Protein AF-0000000085164316 (afdb_homodimer)

pLDDT: mean 94.07, std 9.75, range [23.73, 98.88]

InterPro domains:
  IPR001478 PDZ domain [PF13180] (480-552)
  IPR001478 PDZ domain [PS50106] (467-519)
  IPR001478 PDZ domain [SM00228] (466-548)
  IPR007963 Peptidase M61, catalytic domain [PF05299] (276-392)
  IPR024191 Peptidase M61 [PIRSF016493] (18-585)
  IPR027268 Peptidase M4/M1, CTD superfamily [G3DSA:1.10.390.10] (189-457)
  IPR036034 PDZ superfamily [G3DSA:2.30.42.10] (480-590)
  IPR036034 PDZ superfamily [SSF50156] (472-559)
  IPR040756 Peptidase M61, N-terminal domain [PF17899] (22-186)

Foldseek 3Di:
DQPFQPDLPDDLVVCDDFQKEKEWEQAALAQLKIKIKIKGAFAQDQKFKKFQFQFAPQAFARNLLLVQKDDKWKAFPVRHTWDKDADDSTMIMTGDDGGGMMMIIIIGRACDDDQTAWHGHPFKTKGQCSSPPMDGPVQQQAKYKYFYHYPPQKAKDKPFDADDDPNGMGIDRGNVQSNLIIIIIGDWDWDWDDAPRAIEIETEDDAADDDCVVVVVLLNLLQVLLQVLQVHDPDRYAYEYEYADCDDFAKGAGQRYIYTYAHRHQCPPPLSVLSVQLRSSLRVNVNQQPNQANAQLVSDDDSHDGRFFLCVLVRQQLSLQVSLQSSLVSVVDFPLSSLQVVLVLVLLCLLQLLLQAAFSSRCRGCVHPQVVDDAQCNSNNHDHSNSLSNLVQVVLFLLLCVVVVHPAGVSVLSNVSCVVRVPPSHYDHPVRSVVSSCVSSVHDCVVVCCPHHVHSHDDPRQVSCVLLQKHWDFDDFFFWAQFDADPDPFWGATSYGHPPGQCVVFVDGHGKTWQDKQRHGDTPVCVRVVRNVDAAQDKIKIWIDDVNDIDITITGTHHGDTRIRMDGHPPRDPSSNSSNCSSNHDSSVVD/DQPFPPDLPDDLVVCDDFQKEKEWEQAALAQLKIKIKIKGQFAADQKFKKFQFQFAPQAFARNLLLVQKDDKFKAFPVRHTWDKDADDSTMIMTGDDGGGMMMIIIIGRACDDDQTAWHGHPFKTKGQCSSPPMDGPVQQQAKYKYFYHYPPQKAKDKPFDDDDDPNGMGIDRGNVQSNLIIIIIGDWDWDWDDAPRAIEIETEDDAADDDCVVVVVLLNLLQVLLQVLQVHDPDRYAYEYEYADCDDFAKGAGQRYIYTYAHRHQCPPPLSVLSVQLRSSLRVNVNQQPNQANAQLVSDDDSHDGRFFLCVLVRQQLSLQVSLQSSLVSVVDFPQSSLQVVLVLVLLCLLQLLLQAAFSSRCRGCVHPQVVDDAQCNSNNHDHSNSLSNLVQVQLFLLLCVVVVHPAGVSVLSNVSCVVRNVPSHYDHPVRSVVSSCVSSVHDCVVVCCPHHVHSHDDPRQVSCVLLQKHWDFDDFFFWAQFDADPDPFWGATSYGHPPGQNVVFVDGHRKTWQDKQRHGDTPVCVRVVRNVDAAQDKIKIWIDDVNDIDITITGTHHGDTRIRMDGHPPRDPSSNSSNCSSNHDSSVVD

Solvent-accessible surface area (backbone atoms only — not comparable to full-atom values): 60945 Å² total; per-residue (Å²): 134,82,75,53,68,83,66,72,79,66,67,75,86,79,61,84,75,58,56,37,36,39,36,40,39,55,68,53,21,50,74,19,46,42,39,38,38,41,39,33,50,51,47,85,40,56,59,46,58,38,34,40,25,26,41,36,88,87,47,66,42,81,68,51,40,45,51,38,52,44,72,73,48,40,24,36,79,87,59,50,76,39,60,66,51,73,79,51,86,40,30,40,36,31,56,46,55,59,58,44,40,34,36,37,35,32,32,32,58,18,79,43,84,59,66,68,40,26,25,32,36,83,60,33,37,36,37,28,34,30,60,71,46,67,44,37,78,92,51,38,80,38,44,32,36,41,33,58,44,56,54,86,85,43,46,75,47,56,65,57,48,73,44,75,87,78,74,39,28,28,41,31,53,21,46,66,56,39,41,46,37,46,38,46,33,21,71,51,47,79,46,75,51,71,56,96,87,29,50,35,38,43,35,39,35,71,72,62,57,72,54,66,69,62,50,49,56,52,49,50,39,44,51,51,50,56,22,64,73,68,77,49,74,98,64,73,52,40,34,40,38,36,38,36,30,76,73,54,72,52,65,31,50,27,69,41,33,33,31,38,36,35,40,20,71,33,58,79,39,68,72,47,31,51,52,49,53,25,50,52,40,33,39,56,52,26,44,47,48,52,59,45,44,28,52,41,54,65,39,62,79,56,49,83,54,91,71,64,42,54,52,42,21,60,45,46,0,37,37,52,40,44,14,55,47,46,43,33,72,50,65,74,48,50,44,68,57,45,36,50,55,51,20,52,52,50,40,54,55,75,71,30,62,0,44,69,60,27,19,34,30,53,28,25,45,37,26,56,49,34,74,79,50,71,58,57,56,37,53,46,52,37,40,56,23,43,62,57,18,17,53,50,37,50,52,52,24,51,52,26,17,64,77,45,75,62,77,42,41,54,64,51,37,53,45,53,48,38,66,67,21,64,81,66,51,52,38,44,49,74,66,56,51,50,51,44,45,26,59,71,54,69,43,93,49,65,69,55,41,48,35,60,33,67,27,44,53,82,76,69,56,68,66,57,38,43,64,35,20,30,42,77,42,72,40,93,56,55,50,24,43,38,74,38,66,43,95,44,97,54,45,36,32,29,44,25,52,37,74,96,22,34,32,22,75,46,58,54,51,57,70,24,33,46,47,25,54,69,84,34,80,46,39,49,86,44,46,66,67,58,46,59,77,52,56,55,68,42,74,46,40,39,32,29,32,52,80,85,37,84,45,71,46,61,34,50,29,30,68,51,66,63,47,46,44,53,43,71,42,92,80,46,48,73,68,16,47,51,48,32,28,71,72,60,31,77,53,38,72,77,101,136,81,76,52,67,84,65,73,79,66,67,76,86,78,62,87,73,58,55,35,37,38,36,41,39,56,69,53,22,52,72,19,44,40,38,37,39,41,38,32,52,51,48,84,41,57,59,46,58,38,35,40,26,25,39,35,88,87,47,66,42,80,67,51,40,48,51,38,53,44,73,74,46,39,22,35,80,89,59,52,76,40,58,66,51,74,78,51,85,40,29,41,36,32,56,46,57,60,58,45,41,34,35,38,36,32,32,33,59,19,81,44,83,58,66,69,39,28,25,32,34,82,61,34,37,37,38,27,34,30,61,70,48,68,46,38,79,91,52,38,79,38,42,32,38,41,32,58,42,56,55,85,84,42,46,76,47,55,65,55,46,72,44,75,86,78,74,38,28,29,42,31,55,21,47,66,57,38,41,46,37,47,37,47,32,21,73,53,46,79,46,76,50,70,57,97,87,28,52,34,37,44,36,39,35,70,71,63,57,71,54,67,69,62,50,49,57,53,48,47,38,43,52,52,51,56,22,64,72,70,77,49,73,99,64,74,52,39,33,41,38,37,37,36,30,75,72,53,73,52,62,33,51,28,67,42,34,31,31,38,36,34,39,21,72,34,58,79,38,68,71,47,30,51,52,50,52,26,52,53,39,33,37,57,51,26,45,47,47,51,60,46,44,28,50,40,54,65,40,62,77,57,48,82,54,90,70,66,43,56,52,43,21,60,46,44,0,36,36,53,39,43,15,54,47,47,43,35,71,50,66,75,48,52,45,70,57,46,38,51,54,51,21,52,54,51,40,53,54,75,71,28,63,0,45,67,59,28,18,34,29,53,28,25,45,38,26,57,49,34,74,76,51,72,58,57,56,36,55,46,52,37,40,56,24,43,63,56,17,17,54,50,37,49,52,52,23,50,52,27,17,64,77,46,75,62,75,40,41,54,63,54,37,53,45,52,48,38,66,66,21,64,80,67,52,52,37,43,49,74,65,56,50,49,51,44,45,24,58,70,54,70,44,89,50,64,68,56,41,48,35,59,32,68,26,44,52,81,76,69,56,69,67,56,38,42,64,37,19,31,42,77,42,73,39,91,57,56,49,25,43,38,73,37,67,45,97,43,98,54,45,37,31,29,42,24,52,37,74,96,21,35,34,23,75,48,55,52,50,58,71,24,33,46,47,23,54,69,84,35,78,46,38,49,86,44,48,66,67,59,45,61,78,52,55,55,68,41,74,45,40,41,31,29,32,51,80,84,37,84,45,70,47,58,35,49,28,30,68,52,67,62,48,46,43,54,44,72,42,91,80,45,47,72,66,17,49,51,47,33,29,70,72,59,30,76,52,38,72,76,101

Structure (mmCIF, N/CA/C/O backbone):
data_AF-0000000085164316-model_v1
#
loop_
_entity.id
_entity.type
_entity.pdbx_description
1 polymer 'Tlr1752 protein'
#
loop_
_atom_site.group_PDB
_atom_site.id
_atom_site.type_symbol
_atom_site.label_atom_id
_atom_site.label_alt_id
_atom_site.label_comp_id
_atom_site.label_asym_id
_atom_site.label_entity_id
_atom_site.label_seq_id
_atom_site.pdbx_PDB_ins_code
_atom_site.Cartn_x
_atom_site.Cartn_y
_atom_site.Cartn_z
_atom_site.occupancy
_atom_site.B_iso_or_equiv
_atom_site.auth_seq_id
_atom_site.auth_comp_id
_atom_site.auth_asym_id
_atom_site.auth_atom_id
_atom_site.pdbx_PDB_model_num
ATOM 1 N N . MET A 1 1 ? 0.114 -26.203 22.203 1 23.98 1 MET A N 1
ATOM 2 C CA . MET A 1 1 ? -1.222 -25.891 21.703 1 23.98 1 MET A CA 1
ATOM 3 C C . MET A 1 1 ? -1.382 -26.328 20.25 1 23.98 1 MET A C 1
ATOM 5 O O . MET A 1 1 ? -1.078 -25.578 19.328 1 23.98 1 MET A O 1
ATOM 9 N N . THR A 1 2 ? -1.167 -27.625 19.969 1 29.67 2 THR A N 1
ATOM 10 C CA . THR A 1 2 ? -0.9 -28.406 18.766 1 29.67 2 THR A CA 1
ATOM 11 C C . THR A 1 2 ? -2.15 -28.5 17.891 1 29.67 2 THR A C 1
ATOM 13 O O . THR A 1 2 ? -2.371 -29.5 17.219 1 29.67 2 THR A O 1
ATOM 16 N N . HIS A 1 3 ? -3.266 -27.656 18.203 1 35 3 HIS A N 1
ATOM 17 C CA . HIS A 1 3 ? -4.48 -28 17.484 1 35 3 HIS A CA 1
ATOM 18 C C . HIS A 1 3 ? -4.34 -27.703 15.992 1 35 3 HIS A C 1
ATOM 20 O O . HIS A 1 3 ? -3.887 -26.625 15.617 1 35 3 HIS A O 1
ATOM 26 N N . THR A 1 4 ? -4.195 -28.75 15.305 1 38.16 4 THR A N 1
ATOM 27 C CA . THR A 1 4 ? -4.18 -28.812 13.844 1 38.16 4 THR A CA 1
ATOM 28 C C . THR A 1 4 ? -5.438 -28.172 13.266 1 38.16 4 THR A C 1
ATOM 30 O O . THR A 1 4 ? -6.555 -28.531 13.633 1 38.16 4 THR A O 1
ATOM 33 N N . ILE A 1 5 ? -5.398 -27.203 12.547 1 42.53 5 ILE A N 1
ATOM 34 C CA . ILE A 1 5 ? -6.375 -26.188 12.156 1 42.53 5 ILE A CA 1
ATOM 35 C C . ILE A 1 5 ? -7.504 -26.844 11.359 1 42.53 5 ILE A C 1
ATOM 37 O O . ILE A 1 5 ? -8.68 -26.531 11.562 1 42.53 5 ILE A O 1
ATOM 41 N N . ILE A 1 6 ? -7.25 -27.719 10.258 1 44.06 6 ILE A N 1
ATOM 42 C CA . ILE A 1 6 ? -8.297 -27.984 9.281 1 44.06 6 ILE A CA 1
ATOM 43 C C . ILE A 1 6 ? -9.07 -29.234 9.68 1 44.06 6 ILE A C 1
ATOM 45 O O . ILE A 1 6 ? -9.992 -29.656 8.969 1 44.06 6 ILE A O 1
ATOM 49 N N . HIS A 1 7 ? -8.719 -30.047 10.695 1 40.94 7 HIS A N 1
ATOM 50 C CA . HIS A 1 7 ? -9.539 -31.25 10.859 1 40.94 7 HIS A CA 1
ATOM 51 C C . HIS A 1 7 ? -10.758 -30.953 11.727 1 40.94 7 HIS A C 1
ATOM 53 O O . HIS A 1 7 ? -10.625 -30.469 12.852 1 40.94 7 HIS A O 1
ATOM 59 N N . PRO A 1 8 ? -11.961 -30.969 11.055 1 44.81 8 PRO A N 1
ATOM 60 C CA . PRO A 1 8 ? -13.195 -30.734 11.805 1 44.81 8 PRO A CA 1
ATOM 61 C C . PRO A 1 8 ? -13.352 -31.703 12.984 1 44.81 8 PRO A C 1
ATOM 63 O O . PRO A 1 8 ? -13.352 -32.906 12.797 1 44.81 8 PRO A O 1
ATOM 66 N N . SER A 1 9 ? -12.906 -31.422 14.039 1 40.09 9 SER A N 1
ATOM 67 C CA . SER A 1 9 ? -13.203 -32.375 15.117 1 40.09 9 SER A CA 1
ATOM 68 C C . SER A 1 9 ? -14.703 -32.438 15.391 1 40.09 9 SER A C 1
ATOM 70 O O . SER A 1 9 ? -15.164 -33.375 16.047 1 40.09 9 SER A O 1
ATOM 72 N N . SER A 1 10 ? -15.523 -31.359 15.406 1 45.66 10 SER A N 1
ATOM 73 C CA . SER A 1 10 ? -16.859 -31.453 15.984 1 45.66 10 SER A CA 1
ATOM 74 C C . SER A 1 10 ? -17.922 -31.594 14.898 1 45.66 10 SER A C 1
ATOM 76 O O . SER A 1 10 ? -17.844 -30.953 13.859 1 45.66 10 SER A O 1
ATOM 78 N N . SER A 1 11 ? -18.719 -32.594 14.859 1 50.78 11 SER A N 1
ATOM 79 C CA . SER A 1 11 ? -19.891 -32.844 14.016 1 50.78 11 SER A CA 1
ATOM 80 C C . SER A 1 11 ? -21 -31.859 14.32 1 50.78 11 SER A C 1
ATOM 82 O O . SER A 1 11 ? -21.125 -31.375 15.445 1 50.78 11 SER A O 1
ATOM 84 N N . LYS A 1 12 ? -21.781 -31.25 13.391 1 58.28 12 LYS A N 1
ATOM 85 C CA . LYS A 1 12 ? -22.922 -30.312 13.422 1 58.28 12 LYS A CA 1
ATOM 86 C C . LYS A 1 12 ? -23.938 -30.734 14.477 1 58.28 12 LYS A C 1
ATOM 88 O O . LYS A 1 12 ? -24.594 -29.891 15.094 1 58.28 12 LYS A O 1
ATOM 93 N N . SER A 1 13 ? -24.203 -32.094 14.562 1 51.28 13 SER A N 1
ATOM 94 C CA . SER A 1 13 ? -25.312 -32.594 15.359 1 51.28 13 SER A CA 1
ATOM 95 C C . SER A 1 13 ? -25.156 -32.25 16.828 1 51.28 13 SER A C 1
ATOM 97 O O . SER A 1 13 ? -26.141 -32.156 17.562 1 51.28 13 SER A O 1
ATOM 99 N N . SER A 1 14 ? -23.953 -32.188 17.359 1 48.75 14 SER A N 1
ATOM 100 C CA . SER A 1 14 ? -23.781 -32.062 18.812 1 48.75 14 SER A CA 1
ATOM 101 C C . SER A 1 14 ? -23.781 -30.594 19.234 1 48.75 14 SER A C 1
ATOM 103 O O . SER A 1 14 ? -23.688 -30.297 20.422 1 48.75 14 SER A O 1
ATOM 105 N N . PHE A 1 15 ? -23.844 -29.703 18.266 1 57.44 15 PHE A N 1
ATOM 106 C CA . PHE A 1 15 ? -23.578 -28.297 18.578 1 57.44 15 PHE A CA 1
ATOM 107 C C . PHE A 1 15 ? -24.875 -27.531 18.766 1 57.44 15 PHE A C 1
ATOM 109 O O . PHE A 1 15 ? -25.672 -27.391 17.844 1 57.44 15 PHE A O 1
ATOM 116 N N . GLU A 1 16 ? -25.453 -27.438 20 1 58.5 16 GLU A N 1
ATOM 117 C CA . GLU A 1 16 ? -26.719 -26.781 20.312 1 58.5 16 GLU A CA 1
ATOM 118 C C . GLU A 1 16 ? -26.641 -25.281 20.047 1 58.5 16 GLU A C 1
ATOM 120 O O . GLU A 1 16 ? -27.469 -24.719 19.328 1 58.5 16 GLU A O 1
ATOM 125 N N . SER A 1 17 ? -25.719 -24.484 20.828 1 67.25 17 SER A N 1
ATOM 126 C CA . SER A 1 17 ? -25.719 -23.047 20.625 1 67.25 17 SER A CA 1
ATOM 127 C C . SER A 1 17 ? -24.297 -22.531 20.344 1 67.25 17 SER A C 1
ATOM 129 O O . SER A 1 17 ? -23.406 -22.734 21.156 1 67.25 17 SER A O 1
ATOM 131 N N . PRO A 1 18 ? -24.125 -21.891 19.172 1 78 18 PRO A N 1
ATOM 132 C CA . PRO A 1 18 ? -22.766 -21.438 18.859 1 78 18 PRO A CA 1
ATOM 133 C C . PRO A 1 18 ? -22.312 -20.281 19.766 1 78 18 PRO A C 1
ATOM 135 O O . PRO A 1 18 ? -23.125 -19.453 20.172 1 78 18 PRO A O 1
ATOM 138 N N . ALA A 1 19 ? -21.078 -20.328 20.141 1 84.81 19 ALA A N 1
ATOM 139 C CA . ALA A 1 19 ? -20.484 -19.25 20.938 1 84.81 19 ALA A CA 1
ATOM 140 C C . ALA A 1 19 ? -20.438 -17.938 20.156 1 84.81 19 ALA A C 1
ATOM 142 O O . ALA A 1 19 ? -20.594 -16.859 20.734 1 84.81 19 ALA A O 1
ATOM 143 N N . MET A 1 20 ? -20.297 -18.047 18.875 1 94 20 MET A N 1
ATOM 144 C CA . MET A 1 20 ? -20.25 -16.891 17.984 1 94 20 MET A CA 1
ATOM 145 C C . MET A 1 20 ? -21.219 -17.078 16.812 1 94 20 MET A C 1
ATOM 147 O O . MET A 1 20 ? -21.312 -18.156 16.234 1 94 20 MET A O 1
ATOM 151 N N . ALA A 1 21 ? -21.938 -16.078 16.531 1 96.5 21 ALA A N 1
ATOM 152 C CA . ALA A 1 21 ? -22.828 -16.062 15.375 1 96.5 21 ALA A CA 1
ATOM 153 C C . ALA A 1 21 ? -22.734 -14.75 14.609 1 96.5 21 ALA A C 1
ATOM 155 O O . ALA A 1 21 ? -22.844 -13.672 15.195 1 96.5 21 ALA A O 1
ATOM 156 N N . TYR A 1 22 ? -22.5 -14.844 13.328 1 98.19 22 TYR A N 1
ATOM 157 C CA . TYR A 1 22 ? -22.438 -13.672 12.469 1 98.19 22 TYR A CA 1
ATOM 158 C C . TYR A 1 22 ? -23.719 -13.484 11.688 1 98.19 22 TYR A C 1
ATOM 160 O O . TYR A 1 22 ? -24.391 -14.461 11.336 1 98.19 22 TYR A O 1
ATOM 168 N N . ARG A 1 23 ? -24.047 -12.273 11.445 1 98.19 23 ARG A N 1
ATOM 169 C CA . ARG A 1 23 ? -25.047 -11.867 10.461 1 98.19 23 ARG A CA 1
ATOM 170 C C . ARG A 1 23 ? -24.484 -10.805 9.523 1 98.19 23 ARG A C 1
ATOM 172 O O . ARG A 1 23 ? -23.969 -9.781 9.969 1 98.19 23 ARG A O 1
ATOM 179 N N . ILE A 1 24 ? -24.516 -11.039 8.219 1 98.75 24 ILE A N 1
ATOM 180 C CA . ILE A 1 24 ? -24.031 -10.094 7.215 1 98.75 24 ILE A CA 1
ATOM 181 C C . ILE A 1 24 ? -25.219 -9.562 6.402 1 98.75 24 ILE A C 1
ATOM 183 O O . ILE A 1 24 ? -25.938 -10.336 5.766 1 98.75 24 ILE A O 1
ATOM 187 N N . ASN A 1 25 ? -25.422 -8.266 6.422 1 98.38 25 ASN A N 1
ATOM 188 C CA . ASN A 1 25 ? -26.5 -7.613 5.688 1 98.38 25 ASN A CA 1
ATOM 189 C C . ASN A 1 25 ? -26.031 -7.09 4.336 1 98.38 25 ASN A C 1
ATOM 191 O O . ASN A 1 25 ? -25.219 -6.164 4.277 1 98.38 25 ASN A O 1
ATOM 195 N N . CYS A 1 26 ? -26.578 -7.613 3.264 1 96.25 26 CYS A N 1
ATOM 196 C CA . CYS A 1 26 ? -26.25 -7.262 1.886 1 96.25 26 CYS A CA 1
ATOM 197 C C . CYS A 1 26 ? -27.453 -6.66 1.175 1 96.25 26 CYS A C 1
ATOM 199 O O . CYS A 1 26 ? -27.734 -6.992 0.021 1 96.25 26 CYS A O 1
ATOM 201 N N . GLN A 1 27 ? -28.188 -5.801 1.773 1 94.94 27 GLN A N 1
ATOM 202 C CA . GLN A 1 27 ? -29.453 -5.344 1.199 1 94.94 27 GLN A CA 1
ATOM 203 C C . GLN A 1 27 ? -29.266 -4.023 0.457 1 94.94 27 GLN A C 1
ATOM 205 O O . GLN A 1 27 ? -30.031 -3.715 -0.465 1 94.94 27 GLN A O 1
ATOM 210 N N . GLN A 1 28 ? -28.281 -3.246 0.85 1 93.56 28 GLN A N 1
ATOM 211 C CA . GLN A 1 28 ? -28.109 -1.919 0.267 1 93.56 28 GLN A CA 1
ATOM 212 C C . GLN A 1 28 ? -26.828 -1.841 -0.564 1 93.56 28 GLN A C 1
ATOM 214 O O . GLN A 1 28 ? -25.906 -1.089 -0.231 1 93.56 28 GLN A O 1
ATOM 219 N N . GLY A 1 29 ? -26.938 -2.436 -1.75 1 93.81 29 GLY A N 1
ATOM 220 C CA . GLY A 1 29 ? -25.75 -2.604 -2.584 1 93.81 29 GLY A CA 1
ATOM 221 C C . GLY A 1 29 ? -25.188 -1.29 -3.082 1 93.81 29 GLY A C 1
ATOM 222 O O . GLY A 1 29 ? -23.984 -1.194 -3.365 1 93.81 29 GLY A O 1
ATOM 223 N N . GLN A 1 30 ? -26 -0.219 -3.133 1 90.75 30 GLN A N 1
ATOM 224 C CA . GLN A 1 30 ? -25.547 1.072 -3.65 1 90.75 30 GLN A CA 1
ATOM 225 C C . GLN A 1 30 ? -24.578 1.743 -2.689 1 90.75 30 GLN A C 1
ATOM 227 O O . GLN A 1 30 ? -23.859 2.666 -3.076 1 90.75 30 GLN A O 1
ATOM 232 N N . THR A 1 31 ? -24.547 1.35 -1.44 1 93.12 31 THR A N 1
ATOM 233 C CA . THR A 1 31 ? -23.688 1.979 -0.447 1 93.12 31 THR A CA 1
ATOM 234 C C . THR A 1 31 ? -22.297 1.342 -0.452 1 93.12 31 THR A C 1
ATOM 236 O O . THR A 1 31 ? -21.344 1.919 0.068 1 93.12 31 THR A O 1
ATOM 239 N N . HIS A 1 32 ? -22.234 0.043 -0.971 1 96.94 32 HIS A N 1
ATOM 240 C CA . HIS A 1 32 ? -21.031 -0.779 -0.944 1 96.94 32 HIS A CA 1
ATOM 241 C C . HIS A 1 32 ? -20.625 -1.114 0.487 1 96.94 32 HIS A C 1
ATOM 243 O O . HIS A 1 32 ? -19.453 -1.38 0.757 1 96.94 32 HIS A O 1
ATOM 249 N N . LEU A 1 33 ? -21.547 -0.972 1.504 1 97.69 33 LEU A N 1
ATOM 250 C CA . LEU A 1 33 ? -21.281 -1.274 2.904 1 97.69 33 LEU A CA 1
ATOM 251 C C . LEU A 1 33 ? -21.906 -2.6 3.311 1 97.69 33 LEU A C 1
ATOM 253 O O . LEU A 1 33 ? -23.125 -2.764 3.213 1 97.69 33 LEU A O 1
ATOM 257 N N . LEU A 1 34 ? -21.094 -3.562 3.705 1 98.62 34 LEU A N 1
ATOM 258 C CA . LEU A 1 34 ? -21.562 -4.773 4.367 1 98.62 34 LEU A CA 1
ATOM 259 C C . LEU A 1 34 ? -21.734 -4.543 5.867 1 98.62 34 LEU A C 1
ATOM 261 O O . LEU A 1 34 ? -20.75 -4.336 6.574 1 98.62 34 LEU A O 1
ATOM 265 N N . TRP A 1 35 ? -22.953 -4.57 6.355 1 98.62 35 TRP A N 1
ATOM 266 C CA . TRP A 1 35 ? -23.172 -4.449 7.793 1 98.62 35 TRP A CA 1
ATOM 267 C C . TRP A 1 35 ? -23.062 -5.805 8.477 1 98.62 35 TRP A C 1
ATOM 269 O O . TRP A 1 35 ? -23.703 -6.773 8.062 1 98.62 35 TRP A O 1
ATOM 279 N N . VAL A 1 36 ? -22.234 -5.902 9.469 1 98.88 36 VAL A N 1
ATOM 280 C CA . VAL A 1 36 ? -21.938 -7.152 10.172 1 98.88 36 VAL A CA 1
ATOM 281 C C . VAL A 1 36 ? -22.391 -7.039 11.625 1 98.88 36 VAL A C 1
ATOM 283 O O . VAL A 1 36 ? -22.109 -6.043 12.297 1 98.88 36 VAL A O 1
ATOM 286 N N . THR A 1 37 ? -23.125 -7.988 12.094 1 98.5 37 THR A N 1
ATOM 287 C CA . THR A 1 37 ? -23.422 -8.148 13.516 1 98.5 37 THR A CA 1
ATOM 288 C C . THR A 1 37 ? -22.812 -9.445 14.055 1 98.5 37 THR A C 1
ATOM 290 O O . THR A 1 37 ? -23.062 -10.523 13.508 1 98.5 37 THR A O 1
ATOM 293 N N . LEU A 1 38 ? -22.047 -9.375 15.016 1 98.38 38 LEU A N 1
ATOM 294 C CA . LEU A 1 38 ? -21.453 -10.516 15.727 1 98.38 38 LEU A CA 1
ATOM 295 C C . LEU A 1 38 ? -22.094 -10.68 17.109 1 98.38 38 LEU A C 1
ATOM 297 O O . LEU A 1 38 ? -21.984 -9.781 17.953 1 98.38 38 LEU A O 1
ATOM 301 N N . ARG A 1 39 ? -22.75 -11.75 17.312 1 97.12 39 ARG A N 1
ATOM 302 C CA . ARG A 1 39 ? -23.344 -12.07 18.609 1 97.12 39 ARG A CA 1
ATOM 303 C C . ARG A 1 39 ? -22.469 -13.07 19.359 1 97.12 39 ARG A C 1
ATOM 305 O O . ARG A 1 39 ? -22.078 -14.102 18.812 1 97.12 39 ARG A O 1
ATOM 312 N N . LEU A 1 40 ? -22.172 -12.742 20.578 1 95.38 40 LEU A N 1
ATOM 313 C CA . LEU A 1 40 ? -21.484 -13.633 21.5 1 95.38 40 LEU A CA 1
ATOM 314 C C . LEU A 1 40 ? -22.391 -14.039 22.656 1 95.38 40 LEU A C 1
ATOM 316 O O . LEU A 1 40 ? -22.875 -13.18 23.391 1 95.38 40 LEU A O 1
ATOM 320 N N . THR A 1 41 ? -22.594 -15.266 22.844 1 91.62 41 THR A N 1
ATOM 321 C CA . THR A 1 41 ? -23.656 -15.742 23.734 1 91.62 41 THR A CA 1
ATOM 322 C C . THR A 1 41 ? -23.234 -15.617 25.188 1 91.62 41 THR A C 1
ATOM 324 O O . THR A 1 41 ? -24 -15.156 26.031 1 91.62 41 THR A O 1
ATOM 327 N N . ALA A 1 42 ? -22 -16.062 25.562 1 89.5 42 ALA A N 1
ATOM 328 C CA . ALA A 1 42 ? -21.609 -16.031 26.984 1 89.5 42 ALA A CA 1
ATOM 329 C C . ALA A 1 42 ? -20.094 -15.961 27.125 1 89.5 42 ALA A C 1
ATOM 331 O O . ALA A 1 42 ? -19.484 -16.859 27.719 1 89.5 42 ALA A O 1
ATOM 332 N N . PRO A 1 43 ? -19.625 -14.805 26.766 1 90.44 43 PRO A N 1
ATOM 333 C CA . PRO A 1 43 ? -18.188 -14.695 27 1 90.44 43 PRO A CA 1
ATOM 334 C C . PRO A 1 43 ? -17.828 -14.719 28.469 1 90.44 43 PRO A C 1
ATOM 336 O O . PRO A 1 43 ? -18.531 -14.148 29.297 1 90.44 43 PRO A O 1
ATOM 339 N N . GLN A 1 44 ? -16.719 -15.414 28.812 1 91.5 44 GLN A N 1
ATOM 340 C CA . GLN A 1 44 ? -16.281 -15.57 30.203 1 91.5 44 GLN A CA 1
ATOM 341 C C . GLN A 1 44 ? -15.141 -14.617 30.531 1 91.5 44 GLN A C 1
ATOM 343 O O . GLN A 1 44 ? -14.133 -15.039 31.109 1 91.5 44 GLN A O 1
ATOM 348 N N . THR A 1 45 ? -15.164 -13.398 30.125 1 93.81 45 THR A N 1
ATOM 349 C CA . THR A 1 45 ? -14.133 -12.391 30.359 1 93.81 45 THR A CA 1
ATOM 350 C C . THR A 1 45 ? -14.75 -11.039 30.672 1 93.81 45 THR A C 1
ATOM 352 O O . THR A 1 45 ? -15.93 -10.805 30.375 1 93.81 45 THR A O 1
ATOM 355 N N . ASP A 1 46 ? -13.977 -10.18 31.344 1 96.38 46 ASP A N 1
ATOM 356 C CA . ASP A 1 46 ? -14.398 -8.812 31.625 1 96.38 46 ASP A CA 1
ATOM 357 C C . ASP A 1 46 ? -14.07 -7.887 30.469 1 96.38 46 ASP A C 1
ATOM 359 O O . ASP A 1 46 ? -14.609 -6.781 30.375 1 96.38 46 ASP A O 1
ATOM 363 N N . VAL A 1 47 ? -13.133 -8.32 29.656 1 97.56 47 VAL A N 1
ATOM 364 C CA . VAL A 1 47 ? -12.742 -7.574 28.469 1 97.56 47 VAL A CA 1
ATOM 365 C C . VAL A 1 47 ? -12.68 -8.508 27.266 1 97.56 47 VAL A C 1
ATOM 367 O O . VAL A 1 47 ? -11.883 -9.445 27.234 1 97.56 47 VAL A O 1
ATOM 370 N N . LEU A 1 48 ? -13.555 -8.281 26.344 1 96.88 48 LEU A N 1
ATOM 371 C CA . LEU A 1 48 ? -13.562 -9.062 25.109 1 96.88 48 LEU A CA 1
ATOM 372 C C . LEU A 1 48 ? -12.555 -8.508 24.109 1 96.88 48 LEU A C 1
ATOM 374 O O . LEU A 1 48 ? -12.562 -7.309 23.797 1 96.88 48 LEU A O 1
ATOM 378 N N . ASP A 1 49 ? -11.719 -9.375 23.625 1 97.94 49 ASP A N 1
ATOM 379 C CA . ASP A 1 49 ? -10.703 -9 22.641 1 97.94 49 ASP A CA 1
ATOM 380 C C . ASP A 1 49 ? -11.125 -9.398 21.234 1 97.94 49 ASP A C 1
ATOM 382 O O . ASP A 1 49 ? -11.43 -10.562 20.969 1 97.94 49 ASP A O 1
ATOM 386 N N . LEU A 1 50 ? -11.195 -8.445 20.297 1 98.44 50 LEU A N 1
ATOM 387 C CA . LEU A 1 50 ? -11.609 -8.688 18.922 1 98.44 50 LEU A CA 1
ATOM 388 C C . LEU A 1 50 ? -10.539 -8.227 17.938 1 98.44 50 LEU A C 1
ATOM 390 O O . LEU A 1 50 ? -9.938 -7.168 18.125 1 98.44 50 LEU A O 1
ATOM 394 N N . HIS A 1 51 ? -10.289 -9.039 16.891 1 98.69 51 HIS A N 1
ATOM 395 C CA . HIS A 1 51 ? -9.32 -8.719 15.852 1 98.69 51 HIS A CA 1
ATOM 396 C C . HIS A 1 51 ? -9.93 -8.852 14.461 1 98.69 51 HIS A C 1
ATOM 398 O O . HIS A 1 51 ? -10.773 -9.719 14.227 1 98.69 51 HIS A O 1
ATOM 404 N N . LEU A 1 52 ? -9.562 -8.008 13.586 1 98.81 52 LEU A N 1
ATOM 405 C CA . LEU A 1 52 ? -9.773 -8.227 12.156 1 98.81 52 LEU A CA 1
ATOM 406 C C . LEU A 1 52 ? -8.477 -8.633 11.469 1 98.81 52 LEU A C 1
ATOM 408 O O . LEU A 1 52 ? -7.457 -7.957 11.609 1 98.81 52 LEU A O 1
ATOM 412 N N . PRO A 1 53 ? -8.477 -9.781 10.734 1 98.75 53 PRO A N 1
ATOM 413 C CA . PRO A 1 53 ? -7.25 -10.18 10.039 1 98.75 53 PRO A CA 1
ATOM 414 C C . PRO A 1 53 ? -6.668 -9.055 9.18 1 98.75 53 PRO A C 1
ATOM 416 O O . PRO A 1 53 ? -7.41 -8.211 8.68 1 98.75 53 PRO A O 1
ATOM 419 N N . VAL A 1 54 ? -5.309 -9.086 9.016 1 98.5 54 VAL A N 1
ATOM 420 C CA . VAL A 1 54 ? -4.684 -8.055 8.195 1 98.5 54 VAL A CA 1
ATOM 421 C C . VAL A 1 54 ? -4.395 -8.602 6.801 1 98.5 54 VAL A C 1
ATOM 423 O O . VAL A 1 54 ? -3.92 -7.871 5.926 1 98.5 54 VAL A O 1
ATOM 426 N N . TRP A 1 55 ? -4.621 -9.883 6.574 1 98.25 55 TRP A N 1
ATOM 427 C CA . TRP A 1 55 ? -4.352 -10.531 5.297 1 98.25 55 TRP A CA 1
ATOM 428 C C . TRP A 1 55 ? -5.246 -11.75 5.102 1 98.25 55 TRP A C 1
ATOM 430 O O . TRP A 1 55 ? -5.973 -12.148 6.016 1 98.25 55 TRP A O 1
ATOM 440 N N . THR A 1 56 ? -5.34 -12.289 3.871 1 98.31 56 THR A N 1
ATOM 441 C CA . THR A 1 56 ? -6.074 -13.5 3.51 1 98.31 56 THR A CA 1
ATOM 442 C C . THR A 1 56 ? -5.117 -14.625 3.139 1 98.31 56 THR A C 1
ATOM 444 O O . THR A 1 56 ? -4.238 -14.445 2.291 1 98.31 56 THR A O 1
ATOM 447 N N . PRO A 1 57 ? -5.277 -15.789 3.775 1 97.44 57 PRO A N 1
ATOM 448 C CA . PRO A 1 57 ? -4.414 -16.906 3.396 1 97.44 57 PRO A CA 1
ATOM 449 C C . PRO A 1 57 ? -4.48 -17.234 1.905 1 97.44 57 PRO A C 1
ATOM 451 O O . PRO A 1 57 ? -5.57 -17.297 1.335 1 97.44 57 PRO A O 1
ATOM 454 N N . GLY A 1 58 ? -3.352 -17.422 1.317 1 96.62 58 GLY A N 1
ATOM 455 C CA . GLY A 1 58 ? -3.23 -17.625 -0.118 1 96.62 58 GLY A CA 1
ATOM 456 C C . GLY A 1 58 ? -2.76 -16.375 -0.855 1 96.62 58 GLY A C 1
ATOM 457 O O . GLY A 1 58 ? -2.342 -16.469 -2.012 1 96.62 58 GLY A O 1
ATOM 458 N N . SER A 1 59 ? -2.859 -15.297 -0.219 1 96.12 59 SER A N 1
ATOM 459 C CA . SER A 1 59 ? -2.365 -14.016 -0.716 1 96.12 59 SER A CA 1
ATOM 460 C C . SER A 1 59 ? -1.414 -13.367 0.283 1 96.12 59 SER A C 1
ATOM 462 O O . SER A 1 59 ? -1.853 -12.797 1.286 1 96.12 59 SER A O 1
ATOM 464 N N . TYR A 1 60 ? -0.167 -13.305 0.026 1 97.5 60 TYR A N 1
ATOM 465 C CA . TYR A 1 60 ? 0.882 -13.016 0.999 1 97.5 60 TYR A CA 1
ATOM 466 C C . TYR A 1 60 ? 1.228 -11.531 1.009 1 97.5 60 TYR A C 1
ATOM 468 O O . TYR A 1 60 ? 2.373 -11.156 0.751 1 97.5 60 TYR A O 1
ATOM 476 N N . LEU A 1 61 ? 0.262 -10.75 1.379 1 97.94 61 LEU A N 1
ATOM 477 C CA . LEU A 1 61 ? 0.342 -9.297 1.495 1 97.94 61 LEU A CA 1
ATOM 478 C C . LEU A 1 61 ? -0.525 -8.789 2.645 1 97.94 61 LEU A C 1
ATOM 480 O O . LEU A 1 61 ? -1.701 -9.148 2.742 1 97.94 61 LEU A O 1
ATOM 484 N N . VAL A 1 62 ? 0.085 -8.047 3.533 1 97.88 62 VAL A N 1
ATOM 485 C CA . VAL A 1 62 ? -0.707 -7.359 4.547 1 97.88 62 VAL A CA 1
ATOM 486 C C . VAL A 1 62 ? -1.529 -6.25 3.895 1 97.88 62 VAL A C 1
ATOM 488 O O . VAL A 1 62 ? -0.973 -5.324 3.299 1 97.88 62 VAL A O 1
ATOM 491 N N . ARG A 1 63 ? -2.83 -6.293 3.982 1 97.31 63 ARG A N 1
ATOM 492 C CA . ARG A 1 63 ? -3.717 -5.414 3.229 1 97.31 63 ARG A CA 1
ATOM 493 C C . ARG A 1 63 ? -4.426 -4.426 4.152 1 97.31 63 ARG A C 1
ATOM 495 O O . ARG A 1 63 ? -5.051 -3.475 3.686 1 97.31 63 ARG A O 1
ATOM 502 N N . GLU A 1 64 ? -4.332 -4.523 5.453 1 97.56 64 GLU A N 1
ATOM 503 C CA . GLU A 1 64 ? -4.922 -3.629 6.449 1 97.56 64 GLU A CA 1
ATOM 504 C C . GLU A 1 64 ? -6.43 -3.521 6.266 1 97.56 64 GLU A C 1
ATOM 506 O O . GLU A 1 64 ? -6.973 -2.42 6.152 1 97.56 64 GLU A O 1
ATOM 511 N N . TYR A 1 65 ? -7.148 -4.574 6.41 1 98.38 65 TYR A N 1
ATOM 512 C CA . TYR A 1 65 ? -8.586 -4.605 6.152 1 98.38 65 TYR A CA 1
ATOM 513 C C . TYR A 1 65 ? -9.328 -3.645 7.07 1 98.38 65 TYR A C 1
ATOM 515 O O . TYR A 1 65 ? -10.367 -3.098 6.699 1 98.38 65 TYR A O 1
ATOM 523 N N . ALA A 1 66 ? -8.742 -3.357 8.195 1 98.38 66 ALA A N 1
ATOM 524 C CA . ALA A 1 66 ? -9.391 -2.496 9.18 1 98.38 66 ALA A CA 1
ATOM 525 C C . ALA A 1 66 ? -9.562 -1.078 8.648 1 98.38 66 ALA A C 1
ATOM 527 O O . ALA A 1 66 ? -10.336 -0.289 9.195 1 98.38 66 ALA A O 1
ATOM 528 N N . ARG A 1 67 ? -8.883 -0.693 7.609 1 97.75 67 ARG A N 1
ATOM 529 C CA . ARG A 1 67 ? -9.023 0.638 7.031 1 97.75 67 ARG A CA 1
ATOM 530 C C . ARG A 1 67 ? -10.43 0.842 6.473 1 97.75 67 ARG A C 1
ATOM 532 O O . ARG A 1 67 ? -10.875 1.979 6.293 1 97.75 67 ARG A O 1
ATOM 539 N N . HIS A 1 68 ? -11.164 -0.253 6.211 1 97.94 68 HIS A N 1
ATOM 540 C CA . HIS A 1 68 ? -12.492 -0.196 5.609 1 97.94 68 HIS A CA 1
ATOM 541 C C . HIS A 1 68 ? -13.578 -0.262 6.676 1 97.94 68 HIS A C 1
ATOM 543 O O . HIS A 1 68 ? -14.766 -0.093 6.371 1 97.94 68 HIS A O 1
ATOM 549 N N . LEU A 1 69 ? -13.18 -0.594 7.906 1 98.25 69 LEU A N 1
ATOM 550 C CA . LEU A 1 69 ? -14.156 -0.754 8.984 1 98.25 69 LEU A CA 1
ATOM 551 C C . LEU A 1 69 ? -14.609 0.602 9.516 1 98.25 69 LEU A C 1
ATOM 553 O O . LEU A 1 69 ? -13.789 1.489 9.742 1 98.25 69 LEU A O 1
ATOM 557 N N . GLN A 1 70 ? -15.875 0.832 9.68 1 97.25 70 GLN A N 1
ATOM 558 C CA . GLN A 1 70 ? -16.469 2.039 10.25 1 97.25 70 GLN A CA 1
ATOM 559 C C . GLN A 1 70 ? -17.672 1.705 11.133 1 97.25 70 GLN A C 1
ATOM 561 O O . GLN A 1 70 ? -18.156 0.572 11.117 1 97.25 70 GLN A O 1
ATOM 566 N N . ASP A 1 71 ? -18.094 2.621 12.008 1 96.88 71 ASP A N 1
ATOM 567 C CA . ASP A 1 71 ? -19.312 2.58 12.805 1 96.88 71 ASP A CA 1
ATOM 568 C C . ASP A 1 71 ? -19.297 1.403 13.773 1 96.88 71 ASP A C 1
ATOM 570 O O . ASP A 1 71 ? -20.312 0.715 13.945 1 96.88 71 ASP A O 1
ATOM 574 N N . PHE A 1 72 ? -18.172 1.101 14.344 1 97.88 72 PHE A N 1
ATOM 575 C CA . PHE A 1 72 ? -18.047 0.054 15.352 1 97.88 72 PHE A CA 1
ATOM 576 C C . PHE A 1 72 ? -18.859 0.406 16.594 1 97.88 72 PHE A C 1
ATOM 578 O O . PHE A 1 72 ? -18.734 1.51 17.125 1 97.88 72 PHE A O 1
ATOM 585 N N . THR A 1 73 ? -19.703 -0.467 17.094 1 97.81 73 THR A N 1
ATOM 586 C CA . THR A 1 73 ? -20.438 -0.323 18.344 1 97.81 73 THR A CA 1
ATOM 587 C C . THR A 1 73 ? -20.531 -1.662 19.062 1 97.81 73 THR A C 1
ATOM 589 O O . THR A 1 73 ? -20.422 -2.721 18.438 1 97.81 73 THR A O 1
ATOM 592 N N . ALA A 1 74 ? -20.672 -1.611 20.312 1 98.44 74 ALA A N 1
ATOM 593 C CA . ALA A 1 74 ? -20.922 -2.779 21.156 1 98.44 74 ALA A CA 1
ATOM 594 C C . ALA A 1 74 ? -22.062 -2.52 22.125 1 98.44 74 ALA A C 1
ATOM 596 O O . ALA A 1 74 ? -22.188 -1.415 22.672 1 98.44 74 ALA A O 1
ATOM 597 N N . ALA A 1 75 ? -22.906 -3.516 22.328 1 98.31 75 ALA A N 1
ATOM 598 C CA . ALA A 1 75 ? -24.047 -3.373 23.219 1 98.31 75 ALA A CA 1
ATOM 599 C C . ALA A 1 75 ? -24.422 -4.711 23.844 1 98.31 75 ALA A C 1
ATOM 601 O O . ALA A 1 75 ? -24.031 -5.77 23.344 1 98.31 75 ALA A O 1
ATOM 602 N N . THR A 1 76 ? -25.141 -4.625 24.906 1 96.88 76 THR A N 1
ATOM 603 C CA . THR A 1 76 ? -25.75 -5.812 25.516 1 96.88 76 THR A CA 1
ATOM 604 C C . THR A 1 76 ? -26.891 -6.328 24.656 1 96.88 76 THR A C 1
ATOM 606 O O . THR A 1 76 ? -27.266 -5.703 23.656 1 96.88 76 THR A O 1
ATOM 609 N N . ALA A 1 77 ? -27.406 -7.5 25.078 1 93.12 77 ALA A N 1
ATOM 610 C CA . ALA A 1 77 ? -28.5 -8.125 24.344 1 93.12 77 ALA A CA 1
ATOM 611 C C . ALA A 1 77 ? -29.719 -7.199 24.266 1 93.12 77 ALA A C 1
ATOM 613 O O . ALA A 1 77 ? -30.438 -7.188 23.281 1 93.12 77 ALA A O 1
ATOM 614 N N . ASP A 1 78 ? -29.859 -6.34 25.312 1 92.81 78 ASP A N 1
ATOM 615 C CA . ASP A 1 78 ? -31.031 -5.465 25.391 1 92.81 78 ASP A CA 1
ATOM 616 C C . ASP A 1 78 ? -30.75 -4.125 24.703 1 92.81 78 ASP A C 1
ATOM 618 O O . ASP A 1 78 ? -31.609 -3.244 24.703 1 92.81 78 ASP A O 1
ATOM 622 N N . GLY A 1 79 ? -29.531 -3.984 24.266 1 94.69 79 GLY A N 1
ATOM 623 C CA . GLY A 1 79 ? -29.234 -2.797 23.469 1 94.69 79 GLY A CA 1
ATOM 624 C C . GLY A 1 79 ? -28.5 -1.729 24.266 1 94.69 79 GLY A C 1
ATOM 625 O O . GLY A 1 79 ? -28.234 -0.641 23.75 1 94.69 79 GLY A O 1
ATOM 626 N N . THR A 1 80 ? -28.188 -1.993 25.516 1 96.56 80 THR A N 1
ATOM 627 C CA . THR A 1 80 ? -27.422 -1.025 26.297 1 96.56 80 THR A CA 1
ATOM 628 C C . THR A 1 80 ? -25.984 -0.912 25.766 1 96.56 80 THR A C 1
ATOM 630 O O . THR A 1 80 ? -25.281 -1.916 25.656 1 96.56 80 THR A O 1
ATOM 633 N N . PRO A 1 81 ? -25.609 0.294 25.469 1 96.94 81 PRO A N 1
ATOM 634 C CA . PRO A 1 81 ? -24.25 0.459 24.922 1 96.94 81 PRO A CA 1
ATOM 635 C C . PRO A 1 81 ? -23.172 0.016 25.891 1 96.94 81 PRO A C 1
ATOM 637 O O . PRO A 1 81 ? -23.281 0.236 27.094 1 96.94 81 PRO A O 1
ATOM 640 N N . LEU A 1 82 ? -22.141 -0.585 25.391 1 97.81 82 LEU A N 1
ATOM 641 C CA . LEU A 1 82 ? -20.953 -0.984 26.141 1 97.81 82 LEU A CA 1
ATOM 642 C C . LEU A 1 82 ? -19.75 -0.134 25.734 1 97.81 82 LEU A C 1
ATOM 644 O O . LEU A 1 82 ? -19.609 0.269 24.578 1 97.81 82 LEU A O 1
ATOM 648 N N . GLU A 1 83 ? -18.875 0.077 26.719 1 96.81 83 GLU A N 1
ATOM 649 C CA . GLU A 1 83 ? -17.641 0.796 26.438 1 96.81 83 GLU A CA 1
ATOM 650 C C . GLU A 1 83 ? -16.672 -0.058 25.625 1 96.81 83 GLU A C 1
ATOM 652 O O . GLU A 1 83 ? -16.547 -1.261 25.859 1 96.81 83 GLU A O 1
ATOM 657 N N . TRP A 1 84 ? -16.078 0.551 24.672 1 97.62 84 TRP A N 1
ATOM 658 C CA . TRP A 1 84 ? -15.055 -0.111 23.859 1 97.62 84 TRP A CA 1
ATOM 659 C C . TRP A 1 84 ? -13.914 0.847 23.547 1 97.62 84 TRP A C 1
ATOM 661 O O . TRP A 1 84 ? -14.062 2.064 23.656 1 97.62 84 TRP A O 1
ATOM 671 N N . TRP A 1 85 ? -12.758 0.274 23.234 1 96.44 85 TRP A N 1
ATOM 672 C CA . TRP A 1 85 ? -11.617 1.07 22.812 1 96.44 85 TRP A CA 1
ATOM 673 C C . TRP A 1 85 ? -10.734 0.289 21.844 1 96.44 85 TRP A C 1
ATOM 675 O O . TRP A 1 85 ? -10.82 -0.939 21.766 1 96.44 85 TRP A O 1
ATOM 685 N N . LYS A 1 86 ? -10.008 0.924 21 1 96.38 86 LYS A N 1
ATOM 686 C CA . LYS A 1 86 ? -9.07 0.33 20.047 1 96.38 86 LYS A CA 1
ATOM 687 C C . LYS A 1 86 ? -7.672 0.217 20.656 1 96.38 86 LYS A C 1
ATOM 689 O O . LYS A 1 86 ? -7.191 1.152 21.297 1 96.38 86 LYS A O 1
ATOM 694 N N . CYS A 1 87 ? -7.016 -0.897 20.375 1 97.12 87 CYS A N 1
ATOM 695 C CA . CYS A 1 87 ? -5.688 -1.142 20.922 1 97.12 87 CYS A CA 1
ATOM 696 C C . CYS A 1 87 ? -4.617 -0.998 19.859 1 97.12 87 CYS A C 1
ATOM 698 O O . CYS A 1 87 ? -3.535 -0.472 20.109 1 97.12 87 CYS A O 1
ATOM 700 N N . THR A 1 88 ? -4.84 -1.542 18.734 1 97.44 88 THR A N 1
ATOM 701 C CA . THR A 1 88 ? -3.98 -1.456 17.562 1 97.44 88 THR A CA 1
ATOM 702 C C . THR A 1 88 ? -4.805 -1.223 16.297 1 97.44 88 THR A C 1
ATOM 704 O O . THR A 1 88 ? -6.031 -1.095 16.375 1 97.44 88 THR A O 1
ATOM 707 N N . LYS A 1 89 ? -4.152 -1.185 15.203 1 97.31 89 LYS A N 1
ATOM 708 C CA . LYS A 1 89 ? -4.797 -0.869 13.938 1 97.31 89 LYS A CA 1
ATOM 709 C C . LYS A 1 89 ? -5.914 -1.86 13.625 1 97.31 89 LYS A C 1
ATOM 711 O O . LYS A 1 89 ? -6.863 -1.529 12.906 1 97.31 89 LYS A O 1
ATOM 716 N N . ASN A 1 90 ? -5.828 -3.096 14.18 1 98.5 90 ASN A N 1
ATOM 717 C CA . ASN A 1 90 ? -6.801 -4.117 13.805 1 98.5 90 ASN A CA 1
ATOM 718 C C . ASN A 1 90 ? -7.367 -4.824 15.039 1 98.5 90 ASN A C 1
ATOM 720 O O . ASN A 1 90 ? -7.871 -5.945 14.938 1 98.5 90 ASN A O 1
ATOM 724 N N . GLN A 1 91 ? -7.242 -4.199 16.219 1 98.62 91 GLN A N 1
ATOM 725 C CA . GLN A 1 91 ? -7.672 -4.816 17.469 1 98.62 91 GLN A CA 1
ATOM 726 C C . GLN A 1 91 ? -8.586 -3.887 18.266 1 98.62 91 GLN A C 1
ATOM 728 O O . GLN A 1 91 ? -8.242 -2.729 18.516 1 98.62 91 GLN A O 1
ATOM 733 N N . TRP A 1 92 ? -9.734 -4.293 18.625 1 98.62 92 TRP A N 1
ATOM 734 C CA . TRP A 1 92 ? -10.688 -3.625 19.5 1 98.62 92 TRP A CA 1
ATOM 735 C C . TRP A 1 92 ? -10.891 -4.422 20.781 1 98.62 92 TRP A C 1
ATOM 737 O O . TRP A 1 92 ? -10.789 -5.652 20.781 1 98.62 92 TRP A O 1
ATOM 747 N N . GLN A 1 93 ? -11.188 -3.756 21.828 1 98.5 93 GLN A N 1
ATOM 748 C CA . GLN A 1 93 ? -11.586 -4.383 23.078 1 98.5 93 GLN A CA 1
ATOM 749 C C . GLN A 1 93 ? -12.906 -3.809 23.578 1 98.5 93 GLN A C 1
ATOM 751 O O . GLN A 1 93 ? -13.203 -2.631 23.359 1 98.5 93 GLN A O 1
ATOM 756 N N . VAL A 1 94 ? -13.711 -4.609 24.172 1 98.25 94 VAL A N 1
ATOM 757 C CA . VAL A 1 94 ? -15.016 -4.238 24.703 1 98.25 94 VAL A CA 1
ATOM 758 C C . VAL A 1 94 ? -15.109 -4.648 26.172 1 98.25 94 VAL A C 1
ATOM 760 O O . VAL A 1 94 ? -14.852 -5.801 26.531 1 98.25 94 VAL A O 1
ATOM 763 N N . ALA A 1 95 ? -15.484 -3.664 27.031 1 97.75 95 ALA A N 1
ATOM 764 C CA . ALA A 1 95 ? -15.82 -4.008 28.406 1 97.75 95 ALA A CA 1
ATOM 765 C C . ALA A 1 95 ? -17.125 -4.785 28.484 1 97.75 95 ALA A C 1
ATOM 767 O O . ALA A 1 95 ? -18.141 -4.375 27.891 1 97.75 95 ALA A O 1
ATOM 768 N N . CYS A 1 96 ? -17.047 -5.973 29.062 1 95.12 96 CYS A N 1
ATOM 769 C CA . CYS A 1 96 ? -18.266 -6.762 29.125 1 95.12 96 CYS A CA 1
ATOM 770 C C . CYS A 1 96 ? -18.406 -7.469 30.469 1 95.12 96 CYS A C 1
ATOM 772 O O . CYS A 1 96 ? -17.547 -7.305 31.344 1 95.12 96 CYS A O 1
ATOM 774 N N . THR A 1 97 ? -19.562 -8.016 30.781 1 95.06 97 THR A N 1
ATOM 775 C CA . THR A 1 97 ? -19.859 -8.789 31.984 1 95.06 97 THR A CA 1
ATOM 776 C C . THR A 1 97 ? -19.781 -10.289 31.688 1 95.06 97 THR A C 1
ATOM 778 O O . THR A 1 97 ? -20.5 -10.781 30.812 1 95.06 97 THR A O 1
ATOM 781 N N . PRO A 1 98 ? -18.984 -10.953 32.438 1 94.69 98 PRO A N 1
ATOM 782 C CA . PRO A 1 98 ? -18.859 -12.391 32.188 1 94.69 98 PRO A CA 1
ATOM 783 C C . PRO A 1 98 ? -20.219 -13.109 32.219 1 94.69 98 PRO A C 1
ATOM 785 O O . PRO A 1 98 ? -21.031 -12.867 33.094 1 94.69 98 PRO A O 1
ATOM 788 N N . GLY A 1 99 ? -20.422 -13.914 31.172 1 92.44 99 GLY A N 1
ATOM 789 C CA . GLY A 1 99 ? -21.609 -14.766 31.125 1 92.44 99 GLY A CA 1
ATOM 790 C C . GLY A 1 99 ? -22.797 -14.102 30.469 1 92.44 99 GLY A C 1
ATOM 791 O O . GLY A 1 99 ? -23.828 -14.75 30.219 1 92.44 99 GLY A O 1
ATOM 792 N N . LEU A 1 100 ? -22.641 -12.875 30.156 1 94.38 100 LEU A N 1
ATOM 793 C CA . LEU A 1 100 ? -23.766 -12.172 29.547 1 94.38 100 LEU A CA 1
ATOM 794 C C . LEU A 1 100 ? -23.531 -12 28.047 1 94.38 100 LEU A C 1
ATOM 796 O O . LEU A 1 100 ? -22.422 -11.703 27.609 1 94.38 100 LEU A O 1
ATOM 800 N N . GLU A 1 101 ? -24.625 -12.156 27.359 1 95.25 101 GLU A N 1
ATOM 801 C CA . GLU A 1 101 ? -24.594 -12.023 25.906 1 95.25 101 GLU A CA 1
ATOM 802 C C . GLU A 1 101 ? -24.297 -10.586 25.5 1 95.25 101 GLU A C 1
ATOM 804 O O . GLU A 1 101 ? -24.734 -9.641 26.156 1 95.25 101 GLU A O 1
ATOM 809 N N . LEU A 1 102 ? -23.547 -10.438 24.406 1 95.62 102 LEU A N 1
ATOM 810 C CA . LEU A 1 102 ? -23.344 -9.109 23.844 1 95.62 102 LEU A CA 1
ATOM 811 C C . LEU A 1 102 ? -23.297 -9.172 22.328 1 95.62 102 LEU A C 1
ATOM 813 O O . LEU A 1 102 ? -23.172 -10.258 21.75 1 95.62 102 LEU A O 1
ATOM 817 N N . LYS A 1 103 ? -23.5 -7.98 21.703 1 97.69 103 LYS A N 1
ATOM 818 C CA . LYS A 1 103 ? -23.484 -7.809 20.266 1 97.69 103 LYS A CA 1
ATOM 819 C C . LYS A 1 103 ? -22.5 -6.727 19.844 1 97.69 103 LYS A C 1
ATOM 821 O O . LYS A 1 103 ? -22.391 -5.684 20.5 1 97.69 103 LYS A O 1
ATOM 826 N N . VAL A 1 104 ? -21.734 -7.039 18.875 1 98.44 104 VAL A N 1
ATOM 827 C CA . VAL A 1 104 ? -20.859 -6.074 18.203 1 98.44 104 VAL A CA 1
ATOM 828 C C . VAL A 1 104 ? -21.375 -5.809 16.797 1 98.44 104 VAL A C 1
ATOM 830 O O . VAL A 1 104 ? -21.719 -6.742 16.062 1 98.44 104 VAL A O 1
ATOM 833 N N . ARG A 1 105 ? -21.469 -4.578 16.422 1 98.5 105 ARG A N 1
ATOM 834 C CA . ARG A 1 105 ? -21.938 -4.195 15.086 1 98.5 105 ARG A CA 1
ATOM 835 C C . ARG A 1 105 ? -20.953 -3.24 14.414 1 98.5 105 ARG A C 1
ATOM 837 O O . ARG A 1 105 ? -20.406 -2.35 15.062 1 98.5 105 ARG A O 1
ATOM 844 N N . TYR A 1 106 ? -20.734 -3.406 13.148 1 98.5 106 TYR A N 1
ATOM 845 C CA . TYR A 1 106 ? -19.875 -2.549 12.344 1 98.5 106 TYR A CA 1
ATOM 846 C C . TYR A 1 106 ? -20.188 -2.705 10.859 1 98.5 106 TYR A C 1
ATOM 848 O O . TYR A 1 106 ? -20.953 -3.584 10.469 1 98.5 106 TYR A O 1
ATOM 856 N N . ALA A 1 107 ? -19.625 -1.829 10.062 1 98.31 107 ALA A N 1
ATOM 857 C CA . ALA A 1 107 ? -19.75 -1.904 8.609 1 98.31 107 ALA A CA 1
ATOM 858 C C . ALA A 1 107 ? -18.391 -1.996 7.938 1 98.31 107 ALA A C 1
ATOM 860 O O . ALA A 1 107 ? -17.406 -1.431 8.43 1 98.31 107 ALA A O 1
ATOM 861 N N . ILE A 1 108 ? -18.297 -2.74 6.852 1 98.62 108 ILE A N 1
ATOM 862 C CA . ILE A 1 108 ? -17.094 -2.865 6.039 1 98.62 108 ILE A CA 1
ATOM 863 C C . ILE A 1 108 ? -17.359 -2.334 4.633 1 98.62 108 ILE A C 1
ATOM 865 O O . ILE A 1 108 ? -18.281 -2.803 3.949 1 98.62 108 ILE A O 1
ATOM 869 N N . TYR A 1 109 ? -16.609 -1.32 4.242 1 98.06 109 TYR A N 1
ATOM 870 C CA . TYR A 1 109 ? -16.672 -0.863 2.857 1 98.06 109 TYR A CA 1
ATOM 871 C C . TYR A 1 109 ? -16.094 -1.904 1.912 1 98.06 109 TYR A C 1
ATOM 873 O O . TYR A 1 109 ? -14.938 -2.311 2.062 1 98.06 109 TYR A O 1
ATOM 881 N N . ALA A 1 110 ? -16.875 -2.393 0.97 1 97.81 110 ALA A N 1
ATOM 882 C CA . ALA A 1 110 ? -16.5 -3.488 0.08 1 97.81 110 ALA A CA 1
ATOM 883 C C . ALA A 1 110 ? -16.656 -3.086 -1.383 1 97.81 110 ALA A C 1
ATOM 885 O O . ALA A 1 110 ? -17.656 -3.424 -2.02 1 97.81 110 ALA A O 1
ATOM 886 N N . HIS A 1 111 ? -15.641 -2.492 -1.998 1 96.06 111 HIS A N 1
ATOM 887 C CA . HIS A 1 111 ? -15.742 -2.07 -3.391 1 96.06 111 HIS A CA 1
ATOM 888 C C . HIS A 1 111 ? -14.469 -2.412 -4.164 1 96.06 111 HIS A C 1
ATOM 890 O O . HIS A 1 111 ? -14.117 -1.717 -5.117 1 96.06 111 HIS A O 1
ATOM 896 N N . GLU A 1 112 ? -13.828 -3.41 -3.734 1 95.12 112 GLU A N 1
ATOM 897 C CA . GLU A 1 112 ? -12.672 -3.939 -4.441 1 95.12 112 GLU A CA 1
ATOM 898 C C . GLU A 1 112 ? -12.922 -5.367 -4.926 1 95.12 112 GLU A C 1
ATOM 900 O O . GLU A 1 112 ? -12.875 -6.312 -4.133 1 95.12 112 GLU A O 1
ATOM 905 N N . LEU A 1 113 ? -13.07 -5.473 -6.164 1 95.19 113 LEU A N 1
ATOM 906 C CA . LEU A 1 113 ? -13.305 -6.805 -6.711 1 95.19 113 LEU A CA 1
ATOM 907 C C . LEU A 1 113 ? -11.992 -7.508 -7.016 1 95.19 113 LEU A C 1
ATOM 909 O O . LEU A 1 113 ? -11.281 -7.133 -7.953 1 95.19 113 LEU A O 1
ATOM 913 N N . SER A 1 114 ? -11.617 -8.414 -6.254 1 96.75 114 SER A N 1
ATOM 914 C CA . SER A 1 114 ? -10.523 -9.367 -6.406 1 96.75 114 SER A CA 1
ATOM 915 C C . SER A 1 114 ? -10.883 -10.727 -5.801 1 96.75 114 SER A C 1
ATOM 917 O O . SER A 1 114 ? -12.008 -10.914 -5.32 1 96.75 114 SER A O 1
ATOM 919 N N . VAL A 1 115 ? -9.922 -11.625 -5.859 1 97.81 115 VAL A N 1
ATOM 920 C CA . VAL A 1 115 ? -10.203 -12.961 -5.34 1 97.81 115 VAL A CA 1
ATOM 921 C C . VAL A 1 115 ? -9.898 -13 -3.842 1 97.81 115 VAL A C 1
ATOM 923 O O . VAL A 1 115 ? -10.289 -13.953 -3.152 1 97.81 115 VAL A O 1
ATOM 926 N N . ARG A 1 116 ? -9.227 -11.984 -3.26 1 97.31 116 ARG A N 1
ATOM 927 C CA . ARG A 1 116 ? -8.789 -12.055 -1.871 1 97.31 116 ARG A CA 1
ATOM 928 C C . ARG A 1 116 ? -9.484 -11 -1.021 1 97.31 116 ARG A C 1
ATOM 930 O O . ARG A 1 116 ? -9.289 -10.945 0.195 1 97.31 116 ARG A O 1
ATOM 937 N N . THR A 1 117 ? -10.242 -10.094 -1.638 1 97.75 117 THR A N 1
ATOM 938 C CA . THR A 1 117 ? -10.938 -9.008 -0.954 1 97.75 117 THR A CA 1
ATOM 939 C C . THR A 1 117 ? -12.445 -9.156 -1.096 1 97.75 117 THR A C 1
ATOM 941 O O . THR A 1 117 ? -12.969 -10.273 -1.134 1 97.75 117 THR A O 1
ATOM 944 N N . SER A 1 118 ? -13.188 -7.973 -1.024 1 98 118 SER A N 1
ATOM 945 C CA . SER A 1 118 ? -14.641 -7.996 -1.064 1 98 118 SER A CA 1
ATOM 946 C C . SER A 1 118 ? -15.188 -6.957 -2.037 1 98 118 SER A C 1
ATOM 948 O O . SER A 1 118 ? -14.555 -5.922 -2.266 1 98 118 SER A O 1
ATOM 950 N N . HIS A 1 119 ? -16.266 -7.25 -2.629 1 97.88 119 HIS A N 1
ATOM 951 C CA . HIS A 1 119 ? -16.969 -6.371 -3.564 1 97.88 119 HIS A CA 1
ATOM 952 C C . HIS A 1 119 ? -18.484 -6.477 -3.398 1 97.88 119 HIS A C 1
ATOM 954 O O . HIS A 1 119 ? -19.031 -7.578 -3.389 1 97.88 119 HIS A O 1
ATOM 960 N N . PHE A 1 120 ? -19.172 -5.391 -3.201 1 97.94 120 PHE A N 1
ATOM 961 C CA . PHE A 1 120 ? -20.609 -5.336 -2.973 1 97.94 120 PHE A CA 1
ATOM 962 C C . PHE A 1 120 ? -21.25 -4.195 -3.76 1 97.94 120 PHE A C 1
ATOM 964 O O . PHE A 1 120 ? -20.844 -3.037 -3.609 1 97.94 120 PHE A O 1
ATOM 971 N N . ASP A 1 121 ? -22.125 -4.508 -4.617 1 94.5 121 ASP A N 1
ATOM 972 C CA . ASP A 1 121 ? -22.906 -3.512 -5.344 1 94.5 121 ASP A CA 1
ATOM 973 C C . ASP A 1 121 ? -24.344 -3.992 -5.566 1 94.5 121 ASP A C 1
ATOM 975 O O . ASP A 1 121 ? -24.828 -4.859 -4.84 1 94.5 121 ASP A O 1
ATOM 979 N N . ARG A 1 122 ? -25.062 -3.418 -6.438 1 92.5 122 ARG A N 1
ATOM 980 C CA . ARG A 1 122 ? -26.5 -3.674 -6.602 1 92.5 122 ARG A CA 1
ATOM 981 C C . ARG A 1 122 ? -26.734 -5.047 -7.219 1 92.5 122 ARG A C 1
ATOM 983 O O . ARG A 1 122 ? -27.859 -5.543 -7.223 1 92.5 122 ARG A O 1
ATOM 990 N N . SER A 1 123 ? -25.641 -5.668 -7.66 1 94.38 123 SER A N 1
ATOM 991 C CA . SER A 1 123 ? -25.859 -6.91 -8.398 1 94.38 123 SER A CA 1
ATOM 992 C C . SER A 1 123 ? -25.359 -8.117 -7.613 1 94.38 123 SER A C 1
ATOM 994 O O . SER A 1 123 ? -25.734 -9.25 -7.902 1 94.38 123 SER A O 1
ATOM 996 N N . HIS A 1 124 ? -24.438 -7.867 -6.703 1 97.81 124 HIS A N 1
ATOM 997 C CA . HIS A 1 124 ? -23.906 -9 -5.945 1 97.81 124 HIS A CA 1
ATOM 998 C C . HIS A 1 124 ? -23.109 -8.531 -4.738 1 97.81 124 HIS A C 1
ATOM 1000 O O . HIS A 1 124 ? -22.812 -7.34 -4.609 1 97.81 124 HIS A O 1
ATOM 1006 N N . ALA A 1 125 ? -22.828 -9.422 -3.848 1 98.69 125 ALA A N 1
ATOM 1007 C CA . ALA A 1 125 ? -21.812 -9.312 -2.791 1 98.69 125 ALA A CA 1
ATOM 1008 C C . ALA A 1 125 ? -20.859 -10.5 -2.818 1 98.69 125 ALA A C 1
ATOM 1010 O O . ALA A 1 125 ? -21.281 -11.648 -2.66 1 98.69 125 ALA A O 1
ATOM 1011 N N . TYR A 1 126 ? -19.672 -10.32 -3.158 1 98.81 126 TYR A N 1
ATOM 1012 C CA . TYR A 1 126 ? -18.594 -11.281 -2.975 1 98.81 126 TYR A CA 1
ATOM 1013 C C . TYR A 1 126 ? -17.703 -10.891 -1.806 1 98.81 126 TYR A C 1
ATOM 1015 O O . TYR A 1 126 ? -17.234 -9.75 -1.726 1 98.81 126 TYR A O 1
ATOM 1023 N N . PHE A 1 127 ? -17.469 -11.805 -0.878 1 98.75 127 PHE A N 1
ATOM 1024 C CA . PHE A 1 127 ? -16.547 -11.422 0.186 1 98.75 127 PHE A CA 1
ATOM 1025 C C . PHE A 1 127 ? -15.789 -12.633 0.712 1 98.75 127 PHE A C 1
ATOM 1027 O O . PHE A 1 127 ? -16.312 -13.75 0.704 1 98.75 127 PHE A O 1
ATOM 1034 N N . ASN A 1 128 ? -14.531 -12.438 1.069 1 98.69 128 ASN A N 1
ATOM 1035 C CA . ASN A 1 128 ? -13.711 -13.328 1.883 1 98.69 128 ASN A CA 1
ATOM 1036 C C . ASN A 1 128 ? -13.844 -13.008 3.369 1 98.69 128 ASN A C 1
ATOM 1038 O O . ASN A 1 128 ? -13.586 -11.883 3.793 1 98.69 128 ASN A O 1
ATOM 1042 N N . PRO A 1 129 ? -14.188 -13.938 4.184 1 98.75 129 PRO A N 1
ATOM 1043 C CA . PRO A 1 129 ? -14.445 -13.648 5.598 1 98.75 129 PRO A CA 1
ATOM 1044 C C . PRO A 1 129 ? -13.227 -13.055 6.309 1 98.75 129 PRO A C 1
ATOM 1046 O O . PRO A 1 129 ? -13.383 -12.305 7.273 1 98.75 129 PRO A O 1
ATOM 1049 N N . ALA A 1 130 ? -12.016 -13.336 5.883 1 98.56 130 ALA A N 1
ATOM 1050 C CA . ALA A 1 130 ? -10.828 -12.719 6.473 1 98.56 130 ALA A CA 1
ATOM 1051 C C . ALA A 1 130 ? -10.922 -11.195 6.426 1 98.56 130 ALA A C 1
ATOM 1053 O O . ALA A 1 130 ? -10.445 -10.516 7.332 1 98.56 130 ALA A O 1
ATOM 1054 N N . ALA A 1 131 ? -11.562 -10.656 5.398 1 98.56 131 ALA A N 1
ATOM 1055 C CA . ALA A 1 131 ? -11.633 -9.211 5.188 1 98.56 131 ALA A CA 1
ATOM 1056 C C . ALA A 1 131 ? -12.875 -8.617 5.852 1 98.56 131 ALA A C 1
ATOM 1058 O O . ALA A 1 131 ? -13.047 -7.398 5.871 1 98.56 131 ALA A O 1
ATOM 1059 N N . VAL A 1 132 ? -13.75 -9.43 6.414 1 98.75 132 VAL A N 1
ATOM 1060 C CA . VAL A 1 132 ? -15.062 -8.914 6.797 1 98.75 132 VAL A CA 1
ATOM 1061 C C . VAL A 1 132 ? -15.359 -9.297 8.242 1 98.75 132 VAL A C 1
ATOM 1063 O O . VAL A 1 132 ? -15.977 -8.516 8.984 1 98.75 132 VAL A O 1
ATOM 1066 N N . CYS A 1 133 ? -14.914 -10.484 8.711 1 98.88 133 CYS A N 1
ATOM 1067 C CA . CYS A 1 133 ? -15.367 -11.031 9.977 1 98.88 133 CYS A CA 1
ATOM 1068 C C . CYS A 1 133 ? -14.305 -10.867 11.055 1 98.88 133 CYS A C 1
ATOM 1070 O O . CYS A 1 133 ? -13.203 -11.406 10.938 1 98.88 133 CYS A O 1
ATOM 1072 N N . LEU A 1 134 ? -14.656 -10.227 12.148 1 98.69 134 LEU A N 1
ATOM 1073 C CA . LEU A 1 134 ? -13.805 -10.172 13.336 1 98.69 134 LEU A CA 1
ATOM 1074 C C . LEU A 1 134 ? -13.703 -11.539 13.992 1 98.69 134 LEU A C 1
ATOM 1076 O O . LEU A 1 134 ? -14.664 -12.312 13.977 1 98.69 134 LEU A O 1
ATOM 1080 N N . TYR A 1 135 ? -12.594 -11.82 14.562 1 97.62 135 TYR A N 1
ATOM 1081 C CA . TYR A 1 135 ? -12.508 -13.047 15.344 1 97.62 135 TYR A CA 1
ATOM 1082 C C . TYR A 1 135 ? -12.102 -12.758 16.781 1 97.62 135 TYR A C 1
ATOM 1084 O O . TYR A 1 135 ? -11.57 -11.68 17.078 1 97.62 135 TYR A O 1
ATOM 1092 N N . VAL A 1 136 ? -12.469 -13.586 17.688 1 97.06 136 VAL A N 1
ATOM 1093 C CA . VAL A 1 136 ? -12.078 -13.617 19.094 1 97.06 136 VAL A CA 1
ATOM 1094 C C . VAL A 1 136 ? -11.039 -14.719 19.312 1 97.06 136 VAL A C 1
ATOM 1096 O O . VAL A 1 136 ? -11.352 -15.906 19.234 1 97.06 136 VAL A O 1
ATOM 1099 N N . PRO A 1 137 ? -9.82 -14.344 19.656 1 95.94 137 PRO A N 1
ATOM 1100 C CA . PRO A 1 137 ? -8.742 -15.336 19.734 1 95.94 137 PRO A CA 1
ATOM 1101 C C . PRO A 1 137 ? -9.109 -16.547 20.594 1 95.94 137 PRO A C 1
ATOM 1103 O O . PRO A 1 137 ? -8.828 -17.688 20.219 1 95.94 137 PRO A O 1
ATOM 1106 N N . GLN A 1 138 ? -9.828 -16.375 21.656 1 92.75 138 GLN A N 1
ATOM 1107 C CA . GLN A 1 138 ? -10.164 -17.438 22.578 1 92.75 138 GLN A CA 1
ATOM 1108 C C . GLN A 1 138 ? -11.211 -18.375 21.984 1 92.75 138 GLN A C 1
ATOM 1110 O O . GLN A 1 138 ? -11.398 -19.5 22.469 1 92.75 138 GLN A O 1
ATOM 1115 N N . TYR A 1 139 ? -11.922 -17.938 20.953 1 93.75 139 TYR A N 1
ATOM 1116 C CA . TYR A 1 139 ? -13.023 -18.719 20.391 1 93.75 139 TYR A CA 1
ATOM 1117 C C . TYR A 1 139 ? -12.688 -19.203 18.984 1 93.75 139 TYR A C 1
ATOM 1119 O O . TYR A 1 139 ? -13.555 -19.688 18.266 1 93.75 139 TYR A O 1
ATOM 1127 N N . ARG A 1 140 ? -11.516 -19.078 18.578 1 94.44 140 ARG A N 1
ATOM 1128 C CA . ARG A 1 140 ? -11.102 -19.375 17.203 1 94.44 140 ARG A CA 1
ATOM 1129 C C . ARG A 1 140 ? -11.375 -20.828 16.844 1 94.44 140 ARG A C 1
ATOM 1131 O O . ARG A 1 140 ? -11.695 -21.141 15.695 1 94.44 140 ARG A O 1
ATOM 1138 N N . ASP A 1 141 ? -11.305 -21.734 17.797 1 94.06 141 ASP A N 1
ATOM 1139 C CA . ASP A 1 141 ? -11.43 -23.172 17.531 1 94.06 141 ASP A CA 1
ATOM 1140 C C . ASP A 1 141 ? -12.844 -23.656 17.828 1 94.06 141 ASP A C 1
ATOM 1142 O O . ASP A 1 141 ? -13.109 -24.859 17.797 1 94.06 141 ASP A O 1
ATOM 1146 N N . GLN A 1 142 ? -13.742 -22.734 18.062 1 93.31 142 GLN A N 1
ATOM 1147 C CA . GLN A 1 142 ? -15.117 -23.125 18.344 1 93.31 142 GLN A CA 1
ATOM 1148 C C . GLN A 1 142 ? -15.992 -23.016 17.109 1 93.31 142 GLN A C 1
ATOM 1150 O O . GLN A 1 142 ? -15.758 -22.172 16.234 1 93.31 142 GLN A O 1
ATOM 1155 N N . PRO A 1 143 ? -16.984 -23.906 17.062 1 94.62 143 PRO A N 1
ATOM 1156 C CA . PRO A 1 143 ? -17.922 -23.797 15.938 1 94.62 143 PRO A CA 1
ATOM 1157 C C . PRO A 1 143 ? -18.688 -22.484 15.938 1 94.62 143 PRO A C 1
ATOM 1159 O O . PRO A 1 143 ? -18.906 -21.875 17 1 94.62 143 PRO A O 1
ATOM 1162 N N . LEU A 1 144 ? -19.094 -22.094 14.773 1 96.5 144 LEU A N 1
ATOM 1163 C CA . LEU A 1 144 ? -19.812 -20.828 14.625 1 96.5 144 LEU A CA 1
ATOM 1164 C C . LEU A 1 144 ? -20.812 -20.906 13.469 1 96.5 144 LEU A C 1
ATOM 1166 O O . LEU A 1 144 ? -20.812 -21.875 12.703 1 96.5 144 LEU A O 1
ATOM 1170 N N . THR A 1 145 ? -21.75 -19.906 13.406 1 96.62 145 THR A N 1
ATOM 1171 C CA . THR A 1 145 ? -22.688 -19.812 12.297 1 96.62 145 THR A CA 1
ATOM 1172 C C . THR A 1 145 ? -22.609 -18.438 11.633 1 96.62 145 THR A C 1
ATOM 1174 O O . THR A 1 145 ? -22.109 -17.484 12.227 1 96.62 145 THR A O 1
ATOM 1177 N N . ILE A 1 146 ? -22.984 -18.359 10.445 1 98 146 ILE A N 1
ATOM 1178 C CA . ILE A 1 146 ? -23.047 -17.125 9.688 1 98 146 ILE A CA 1
ATOM 1179 C C . ILE A 1 146 ? -24.344 -17.094 8.867 1 98 146 ILE A C 1
ATOM 1181 O O . ILE A 1 146 ? -24.641 -18.031 8.141 1 98 146 ILE A O 1
ATOM 1185 N N . THR A 1 147 ? -25.125 -16.031 9.016 1 97.94 147 THR A N 1
ATOM 1186 C CA . THR A 1 147 ? -26.375 -15.836 8.312 1 97.94 147 THR A CA 1
ATOM 1187 C C . THR A 1 147 ? -26.266 -14.68 7.328 1 97.94 147 THR A C 1
ATOM 1189 O O . THR A 1 147 ? -25.781 -13.602 7.676 1 97.94 147 THR A O 1
ATOM 1192 N N . ILE A 1 148 ? -26.75 -14.867 6.121 1 98.5 148 ILE A N 1
ATOM 1193 C CA . ILE A 1 148 ? -26.719 -13.852 5.074 1 98.5 148 ILE A CA 1
ATOM 1194 C C . ILE A 1 148 ? -28.109 -13.25 4.891 1 98.5 148 ILE A C 1
ATOM 1196 O O . ILE A 1 148 ? -29.078 -13.977 4.652 1 98.5 148 ILE A O 1
ATOM 1200 N N . GLU A 1 149 ? -28.203 -11.984 5.062 1 97.94 149 GLU A N 1
ATOM 1201 C CA . GLU A 1 149 ? -29.406 -11.234 4.723 1 97.94 149 GLU A CA 1
ATOM 1202 C C . GLU A 1 149 ? -29.25 -10.531 3.375 1 97.94 149 GLU A C 1
ATOM 1204 O O . GLU A 1 149 ? -28.422 -9.641 3.227 1 97.94 149 GLU A O 1
ATOM 1209 N N . ALA A 1 150 ? -30.031 -10.898 2.396 1 97.12 150 ALA A N 1
ATOM 1210 C CA . ALA A 1 150 ? -29.953 -10.367 1.039 1 97.12 150 ALA A CA 1
ATOM 1211 C C . ALA A 1 150 ? -31.328 -10.266 0.409 1 97.12 150 ALA A C 1
ATOM 1213 O O . ALA A 1 150 ? -32.312 -10.805 0.944 1 97.12 150 ALA A O 1
ATOM 1214 N N . PRO A 1 151 ? -31.469 -9.5 -0.689 1 95.81 151 PRO A N 1
ATOM 1215 C CA . PRO A 1 151 ? -32.75 -9.492 -1.412 1 95.81 151 PRO A CA 1
ATOM 1216 C C . PRO A 1 151 ? -33.25 -10.898 -1.709 1 95.81 151 PRO A C 1
ATOM 1218 O O . PRO A 1 151 ? -32.469 -11.812 -1.956 1 95.81 151 PRO A O 1
ATOM 1221 N N . PRO A 1 152 ? -34.531 -11.07 -1.734 1 93.75 152 PRO A N 1
ATOM 1222 C CA . PRO A 1 152 ? -35.094 -12.406 -1.842 1 93.75 152 PRO A CA 1
ATOM 1223 C C . PRO A 1 152 ? -34.719 -13.117 -3.139 1 93.75 152 PRO A C 1
ATOM 1225 O O . PRO A 1 152 ? -34.625 -14.344 -3.174 1 93.75 152 PRO A O 1
ATOM 1228 N N . ASP A 1 153 ? -34.5 -12.406 -4.145 1 94.19 153 ASP A N 1
ATOM 1229 C CA . ASP A 1 153 ? -34.219 -13.016 -5.438 1 94.19 153 ASP A CA 1
ATOM 1230 C C . ASP A 1 153 ? -32.719 -13.344 -5.57 1 94.19 153 ASP A C 1
ATOM 1232 O O . ASP A 1 153 ? -32.281 -13.906 -6.578 1 94.19 153 ASP A O 1
ATOM 1236 N N . TRP A 1 154 ? -31.906 -12.984 -4.582 1 97.38 154 TRP A N 1
ATOM 1237 C CA . TRP A 1 154 ? -30.484 -13.273 -4.617 1 97.38 154 TRP A CA 1
ATOM 1238 C C . TRP A 1 154 ? -30.203 -14.695 -4.145 1 97.38 154 TRP A C 1
ATOM 1240 O O . TRP A 1 154 ? -30.906 -15.211 -3.27 1 97.38 154 TRP A O 1
ATOM 1250 N N . ARG A 1 155 ? -29.25 -15.312 -4.738 1 96.06 155 ARG A N 1
ATOM 1251 C CA . ARG A 1 155 ? -28.75 -16.625 -4.324 1 96.06 155 ARG A CA 1
ATOM 1252 C C . ARG A 1 155 ? -27.484 -16.5 -3.486 1 96.06 155 ARG A C 1
ATOM 1254 O O . ARG A 1 155 ? -26.766 -15.5 -3.59 1 96.06 155 ARG A O 1
ATOM 1261 N N . VAL A 1 156 ? -27.281 -17.531 -2.629 1 98.06 156 VAL A N 1
ATOM 1262 C CA . VAL A 1 156 ? -26.062 -17.594 -1.832 1 98.06 156 VAL A CA 1
ATOM 1263 C C . VAL A 1 156 ? -25.266 -18.844 -2.199 1 98.06 156 VAL A C 1
ATOM 1265 O O . VAL A 1 156 ? -25.781 -19.953 -2.143 1 98.06 156 VAL A O 1
ATOM 1268 N N . THR A 1 157 ? -24.031 -18.656 -2.662 1 98.38 157 THR A N 1
ATOM 1269 C CA . THR A 1 157 ? -23.125 -19.766 -2.949 1 98.38 157 THR A CA 1
ATOM 1270 C C . THR A 1 157 ? -21.891 -19.703 -2.039 1 98.38 157 THR A C 1
ATOM 1272 O O . THR A 1 157 ? -21.219 -18.672 -1.966 1 98.38 157 THR A O 1
ATOM 1275 N N . THR A 1 158 ? -21.594 -20.75 -1.31 1 98.56 158 THR A N 1
ATOM 1276 C CA . THR A 1 158 ? -20.438 -20.938 -0.441 1 98.56 158 THR A CA 1
ATOM 1277 C C . THR A 1 158 ? -20.141 -22.422 -0.238 1 98.56 158 THR A C 1
ATOM 1279 O O . THR A 1 158 ? -21.031 -23.266 -0.407 1 98.56 158 THR A O 1
ATOM 1282 N N . PRO A 1 159 ? -18.859 -22.75 0.052 1 98.31 159 PRO A N 1
ATOM 1283 C CA . PRO A 1 159 ? -18.578 -24.172 0.279 1 98.31 159 PRO A CA 1
ATOM 1284 C C . PRO A 1 159 ? -19.031 -24.656 1.656 1 98.31 159 PRO A C 1
ATOM 1286 O O . PRO A 1 159 ? -19 -25.859 1.93 1 98.31 159 PRO A O 1
ATOM 1289 N N . LEU A 1 160 ? -19.438 -23.781 2.535 1 97.75 160 LEU A N 1
ATOM 1290 C CA . LEU A 1 160 ? -19.875 -24.156 3.875 1 97.75 160 LEU A CA 1
ATOM 1291 C C . LEU A 1 160 ? -21.172 -24.953 3.822 1 97.75 160 LEU A C 1
ATOM 1293 O O . LEU A 1 160 ? -21.969 -24.797 2.893 1 97.75 160 LEU A O 1
ATOM 1297 N N . GLU A 1 161 ? -21.375 -25.719 4.824 1 94.56 161 GLU A N 1
ATOM 1298 C CA . GLU A 1 161 ? -22.609 -26.484 4.957 1 94.56 161 GLU A CA 1
ATOM 1299 C C . GLU A 1 161 ? -23.734 -25.625 5.504 1 94.56 161 GLU A C 1
ATOM 1301 O O . GLU A 1 161 ? -23.531 -24.797 6.391 1 94.56 161 GLU A O 1
ATOM 1306 N N . GLY A 1 162 ? -24.891 -25.859 4.988 1 93.5 162 GLY A N 1
ATOM 1307 C CA . GLY A 1 162 ? -26.047 -25.172 5.512 1 93.5 162 GLY A CA 1
ATOM 1308 C C . GLY A 1 162 ? -26.391 -25.547 6.938 1 93.5 162 GLY A C 1
ATOM 1309 O O . GLY A 1 162 ? -26.172 -26.688 7.348 1 93.5 162 GLY A O 1
ATOM 1310 N N . TRP A 1 163 ? -26.828 -24.469 7.598 1 88.38 163 TRP A N 1
ATOM 1311 C CA . TRP A 1 163 ? -27.312 -24.672 8.961 1 88.38 163 TRP A CA 1
ATOM 1312 C C . TRP A 1 163 ? -28.812 -24.469 9.031 1 88.38 163 TRP A C 1
ATOM 1314 O O . TRP A 1 163 ? -29.312 -23.344 8.875 1 88.38 163 TRP A O 1
ATOM 1324 N N . GLY A 1 164 ? -29.531 -25.406 9.031 1 80.19 164 GLY A N 1
ATOM 1325 C CA . GLY A 1 164 ? -30.984 -25.297 9.047 1 80.19 164 GLY A CA 1
ATOM 1326 C C . GLY A 1 164 ? -31.609 -25.344 7.66 1 80.19 164 GLY A C 1
ATOM 1327 O O . GLY A 1 164 ? -30.969 -25.812 6.711 1 80.19 164 GLY A O 1
ATOM 1328 N N . GLU A 1 165 ? -32.906 -24.812 7.535 1 81.69 165 GLU A N 1
ATOM 1329 C CA . GLU A 1 165 ? -33.656 -25.031 6.285 1 81.69 165 GLU A CA 1
ATOM 1330 C C . GLU A 1 165 ? -33.844 -23.703 5.535 1 81.69 165 GLU A C 1
ATOM 1332 O O . GLU A 1 165 ? -34.375 -23.703 4.426 1 81.69 165 GLU A O 1
ATOM 1337 N N . ASP A 1 166 ? -33.344 -22.641 6 1 82.38 166 ASP A N 1
ATOM 1338 C CA . ASP A 1 166 ? -33.656 -21.359 5.395 1 82.38 166 ASP A CA 1
ATOM 1339 C C . ASP A 1 166 ? -32.75 -21.078 4.191 1 82.38 166 ASP A C 1
ATOM 1341 O O . ASP A 1 166 ? -33.031 -20.188 3.391 1 82.38 166 ASP A O 1
ATOM 1345 N N . GLY A 1 167 ? -31.703 -21.859 4.02 1 88.75 167 GLY A N 1
ATOM 1346 C CA . GLY A 1 167 ? -30.781 -21.688 2.906 1 88.75 167 GLY A CA 1
ATOM 1347 C C . GLY A 1 167 ? -29.953 -20.422 3.004 1 88.75 167 GLY A C 1
ATOM 1348 O O . GLY A 1 167 ? -29.328 -20 2.029 1 88.75 167 GLY A O 1
ATOM 1349 N N . ARG A 1 168 ? -29.969 -19.797 4.176 1 95.38 168 ARG A N 1
ATOM 1350 C CA . ARG A 1 168 ? -29.281 -18.531 4.344 1 95.38 168 ARG A CA 1
ATOM 1351 C C . ARG A 1 168 ? -28.328 -18.578 5.523 1 95.38 168 ARG A C 1
ATOM 1353 O O . ARG A 1 168 ? -27.531 -17.656 5.727 1 95.38 168 ARG A O 1
ATOM 1360 N N . THR A 1 169 ? -28.391 -19.578 6.309 1 96.56 169 THR A N 1
ATOM 1361 C CA . THR A 1 169 ? -27.531 -19.75 7.465 1 96.56 169 THR A CA 1
ATOM 1362 C C . THR A 1 169 ? -26.594 -20.938 7.27 1 96.56 169 THR A C 1
ATOM 1364 O O . THR A 1 169 ? -27.031 -22.016 6.848 1 96.56 169 THR A O 1
ATOM 1367 N N . PHE A 1 170 ? -25.344 -20.766 7.578 1 97.31 170 PHE A N 1
ATOM 1368 C CA . PHE A 1 170 ? -24.312 -21.781 7.363 1 97.31 170 PHE A CA 1
ATOM 1369 C C . PHE A 1 170 ? -23.5 -21.984 8.633 1 97.31 170 PHE A C 1
ATOM 1371 O O . PHE A 1 170 ? -23.516 -21.156 9.539 1 97.31 170 PHE A O 1
ATOM 1378 N N . TRP A 1 171 ? -22.844 -23.125 8.648 1 94.25 171 TRP A N 1
ATOM 1379 C CA . TRP A 1 171 ? -22.078 -23.531 9.82 1 94.25 171 TRP A CA 1
ATOM 1380 C C . TRP A 1 171 ? -20.609 -23.75 9.453 1 94.25 171 TRP A C 1
ATOM 1382 O O . TRP A 1 171 ? -20.297 -24.234 8.359 1 94.25 171 TRP A O 1
ATOM 1392 N N . ALA A 1 172 ? -19.688 -23.344 10.344 1 95.88 172 ALA A N 1
ATOM 1393 C CA . ALA A 1 172 ? -18.266 -23.656 10.25 1 95.88 172 ALA A CA 1
ATOM 1394 C C . ALA A 1 172 ? -17.75 -24.266 11.562 1 95.88 172 ALA A C 1
ATOM 1396 O O . ALA A 1 172 ? -18.125 -23.812 12.648 1 95.88 172 ALA A O 1
ATOM 1397 N N . PRO A 1 173 ? -16.938 -25.266 11.523 1 95 173 PRO A N 1
ATOM 1398 C CA . PRO A 1 173 ? -16.422 -25.891 12.742 1 95 173 PRO A CA 1
ATOM 1399 C C . PRO A 1 173 ? -15.461 -25 13.516 1 95 173 PRO A C 1
ATOM 1401 O O . PRO A 1 173 ? -15.203 -25.234 14.695 1 95 173 PRO A O 1
ATOM 1404 N N . ASN A 1 174 ? -14.867 -24.062 12.922 1 96.19 174 ASN A N 1
ATOM 1405 C CA . ASN A 1 174 ? -13.969 -23.078 13.523 1 96.19 174 ASN A CA 1
ATOM 1406 C C . ASN A 1 174 ? -13.789 -21.859 12.633 1 96.19 174 ASN A C 1
ATOM 1408 O O . ASN A 1 174 ? -14.305 -21.812 11.523 1 96.19 174 ASN A O 1
ATOM 1412 N N . TYR A 1 175 ? -13.062 -20.859 13.133 1 97.38 175 TYR A N 1
ATOM 1413 C CA . TYR A 1 175 ? -12.891 -19.594 12.422 1 97.38 175 TYR A CA 1
ATOM 1414 C C . TYR A 1 175 ? -12.031 -19.781 11.18 1 97.38 175 TYR A C 1
ATOM 1416 O O . TYR A 1 175 ? -12.266 -19.141 10.156 1 97.38 175 TYR A O 1
ATOM 1424 N N . ASP A 1 176 ? -11.031 -20.641 11.195 1 97.44 176 ASP A N 1
ATOM 1425 C CA . ASP A 1 176 ? -10.148 -20.859 10.062 1 97.44 176 ASP A CA 1
ATOM 1426 C C . ASP A 1 176 ? -10.93 -21.375 8.844 1 97.44 176 ASP A C 1
ATOM 1428 O O . ASP A 1 176 ? -10.672 -20.938 7.719 1 97.44 176 ASP A O 1
ATOM 1432 N N . LEU A 1 177 ? -11.82 -22.234 9.062 1 97.56 177 LEU A N 1
ATOM 1433 C CA . LEU A 1 177 ? -12.617 -22.75 7.949 1 97.56 177 LEU A CA 1
ATOM 1434 C C . LEU A 1 177 ? -13.578 -21.672 7.441 1 97.56 177 LEU A C 1
ATOM 1436 O O . LEU A 1 177 ? -13.867 -21.625 6.242 1 97.56 177 LEU A O 1
ATOM 1440 N N . LEU A 1 178 ? -14.062 -20.875 8.375 1 98.31 178 LEU A N 1
ATOM 1441 C CA . LEU A 1 178 ? -14.844 -19.75 7.906 1 98.31 178 LEU A CA 1
ATOM 1442 C C . LEU A 1 178 ? -14.031 -18.875 6.953 1 98.31 178 LEU A C 1
ATOM 1444 O O . LEU A 1 178 ? -14.492 -18.547 5.859 1 98.31 178 LEU A O 1
ATOM 1448 N N . VAL A 1 179 ? -12.844 -18.5 7.363 1 98.38 179 VAL A N 1
ATOM 1449 C CA . VAL A 1 179 ? -11.953 -17.656 6.582 1 98.38 179 VAL A CA 1
ATOM 1450 C C . VAL A 1 179 ? -11.664 -18.312 5.234 1 98.38 179 VAL A C 1
ATOM 1452 O O . VAL A 1 179 ? -11.547 -17.625 4.215 1 98.38 179 VAL A O 1
ATOM 1455 N N . ASP A 1 180 ? -11.602 -19.594 5.191 1 98.25 180 ASP A N 1
ATOM 1456 C CA . ASP A 1 180 ? -11.242 -20.344 3.992 1 98.25 180 ASP A CA 1
ATOM 1457 C C . ASP A 1 180 ? -12.469 -20.625 3.131 1 98.25 180 ASP A C 1
ATOM 1459 O O . ASP A 1 180 ? -12.438 -21.516 2.277 1 98.25 180 ASP A O 1
ATOM 1463 N N . SER A 1 181 ? -13.578 -19.984 3.371 1 98.69 181 SER A N 1
ATOM 1464 C CA . SER A 1 181 ? -14.82 -20.219 2.654 1 98.69 181 SER A CA 1
ATOM 1465 C C . SER A 1 181 ? -15.43 -18.922 2.145 1 98.69 181 SER A C 1
ATOM 1467 O O . SER A 1 181 ? -16.281 -18.328 2.805 1 98.69 181 SER A O 1
ATOM 1469 N N . PRO A 1 182 ? -15.125 -18.5 0.926 1 98.69 182 PRO A N 1
ATOM 1470 C CA . PRO A 1 182 ? -15.688 -17.266 0.379 1 98.69 182 PRO A CA 1
ATOM 1471 C C . PRO A 1 182 ? -17.188 -17.391 0.075 1 98.69 182 PRO A C 1
ATOM 1473 O O . PRO A 1 182 ? -17.719 -18.484 0.039 1 98.69 182 PRO A O 1
ATOM 1476 N N . PHE A 1 183 ? -17.828 -16.219 -0.082 1 98.81 183 PHE A N 1
ATOM 1477 C CA . PHE A 1 183 ? -19.25 -16.156 -0.382 1 98.81 183 PHE A CA 1
ATOM 1478 C C . PHE A 1 183 ? -19.5 -15.367 -1.659 1 98.81 183 PHE A C 1
ATOM 1480 O O . PHE A 1 183 ? -18.953 -14.281 -1.837 1 98.81 183 PHE A O 1
ATOM 1487 N N . GLU A 1 184 ? -20.219 -15.867 -2.576 1 98.81 184 GLU A N 1
ATOM 1488 C CA . GLU A 1 184 ? -20.875 -15.148 -3.672 1 98.81 184 GLU A CA 1
ATOM 1489 C C . GLU A 1 184 ? -22.375 -15.062 -3.459 1 98.81 184 GLU A C 1
ATOM 1491 O O . GLU A 1 184 ? -23.062 -16.078 -3.395 1 98.81 184 GLU A O 1
ATOM 1496 N N . VAL A 1 185 ? -22.859 -13.875 -3.277 1 98.69 185 VAL A N 1
ATOM 1497 C CA . VAL A 1 185 ? -24.266 -13.594 -3.027 1 98.69 185 VAL A CA 1
ATOM 1498 C C . VAL A 1 185 ? -24.812 -12.656 -4.102 1 98.69 185 VAL A C 1
ATOM 1500 O O . VAL A 1 185 ? -24.281 -11.555 -4.297 1 98.69 185 VAL A O 1
ATOM 1503 N N . GLY A 1 186 ? -25.766 -13.094 -4.789 1 98 186 GLY A N 1
ATOM 1504 C CA . GLY A 1 186 ? -26.281 -12.18 -5.801 1 98 186 GLY A CA 1
ATOM 1505 C C . GLY A 1 186 ? -27.047 -12.883 -6.906 1 98 186 GLY A C 1
ATOM 1506 O O . GLY A 1 186 ? -27.75 -13.859 -6.652 1 98 186 GLY A O 1
ATOM 1507 N N . THR A 1 187 ? -26.953 -12.352 -8.117 1 96 187 THR A N 1
ATOM 1508 C CA . THR A 1 187 ? -27.719 -12.812 -9.266 1 96 187 THR A CA 1
ATOM 1509 C C . THR A 1 187 ? -26.875 -13.727 -10.148 1 96 187 THR A C 1
ATOM 1511 O O . THR A 1 187 ? -27.219 -13.953 -11.32 1 96 187 THR A O 1
ATOM 1514 N N . HIS A 1 188 ? -25.875 -14.273 -9.641 1 97.81 188 HIS A N 1
ATOM 1515 C CA . HIS A 1 188 ? -24.953 -15.109 -10.406 1 97.81 188 HIS A CA 1
ATOM 1516 C C . HIS A 1 188 ? -25.625 -16.406 -10.844 1 97.81 188 HIS A C 1
ATOM 1518 O O . HIS A 1 188 ? -26.609 -16.828 -10.25 1 97.81 188 HIS A O 1
ATOM 1524 N N . GLY A 1 189 ? -25.094 -16.969 -12 1 97.94 189 GLY A N 1
ATOM 1525 C CA . GLY A 1 189 ? -25.531 -18.281 -12.453 1 97.94 189 GLY A CA 1
ATOM 1526 C C . GLY A 1 189 ? -24.875 -19.422 -11.688 1 97.94 189 GLY A C 1
ATOM 1527 O O . GLY A 1 189 ? -23.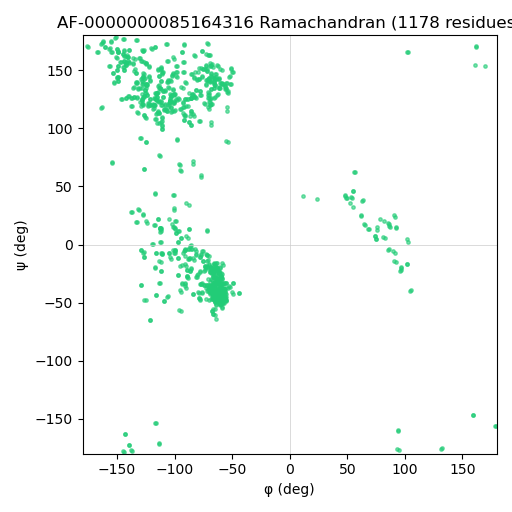703 -19.312 -11.305 1 97.94 189 GLY A O 1
ATOM 1528 N N . ILE A 1 190 ? -25.672 -20.469 -11.438 1 98.19 190 ILE A N 1
ATOM 1529 C CA . ILE A 1 190 ? -25.141 -21.656 -10.773 1 98.19 190 ILE A CA 1
ATOM 1530 C C . ILE A 1 190 ? -25.297 -22.875 -11.688 1 98.19 190 ILE A C 1
ATOM 1532 O O . ILE A 1 190 ? -26.406 -23.203 -12.117 1 98.19 190 ILE A O 1
ATOM 1536 N N . TYR A 1 191 ? -24.219 -23.516 -12.039 1 98.5 191 TYR A N 1
ATOM 1537 C CA . TYR A 1 191 ? -24.188 -24.734 -12.859 1 98.5 191 TYR A CA 1
ATOM 1538 C C . TYR A 1 191 ? -23.641 -25.906 -12.062 1 98.5 191 TYR A C 1
ATOM 1540 O O . TYR A 1 191 ? -22.594 -25.812 -11.422 1 98.5 191 TYR A O 1
ATOM 1548 N N . THR A 1 192 ? -24.344 -27 -12.102 1 98.25 192 THR A N 1
ATOM 1549 C CA . THR A 1 192 ? -23.938 -28.172 -11.328 1 98.25 192 THR A CA 1
ATOM 1550 C C . THR A 1 192 ? -23.453 -29.297 -12.25 1 98.25 192 THR A C 1
ATOM 1552 O O . THR A 1 192 ? -23.922 -29.406 -13.383 1 98.25 192 THR A O 1
ATOM 1555 N N . PHE A 1 193 ? -22.5 -30.062 -11.805 1 98.5 193 PHE A N 1
ATOM 1556 C CA . PHE A 1 193 ? -22 -31.25 -12.5 1 98.5 193 PHE A CA 1
ATOM 1557 C C . PHE A 1 193 ? -21.344 -32.219 -11.523 1 98.5 193 PHE A C 1
ATOM 1559 O O . PHE A 1 193 ? -21.234 -31.922 -10.328 1 98.5 193 PHE A O 1
ATOM 1566 N N . GLU A 1 194 ? -21.078 -33.375 -11.984 1 98.25 194 GLU A N 1
ATOM 1567 C CA . GLU A 1 194 ? -20.516 -34.438 -11.125 1 98.25 194 GLU A CA 1
ATOM 1568 C C . GLU A 1 194 ? -19.219 -34.969 -11.711 1 98.25 194 GLU A C 1
ATOM 1570 O O . GLU A 1 194 ? -19.094 -35.125 -12.93 1 98.25 194 GLU A O 1
ATOM 1575 N N . VAL A 1 195 ? -18.281 -35.188 -10.891 1 98.31 195 VAL A N 1
ATOM 1576 C CA . VAL A 1 195 ? -17.062 -35.906 -11.234 1 98.31 195 VAL A CA 1
ATOM 1577 C C . VAL A 1 195 ? -16.75 -36.969 -10.164 1 98.31 195 VAL A C 1
ATOM 1579 O O . VAL A 1 195 ? -16.719 -36.656 -8.977 1 98.31 195 VAL A O 1
ATOM 1582 N N . ASP A 1 196 ? -16.547 -38.25 -10.602 1 97 196 ASP A N 1
ATOM 1583 C CA . ASP A 1 196 ? -16.234 -39.344 -9.703 1 97 196 ASP A CA 1
ATOM 1584 C C . ASP A 1 196 ? -17.281 -39.469 -8.594 1 97 196 ASP A C 1
ATOM 1586 O O . ASP A 1 196 ? -16.922 -39.656 -7.426 1 97 196 ASP A O 1
ATOM 1590 N N . GLY A 1 197 ? -18.453 -39.156 -8.891 1 96.75 197 GLY A N 1
ATOM 1591 C CA . GLY A 1 197 ? -19.578 -39.312 -7.973 1 96.75 197 GLY A CA 1
ATOM 1592 C C . GLY A 1 197 ? -19.703 -38.156 -6.98 1 96.75 197 GLY A C 1
ATOM 1593 O O . GLY A 1 197 ? -20.516 -38.219 -6.059 1 96.75 197 GLY A O 1
ATOM 1594 N N . LYS A 1 198 ? -18.953 -37.188 -7.09 1 97.75 198 LYS A N 1
ATOM 1595 C CA . LYS A 1 198 ? -18.984 -36.031 -6.172 1 97.75 198 LYS A CA 1
ATOM 1596 C C . LYS A 1 198 ? -19.562 -34.812 -6.848 1 97.75 198 LYS A C 1
ATOM 1598 O O . LYS A 1 198 ? -19.234 -34.5 -7.996 1 97.75 198 LYS A O 1
ATOM 1603 N N . PRO A 1 199 ? -20.469 -34.156 -6.195 1 98.12 199 PRO A N 1
ATOM 1604 C CA . PRO A 1 199 ? -21.094 -32.969 -6.785 1 98.12 199 PRO A CA 1
ATOM 1605 C C . PRO A 1 199 ? -20.141 -31.766 -6.844 1 98.12 199 PRO A C 1
ATOM 1607 O O . PRO A 1 199 ? -19.359 -31.547 -5.918 1 98.12 199 PRO A O 1
ATOM 1610 N N . HIS A 1 200 ? -20.188 -30.984 -7.922 1 98.75 200 HIS A N 1
ATOM 1611 C CA . HIS A 1 200 ? -19.484 -29.734 -8.133 1 98.75 200 HIS A CA 1
ATOM 1612 C C . HIS A 1 200 ? -20.453 -28.625 -8.547 1 98.75 200 HIS A C 1
ATOM 1614 O O . HIS A 1 200 ? -21.5 -28.891 -9.148 1 98.75 200 HIS A O 1
ATOM 1620 N N . GLU A 1 201 ? -20.141 -27.422 -8.148 1 98.56 201 GLU A N 1
ATOM 1621 C CA . GLU A 1 201 ? -20.891 -26.234 -8.562 1 98.56 201 GLU A CA 1
ATOM 1622 C C . GLU A 1 201 ? -19.953 -25.203 -9.195 1 98.56 201 GLU A C 1
ATOM 1624 O O . GLU A 1 201 ? -18.828 -25 -8.727 1 98.56 201 GLU A O 1
ATOM 1629 N N . LEU A 1 202 ? -20.375 -24.594 -10.258 1 98.81 202 LEU A N 1
ATOM 1630 C CA . LEU A 1 202 ? -19.734 -23.438 -10.883 1 98.81 202 LEU A CA 1
ATOM 1631 C C . LEU A 1 202 ? -20.641 -22.219 -10.797 1 98.81 202 LEU A C 1
ATOM 1633 O O . LEU A 1 202 ? -21.656 -22.141 -11.492 1 98.81 202 LEU A O 1
ATOM 1637 N N . ALA A 1 203 ? -20.297 -21.297 -9.891 1 98.81 203 ALA A N 1
ATOM 1638 C CA . ALA A 1 203 ? -21.016 -20.047 -9.742 1 98.81 203 ALA A CA 1
ATOM 1639 C C . ALA A 1 203 ? -20.375 -18.938 -10.586 1 98.81 203 ALA A C 1
ATOM 1641 O O . ALA A 1 203 ? -19.234 -18.562 -10.359 1 98.81 203 ALA A O 1
ATOM 1642 N N . VAL A 1 204 ? -21.094 -18.359 -11.57 1 98.75 204 VAL A N 1
ATOM 1643 C CA . VAL A 1 204 ? -20.531 -17.406 -12.516 1 98.75 204 VAL A CA 1
ATOM 1644 C C . VAL A 1 204 ? -21.234 -16.062 -12.375 1 98.75 204 VAL A C 1
ATOM 1646 O O . VAL A 1 204 ? -22.453 -15.969 -12.594 1 98.75 204 VAL A O 1
ATOM 1649 N N . TRP A 1 205 ? -20.5 -15.047 -12 1 98.19 205 TRP A N 1
ATOM 1650 C CA . TRP A 1 205 ? -21.031 -13.688 -11.953 1 98.19 205 TRP A CA 1
ATOM 1651 C C . TRP A 1 205 ? -20.484 -12.859 -13.109 1 98.19 205 TRP A C 1
ATOM 1653 O O . TRP A 1 205 ? -19.297 -12.945 -13.438 1 98.19 205 TRP A O 1
ATOM 1663 N N . GLY A 1 206 ? -21.297 -12.039 -13.68 1 95.19 206 GLY A N 1
ATOM 1664 C CA . GLY A 1 206 ? -20.922 -11.156 -14.781 1 95.19 206 GLY A CA 1
ATOM 1665 C C . GLY A 1 206 ? -21.406 -11.656 -16.125 1 95.19 206 GLY A C 1
ATOM 1666 O O . GLY A 1 206 ? -21.906 -12.773 -16.234 1 95.19 206 GLY A O 1
ATOM 1667 N N . LYS A 1 207 ? -21.359 -10.758 -17.156 1 93.5 207 LYS A N 1
ATOM 1668 C CA . LYS A 1 207 ? -21.766 -11.086 -18.516 1 93.5 207 LYS A CA 1
ATOM 1669 C C . LYS A 1 207 ? -20.578 -11.062 -19.469 1 93.5 207 LYS A C 1
ATOM 1671 O O . LYS A 1 207 ? -19.609 -10.32 -19.25 1 93.5 207 LYS A O 1
ATOM 1676 N N . GLY A 1 208 ? -20.609 -11.945 -20.422 1 94.06 208 GLY A N 1
ATOM 1677 C CA . GLY A 1 208 ? -19.578 -12.047 -21.438 1 94.06 208 GLY A CA 1
ATOM 1678 C C . GLY A 1 208 ? -19.828 -13.164 -22.438 1 94.06 208 GLY A C 1
ATOM 1679 O O . GLY A 1 208 ? -20.984 -13.5 -22.719 1 94.06 208 GLY A O 1
ATOM 1680 N N . ASN A 1 209 ? -18.797 -13.617 -23.031 1 95.94 209 ASN A N 1
ATOM 1681 C CA . ASN A 1 209 ? -18.953 -14.672 -24.031 1 95.94 209 ASN A CA 1
ATOM 1682 C C . ASN A 1 209 ? -18.609 -16.047 -23.453 1 95.94 209 ASN A C 1
ATOM 1684 O O . ASN A 1 209 ? -18.062 -16.891 -24.156 1 95.94 209 ASN A O 1
ATOM 1688 N N . PHE A 1 210 ? -18.828 -16.219 -22.156 1 96.12 210 PHE A N 1
ATOM 1689 C CA . PHE A 1 210 ? -18.609 -17.469 -21.438 1 96.12 210 PHE A CA 1
ATOM 1690 C C . PHE A 1 210 ? -19.641 -18.516 -21.844 1 96.12 210 PHE A C 1
ATOM 1692 O O . PHE A 1 210 ? -20.844 -18.219 -21.922 1 96.12 210 PHE A O 1
ATOM 1699 N N . ASP A 1 211 ? -19.203 -19.688 -22.172 1 96.25 211 ASP A N 1
ATOM 1700 C CA . ASP A 1 211 ? -20.062 -20.844 -22.453 1 96.25 211 ASP A CA 1
ATOM 1701 C C . ASP A 1 211 ? -19.938 -21.906 -21.359 1 96.25 211 ASP A C 1
ATOM 1703 O O . ASP A 1 211 ? -19 -22.688 -21.359 1 96.25 211 ASP A O 1
ATOM 1707 N N . PRO A 1 212 ? -20.938 -22.047 -20.516 1 97.31 212 PRO A N 1
ATOM 1708 C CA . PRO A 1 212 ? -20.844 -22.953 -19.375 1 97.31 212 PRO A CA 1
ATOM 1709 C C . PRO A 1 212 ? -20.703 -24.406 -19.797 1 97.31 212 PRO A C 1
ATOM 1711 O O . PRO A 1 212 ? -20.016 -25.188 -19.141 1 97.31 212 PRO A O 1
ATOM 1714 N N . LYS A 1 213 ? -21.391 -24.844 -20.797 1 97.44 213 LYS A N 1
ATOM 1715 C CA . LYS A 1 213 ? -21.328 -26.234 -21.219 1 97.44 213 LYS A CA 1
ATOM 1716 C C . LYS A 1 213 ? -19.922 -26.641 -21.609 1 97.44 213 LYS A C 1
ATOM 1718 O O . LYS A 1 213 ? -19.406 -27.656 -21.156 1 97.44 213 LYS A O 1
ATOM 1723 N N . ARG A 1 214 ? -19.312 -25.828 -22.438 1 97.56 214 ARG A N 1
ATOM 1724 C CA . ARG A 1 214 ? -17.938 -26.109 -22.844 1 97.56 214 ARG A CA 1
ATOM 1725 C C . ARG A 1 214 ? -16.984 -26.062 -21.656 1 97.56 214 ARG A C 1
ATOM 1727 O O . ARG A 1 214 ? -16.156 -26.969 -21.5 1 97.56 214 ARG A O 1
ATOM 1734 N N . ALA A 1 215 ? -17.125 -25.031 -20.922 1 98.25 215 ALA A N 1
ATOM 1735 C CA . ALA A 1 215 ? -16.219 -24.844 -19.781 1 98.25 215 ALA A CA 1
ATOM 1736 C C . ALA A 1 215 ? -16.344 -26.016 -18.812 1 98.25 215 ALA A C 1
ATOM 1738 O O . ALA A 1 215 ? -15.32 -26.531 -18.344 1 98.25 215 ALA A O 1
ATOM 1739 N N . ILE A 1 216 ? -17.531 -26.453 -18.5 1 98.62 216 ILE A N 1
ATOM 1740 C CA . ILE A 1 216 ? -17.766 -27.516 -17.531 1 98.62 216 ILE A CA 1
ATOM 1741 C C . ILE A 1 216 ? -17.156 -28.828 -18.047 1 98.62 216 ILE A C 1
ATOM 1743 O O . ILE A 1 216 ? -16.516 -29.562 -17.297 1 98.62 216 ILE A O 1
ATOM 1747 N N . ALA A 1 217 ? -17.359 -29.109 -19.312 1 98.62 217 ALA A N 1
ATOM 1748 C CA . ALA A 1 217 ? -16.766 -30.312 -19.906 1 98.62 217 ALA A CA 1
ATOM 1749 C C . ALA A 1 217 ? -15.242 -30.312 -19.734 1 98.62 217 ALA A C 1
ATOM 1751 O O . ALA A 1 217 ? -14.656 -31.344 -19.391 1 98.62 217 ALA A O 1
ATOM 1752 N N . ASP A 1 218 ? -14.656 -29.25 -20.031 1 98.75 218 ASP A N 1
ATOM 1753 C CA . ASP A 1 218 ? -13.203 -29.141 -19.922 1 98.75 218 ASP A CA 1
ATOM 1754 C C . ASP A 1 218 ? -12.742 -29.156 -18.469 1 98.75 218 ASP A C 1
ATOM 1756 O O . ASP A 1 218 ? -11.719 -29.766 -18.141 1 98.75 218 ASP A O 1
ATOM 1760 N N . ILE A 1 219 ? -13.484 -28.516 -17.531 1 98.88 219 ILE A N 1
ATOM 1761 C CA . ILE A 1 219 ? -13.18 -28.531 -16.109 1 98.88 219 ILE A CA 1
ATOM 1762 C C . ILE A 1 219 ? -13.242 -29.969 -15.578 1 98.88 219 ILE A C 1
ATOM 1764 O O . ILE A 1 219 ? -12.391 -30.375 -14.789 1 98.88 219 ILE A O 1
ATOM 1768 N N . GLN A 1 220 ? -14.234 -30.703 -16.031 1 98.81 220 GLN A N 1
ATOM 1769 C CA . GLN A 1 220 ? -14.367 -32.094 -15.617 1 98.81 220 GLN A CA 1
ATOM 1770 C C . GLN A 1 220 ? -13.117 -32.906 -15.992 1 98.81 220 GLN A C 1
ATOM 1772 O O . GLN A 1 220 ? -12.617 -33.688 -15.188 1 98.81 220 GLN A O 1
ATOM 1777 N N . ARG A 1 221 ? -12.594 -32.656 -17.188 1 98.62 221 ARG A N 1
ATOM 1778 C CA . ARG A 1 221 ? -11.398 -33.344 -17.641 1 98.62 221 ARG A CA 1
ATOM 1779 C C . ARG A 1 221 ? -10.195 -33 -16.766 1 98.62 221 ARG A C 1
ATOM 1781 O O . ARG A 1 221 ? -9.367 -33.844 -16.453 1 98.62 221 ARG A O 1
ATOM 1788 N N . ILE A 1 222 ? -10.078 -31.734 -16.375 1 98.81 222 ILE A N 1
ATOM 1789 C CA . ILE A 1 222 ? -8.992 -31.281 -15.523 1 98.81 222 ILE A CA 1
ATOM 1790 C C . ILE A 1 222 ? -9.102 -31.953 -14.156 1 98.81 222 ILE A C 1
ATOM 1792 O O . ILE A 1 222 ? -8.109 -32.469 -13.641 1 98.81 222 ILE A O 1
ATOM 1796 N N . ILE A 1 223 ? -10.312 -31.969 -13.586 1 98.88 223 ILE A N 1
ATOM 1797 C CA . ILE A 1 223 ? -10.555 -32.594 -12.281 1 98.88 223 ILE A CA 1
ATOM 1798 C C . ILE A 1 223 ? -10.188 -34.062 -12.328 1 98.88 223 ILE A C 1
ATOM 1800 O O . ILE A 1 223 ? -9.484 -34.562 -11.445 1 98.88 223 ILE A O 1
ATOM 1804 N N . GLU A 1 224 ? -10.633 -34.75 -13.375 1 98.56 224 GLU A N 1
ATOM 1805 C CA . GLU A 1 224 ? -10.359 -36.188 -13.516 1 98.56 224 GLU A CA 1
ATOM 1806 C C . GLU A 1 224 ? -8.859 -36.438 -13.617 1 98.56 224 GLU A C 1
ATOM 1808 O O . GLU A 1 224 ? -8.352 -37.375 -13.008 1 98.56 224 GLU A O 1
ATOM 1813 N N . THR A 1 225 ? -8.227 -35.625 -14.398 1 98.12 225 THR A N 1
ATOM 1814 C CA . THR A 1 225 ? -6.781 -35.781 -14.578 1 98.12 225 THR A CA 1
ATOM 1815 C C . THR A 1 225 ? -6.051 -35.594 -13.258 1 98.12 225 THR A C 1
ATOM 1817 O O . THR A 1 225 ? -5.215 -36.438 -12.883 1 98.12 225 THR A O 1
ATOM 1820 N N . GLU A 1 226 ? -6.359 -34.594 -12.484 1 98.44 226 GLU A N 1
ATOM 1821 C CA . GLU A 1 226 ? -5.676 -34.312 -11.219 1 98.44 226 GLU A CA 1
ATOM 1822 C C . GLU A 1 226 ? -6.043 -35.375 -10.172 1 98.44 226 GLU A C 1
ATOM 1824 O O . GLU A 1 226 ? -5.203 -35.781 -9.367 1 98.44 226 GLU A O 1
ATOM 1829 N N . ALA A 1 227 ? -7.316 -35.781 -10.172 1 98.12 227 ALA A N 1
ATOM 1830 C CA . ALA A 1 227 ? -7.742 -36.844 -9.266 1 98.12 227 ALA A CA 1
ATOM 1831 C C . ALA A 1 227 ? -6.91 -38.125 -9.477 1 98.12 227 ALA A C 1
ATOM 1833 O O . ALA A 1 227 ? -6.594 -38.812 -8.516 1 98.12 227 ALA A O 1
ATOM 1834 N N . SER A 1 228 ? -6.602 -38.406 -10.695 1 97.31 228 SER A N 1
ATOM 1835 C CA . SER A 1 228 ? -5.848 -39.594 -11.031 1 97.31 228 SER A CA 1
ATOM 1836 C C . SER A 1 228 ? -4.434 -39.562 -10.469 1 97.31 228 SER A C 1
ATOM 1838 O O . SER A 1 228 ? -3.811 -40.594 -10.227 1 97.31 228 SER A O 1
ATOM 1840 N N . PHE A 1 229 ? -3.863 -38.312 -10.305 1 96.88 229 PHE A N 1
ATOM 1841 C CA . PHE A 1 229 ? -2.521 -38.156 -9.758 1 96.88 229 PHE A CA 1
ATOM 1842 C C . PHE A 1 229 ? -2.479 -38.625 -8.305 1 96.88 229 PHE A C 1
ATOM 1844 O O . PHE A 1 229 ? -1.451 -39.125 -7.836 1 96.88 229 PHE A O 1
ATOM 1851 N N . PHE A 1 230 ? -3.574 -38.438 -7.551 1 95.5 230 PHE A N 1
ATOM 1852 C CA . PHE A 1 230 ? -3.5 -38.562 -6.102 1 95.5 230 PHE A CA 1
ATOM 1853 C C . PHE A 1 230 ? -4.426 -39.656 -5.602 1 95.5 230 PHE A C 1
ATOM 1855 O O . PHE A 1 230 ? -4.531 -39.875 -4.395 1 95.5 230 PHE A O 1
ATOM 1862 N N . GLY A 1 231 ? -5.121 -40.312 -6.434 1 93.5 231 GLY A N 1
ATOM 1863 C CA . GLY A 1 231 ? -5.914 -41.469 -6.07 1 93.5 231 GLY A CA 1
ATOM 1864 C C . GLY A 1 231 ? -7.344 -41.125 -5.695 1 93.5 231 GLY A C 1
ATOM 1865 O O . GLY A 1 231 ? -7.984 -41.844 -4.934 1 93.5 231 GLY A O 1
ATOM 1866 N N . GLY A 1 232 ? -7.852 -39.969 -6.18 1 95.31 232 GLY A N 1
ATOM 1867 C CA . GLY A 1 232 ? -9.234 -39.625 -5.93 1 95.31 232 GLY A CA 1
ATOM 1868 C C . GLY A 1 232 ? -9.398 -38.188 -5.441 1 95.31 232 GLY A C 1
ATOM 1869 O O . GLY A 1 232 ? -8.453 -37.406 -5.48 1 95.31 232 GLY A O 1
ATOM 1870 N N . LEU A 1 233 ? -10.617 -37.844 -5.109 1 97.38 233 LEU A N 1
ATOM 1871 C CA . LEU A 1 233 ? -10.969 -36.5 -4.684 1 97.38 233 LEU A CA 1
ATOM 1872 C C . LEU A 1 233 ? -11.211 -36.438 -3.178 1 97.38 233 LEU A C 1
ATOM 1874 O O . LEU A 1 233 ? -12.102 -37.125 -2.662 1 97.38 233 LEU A O 1
ATOM 1878 N N . PRO A 1 234 ? -10.492 -35.688 -2.365 1 95.44 234 PRO A N 1
ATOM 1879 C CA . PRO A 1 234 ? -10.531 -35.688 -0.901 1 95.44 234 PRO A CA 1
ATOM 1880 C C . PRO A 1 234 ? -11.578 -34.75 -0.323 1 95.44 234 PRO A C 1
ATOM 1882 O O . PRO A 1 234 ? -11.305 -34.062 0.667 1 95.44 234 PRO A O 1
ATOM 1885 N N . TYR A 1 235 ? -12.719 -34.562 -0.949 1 96.19 235 TYR A N 1
ATOM 1886 C CA . TYR A 1 235 ? -13.797 -33.688 -0.48 1 96.19 235 TYR A CA 1
ATOM 1887 C C . TYR A 1 235 ? -15.156 -34.281 -0.809 1 96.19 235 TYR A C 1
ATOM 1889 O O . TYR A 1 235 ? -15.25 -35.219 -1.601 1 96.19 235 TYR A O 1
ATOM 1897 N N . ASP A 1 236 ? -16.234 -33.75 -0.201 1 96.44 236 ASP A N 1
ATOM 1898 C CA . ASP A 1 236 ? -17.594 -34.219 -0.482 1 96.44 236 ASP A CA 1
ATOM 1899 C C . ASP A 1 236 ? -18.234 -33.375 -1.568 1 96.44 236 ASP A C 1
ATOM 1901 O O . ASP A 1 236 ? -19.031 -33.875 -2.369 1 96.44 236 ASP A O 1
ATOM 1905 N N . ARG A 1 237 ? -17.891 -32.156 -1.55 1 97.25 237 ARG A N 1
ATOM 1906 C CA . ARG A 1 237 ? -18.422 -31.156 -2.471 1 97.25 237 ARG A CA 1
ATOM 1907 C C . ARG A 1 237 ? -17.375 -30.062 -2.752 1 97.25 237 ARG A C 1
ATOM 1909 O O . ARG A 1 237 ? -16.578 -29.719 -1.879 1 97.25 237 ARG A O 1
ATOM 1916 N N . TYR A 1 238 ? -17.375 -29.578 -4.008 1 98.62 238 TYR A N 1
ATOM 1917 C CA . TYR A 1 238 ? -16.406 -28.547 -4.367 1 98.62 238 TYR A CA 1
ATOM 1918 C C . TYR A 1 238 ? -17.094 -27.422 -5.141 1 98.62 238 TYR A C 1
ATOM 1920 O O . TYR A 1 238 ? -17.938 -27.672 -6 1 98.62 238 TYR A O 1
ATOM 1928 N N . VAL A 1 239 ? -16.75 -26.156 -4.863 1 98.81 239 VAL A N 1
ATOM 1929 C CA . VAL A 1 239 ? -17.406 -25.016 -5.465 1 98.81 239 VAL A CA 1
ATOM 1930 C C . VAL A 1 239 ? -16.391 -24.156 -6.227 1 98.81 239 VAL A C 1
ATOM 1932 O O . VAL A 1 239 ? -15.359 -23.781 -5.676 1 98.81 239 VAL A O 1
ATOM 1935 N N . PHE A 1 240 ? -16.625 -23.875 -7.527 1 98.88 240 PHE A N 1
ATOM 1936 C CA . PHE A 1 240 ? -15.914 -22.875 -8.305 1 98.88 240 PHE A CA 1
ATOM 1937 C C . PHE A 1 240 ? -16.688 -21.562 -8.344 1 98.88 240 PHE A C 1
ATOM 1939 O O . PHE A 1 240 ? -17.859 -21.531 -8.703 1 98.88 240 PHE A O 1
ATOM 1946 N N . ILE A 1 241 ? -16.078 -20.469 -7.961 1 98.88 241 ILE A N 1
ATOM 1947 C CA . ILE A 1 241 ? -16.641 -19.125 -8.133 1 98.88 241 ILE A CA 1
ATOM 1948 C C . ILE A 1 241 ? -15.867 -18.375 -9.219 1 98.88 241 ILE A C 1
ATOM 1950 O O . ILE A 1 241 ? -14.648 -18.219 -9.125 1 98.88 241 ILE A O 1
ATOM 1954 N N . LEU A 1 242 ? -16.516 -17.938 -10.297 1 98.81 242 LEU A N 1
ATOM 1955 C CA . LEU A 1 242 ? -15.891 -17.281 -11.43 1 98.81 242 LEU A CA 1
ATOM 1956 C C . LEU A 1 242 ? -16.5 -15.906 -11.672 1 98.81 242 LEU A C 1
ATOM 1958 O O . LEU A 1 242 ? -17.703 -15.781 -11.859 1 98.81 242 LEU A O 1
ATOM 1962 N N . HIS A 1 243 ? -15.711 -14.883 -11.648 1 98.56 243 HIS A N 1
ATOM 1963 C CA . HIS A 1 243 ? -16.109 -13.523 -11.977 1 98.56 243 HIS A CA 1
ATOM 1964 C C . HIS A 1 243 ? -15.617 -13.117 -13.367 1 98.56 243 HIS A C 1
ATOM 1966 O O . HIS A 1 243 ? -14.422 -13.203 -13.648 1 98.56 243 HIS A O 1
ATOM 1972 N N . LEU A 1 244 ? -16.531 -12.703 -14.234 1 97.38 244 LEU A N 1
ATOM 1973 C CA . LEU A 1 244 ? -16.219 -12.18 -15.562 1 97.38 244 LEU A CA 1
ATOM 1974 C C . LEU A 1 244 ? -16.047 -10.664 -15.523 1 97.38 244 LEU A C 1
ATOM 1976 O O . LEU A 1 244 ? -17.016 -9.938 -15.289 1 97.38 244 LEU A O 1
ATOM 1980 N N . THR A 1 245 ? -14.844 -10.211 -15.719 1 95.31 245 THR A N 1
ATOM 1981 C CA . THR A 1 245 ? -14.562 -8.789 -15.594 1 95.31 245 THR A CA 1
ATOM 1982 C C . THR A 1 245 ? -13.867 -8.266 -16.844 1 95.31 245 THR A C 1
ATOM 1984 O O . THR A 1 245 ? -13.531 -9.039 -17.75 1 95.31 245 THR A O 1
ATOM 1987 N N . HIS A 1 246 ? -13.797 -6.914 -16.984 1 90.88 246 HIS A N 1
ATOM 1988 C CA . HIS A 1 246 ? -13.148 -6.301 -18.125 1 90.88 246 HIS A CA 1
ATOM 1989 C C . HIS A 1 246 ? -11.648 -6.555 -18.125 1 90.88 246 HIS A C 1
ATOM 1991 O O . HIS A 1 246 ? -11.031 -6.723 -19.172 1 90.88 246 HIS A O 1
ATOM 1997 N N . LYS A 1 247 ? -11.195 -6.344 -16.953 1 85.56 247 LYS A N 1
ATOM 1998 C CA . LYS A 1 247 ? -9.766 -6.609 -16.797 1 85.56 247 LYS A CA 1
ATOM 1999 C C . LYS A 1 247 ? -9.508 -7.535 -15.617 1 85.56 247 LYS A C 1
ATOM 2001 O O . LYS A 1 247 ? -10.352 -7.668 -14.727 1 85.56 247 LYS A O 1
ATOM 2006 N N . GLY A 1 248 ? -8.734 -8.633 -15.766 1 84.06 248 GLY A N 1
ATOM 2007 C CA . GLY A 1 248 ? -8.375 -9.438 -14.602 1 84.06 248 GLY A CA 1
ATOM 2008 C C . GLY A 1 248 ? -7.918 -10.836 -14.969 1 84.06 248 GLY A C 1
ATOM 2009 O O . GLY A 1 248 ? -8.344 -11.391 -15.977 1 84.06 248 GLY A O 1
ATOM 2010 N N . TYR A 1 249 ? -7.211 -11.328 -14.195 1 94.06 249 TYR A N 1
ATOM 2011 C CA . TYR A 1 249 ? -6.695 -12.688 -14.266 1 94.06 249 TYR A CA 1
ATOM 2012 C C . TYR A 1 249 ? -6.129 -13.125 -12.922 1 94.06 249 TYR A C 1
ATOM 2014 O O . TYR A 1 249 ? -5.234 -12.484 -12.375 1 94.06 249 TYR A O 1
ATOM 2022 N N . GLY A 1 250 ? -6.719 -14.141 -12.367 1 96.75 250 GLY A N 1
ATOM 2023 C CA . GLY A 1 250 ? -6.16 -14.656 -11.125 1 96.75 250 GLY A CA 1
ATOM 2024 C C . GLY A 1 250 ? -7.133 -15.523 -10.352 1 96.75 250 GLY A C 1
ATOM 2025 O O . GLY A 1 250 ? -8.305 -15.633 -10.719 1 96.75 250 GLY A O 1
ATOM 2026 N N . GLY A 1 251 ? -6.625 -16.156 -9.359 1 98.44 251 GLY A N 1
ATOM 2027 C CA . GLY A 1 251 ? -7.434 -17.016 -8.516 1 98.44 251 GLY A CA 1
ATOM 2028 C C . GLY A 1 251 ? -6.922 -17.094 -7.086 1 98.44 251 GLY A C 1
ATOM 2029 O O . GLY A 1 251 ? -5.859 -16.562 -6.77 1 98.44 251 GLY A O 1
ATOM 2030 N N . LEU A 1 252 ? -7.727 -17.625 -6.305 1 98.69 252 LEU A N 1
ATOM 2031 C CA . LEU A 1 252 ? -7.391 -17.938 -4.922 1 98.69 252 LEU A CA 1
ATOM 2032 C C . LEU A 1 252 ? -7.969 -19.297 -4.523 1 98.69 252 LEU A C 1
ATOM 2034 O O . LEU A 1 252 ? -9.164 -19.547 -4.703 1 98.69 252 LEU A O 1
ATOM 2038 N N . GLU A 1 253 ? -7.121 -20.109 -4.008 1 98.44 253 GLU A N 1
ATOM 2039 C CA . GLU A 1 253 ? -7.516 -21.453 -3.607 1 98.44 253 GLU A CA 1
ATOM 2040 C C . GLU A 1 253 ? -8.086 -21.469 -2.193 1 98.44 253 GLU A C 1
ATOM 2042 O O . GLU A 1 253 ? -7.668 -20.688 -1.34 1 98.44 253 GLU A O 1
ATOM 2047 N N . HIS A 1 254 ? -8.984 -22.281 -1.951 1 98.25 254 HIS A N 1
ATOM 2048 C CA . HIS A 1 254 ? -9.547 -22.609 -0.648 1 98.25 254 HIS A CA 1
ATOM 2049 C C . HIS A 1 254 ? -9.633 -24.125 -0.454 1 98.25 254 HIS A C 1
ATOM 2051 O O . HIS A 1 254 ? -9.258 -24.891 -1.34 1 98.25 254 HIS A O 1
ATOM 2057 N N . LEU A 1 255 ? -10.047 -24.562 0.72 1 97.25 255 LEU A N 1
ATOM 2058 C CA . LEU A 1 255 ? -10.031 -25.984 1.049 1 97.25 255 LEU A CA 1
ATOM 2059 C C . LEU A 1 255 ? -10.953 -26.766 0.117 1 97.25 255 LEU A C 1
ATOM 2061 O O . LEU A 1 255 ? -10.57 -27.812 -0.399 1 97.25 255 LEU A O 1
ATOM 2065 N N . ASN A 1 256 ? -12.18 -26.281 -0.103 1 98.25 256 ASN A N 1
ATOM 2066 C CA . ASN A 1 256 ? -13.148 -26.984 -0.93 1 98.25 256 ASN A CA 1
ATOM 2067 C C . ASN A 1 256 ? -13.789 -26.062 -1.96 1 98.25 256 ASN A C 1
ATOM 2069 O O . ASN A 1 256 ? -14.969 -26.219 -2.281 1 98.25 256 ASN A O 1
ATOM 2073 N N . SER A 1 257 ? -13.031 -25.094 -2.348 1 98.75 257 SER A N 1
ATOM 2074 C CA . SER A 1 257 ? -13.469 -24.156 -3.375 1 98.75 257 SER A CA 1
ATOM 2075 C C . SER A 1 257 ? -12.289 -23.375 -3.947 1 98.75 257 SER A C 1
ATOM 2077 O O . SER A 1 257 ? -11.156 -23.531 -3.496 1 98.75 257 SER A O 1
ATOM 2079 N N . CYS A 1 258 ? -12.516 -22.625 -4.941 1 98.81 258 CYS A N 1
ATOM 2080 C CA . CYS A 1 258 ? -11.594 -21.594 -5.422 1 98.81 258 CYS A CA 1
ATOM 2081 C C . CYS A 1 258 ? -12.344 -20.438 -6.066 1 98.81 258 CYS A C 1
ATOM 2083 O O . CYS A 1 258 ? -13.477 -20.609 -6.531 1 98.81 258 CYS A O 1
ATOM 2085 N N . SER A 1 259 ? -11.789 -19.297 -5.984 1 98.81 259 SER A N 1
ATOM 2086 C CA . SER A 1 259 ? -12.297 -18.109 -6.66 1 98.81 259 SER A CA 1
ATOM 2087 C C . SER A 1 259 ? -11.438 -17.75 -7.867 1 98.81 259 SER A C 1
ATOM 2089 O O . SER A 1 259 ? -10.203 -17.797 -7.801 1 98.81 259 SER A O 1
ATOM 2091 N N . LEU A 1 260 ? -12.094 -17.438 -8.969 1 98.75 260 LEU A N 1
ATOM 2092 C CA . LEU A 1 260 ? -11.438 -17.094 -10.227 1 98.75 260 LEU A CA 1
ATOM 2093 C C . LEU A 1 260 ? -11.93 -15.758 -10.758 1 98.75 260 LEU A C 1
ATOM 2095 O O . LEU A 1 260 ? -13.109 -15.422 -10.602 1 98.75 260 LEU A O 1
ATOM 2099 N N . ILE A 1 261 ? -11.094 -15.016 -11.305 1 98.38 261 ILE A N 1
ATOM 2100 C CA . ILE A 1 261 ? -11.414 -13.812 -12.07 1 98.38 261 ILE A CA 1
ATOM 2101 C C . ILE A 1 261 ? -10.797 -13.906 -13.461 1 98.38 261 ILE A C 1
ATOM 2103 O O . ILE A 1 261 ? -9.633 -14.273 -13.609 1 98.38 261 ILE A O 1
ATOM 2107 N N . PHE A 1 262 ? -11.562 -13.656 -14.492 1 97.69 262 PHE A N 1
ATOM 2108 C CA . PHE A 1 262 ? -11.086 -13.773 -15.867 1 97.69 262 PHE A CA 1
ATOM 2109 C C . PHE A 1 262 ? -11.766 -12.742 -16.766 1 97.69 262 PHE A C 1
ATOM 2111 O O . PHE A 1 262 ? -12.867 -12.273 -16.453 1 97.69 262 PHE A O 1
ATOM 2118 N N . HIS A 1 263 ? -11.133 -12.422 -17.875 1 95.56 263 HIS A N 1
ATOM 2119 C CA . HIS A 1 263 ? -11.633 -11.461 -18.844 1 95.56 263 HIS A CA 1
ATOM 2120 C C . HIS A 1 263 ? -12.914 -11.969 -19.516 1 95.56 263 HIS A C 1
ATOM 2122 O O . HIS A 1 263 ? -12.93 -13.055 -20.094 1 95.56 263 HIS A O 1
ATOM 2128 N N . ARG A 1 264 ? -13.953 -11.188 -19.484 1 95.62 264 ARG A N 1
ATOM 2129 C CA . ARG A 1 264 ? -15.305 -11.633 -19.844 1 95.62 264 ARG A CA 1
ATOM 2130 C C . ARG A 1 264 ? -15.383 -12.023 -21.312 1 95.62 264 ARG A C 1
ATOM 2132 O O . ARG A 1 264 ? -16.234 -12.82 -21.703 1 95.62 264 ARG A O 1
ATOM 2139 N N . PHE A 1 265 ? -14.469 -11.539 -22.234 1 93.75 265 PHE A N 1
ATOM 2140 C CA . PHE A 1 265 ? -14.57 -11.828 -23.656 1 93.75 265 PHE A CA 1
ATOM 2141 C C . PHE A 1 265 ? -13.414 -12.719 -24.109 1 93.75 265 PHE A C 1
ATOM 2143 O O . PHE A 1 265 ? -13.141 -12.828 -25.312 1 93.75 265 PHE A O 1
ATOM 2150 N N . GLY A 1 266 ? -12.719 -13.305 -23.188 1 93.88 266 GLY A N 1
ATOM 2151 C CA . GLY A 1 266 ? -11.547 -14.102 -23.516 1 93.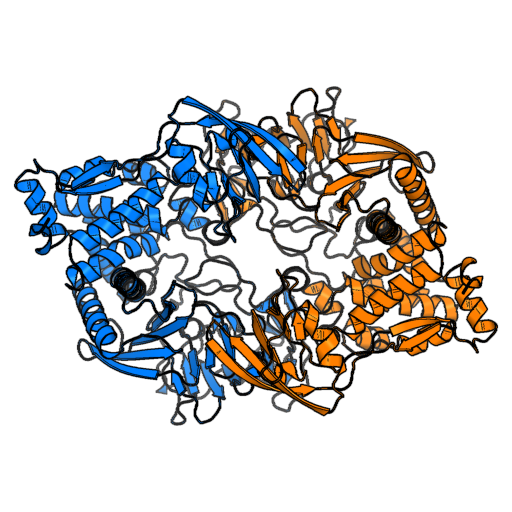88 266 GLY A CA 1
ATOM 2152 C C . GLY A 1 266 ? -11.891 -15.547 -23.844 1 93.88 266 GLY A C 1
ATOM 2153 O O . GLY A 1 266 ? -11.047 -16.281 -24.359 1 93.88 266 GLY A O 1
ATOM 2154 N N . PHE A 1 267 ? -13.094 -16.031 -23.812 1 94.62 267 PHE A N 1
ATOM 2155 C CA . PHE A 1 267 ? -13.438 -17.438 -23.828 1 94.62 267 PHE A CA 1
ATOM 2156 C C . PHE A 1 267 ? -13.562 -17.969 -25.25 1 94.62 267 PHE A C 1
ATOM 2158 O O . PHE A 1 267 ? -13.586 -19.172 -25.469 1 94.62 267 PHE A O 1
ATOM 2165 N N . GLN A 1 268 ? -13.602 -17.078 -26.25 1 93.19 268 GLN A N 1
ATOM 2166 C CA . GLN A 1 268 ? -13.742 -17.516 -27.625 1 93.19 268 GLN A CA 1
ATOM 2167 C C . GLN A 1 268 ? -12.422 -17.406 -28.375 1 93.19 268 GLN A C 1
ATOM 2169 O O . GLN A 1 268 ? -12.32 -17.812 -29.547 1 93.19 268 GLN A O 1
ATOM 2174 N N . GLN A 1 269 ? -11.469 -16.844 -27.766 1 92.56 269 GLN A N 1
ATOM 2175 C CA . GLN A 1 269 ? -10.125 -16.781 -28.312 1 92.56 269 GLN A CA 1
ATOM 2176 C C . GLN A 1 269 ? -9.273 -17.953 -27.828 1 92.56 269 GLN A C 1
ATOM 2178 O O . GLN A 1 269 ? -9.055 -18.109 -26.625 1 92.56 269 GLN A O 1
ATOM 2183 N N . PRO A 1 270 ? -8.773 -18.719 -28.703 1 93.06 270 PRO A N 1
ATOM 2184 C CA . PRO A 1 270 ? -8.102 -19.953 -28.312 1 93.06 270 PRO A CA 1
ATOM 2185 C C . PRO A 1 270 ? -6.965 -19.719 -27.328 1 93.06 270 PRO A C 1
ATOM 2187 O O . PRO A 1 270 ? -6.863 -20.438 -26.328 1 93.06 270 PRO A O 1
ATOM 2190 N N . GLU A 1 271 ? -6.16 -18.766 -27.578 1 93.25 271 GLU A N 1
ATOM 2191 C CA . GLU A 1 271 ? -5.027 -18.5 -26.688 1 93.25 271 GLU A CA 1
ATOM 2192 C C . GLU A 1 271 ? -5.5 -18.094 -25.297 1 93.25 271 GLU A C 1
ATOM 2194 O O . GLU A 1 271 ? -4.945 -18.531 -24.297 1 93.25 271 GLU A O 1
ATOM 2199 N N . GLN A 1 272 ? -6.504 -17.25 -25.266 1 94.81 272 GLN A N 1
ATOM 2200 C CA . GLN A 1 272 ? -7.039 -16.797 -23.984 1 94.81 272 GLN A CA 1
ATOM 2201 C C . GLN A 1 272 ? -7.758 -17.938 -23.266 1 94.81 272 GLN A C 1
ATOM 2203 O O . GLN A 1 272 ? -7.664 -18.047 -22.031 1 94.81 272 GLN A O 1
ATOM 2208 N N . TYR A 1 273 ? -8.492 -18.703 -24.016 1 96.31 273 TYR A N 1
ATOM 2209 C CA . TYR A 1 273 ? -9.188 -19.828 -23.391 1 96.31 273 TYR A CA 1
ATOM 2210 C C . TYR A 1 273 ? -8.195 -20.812 -22.781 1 96.31 273 TYR A C 1
ATOM 2212 O O . TYR A 1 273 ? -8.445 -21.375 -21.719 1 96.31 273 TYR A O 1
ATOM 2220 N N . CYS A 1 274 ? -7.059 -21.031 -23.5 1 96.75 274 CYS A N 1
ATOM 2221 C CA . CYS A 1 274 ? -5.992 -21.859 -22.938 1 96.75 274 CYS A CA 1
ATOM 2222 C C . CYS A 1 274 ? -5.523 -21.312 -21.594 1 96.75 274 CYS A C 1
ATOM 2224 O O . CYS A 1 274 ? -5.312 -22.078 -20.656 1 96.75 274 CYS A O 1
ATOM 2226 N N . ARG A 1 275 ? -5.379 -20.047 -21.516 1 96.88 275 ARG A N 1
ATOM 2227 C CA . ARG A 1 275 ? -4.969 -19.406 -20.281 1 96.88 275 ARG A CA 1
ATOM 2228 C C . ARG A 1 275 ? -6.004 -19.641 -19.172 1 96.88 275 ARG A C 1
ATOM 2230 O O . ARG A 1 275 ? -5.652 -19.812 -18.016 1 96.88 275 ARG A O 1
ATOM 2237 N N . PHE A 1 276 ? -7.273 -19.609 -19.562 1 98.25 276 PHE A N 1
ATOM 2238 C CA . PHE A 1 276 ? -8.344 -19.891 -18.609 1 98.25 276 PHE A CA 1
ATOM 2239 C C . PHE A 1 276 ? -8.227 -21.312 -18.062 1 98.25 276 PHE A C 1
ATOM 2241 O O . PHE A 1 276 ? -8.344 -21.531 -16.859 1 98.25 276 PHE A O 1
ATOM 2248 N N . LEU A 1 277 ? -7.992 -22.25 -18.953 1 98.62 277 LEU A N 1
ATOM 2249 C CA . LEU A 1 277 ? -7.852 -23.656 -18.547 1 98.62 277 LEU A CA 1
ATOM 2250 C C . LEU A 1 277 ? -6.676 -23.828 -17.594 1 98.62 277 LEU A C 1
ATOM 2252 O O . LEU A 1 277 ? -6.777 -24.562 -16.609 1 98.62 277 LEU A O 1
ATOM 2256 N N . CYS A 1 278 ? -5.57 -23.125 -17.875 1 98.75 278 CYS A N 1
ATOM 2257 C CA . CYS A 1 278 ? -4.41 -23.188 -16.984 1 98.75 278 CYS A CA 1
ATOM 2258 C C . CYS A 1 278 ? -4.746 -22.609 -15.617 1 98.75 278 CYS A C 1
ATOM 2260 O O . CYS A 1 278 ? -4.301 -23.141 -14.594 1 98.75 278 CYS A O 1
ATOM 2262 N N . LEU A 1 279 ? -5.531 -21.547 -15.602 1 98.75 279 LEU A N 1
ATOM 2263 C CA . LEU A 1 279 ? -5.949 -20.938 -14.344 1 98.75 279 LEU A CA 1
ATOM 2264 C C . LEU A 1 279 ? -6.77 -21.922 -13.508 1 98.75 279 LEU A C 1
ATOM 2266 O O . LEU A 1 279 ? -6.547 -22.062 -12.305 1 98.75 279 LEU A O 1
ATOM 2270 N N . VAL A 1 280 ? -7.703 -22.609 -14.141 1 98.88 280 VAL A N 1
ATOM 2271 C CA . VAL A 1 280 ? -8.539 -23.594 -13.469 1 98.88 280 VAL A CA 1
ATOM 2272 C C . VAL A 1 280 ? -7.66 -24.719 -12.922 1 98.88 280 VAL A C 1
ATOM 2274 O O . VAL A 1 280 ? -7.797 -25.125 -11.758 1 98.88 280 VAL A O 1
ATOM 2277 N N . ALA A 1 281 ? -6.777 -25.219 -13.781 1 98.88 281 ALA A N 1
ATOM 2278 C CA . ALA A 1 281 ? -5.879 -26.281 -13.367 1 98.88 281 ALA A CA 1
ATOM 2279 C C . ALA A 1 281 ? -5.016 -25.859 -12.188 1 98.88 281 ALA A C 1
ATOM 2281 O O . ALA A 1 281 ? -4.809 -26.625 -11.242 1 98.88 281 ALA A O 1
ATOM 2282 N N . HIS A 1 282 ? -4.52 -24.641 -12.242 1 98.88 282 HIS A N 1
ATOM 2283 C CA . HIS A 1 282 ? -3.678 -24.078 -11.195 1 98.88 282 HIS A CA 1
ATOM 2284 C C . HIS A 1 282 ? -4.395 -24.062 -9.852 1 98.88 282 HIS A C 1
ATOM 2286 O O . HIS A 1 282 ? -3.879 -24.594 -8.859 1 98.88 282 HIS A O 1
ATOM 2292 N N . GLU A 1 283 ? -5.57 -23.484 -9.812 1 98.88 283 GLU A N 1
ATOM 2293 C CA . GLU A 1 283 ? -6.305 -23.312 -8.562 1 98.88 283 GLU A CA 1
ATOM 2294 C C . GLU A 1 283 ? -6.801 -24.641 -8.023 1 98.88 283 GLU A C 1
ATOM 2296 O O . GLU A 1 283 ? -6.848 -24.859 -6.812 1 98.88 283 GLU A O 1
ATOM 2301 N N . PHE A 1 284 ? -7.23 -25.516 -8.93 1 98.88 284 PHE A N 1
ATOM 2302 C CA . PHE A 1 284 ? -7.699 -26.812 -8.461 1 98.88 284 PHE A CA 1
ATOM 2303 C C . PHE A 1 284 ? -6.535 -27.641 -7.922 1 98.88 284 PHE A C 1
ATOM 2305 O O . PHE A 1 284 ? -6.695 -28.391 -6.953 1 98.88 284 PHE A O 1
ATOM 2312 N N . PHE A 1 285 ? -5.348 -27.562 -8.531 1 98.81 285 PHE A N 1
ATOM 2313 C CA . PHE A 1 285 ? -4.176 -28.297 -8.078 1 98.81 285 PHE A CA 1
ATOM 2314 C C . PHE A 1 285 ? -3.82 -27.938 -6.648 1 98.81 285 PHE A C 1
ATOM 2316 O O . PHE A 1 285 ? -3.336 -28.766 -5.887 1 98.81 285 PHE A O 1
ATOM 2323 N N . HIS A 1 286 ? -4.141 -26.734 -6.254 1 98.62 286 HIS A N 1
ATOM 2324 C CA . HIS A 1 286 ? -3.924 -26.25 -4.891 1 98.62 286 HIS A CA 1
ATOM 2325 C C . HIS A 1 286 ? -4.754 -27.047 -3.891 1 98.62 286 HIS A C 1
ATOM 2327 O O . HIS A 1 286 ? -4.48 -27.016 -2.688 1 98.62 286 HIS A O 1
ATOM 2333 N N . LEU A 1 287 ? -5.762 -27.797 -4.348 1 97.69 287 LEU A N 1
ATOM 2334 C CA . LEU A 1 287 ? -6.52 -28.703 -3.484 1 97.69 287 LEU A CA 1
ATOM 2335 C C . LEU A 1 287 ? -5.582 -29.594 -2.674 1 97.69 287 LEU A C 1
ATOM 2337 O O . LEU A 1 287 ? -5.836 -29.844 -1.496 1 97.69 287 LEU A O 1
ATOM 2341 N N . TRP A 1 288 ? -4.566 -30.047 -3.32 1 97.62 288 TRP A N 1
ATOM 2342 C CA . TRP A 1 288 ? -3.557 -30.875 -2.658 1 97.62 288 TRP A CA 1
ATOM 2343 C C . TRP A 1 288 ? -2.375 -30.016 -2.205 1 97.62 288 TRP A C 1
ATOM 2345 O O . TRP A 1 288 ? -2.072 -29.953 -1.012 1 97.62 288 TRP A O 1
ATOM 2355 N N . ASN A 1 289 ? -1.726 -29.266 -3.174 1 98.06 289 ASN A N 1
ATOM 2356 C CA . ASN A 1 289 ? -0.55 -28.469 -2.863 1 98.06 289 ASN A CA 1
ATOM 2357 C C . ASN A 1 289 ? -0.934 -27.156 -2.182 1 98.06 289 ASN A C 1
ATOM 2359 O O . ASN A 1 289 ? -1.398 -26.219 -2.84 1 98.06 289 ASN A O 1
ATOM 2363 N N . ILE A 1 290 ? -0.75 -26.969 -0.944 1 97.19 290 ILE A N 1
ATOM 2364 C CA . ILE A 1 290 ? -0.871 -25.828 -0.045 1 97.19 290 ILE A CA 1
ATOM 2365 C C . ILE A 1 290 ? -2.123 -25.969 0.815 1 97.19 290 ILE A C 1
ATOM 2367 O O . ILE A 1 290 ? -2.135 -25.578 1.982 1 97.19 290 ILE A O 1
ATOM 2371 N N . LYS A 1 291 ? -3.287 -26.453 0.317 1 96.31 291 LYS A N 1
ATOM 2372 C CA . LYS A 1 291 ? -4.473 -26.547 1.165 1 96.31 291 LYS A CA 1
ATOM 2373 C C . LYS A 1 291 ? -4.426 -27.781 2.047 1 96.31 291 LYS A C 1
ATOM 2375 O O . LYS A 1 291 ? -5.043 -27.828 3.113 1 96.31 291 LYS A O 1
ATOM 2380 N N . ARG A 1 292 ? -3.686 -28.828 1.581 1 95.38 292 ARG A N 1
ATOM 2381 C CA . ARG A 1 292 ? -3.568 -30.047 2.385 1 95.38 292 ARG A CA 1
ATOM 2382 C C . ARG A 1 292 ? -2.107 -30.391 2.629 1 95.38 292 ARG A C 1
ATOM 2384 O O . ARG A 1 292 ? -1.727 -30.75 3.746 1 95.38 292 ARG A O 1
ATOM 2391 N N . ILE A 1 293 ? -1.232 -30.391 1.587 1 96.56 293 ILE A N 1
ATOM 2392 C CA . ILE A 1 293 ? 0.221 -30.422 1.715 1 96.56 293 ILE A CA 1
ATOM 2393 C C . ILE A 1 293 ? 0.754 -29 1.892 1 96.56 293 ILE A C 1
ATOM 2395 O O . ILE A 1 293 ? 0.844 -28.234 0.926 1 96.56 293 ILE A O 1
ATOM 2399 N N . ARG A 1 294 ? 1.104 -28.609 3.059 1 96.44 294 ARG A N 1
ATOM 2400 C CA . ARG A 1 294 ? 1.451 -27.203 3.213 1 96.44 294 ARG A CA 1
ATOM 2401 C C . ARG A 1 294 ? 2.707 -27.047 4.062 1 96.44 294 ARG A C 1
ATOM 2403 O O . ARG A 1 294 ? 3.031 -27.906 4.875 1 96.44 294 ARG A O 1
ATOM 2410 N N . PRO A 1 295 ? 3.455 -25.922 3.916 1 97.69 295 PRO A N 1
ATOM 2411 C CA . PRO A 1 295 ? 4.578 -25.625 4.801 1 97.69 295 PRO A CA 1
ATOM 2412 C C . PRO A 1 295 ? 4.16 -25.5 6.266 1 97.69 295 PRO A C 1
ATOM 2414 O O . PRO A 1 295 ? 3.049 -25.047 6.559 1 97.69 295 PRO A O 1
ATOM 2417 N N . GLN A 1 296 ? 5.043 -25.812 7.145 1 97.31 296 GLN A N 1
ATOM 2418 C CA . GLN A 1 296 ? 4.801 -25.734 8.578 1 97.31 296 GLN A CA 1
ATOM 2419 C C . GLN A 1 296 ? 4.379 -24.328 8.992 1 97.31 296 GLN A C 1
ATOM 2421 O O . GLN A 1 296 ? 3.564 -24.156 9.906 1 97.31 296 GLN A O 1
ATOM 2426 N N . ALA A 1 297 ? 4.895 -23.328 8.312 1 96.31 297 ALA A N 1
ATOM 2427 C CA . ALA A 1 297 ? 4.605 -21.938 8.594 1 96.31 297 ALA A CA 1
ATOM 2428 C C . ALA A 1 297 ? 3.117 -21.641 8.445 1 96.31 297 ALA A C 1
ATOM 2430 O O . ALA A 1 297 ? 2.617 -20.641 8.984 1 96.31 297 ALA A O 1
ATOM 2431 N N . PHE A 1 298 ? 2.363 -22.453 7.742 1 96.31 298 PHE A N 1
ATOM 2432 C CA . PHE A 1 298 ? 0.952 -22.219 7.469 1 96.31 298 PHE A CA 1
ATOM 2433 C C . PHE A 1 298 ? 0.081 -23.25 8.18 1 96.31 298 PHE A C 1
ATOM 2435 O O . PHE A 1 298 ? -1.09 -23.422 7.832 1 96.31 298 PHE A O 1
ATOM 2442 N N . GLU A 1 299 ? 0.678 -23.984 9.117 1 94.31 299 GLU A N 1
ATOM 2443 C CA . GLU A 1 299 ? -0.091 -24.938 9.922 1 94.31 299 GLU A CA 1
ATOM 2444 C C . GLU A 1 299 ? -1.091 -24.203 10.82 1 94.31 299 GLU A C 1
ATOM 2446 O O . GLU A 1 299 ? -2.252 -24.609 10.914 1 94.31 299 GLU A O 1
ATOM 2451 N N . VAL A 1 300 ? -0.587 -23.203 11.461 1 94.62 300 VAL A N 1
ATOM 2452 C CA . VAL A 1 300 ? -1.398 -22.312 12.281 1 94.62 300 VAL A CA 1
ATOM 2453 C C . VAL A 1 300 ? -1.228 -20.875 11.805 1 94.62 300 VAL A C 1
ATOM 2455 O O . VAL A 1 300 ? -0.135 -20.297 11.898 1 94.62 300 VAL A O 1
ATOM 2458 N N . PHE A 1 301 ? -2.285 -20.297 11.414 1 96.56 301 PHE A N 1
ATOM 2459 C CA . PHE A 1 301 ? -2.199 -18.953 10.836 1 96.56 301 PHE A CA 1
ATOM 2460 C C . PHE A 1 301 ? -2.119 -17.891 11.922 1 96.56 301 PHE A C 1
ATOM 2462 O O . PHE A 1 301 ? -2.814 -17.984 12.938 1 96.56 301 PHE A O 1
ATOM 2469 N N . ASP A 1 302 ? -1.233 -17 11.781 1 97.81 302 ASP A N 1
ATOM 2470 C CA . ASP A 1 302 ? -1.29 -15.711 12.445 1 97.81 302 ASP A CA 1
ATOM 2471 C C . ASP A 1 302 ? -1.985 -14.672 11.57 1 97.81 302 ASP A C 1
ATOM 2473 O O . ASP A 1 302 ? -1.413 -14.195 10.586 1 97.81 302 ASP A O 1
ATOM 2477 N N . TYR A 1 303 ? -3.201 -14.32 11.953 1 98.31 303 TYR A N 1
ATOM 2478 C CA . TYR A 1 303 ? -4.008 -13.438 11.125 1 98.31 303 TYR A CA 1
ATOM 2479 C C . TYR A 1 303 ? -3.615 -11.977 11.344 1 98.31 303 TYR A C 1
ATOM 2481 O O . TYR A 1 303 ? -4.078 -11.086 10.625 1 98.31 303 TYR A O 1
ATOM 2489 N N . ASP A 1 304 ? -2.758 -11.68 12.344 1 97.75 304 ASP A N 1
ATOM 2490 C CA . ASP A 1 304 ? -2.434 -10.312 12.719 1 97.75 304 ASP A CA 1
ATOM 2491 C C . ASP A 1 304 ? -1.096 -9.875 12.125 1 97.75 304 ASP A C 1
ATOM 2493 O O . ASP A 1 304 ? -0.717 -8.711 12.211 1 97.75 304 ASP A O 1
ATOM 2497 N N . SER A 1 305 ? -0.371 -10.875 11.484 1 97.06 305 SER A N 1
ATOM 2498 C CA . SER A 1 305 ? 0.959 -10.555 10.984 1 97.06 305 SER A CA 1
ATOM 2499 C C . SER A 1 305 ? 1.357 -11.484 9.844 1 97.06 305 SER A C 1
ATOM 2501 O O . SER A 1 305 ? 0.64 -12.438 9.531 1 97.06 305 SER A O 1
ATOM 2503 N N . GLU A 1 306 ? 2.531 -11.203 9.227 1 97.88 306 GLU A N 1
ATOM 2504 C CA . GLU A 1 306 ? 3.088 -12.039 8.164 1 97.88 306 GLU A CA 1
ATOM 2505 C C . GLU A 1 306 ? 3.441 -13.43 8.68 1 97.88 306 GLU A C 1
ATOM 2507 O O . GLU A 1 306 ? 3.9 -13.578 9.812 1 97.88 306 GLU A O 1
ATOM 2512 N N . ASN A 1 307 ? 3.215 -14.414 7.852 1 98.06 307 ASN A N 1
ATOM 2513 C CA . ASN A 1 307 ? 3.635 -15.789 8.086 1 98.06 307 ASN A CA 1
ATOM 2514 C C . ASN A 1 307 ? 4.738 -16.203 7.121 1 98.06 307 ASN A C 1
ATOM 2516 O O . ASN A 1 307 ? 4.477 -16.469 5.945 1 98.06 307 ASN A O 1
ATOM 2520 N N . TYR A 1 308 ? 5.992 -16.391 7.605 1 98 308 TYR A N 1
ATOM 2521 C CA . TYR A 1 308 ? 7.145 -16.469 6.715 1 98 308 TYR A CA 1
ATOM 2522 C C . TYR A 1 308 ? 7.461 -17.922 6.371 1 98 308 TYR A C 1
ATOM 2524 O O . TYR A 1 308 ? 7.398 -18.797 7.234 1 98 308 TYR A O 1
ATOM 2532 N N . THR A 1 309 ? 7.715 -18.188 5.152 1 98.06 309 THR A N 1
ATOM 2533 C CA . THR A 1 309 ? 8.227 -19.469 4.672 1 98.06 309 THR A CA 1
ATOM 2534 C C . THR A 1 309 ? 9.18 -19.266 3.502 1 98.06 309 THR A C 1
ATOM 2536 O O . THR A 1 309 ? 9.094 -18.266 2.785 1 98.06 309 THR A O 1
ATOM 2539 N N . THR A 1 310 ? 10.102 -20.156 3.311 1 98.19 310 THR A N 1
ATOM 2540 C CA . THR A 1 310 ? 11.023 -20.125 2.178 1 98.19 310 THR A CA 1
ATOM 2541 C C . THR A 1 310 ? 10.57 -21.094 1.088 1 98.19 310 THR A C 1
ATOM 2543 O O . THR A 1 310 ? 11.32 -21.375 0.148 1 98.19 310 THR A O 1
ATOM 2546 N N . SER A 1 311 ? 9.312 -21.594 1.159 1 98.56 311 SER A N 1
ATOM 2547 C CA . SER A 1 311 ? 8.945 -22.734 0.318 1 98.56 311 SER A CA 1
ATOM 2548 C C . SER A 1 311 ? 7.828 -22.359 -0.656 1 98.56 311 SER A C 1
ATOM 2550 O O . SER A 1 311 ? 7.184 -23.234 -1.233 1 98.56 311 SER A O 1
ATOM 2552 N N . LEU A 1 312 ? 7.559 -21.062 -0.903 1 98.56 312 LEU A N 1
ATOM 2553 C CA . LEU A 1 312 ? 6.5 -20.703 -1.838 1 98.56 312 LEU A CA 1
ATOM 2554 C C . LEU A 1 312 ? 6.863 -21.125 -3.26 1 98.56 312 LEU A C 1
ATOM 2556 O O . LEU A 1 312 ? 5.984 -21.312 -4.102 1 98.56 312 LEU A O 1
ATOM 2560 N N . TRP A 1 313 ? 8.172 -21.281 -3.562 1 98.62 313 TRP A N 1
ATOM 2561 C CA . TRP A 1 313 ? 8.578 -21.766 -4.875 1 98.62 313 TRP A CA 1
ATOM 2562 C C . TRP A 1 313 ? 8.008 -23.172 -5.129 1 98.62 313 TRP A C 1
ATOM 2564 O O . TRP A 1 313 ? 7.668 -23.516 -6.262 1 98.62 313 TRP A O 1
ATOM 2574 N N . PHE A 1 314 ? 7.918 -24 -4.102 1 98.75 314 PHE A N 1
ATOM 2575 C CA . PHE A 1 314 ? 7.344 -25.328 -4.25 1 98.75 314 PHE A CA 1
ATOM 2576 C C . PHE A 1 314 ? 5.82 -25.25 -4.336 1 98.75 314 PHE A C 1
ATOM 2578 O O . PHE A 1 314 ? 5.207 -25.938 -5.152 1 98.75 314 PHE A O 1
ATOM 2585 N N . VAL A 1 315 ? 5.223 -24.406 -3.543 1 98.38 315 VAL A N 1
ATOM 2586 C CA . VAL A 1 315 ? 3.771 -24.266 -3.49 1 98.38 315 VAL A CA 1
ATOM 2587 C C . VAL A 1 315 ? 3.258 -23.703 -4.812 1 98.38 315 VAL A C 1
ATOM 2589 O O . VAL A 1 315 ? 2.424 -24.328 -5.477 1 98.38 315 VAL A O 1
ATOM 2592 N N . GLU A 1 316 ? 3.787 -22.578 -5.203 1 98.5 316 GLU A N 1
ATOM 2593 C CA . GLU A 1 316 ? 3.27 -21.859 -6.359 1 98.5 316 GLU A CA 1
ATOM 2594 C C . GLU A 1 316 ? 4.043 -22.203 -7.625 1 98.5 316 GLU A C 1
ATOM 2596 O O . GLU A 1 316 ? 3.463 -22.312 -8.711 1 98.5 316 GLU A O 1
ATOM 2601 N N . GLY A 1 317 ? 5.367 -22.359 -7.562 1 98.62 317 GLY A N 1
ATOM 2602 C CA . GLY A 1 317 ? 6.184 -22.672 -8.727 1 98.62 317 GLY A CA 1
ATOM 2603 C C . GLY A 1 317 ? 5.883 -24.031 -9.32 1 98.62 317 GLY A C 1
ATOM 2604 O O . GLY A 1 317 ? 5.637 -24.156 -10.523 1 98.62 317 GLY A O 1
ATOM 2605 N N . VAL A 1 318 ? 5.844 -25.031 -8.461 1 98.81 318 VAL A N 1
ATOM 2606 C CA . VAL A 1 318 ? 5.523 -26.375 -8.914 1 98.81 318 VAL A CA 1
ATOM 2607 C C . VAL A 1 318 ? 4.109 -26.406 -9.484 1 98.81 318 VAL A C 1
ATOM 2609 O O . VAL A 1 318 ? 3.861 -27.047 -10.516 1 98.81 318 VAL A O 1
ATOM 2612 N N . THR A 1 319 ? 3.205 -25.672 -8.805 1 98.81 319 THR A N 1
ATOM 2613 C CA . THR A 1 319 ? 1.844 -25.578 -9.32 1 98.81 319 THR A CA 1
ATOM 2614 C C . THR A 1 319 ? 1.827 -24.922 -10.695 1 98.81 319 THR A C 1
ATOM 2616 O O . THR A 1 319 ? 1.114 -25.359 -11.602 1 98.81 319 THR A O 1
ATOM 2619 N N . SER A 1 320 ? 2.615 -23.938 -10.898 1 98.69 320 SER A N 1
ATOM 2620 C CA . SER A 1 320 ? 2.688 -23.234 -12.172 1 98.69 320 SER A CA 1
ATOM 2621 C C . SER A 1 320 ? 3.271 -24.125 -13.266 1 98.69 320 SER A C 1
ATOM 2623 O O . SER A 1 320 ? 2.939 -23.969 -14.445 1 98.69 320 SER A O 1
ATOM 2625 N N . TYR A 1 321 ? 4.16 -25.062 -12.914 1 98.69 321 TYR A N 1
ATOM 2626 C CA . TYR A 1 321 ? 4.691 -26.047 -13.859 1 98.69 321 TYR A CA 1
ATOM 2627 C C . TYR A 1 321 ? 3.605 -27.016 -14.32 1 98.69 321 TYR A C 1
ATOM 2629 O O . TYR A 1 321 ? 3.418 -27.219 -15.516 1 98.69 321 TYR A O 1
ATOM 2637 N N . PHE A 1 322 ? 2.822 -27.484 -13.43 1 98.75 322 PHE A N 1
ATOM 2638 C CA . PHE A 1 322 ? 1.832 -28.5 -13.742 1 98.75 322 PHE A CA 1
ATOM 2639 C C . PHE A 1 322 ? 0.585 -27.875 -14.359 1 98.75 322 PHE A C 1
ATOM 2641 O O . PHE A 1 322 ? -0.112 -28.516 -15.148 1 98.75 322 PHE A O 1
ATOM 2648 N N . ASP A 1 323 ? 0.324 -26.594 -13.992 1 98.62 323 ASP A N 1
ATOM 2649 C CA . ASP A 1 323 ? -0.92 -25.984 -14.453 1 98.62 323 ASP A CA 1
ATOM 2650 C C . ASP A 1 323 ? -0.942 -25.875 -15.977 1 98.62 323 ASP A C 1
ATOM 2652 O O . ASP A 1 323 ? -2.012 -25.781 -16.578 1 98.62 323 ASP A O 1
ATOM 2656 N N . GLN A 1 324 ? 0.211 -25.922 -16.641 1 97.75 324 GLN A N 1
ATOM 2657 C CA . GLN A 1 324 ? 0.285 -25.922 -18.094 1 97.75 324 GLN A CA 1
ATOM 2658 C C . GLN A 1 324 ? 0.282 -27.344 -18.641 1 97.75 324 GLN A C 1
ATOM 2660 O O . GLN A 1 324 ? -0.283 -27.609 -19.703 1 97.75 324 GLN A O 1
ATOM 2665 N N . LEU A 1 325 ? 0.852 -28.281 -17.969 1 98.06 325 LEU A N 1
ATOM 2666 C CA . LEU A 1 325 ? 0.97 -29.656 -18.406 1 98.06 325 LEU A CA 1
ATOM 2667 C C . LEU A 1 325 ? -0.353 -30.406 -18.25 1 98.06 325 LEU A C 1
ATOM 2669 O O . LEU A 1 325 ? -0.688 -31.281 -19.047 1 98.06 325 LEU A O 1
ATOM 2673 N N . ILE A 1 326 ? -1.132 -30.078 -17.25 1 98.5 326 ILE A N 1
ATOM 2674 C CA . ILE A 1 326 ? -2.355 -30.797 -16.906 1 98.5 326 ILE A CA 1
ATOM 2675 C C . ILE A 1 326 ? -3.365 -30.672 -18.047 1 98.5 326 ILE A C 1
ATOM 2677 O O . ILE A 1 326 ? -3.889 -31.688 -18.531 1 98.5 326 ILE A O 1
ATOM 2681 N N . PRO A 1 327 ? -3.66 -29.453 -18.516 1 98.19 327 PRO A N 1
ATOM 2682 C CA . PRO A 1 327 ? -4.574 -29.391 -19.672 1 98.19 327 PRO A CA 1
ATOM 2683 C C . PRO A 1 327 ? -4.039 -30.141 -20.891 1 98.19 327 PRO A C 1
ATOM 2685 O O . PRO A 1 327 ? -4.816 -30.703 -21.656 1 98.19 327 PRO A O 1
ATOM 2688 N N . LEU A 1 328 ? -2.709 -30.125 -21.062 1 97.5 328 LEU A N 1
ATOM 2689 C CA . LEU A 1 328 ? -2.102 -30.906 -22.141 1 97.5 328 LEU A CA 1
ATOM 2690 C C . LEU A 1 328 ? -2.398 -32.375 -21.969 1 97.5 328 LEU A C 1
ATOM 2692 O O . LEU A 1 328 ? -2.873 -33.031 -22.891 1 97.5 328 LEU A O 1
ATOM 2696 N N . TRP A 1 329 ? -2.141 -32.906 -20.797 1 97.31 329 TRP A N 1
ATOM 2697 C CA . TRP A 1 329 ? -2.326 -34.344 -20.5 1 97.31 329 TRP A CA 1
ATOM 2698 C C . TRP A 1 329 ? -3.805 -34.719 -20.531 1 97.31 329 TRP A C 1
ATOM 2700 O O . TRP A 1 329 ? -4.152 -35.875 -20.781 1 97.31 329 TRP A O 1
ATOM 2710 N N . ALA A 1 330 ? -4.676 -33.719 -20.281 1 97.31 330 ALA A N 1
ATOM 2711 C CA . ALA A 1 330 ? -6.121 -33.938 -20.328 1 97.31 330 ALA A CA 1
ATOM 2712 C C . ALA A 1 330 ? -6.637 -33.875 -21.766 1 97.31 330 ALA A C 1
ATOM 2714 O O . ALA A 1 330 ? -7.824 -34.094 -22.016 1 97.31 330 ALA A O 1
ATOM 2715 N N . GLY A 1 331 ? -5.758 -33.562 -22.719 1 96.25 331 GLY A N 1
ATOM 2716 C CA . GLY A 1 331 ? -6.117 -33.5 -24.125 1 96.25 331 GLY A CA 1
ATOM 2717 C C . GLY A 1 331 ? -6.84 -32.25 -24.516 1 96.25 331 GLY A C 1
ATOM 2718 O O . GLY A 1 331 ? -7.574 -32.219 -25.516 1 96.25 331 GLY A O 1
ATOM 2719 N N . LEU A 1 332 ? -6.707 -31.219 -23.766 1 97.19 332 LEU A N 1
ATOM 2720 C CA . LEU A 1 332 ? -7.469 -30 -24 1 97.19 332 LEU A CA 1
ATOM 2721 C C . LEU A 1 332 ? -6.723 -29.062 -24.953 1 97.19 332 LEU A C 1
ATOM 2723 O O . LEU A 1 332 ? -7.328 -28.188 -25.578 1 97.19 332 LEU A O 1
ATOM 2727 N N . PHE A 1 333 ? -5.387 -29.141 -24.984 1 93.75 333 PHE A N 1
ATOM 2728 C CA . PHE A 1 333 ? -4.598 -28.547 -26.047 1 93.75 333 PHE A CA 1
ATOM 2729 C C . PHE A 1 333 ? -3.391 -29.406 -26.391 1 93.75 333 PHE A C 1
ATOM 2731 O O . PHE A 1 333 ? -3.176 -30.453 -25.766 1 93.75 333 PHE A O 1
ATOM 2738 N N . ASP A 1 334 ? -2.609 -28.969 -27.422 1 93.56 334 ASP A N 1
ATOM 2739 C CA . ASP A 1 334 ? -1.6 -29.875 -27.969 1 93.56 334 ASP A CA 1
ATOM 2740 C C . ASP A 1 334 ? -0.195 -29.438 -27.562 1 93.56 334 ASP A C 1
ATOM 2742 O O . ASP A 1 334 ? -0.028 -28.438 -26.859 1 93.56 334 ASP A O 1
ATOM 2746 N N . ALA A 1 335 ? 0.769 -30.297 -27.891 1 94.06 335 ALA A N 1
ATOM 2747 C CA . ALA A 1 335 ? 2.16 -30.109 -27.484 1 94.06 335 ALA A CA 1
ATOM 2748 C C . ALA A 1 335 ? 2.713 -28.797 -28.016 1 94.06 335 ALA A C 1
ATOM 2750 O O . ALA A 1 335 ? 3.441 -28.094 -27.297 1 94.06 335 ALA A O 1
ATOM 2751 N N . PRO A 1 336 ? 2.42 -28.359 -29.281 1 93.06 336 PRO A N 1
ATOM 2752 C CA . PRO A 1 336 ? 2.9 -27.062 -29.75 1 93.06 336 PRO A CA 1
ATOM 2753 C C . PRO A 1 336 ? 2.414 -25.906 -28.875 1 93.06 336 PRO A C 1
ATOM 2755 O O . PRO A 1 336 ? 3.166 -24.953 -28.609 1 93.06 336 PRO A O 1
ATOM 2758 N N . THR A 1 337 ? 1.18 -26.031 -28.438 1 94.38 337 THR A N 1
ATOM 2759 C CA . THR A 1 337 ? 0.639 -25.016 -27.547 1 94.38 337 THR A CA 1
ATOM 2760 C C . THR A 1 337 ? 1.43 -24.953 -26.25 1 94.38 337 THR A C 1
ATOM 2762 O O . THR A 1 337 ? 1.783 -23.859 -25.781 1 94.38 337 THR A O 1
ATOM 2765 N N . TYR A 1 338 ? 1.687 -26.094 -25.719 1 96.38 338 TYR A N 1
ATOM 2766 C CA . TYR A 1 338 ? 2.475 -26.141 -24.484 1 96.38 338 TYR A CA 1
ATOM 2767 C C . TYR A 1 338 ? 3.859 -25.547 -24.703 1 96.38 338 TYR A C 1
ATOM 2769 O O . TYR A 1 338 ? 4.359 -24.781 -23.875 1 96.38 338 TYR A O 1
ATOM 2777 N N . LEU A 1 339 ? 4.527 -25.906 -25.75 1 96.19 339 LEU A N 1
ATOM 2778 C CA . LEU A 1 339 ? 5.871 -25.406 -26.031 1 96.19 339 LEU A CA 1
ATOM 2779 C C . LEU A 1 339 ? 5.871 -23.891 -26.188 1 96.19 339 LEU A C 1
ATOM 2781 O O . LEU A 1 339 ? 6.836 -23.234 -25.828 1 96.19 339 LEU A O 1
ATOM 2785 N N . LYS A 1 340 ? 4.828 -23.375 -26.766 1 95.31 340 LYS A N 1
ATOM 2786 C CA . LYS A 1 340 ? 4.699 -21.922 -26.859 1 95.31 340 LYS A CA 1
ATOM 2787 C C . LYS A 1 340 ? 4.605 -21.297 -25.484 1 95.31 340 LYS A C 1
ATOM 2789 O O . LYS A 1 340 ? 5.262 -20.281 -25.219 1 95.31 340 LYS A O 1
ATOM 2794 N N . LEU A 1 341 ? 3.77 -21.828 -24.594 1 96.94 341 LEU A N 1
ATOM 2795 C CA . LEU A 1 341 ? 3.639 -21.328 -23.234 1 96.94 341 LEU A CA 1
ATOM 2796 C C . LEU A 1 341 ? 4.98 -21.375 -22.516 1 96.94 341 LEU A C 1
ATOM 2798 O O . LEU A 1 341 ? 5.363 -20.406 -21.844 1 96.94 341 LEU A O 1
ATOM 2802 N N . LEU A 1 342 ? 5.641 -22.484 -22.641 1 97.69 342 LEU A N 1
ATOM 2803 C CA . LEU A 1 342 ? 6.941 -22.641 -22 1 97.69 342 LEU A CA 1
ATOM 2804 C C . LEU A 1 342 ? 7.953 -21.641 -22.562 1 97.69 342 LEU A C 1
ATOM 2806 O O . LEU A 1 342 ? 8.781 -21.109 -21.828 1 97.69 342 LEU A O 1
ATOM 2810 N N . SER A 1 343 ? 7.914 -21.422 -23.891 1 97.06 343 SER A N 1
ATOM 2811 C CA . SER A 1 343 ? 8.766 -20.406 -24.516 1 97.06 343 SER A CA 1
ATOM 2812 C C . SER A 1 343 ? 8.555 -19.047 -23.875 1 97.06 343 SER A C 1
ATOM 2814 O O . SER A 1 343 ? 9.516 -18.312 -23.609 1 97.06 343 SER A O 1
ATOM 2816 N N . ASP A 1 344 ? 7.324 -18.719 -23.672 1 96.69 344 ASP A N 1
ATOM 2817 C CA . ASP A 1 344 ? 6.996 -17.438 -23.047 1 96.69 344 ASP A CA 1
ATOM 2818 C C . ASP A 1 344 ? 7.594 -17.328 -21.641 1 96.69 344 ASP A C 1
ATOM 2820 O O . ASP A 1 344 ? 8.148 -16.297 -21.281 1 96.69 344 ASP A O 1
ATOM 2824 N N . SER A 1 345 ? 7.461 -18.375 -20.844 1 97.88 345 SER A N 1
ATOM 2825 C CA . SER A 1 345 ? 8.047 -18.406 -19.516 1 97.88 345 SER A CA 1
ATOM 2826 C C . SER A 1 345 ? 9.562 -18.234 -19.562 1 97.88 345 SER A C 1
ATOM 2828 O O . SER A 1 345 ? 10.133 -17.484 -18.781 1 97.88 345 SER A O 1
ATOM 2830 N N . LEU A 1 346 ? 10.195 -18.953 -20.469 1 97.62 346 LEU A N 1
ATOM 2831 C CA . LEU A 1 346 ? 11.648 -18.906 -20.609 1 97.62 346 LEU A CA 1
ATOM 2832 C C . LEU A 1 346 ? 12.109 -17.5 -20.984 1 97.62 346 LEU A C 1
ATOM 2834 O O . LEU A 1 346 ? 13.078 -16.984 -20.422 1 97.62 346 LEU A O 1
ATOM 2838 N N . ASN A 1 347 ? 11.43 -16.891 -21.891 1 96.44 347 ASN A N 1
ATOM 2839 C CA . ASN A 1 347 ? 11.797 -15.547 -22.297 1 96.44 347 ASN A CA 1
ATOM 2840 C C . ASN A 1 347 ? 11.641 -14.547 -21.156 1 96.44 347 ASN A C 1
ATOM 2842 O O . ASN A 1 347 ? 12.5 -13.688 -20.953 1 96.44 347 ASN A O 1
ATOM 2846 N N . ARG A 1 348 ? 10.57 -14.648 -20.438 1 96.75 348 ARG A N 1
ATOM 2847 C CA . ARG A 1 348 ? 10.406 -13.781 -19.281 1 96.75 348 ARG A CA 1
ATOM 2848 C C . ARG A 1 348 ? 11.539 -13.969 -18.266 1 96.75 348 ARG A C 1
ATOM 2850 O O . ARG A 1 348 ? 12.047 -13 -17.703 1 96.75 348 ARG A O 1
ATOM 2857 N N . TYR A 1 349 ? 11.922 -15.195 -18.016 1 97.31 349 TYR A N 1
ATOM 2858 C CA . TYR A 1 349 ? 13.016 -15.516 -17.109 1 97.31 349 TYR A CA 1
ATOM 2859 C C . TYR A 1 349 ? 14.32 -14.891 -17.594 1 97.31 349 TYR A C 1
ATOM 2861 O O . TYR A 1 349 ? 15 -14.188 -16.844 1 97.31 349 TYR A O 1
ATOM 2869 N N . PHE A 1 350 ? 14.633 -15.078 -18.891 1 94.94 350 PHE A N 1
ATOM 2870 C CA . PHE A 1 350 ? 15.906 -14.633 -19.438 1 94.94 350 PHE A CA 1
ATOM 2871 C C . PHE A 1 350 ? 15.977 -13.109 -19.484 1 94.94 350 PHE A C 1
ATOM 2873 O O . PHE A 1 350 ? 17.062 -12.531 -19.391 1 94.94 350 PHE A O 1
ATOM 2880 N N . HIS A 1 351 ? 14.867 -12.469 -19.516 1 93.5 351 HIS A N 1
ATOM 2881 C CA . HIS A 1 351 ? 14.852 -11.016 -19.672 1 93.5 351 HIS A CA 1
ATOM 2882 C C . HIS A 1 351 ? 14.617 -10.328 -18.328 1 93.5 351 HIS A C 1
ATOM 2884 O O . HIS A 1 351 ? 14.258 -9.148 -18.281 1 93.5 351 HIS A O 1
ATOM 2890 N N . THR A 1 352 ? 14.75 -11.016 -17.203 1 95.56 352 THR A N 1
ATOM 2891 C CA . THR A 1 352 ? 14.617 -10.461 -15.859 1 95.56 352 THR A CA 1
ATOM 2892 C C . THR A 1 352 ? 15.969 -10.43 -15.148 1 95.56 352 THR A C 1
ATOM 2894 O O . THR A 1 352 ? 16.406 -11.445 -14.602 1 95.56 352 THR A O 1
ATOM 2897 N N . PRO A 1 353 ? 16.609 -9.266 -15.086 1 95.06 353 PRO A N 1
ATOM 2898 C CA . PRO A 1 353 ? 17.906 -9.172 -14.414 1 95.06 353 PRO A CA 1
ATOM 2899 C C . PRO A 1 353 ? 17.828 -9.516 -12.93 1 95.06 353 PRO A C 1
ATOM 2901 O O . PRO A 1 353 ? 18.812 -9.984 -12.352 1 95.06 353 PRO A O 1
ATOM 2904 N N . GLY A 1 354 ? 16.703 -9.375 -12.328 1 96.94 354 GLY A N 1
ATOM 2905 C CA . GLY A 1 354 ? 16.516 -9.688 -10.914 1 96.94 354 GLY A CA 1
ATOM 2906 C C . GLY A 1 354 ? 16.828 -11.125 -10.578 1 96.94 354 GLY A C 1
ATOM 2907 O O . GLY A 1 354 ? 17.016 -11.469 -9.406 1 96.94 354 GLY A O 1
ATOM 2908 N N . ARG A 1 355 ? 16.906 -12.031 -11.602 1 96.81 355 ARG A N 1
ATOM 2909 C CA . ARG A 1 355 ? 17.188 -13.438 -11.367 1 96.81 355 ARG A CA 1
ATOM 2910 C C . ARG A 1 355 ? 18.594 -13.633 -10.812 1 96.81 355 ARG A C 1
ATOM 2912 O O . ARG A 1 355 ? 18.906 -14.664 -10.219 1 96.81 355 ARG A O 1
ATOM 2919 N N . PHE A 1 356 ? 19.484 -12.586 -10.953 1 96.62 356 PHE A N 1
ATOM 2920 C CA . PHE A 1 356 ? 20.844 -12.641 -10.438 1 96.62 356 PHE A CA 1
ATOM 2921 C C . PHE A 1 356 ? 20.938 -11.969 -9.078 1 96.62 356 PHE A C 1
ATOM 2923 O O . PHE A 1 356 ? 22.016 -11.875 -8.492 1 96.62 356 PHE A O 1
ATOM 2930 N N . VAL A 1 357 ? 19.844 -11.5 -8.555 1 97.38 357 VAL A N 1
ATOM 2931 C CA . VAL A 1 357 ? 19.859 -10.695 -7.336 1 97.38 357 VAL A CA 1
ATOM 2932 C C . VAL A 1 357 ? 19.109 -11.43 -6.223 1 97.38 357 VAL A C 1
ATOM 2934 O O . VAL A 1 357 ? 19.578 -11.469 -5.082 1 97.38 357 VAL A O 1
ATOM 2937 N N . GLN A 1 358 ? 18 -12 -6.492 1 97.88 358 GLN A N 1
ATOM 2938 C CA . GLN A 1 358 ? 17.156 -12.609 -5.477 1 97.88 358 GLN A CA 1
ATOM 2939 C C . GLN A 1 358 ? 17 -14.109 -5.715 1 97.88 358 GLN A C 1
ATOM 2941 O O . GLN A 1 358 ? 16.641 -14.531 -6.812 1 97.88 358 GLN A O 1
ATOM 2946 N N . SER A 1 359 ? 17.297 -14.906 -4.727 1 98.19 359 SER A N 1
ATOM 2947 C CA . SER A 1 359 ? 17.125 -16.344 -4.797 1 98.19 359 SER A CA 1
ATOM 2948 C C . SER A 1 359 ? 15.648 -16.734 -4.656 1 98.19 359 SER A C 1
ATOM 2950 O O . SER A 1 359 ? 14.82 -15.891 -4.289 1 98.19 359 SER A O 1
ATOM 2952 N N . LEU A 1 360 ? 15.336 -17.953 -4.965 1 98.38 360 LEU A N 1
ATOM 2953 C CA . LEU A 1 360 ? 13.961 -18.453 -4.832 1 98.38 360 LEU A CA 1
ATOM 2954 C C . LEU A 1 360 ? 13.547 -18.5 -3.367 1 98.38 360 LEU A C 1
ATOM 2956 O O . LEU A 1 360 ? 12.398 -18.203 -3.031 1 98.38 360 LEU A O 1
ATOM 2960 N N . SER A 1 361 ? 14.461 -18.969 -2.527 1 98.19 361 SER A N 1
ATOM 2961 C CA . SER A 1 361 ? 14.195 -18.969 -1.093 1 98.19 361 SER A CA 1
ATOM 2962 C C . SER A 1 361 ? 13.859 -17.578 -0.583 1 98.19 361 SER A C 1
ATOM 2964 O O . SER A 1 361 ? 12.875 -17.391 0.133 1 98.19 361 SER A O 1
ATOM 2966 N N . ALA A 1 362 ? 14.625 -16.594 -0.968 1 98.06 362 ALA A N 1
ATOM 2967 C CA . ALA A 1 362 ? 14.398 -15.219 -0.555 1 98.06 362 ALA A CA 1
ATOM 2968 C C . ALA A 1 362 ? 13.109 -14.672 -1.161 1 98.06 362 ALA A C 1
ATOM 2970 O O . ALA A 1 362 ? 12.391 -13.906 -0.519 1 98.06 362 ALA A O 1
ATOM 2971 N N . ALA A 1 363 ? 12.883 -15.016 -2.402 1 98.44 363 ALA A N 1
ATOM 2972 C CA . ALA A 1 363 ? 11.656 -14.578 -3.055 1 98.44 363 ALA A CA 1
ATOM 2973 C C . ALA A 1 363 ? 10.422 -15.086 -2.303 1 98.44 363 ALA A C 1
ATOM 2975 O O . ALA A 1 363 ? 9.438 -14.359 -2.152 1 98.44 363 ALA A O 1
ATOM 2976 N N . SER A 1 364 ? 10.492 -16.297 -1.846 1 98.56 364 SER A N 1
ATOM 2977 C CA . SER A 1 364 ? 9.406 -16.875 -1.057 1 98.56 364 SER A CA 1
ATOM 2978 C C . SER A 1 364 ? 9.242 -16.156 0.273 1 98.56 364 SER A C 1
ATOM 2980 O O . SER A 1 364 ? 8.125 -15.781 0.648 1 98.56 364 SER A O 1
ATOM 2982 N N . PHE A 1 365 ? 10.336 -15.93 0.931 1 98.25 365 PHE A N 1
ATOM 2983 C CA . PHE A 1 365 ? 10.336 -15.32 2.256 1 98.25 365 PHE A CA 1
ATOM 2984 C C . PHE A 1 365 ? 9.852 -13.883 2.188 1 98.25 365 PHE A C 1
ATOM 2986 O O . PHE A 1 365 ? 9.047 -13.453 3.021 1 98.25 365 PHE A O 1
ATOM 2993 N N . ASP A 1 366 ? 10.266 -13.156 1.16 1 98 366 ASP A N 1
ATOM 2994 C CA . ASP A 1 366 ? 10.023 -11.719 1.056 1 98 366 ASP A CA 1
ATOM 2995 C C . ASP A 1 366 ? 8.797 -11.43 0.197 1 98 366 ASP A C 1
ATOM 2997 O O . ASP A 1 366 ? 8.57 -10.289 -0.215 1 98 366 ASP A O 1
ATOM 3001 N N . ALA A 1 367 ? 8.039 -12.469 -0.096 1 97.81 367 ALA A N 1
ATOM 3002 C CA . ALA A 1 367 ? 6.828 -12.25 -0.884 1 97.81 367 ALA A CA 1
ATOM 3003 C C . ALA A 1 367 ? 5.996 -11.102 -0.316 1 97.81 367 ALA A C 1
ATOM 3005 O O . ALA A 1 367 ? 5.449 -10.297 -1.067 1 97.81 367 ALA A O 1
ATOM 3006 N N . TRP A 1 368 ? 6.012 -10.938 0.946 1 97.81 368 TRP A N 1
ATOM 3007 C CA . TRP A 1 368 ? 5.184 -10.016 1.712 1 97.81 368 TRP A CA 1
ATOM 3008 C C . TRP A 1 368 ? 5.527 -8.562 1.375 1 97.81 368 TRP A C 1
ATOM 3010 O O . TRP A 1 368 ? 4.684 -7.676 1.493 1 97.81 368 TRP A O 1
ATOM 3020 N N . ILE A 1 369 ? 6.754 -8.25 0.927 1 97.94 369 ILE A N 1
ATOM 3021 C CA . ILE A 1 369 ? 7.16 -6.855 0.792 1 97.94 369 ILE A CA 1
ATOM 3022 C C . ILE A 1 369 ? 7.742 -6.621 -0.6 1 97.94 369 ILE A C 1
ATOM 3024 O O . ILE A 1 369 ? 8.016 -5.48 -0.98 1 97.94 369 ILE A O 1
ATOM 3028 N N . LYS A 1 370 ? 7.902 -7.621 -1.442 1 97.19 370 LYS A N 1
ATOM 3029 C CA . LYS A 1 370 ? 8.531 -7.391 -2.738 1 97.19 370 LYS A CA 1
ATOM 3030 C C . LYS A 1 370 ? 7.605 -7.785 -3.881 1 97.19 370 LYS A C 1
ATOM 3032 O O . LYS A 1 370 ? 6.98 -6.926 -4.504 1 97.19 370 LYS A O 1
ATOM 3037 N N . LEU A 1 371 ? 7.262 -9.125 -4.004 1 95.88 371 LEU A N 1
ATOM 3038 C CA . LEU A 1 371 ? 6.508 -9.586 -5.164 1 95.88 371 LEU A CA 1
ATOM 3039 C C . LEU A 1 371 ? 5.172 -8.867 -5.273 1 95.88 371 LEU A C 1
ATOM 3041 O O . LEU A 1 371 ? 4.758 -8.477 -6.367 1 95.88 371 LEU A O 1
ATOM 3045 N N . TYR A 1 372 ? 4.543 -8.688 -4.207 1 94.75 372 TYR A N 1
ATOM 3046 C CA . TYR A 1 372 ? 3.193 -8.141 -4.234 1 94.75 372 TYR A CA 1
ATOM 3047 C C . TYR A 1 372 ? 3.217 -6.625 -4.043 1 94.75 372 TYR A C 1
ATOM 3049 O O . TYR A 1 372 ? 2.168 -6 -3.863 1 94.75 372 TYR A O 1
ATOM 3057 N N . ARG A 1 373 ? 4.355 -6.039 -4.004 1 94.81 373 ARG A N 1
ATOM 3058 C CA . ARG A 1 373 ? 4.551 -4.594 -3.998 1 94.81 373 ARG A CA 1
ATOM 3059 C C . ARG A 1 373 ? 5.496 -4.168 -5.113 1 94.81 373 ARG A C 1
ATOM 3061 O O . ARG A 1 373 ? 6.559 -3.596 -4.852 1 94.81 373 ARG A O 1
ATOM 3068 N N . PRO A 1 374 ? 5.094 -4.352 -6.305 1 93.69 374 PRO A N 1
ATOM 3069 C CA . PRO A 1 374 ? 6.02 -4.07 -7.406 1 93.69 374 PRO A CA 1
ATOM 3070 C C . PRO A 1 374 ? 6.262 -2.576 -7.609 1 93.69 374 PRO A C 1
ATOM 3072 O O . PRO A 1 374 ? 5.379 -1.761 -7.324 1 93.69 374 PRO A O 1
ATOM 3075 N N . ASP A 1 375 ? 7.387 -2.18 -8.055 1 92.25 375 ASP A N 1
ATOM 3076 C CA . ASP A 1 375 ? 7.754 -0.839 -8.492 1 92.25 375 ASP A CA 1
ATOM 3077 C C . ASP A 1 375 ? 8.633 -0.893 -9.742 1 92.25 375 ASP A C 1
ATOM 3079 O O . ASP A 1 375 ? 8.727 -1.934 -10.398 1 92.25 375 ASP A O 1
ATOM 3083 N N . GLU A 1 376 ? 9.164 0.187 -10.172 1 93.06 376 GLU A N 1
ATOM 3084 C CA . GLU A 1 376 ? 9.891 0.289 -11.438 1 93.06 376 GLU A CA 1
ATOM 3085 C C . GLU A 1 376 ? 11.203 -0.482 -11.383 1 93.06 376 GLU A C 1
ATOM 3087 O O . GLU A 1 376 ? 11.773 -0.819 -12.422 1 93.06 376 GLU A O 1
ATOM 3092 N N . ASN A 1 377 ? 11.703 -0.788 -10.188 1 95.19 377 ASN A N 1
ATOM 3093 C CA . ASN A 1 377 ? 12.984 -1.478 -10.039 1 95.19 377 ASN A CA 1
ATOM 3094 C C . ASN A 1 377 ? 12.789 -2.969 -9.781 1 95.19 377 ASN A C 1
ATOM 3096 O O . ASN A 1 377 ? 13.758 -3.725 -9.727 1 95.19 377 ASN A O 1
ATOM 3100 N N . SER A 1 378 ? 11.602 -3.424 -9.633 1 96.06 378 SER A N 1
ATOM 3101 C CA . SER A 1 378 ? 11.305 -4.812 -9.289 1 96.06 378 SER A CA 1
ATOM 3102 C C . SER A 1 378 ? 11.93 -5.773 -10.289 1 96.06 378 SER A C 1
ATOM 3104 O O . SER A 1 378 ? 12.492 -6.801 -9.906 1 96.06 378 SER A O 1
ATOM 3106 N N . ILE A 1 379 ? 11.867 -5.438 -11.531 1 95.56 379 ILE A N 1
ATOM 3107 C CA . ILE A 1 379 ? 12.383 -6.316 -12.578 1 95.56 379 ILE A CA 1
ATOM 3108 C C . ILE A 1 379 ? 13.891 -6.512 -12.391 1 95.56 379 ILE A C 1
ATOM 3110 O O . ILE A 1 379 ? 14.43 -7.566 -12.734 1 95.56 379 ILE A O 1
ATOM 3114 N N . ASN A 1 380 ? 14.602 -5.523 -11.75 1 96.44 380 ASN A N 1
ATOM 3115 C CA . ASN A 1 380 ? 16.047 -5.547 -11.586 1 96.44 380 ASN A CA 1
ATOM 3116 C C . ASN A 1 380 ? 16.453 -6.219 -10.273 1 96.44 380 ASN A C 1
ATOM 3118 O O . ASN A 1 380 ? 17.594 -6.621 -10.102 1 96.44 380 ASN A O 1
ATOM 3122 N N . SER A 1 381 ? 15.508 -6.352 -9.359 1 96.75 381 SER A N 1
ATOM 3123 C CA . SER A 1 381 ? 15.945 -6.684 -8.008 1 96.75 381 SER A CA 1
ATOM 3124 C C . SER A 1 381 ? 15.211 -7.906 -7.473 1 96.75 381 SER A C 1
ATOM 3126 O O . SER A 1 381 ? 15.555 -8.43 -6.41 1 96.75 381 SER A O 1
ATOM 3128 N N . GLN A 1 382 ? 14.234 -8.375 -8.211 1 96.56 382 GLN A N 1
ATOM 3129 C CA . GLN A 1 382 ? 13.406 -9.453 -7.676 1 96.56 382 GLN A CA 1
ATOM 3130 C C . GLN A 1 382 ? 13.18 -10.547 -8.719 1 96.56 382 GLN A C 1
ATOM 3132 O O . GLN A 1 382 ? 13.391 -10.32 -9.914 1 96.56 382 GLN A O 1
ATOM 3137 N N . MET A 1 383 ? 12.836 -11.656 -8.195 1 96.62 383 MET A N 1
ATOM 3138 C CA . MET A 1 383 ? 12.453 -12.797 -9.023 1 96.62 383 MET A CA 1
ATOM 3139 C C . MET A 1 383 ? 11.148 -13.414 -8.523 1 96.62 383 MET A C 1
ATOM 3141 O O . MET A 1 383 ? 10.977 -13.609 -7.32 1 96.62 383 MET A O 1
ATOM 3145 N N . SER A 1 384 ? 10.227 -13.703 -9.445 1 97.62 384 SER A N 1
ATOM 3146 C CA . SER A 1 384 ? 8.977 -14.367 -9.102 1 97.62 384 SER A CA 1
ATOM 3147 C C . SER A 1 384 ? 9.203 -15.82 -8.719 1 97.62 384 SER A C 1
ATOM 3149 O O . SER A 1 384 ? 9.773 -16.594 -9.5 1 97.62 384 SER A O 1
ATOM 3151 N N . TYR A 1 385 ? 8.688 -16.219 -7.594 1 98.25 385 TYR A N 1
ATOM 3152 C CA . TYR A 1 385 ? 8.805 -17.609 -7.215 1 98.25 385 TYR A CA 1
ATOM 3153 C C . TYR A 1 385 ? 7.84 -18.484 -8.023 1 98.25 385 TYR A C 1
ATOM 3155 O O . TYR A 1 385 ? 7.98 -19.703 -8.062 1 98.25 385 TYR A O 1
ATOM 3163 N N . TYR A 1 386 ? 6.844 -17.859 -8.711 1 98.31 386 TYR A N 1
ATOM 3164 C CA . TYR A 1 386 ? 6.043 -18.594 -9.695 1 98.31 386 TYR A CA 1
ATOM 3165 C C . TYR A 1 386 ? 6.883 -18.984 -10.906 1 98.31 386 TYR A C 1
ATOM 3167 O O . TYR A 1 386 ? 6.953 -20.156 -11.266 1 98.31 386 TYR A O 1
ATOM 3175 N N . LEU A 1 387 ? 7.469 -17.922 -11.516 1 98.5 387 LEU A N 1
ATOM 3176 C CA . LEU A 1 387 ? 8.164 -18.078 -12.789 1 98.5 387 LEU A CA 1
ATOM 3177 C C . LEU A 1 387 ? 9.406 -18.938 -12.633 1 98.5 387 LEU A C 1
ATOM 3179 O O . LEU A 1 387 ? 9.539 -19.969 -13.297 1 98.5 387 LEU A O 1
ATOM 3183 N N . LYS A 1 388 ? 10.352 -18.516 -11.789 1 98.75 388 LYS A N 1
ATOM 3184 C CA . LYS A 1 388 ? 11.555 -19.312 -11.609 1 98.75 388 LYS A CA 1
ATOM 3185 C C . LYS A 1 388 ? 11.242 -20.656 -10.961 1 98.75 388 LYS A C 1
ATOM 3187 O O . LYS A 1 388 ? 11.883 -21.672 -11.258 1 98.75 388 LYS A O 1
ATOM 3192 N N . GLY A 1 389 ? 10.234 -20.656 -10.055 1 98.75 389 GLY A N 1
ATOM 3193 C CA . GLY A 1 389 ? 9.789 -21.922 -9.477 1 98.75 389 GLY A CA 1
ATOM 3194 C C . GLY A 1 389 ? 9.297 -22.906 -10.516 1 98.75 389 GLY A C 1
ATOM 3195 O O . GLY A 1 389 ? 9.562 -24.109 -10.414 1 98.75 389 GLY A O 1
ATOM 3196 N N . GLU A 1 390 ? 8.57 -22.438 -11.5 1 98.81 390 GLU A N 1
ATOM 3197 C CA . GLU A 1 390 ? 8.102 -23.25 -12.609 1 98.81 390 GLU A CA 1
ATOM 3198 C C . GLU A 1 390 ? 9.266 -23.906 -13.344 1 98.81 390 GLU A C 1
ATOM 3200 O O . GLU A 1 390 ? 9.219 -25.109 -13.641 1 98.81 390 GLU A O 1
ATOM 3205 N N . LEU A 1 391 ? 10.297 -23.141 -13.602 1 98.81 391 LEU A N 1
ATOM 3206 C CA . LEU A 1 391 ? 11.43 -23.641 -14.375 1 98.81 391 LEU A CA 1
ATOM 3207 C C . LEU A 1 391 ? 12.281 -24.578 -13.539 1 98.81 391 LEU A C 1
ATOM 3209 O O . LEU A 1 391 ? 12.844 -25.547 -14.062 1 98.81 391 LEU A O 1
ATOM 3213 N N . VAL A 1 392 ? 12.398 -24.312 -12.258 1 98.75 392 VAL A N 1
ATOM 3214 C CA . VAL A 1 392 ? 13.086 -25.219 -11.352 1 98.75 392 VAL A CA 1
ATOM 3215 C C . VAL A 1 392 ? 12.32 -26.547 -11.273 1 98.75 392 VAL A C 1
ATOM 3217 O O . VAL A 1 392 ? 12.93 -27.625 -11.266 1 98.75 392 VAL A O 1
ATOM 3220 N N . ALA A 1 393 ? 10.992 -26.484 -11.203 1 98.81 393 ALA A N 1
ATOM 3221 C CA . ALA A 1 393 ? 10.156 -27.672 -11.211 1 98.81 393 ALA A CA 1
ATOM 3222 C C . ALA A 1 393 ? 10.367 -28.484 -12.492 1 98.81 393 ALA A C 1
ATOM 3224 O O . ALA A 1 393 ? 10.414 -29.719 -12.461 1 98.81 393 ALA A O 1
ATOM 3225 N N . LEU A 1 394 ? 10.453 -27.781 -13.617 1 98.75 394 LEU A N 1
ATOM 3226 C CA . LEU A 1 394 ? 10.75 -28.422 -14.898 1 98.75 394 LEU A CA 1
ATOM 3227 C C . LEU A 1 394 ? 12.047 -29.203 -14.82 1 98.75 394 LEU A C 1
ATOM 3229 O O . LEU A 1 394 ? 12.086 -30.375 -15.203 1 98.75 394 LEU A O 1
ATOM 3233 N N . LEU A 1 395 ? 13.102 -28.609 -14.289 1 98.75 395 LEU A N 1
ATOM 3234 C CA . LEU A 1 395 ? 14.406 -29.234 -14.195 1 98.75 395 LEU A CA 1
ATOM 3235 C C . LEU A 1 395 ? 14.367 -30.438 -13.266 1 98.75 395 LEU A C 1
ATOM 3237 O O . LEU A 1 395 ? 14.914 -31.5 -13.586 1 98.75 395 LEU A O 1
ATOM 3241 N N . LEU A 1 396 ? 13.719 -30.281 -12.109 1 98.69 396 LEU A N 1
ATOM 3242 C CA . LEU A 1 396 ? 13.617 -31.375 -11.156 1 98.69 396 LEU A CA 1
ATOM 3243 C C . LEU A 1 396 ? 12.828 -32.531 -11.75 1 98.69 396 LEU A C 1
ATOM 3245 O O . LEU A 1 396 ? 13.203 -33.719 -11.578 1 98.69 396 LEU A O 1
ATOM 3249 N N . ASP A 1 397 ? 11.703 -32.25 -12.422 1 98.69 397 ASP A N 1
ATOM 3250 C CA . ASP A 1 397 ? 10.867 -33.281 -13.016 1 98.69 397 ASP A CA 1
ATOM 3251 C C . ASP A 1 397 ? 11.633 -34.062 -14.086 1 98.69 397 ASP A C 1
ATOM 3253 O O . ASP A 1 397 ? 11.633 -35.281 -14.086 1 98.69 397 ASP A O 1
ATOM 3257 N N . LEU A 1 398 ? 12.281 -33.344 -15.031 1 98.38 398 LEU A N 1
ATOM 3258 C CA . LEU A 1 398 ? 13.047 -34 -16.078 1 98.38 398 LEU A CA 1
ATOM 3259 C C . LEU A 1 398 ? 14.156 -34.875 -15.492 1 98.38 398 LEU A C 1
ATOM 3261 O O . LEU A 1 398 ? 14.414 -35.969 -15.969 1 98.38 398 LEU A O 1
ATOM 3265 N N . ARG A 1 399 ? 14.82 -34.312 -14.461 1 97.94 399 ARG A N 1
ATOM 3266 C CA . ARG A 1 399 ? 15.891 -35.062 -13.805 1 97.94 399 ARG A CA 1
ATOM 3267 C C . ARG A 1 399 ? 15.375 -36.406 -13.258 1 97.94 399 ARG A C 1
ATOM 3269 O O . ARG A 1 399 ? 15.977 -37.438 -13.492 1 97.94 399 ARG A O 1
ATOM 3276 N N . ILE A 1 400 ? 14.289 -36.375 -12.555 1 98.38 400 ILE A N 1
ATOM 3277 C CA . ILE A 1 400 ? 13.711 -37.594 -11.961 1 98.38 400 ILE A CA 1
ATOM 3278 C C . ILE A 1 400 ? 13.227 -38.531 -13.062 1 98.38 400 ILE A C 1
ATOM 3280 O O . ILE A 1 400 ? 13.539 -39.719 -13.047 1 98.38 400 ILE A O 1
ATOM 3284 N N . ARG A 1 401 ? 12.492 -38.031 -14.086 1 97.94 401 ARG A N 1
ATOM 3285 C CA . ARG A 1 401 ? 11.922 -38.844 -15.164 1 97.94 401 ARG A CA 1
ATOM 3286 C C . ARG A 1 401 ? 13.023 -39.562 -15.945 1 97.94 401 ARG A C 1
ATOM 3288 O O . ARG A 1 401 ? 12.906 -40.75 -16.234 1 97.94 401 ARG A O 1
ATOM 3295 N N . LEU A 1 402 ? 14.047 -38.812 -16.312 1 97.5 402 LEU A N 1
ATOM 3296 C CA . LEU A 1 402 ? 15.109 -39.406 -17.141 1 97.5 402 LEU A CA 1
ATOM 3297 C C . LEU A 1 402 ? 15.914 -40.438 -16.359 1 97.5 402 LEU A C 1
ATOM 3299 O O . LEU A 1 402 ? 16.281 -41.469 -16.891 1 97.5 402 LEU A O 1
ATOM 3303 N N . ASN A 1 403 ? 16.172 -40.156 -15.062 1 96.56 403 ASN A N 1
ATOM 3304 C CA . ASN A 1 403 ? 16.953 -41.062 -14.234 1 96.56 403 ASN A CA 1
ATOM 3305 C C . ASN A 1 403 ? 16.203 -42.375 -13.984 1 96.56 403 ASN A C 1
ATOM 3307 O O . ASN A 1 403 ? 16.828 -43.406 -13.734 1 96.56 403 ASN A O 1
ATOM 3311 N N . PHE A 1 404 ? 14.875 -42.375 -14.148 1 97.62 404 PHE A N 1
ATOM 3312 C CA . PHE A 1 404 ? 14.094 -43.562 -13.852 1 97.62 404 PHE A CA 1
ATOM 3313 C C . PHE A 1 404 ? 13.266 -44 -15.055 1 97.62 404 PHE A C 1
ATOM 3315 O O . PHE A 1 404 ? 12.242 -44.656 -14.906 1 97.62 404 PHE A O 1
ATOM 3322 N N . ASN A 1 405 ? 13.664 -43.5 -16.219 1 96.69 405 ASN A N 1
ATOM 3323 C CA . ASN A 1 405 ? 13 -43.812 -17.469 1 96.69 405 ASN A CA 1
ATOM 3324 C C . ASN A 1 405 ? 11.492 -43.625 -17.375 1 96.69 405 ASN A C 1
ATOM 3326 O O . ASN A 1 405 ? 10.719 -44.531 -17.734 1 96.69 405 ASN A O 1
ATOM 3330 N N . HIS A 1 406 ? 11.078 -42.531 -16.672 1 96.38 406 HIS A N 1
ATOM 3331 C CA . HIS A 1 406 ? 9.719 -42 -16.594 1 96.38 406 HIS A CA 1
ATOM 3332 C C . HIS A 1 406 ? 8.859 -42.875 -15.672 1 96.38 406 HIS A C 1
ATOM 3334 O O . HIS A 1 406 ? 7.629 -42.75 -15.664 1 96.38 406 HIS A O 1
ATOM 3340 N N . GLN A 1 407 ? 9.469 -43.75 -14.867 1 96.81 407 GLN A N 1
ATOM 3341 C CA . GLN A 1 407 ? 8.734 -44.5 -13.859 1 96.81 407 GLN A CA 1
ATOM 3342 C C . GLN A 1 407 ? 8.438 -43.656 -12.633 1 96.81 407 GLN A C 1
ATOM 3344 O O . GLN A 1 407 ? 7.539 -43.969 -11.852 1 96.81 407 GLN A O 1
ATOM 3349 N N . ARG A 1 408 ? 9.258 -42.594 -12.445 1 97.75 408 ARG A N 1
ATOM 3350 C CA . ARG A 1 408 ? 9.062 -41.594 -11.391 1 97.75 408 ARG A CA 1
ATOM 3351 C C . ARG A 1 408 ? 9.031 -40.188 -11.977 1 97.75 408 ARG A C 1
ATOM 3353 O O . ARG A 1 408 ? 9.492 -39.969 -13.094 1 97.75 408 ARG A O 1
ATOM 3360 N N . SER A 1 409 ? 8.445 -39.344 -11.281 1 97.81 409 SER A N 1
ATOM 3361 C CA . SER A 1 409 ? 8.367 -37.938 -11.648 1 97.81 409 SER A CA 1
ATOM 3362 C C . SER A 1 409 ? 8.242 -37.062 -10.414 1 97.81 409 SER A C 1
ATOM 3364 O O . SER A 1 409 ? 8.258 -37.531 -9.281 1 97.81 409 SER A O 1
ATOM 3366 N N . LEU A 1 410 ? 8.211 -35.75 -10.625 1 98.44 410 LEU A N 1
ATOM 3367 C CA . LEU A 1 410 ? 8.016 -34.812 -9.539 1 98.44 410 LEU A CA 1
ATOM 3368 C C . LEU A 1 410 ? 6.676 -35.031 -8.852 1 98.44 410 LEU A C 1
ATOM 3370 O O . LEU A 1 410 ? 6.512 -34.688 -7.676 1 98.44 410 LEU A O 1
ATOM 3374 N N . LEU A 1 411 ? 5.668 -35.625 -9.484 1 98.31 411 LEU A N 1
ATOM 3375 C CA . LEU A 1 411 ? 4.379 -35.938 -8.875 1 98.31 411 LEU A CA 1
ATOM 3376 C C . LEU A 1 411 ? 4.551 -36.938 -7.738 1 98.31 411 LEU A C 1
ATOM 3378 O O . LEU A 1 411 ? 3.771 -36.938 -6.781 1 98.31 411 LEU A O 1
ATOM 3382 N N . ASP A 1 412 ? 5.578 -37.781 -7.855 1 98.5 412 ASP A N 1
ATOM 3383 C CA . ASP A 1 412 ? 5.828 -38.75 -6.789 1 98.5 412 ASP A CA 1
ATOM 3384 C C . ASP A 1 412 ? 6.242 -38.031 -5.5 1 98.5 412 ASP A C 1
ATOM 3386 O O . ASP A 1 412 ? 5.965 -38.531 -4.402 1 98.5 412 ASP A O 1
ATOM 3390 N N . VAL A 1 413 ? 6.969 -36.938 -5.621 1 98.62 413 VAL A N 1
ATOM 3391 C CA . VAL A 1 413 ? 7.289 -36.125 -4.445 1 98.62 413 VAL A CA 1
ATOM 3392 C C . VAL A 1 413 ? 6 -35.656 -3.768 1 98.62 413 VAL A C 1
ATOM 3394 O O . VAL A 1 413 ? 5.844 -35.812 -2.553 1 98.62 413 VAL A O 1
ATOM 3397 N N . LEU A 1 414 ? 5.051 -35.125 -4.516 1 98.38 414 LEU A N 1
ATOM 3398 C CA . LEU A 1 414 ? 3.783 -34.656 -3.98 1 98.38 414 LEU A CA 1
ATOM 3399 C C . LEU A 1 414 ? 2.982 -35.781 -3.373 1 98.38 414 LEU A C 1
ATOM 3401 O O . LEU A 1 414 ? 2.377 -35.625 -2.311 1 98.38 414 LEU A O 1
ATOM 3405 N N . ARG A 1 415 ? 2.973 -36.969 -4.039 1 97.88 415 ARG A N 1
ATOM 3406 C CA . ARG A 1 415 ? 2.25 -38.125 -3.521 1 97.88 415 ARG A CA 1
ATOM 3407 C C . ARG A 1 415 ? 2.826 -38.594 -2.184 1 97.88 415 ARG A C 1
ATOM 3409 O O . ARG A 1 415 ? 2.08 -38.938 -1.273 1 97.88 415 ARG A O 1
ATOM 3416 N N . ARG A 1 416 ? 4.098 -38.562 -2.098 1 97.44 416 ARG A N 1
ATOM 3417 C CA . ARG A 1 416 ? 4.73 -38.938 -0.844 1 97.44 416 ARG A CA 1
ATOM 3418 C C . ARG A 1 416 ? 4.398 -37.969 0.273 1 97.44 416 ARG A C 1
ATOM 3420 O O . ARG A 1 416 ? 4.145 -38.375 1.409 1 97.44 416 ARG A O 1
ATOM 3427 N N . LEU A 1 417 ? 4.512 -36.688 -0.054 1 97.75 417 LEU A N 1
ATOM 3428 C CA . LEU A 1 417 ? 4.125 -35.688 0.931 1 97.75 417 LEU A CA 1
ATOM 3429 C C . LEU A 1 417 ? 2.662 -35.844 1.326 1 97.75 417 LEU A C 1
ATOM 3431 O O . LEU A 1 417 ? 2.314 -35.719 2.502 1 97.75 417 LEU A O 1
ATOM 3435 N N . TRP A 1 418 ? 1.808 -36.094 0.338 1 95.88 418 TRP A N 1
ATOM 3436 C CA . TRP A 1 418 ? 0.385 -36.312 0.574 1 95.88 418 TRP A CA 1
ATOM 3437 C C . TRP A 1 418 ? 0.162 -37.5 1.515 1 95.88 418 TRP A C 1
ATOM 3439 O O . TRP A 1 418 ? -0.601 -37.406 2.479 1 95.88 418 TRP A O 1
ATOM 3449 N N . GLN A 1 419 ? 0.795 -38.531 1.321 1 93.81 419 GLN A N 1
ATOM 3450 C CA . GLN A 1 419 ? 0.671 -39.75 2.145 1 93.81 419 GLN A CA 1
ATOM 3451 C C . GLN A 1 419 ? 1.129 -39.469 3.576 1 93.81 419 GLN A C 1
ATOM 3453 O O . GLN A 1 419 ? 0.501 -39.938 4.531 1 93.81 419 GLN A O 1
ATOM 3458 N N . ARG A 1 420 ? 2.123 -38.781 3.652 1 92.31 420 ARG A N 1
ATOM 3459 C CA . ARG A 1 420 ? 2.709 -38.531 4.965 1 92.31 420 ARG A CA 1
ATOM 3460 C C . ARG A 1 420 ? 1.83 -37.562 5.777 1 92.31 420 ARG A C 1
ATOM 3462 O O . ARG A 1 420 ? 1.67 -37.75 6.988 1 92.31 420 ARG A O 1
ATOM 3469 N N . TYR A 1 421 ? 1.269 -36.594 5.109 1 89.69 421 TYR A N 1
ATOM 3470 C CA . TYR A 1 421 ? 0.687 -35.5 5.879 1 89.69 421 TYR A CA 1
ATOM 3471 C C . TYR A 1 421 ? -0.833 -35.5 5.762 1 89.69 421 TYR A C 1
ATOM 3473 O O . TYR A 1 421 ? -1.513 -34.719 6.441 1 89.69 421 TYR A O 1
ATOM 3481 N N . CYS A 1 422 ? -1.456 -36.281 4.961 1 84.69 422 CYS A N 1
ATOM 3482 C CA . CYS A 1 422 ? -2.893 -36.281 4.711 1 84.69 422 CYS A CA 1
ATOM 3483 C C . CYS A 1 422 ? -3.668 -36.594 5.984 1 84.69 422 CYS A C 1
ATOM 3485 O O . CYS A 1 422 ? -4.742 -36.031 6.219 1 84.69 422 CYS A O 1
ATOM 3487 N N . GLU A 1 423 ? -3.094 -37.375 6.809 1 81.75 423 GLU A N 1
ATOM 3488 C CA . GLU A 1 423 ? -3.818 -37.844 7.992 1 81.75 423 GLU A CA 1
ATOM 3489 C C . GLU A 1 423 ? -3.592 -36.875 9.172 1 81.75 423 GLU A C 1
ATOM 3491 O O . GLU A 1 423 ? -4.516 -36.594 9.938 1 81.75 423 GLU A O 1
ATOM 3496 N N . THR A 1 424 ? -2.422 -36.344 9.289 1 83.94 424 THR A N 1
ATOM 3497 C CA . THR A 1 424 ? -2.068 -35.594 10.484 1 83.94 424 THR A CA 1
ATOM 3498 C C . THR A 1 424 ? -2.449 -34.125 10.32 1 83.94 424 THR A C 1
ATOM 3500 O O . THR A 1 424 ? -2.711 -33.438 11.305 1 83.94 424 THR A O 1
ATOM 3503 N N . GLY A 1 425 ? -2.465 -33.656 9.148 1 84.88 425 GLY A N 1
ATOM 3504 C CA . GLY A 1 425 ? -2.717 -32.25 8.914 1 84.88 425 GLY A CA 1
ATOM 3505 C C . GLY A 1 425 ? -1.535 -31.359 9.266 1 84.88 425 GLY A C 1
ATOM 3506 O O . GLY A 1 425 ? -1.628 -30.125 9.195 1 84.88 425 GLY A O 1
ATOM 3507 N N . GLU A 1 426 ? -0.429 -31.938 9.641 1 92.5 426 GLU A N 1
ATOM 3508 C CA . GLU A 1 426 ? 0.785 -31.188 9.977 1 92.5 42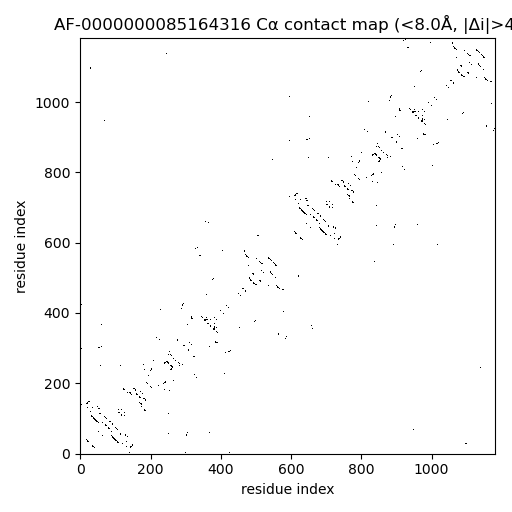6 GLU A CA 1
ATOM 3509 C C . GLU A 1 426 ? 1.442 -30.625 8.719 1 92.5 426 GLU A C 1
ATOM 3511 O O . GLU A 1 426 ? 1.252 -31.141 7.621 1 92.5 426 GLU A O 1
ATOM 3516 N N . GLY A 1 427 ? 2.182 -29.531 8.891 1 96.19 427 GLY A N 1
ATOM 3517 C CA . GLY A 1 427 ? 2.939 -28.953 7.793 1 96.19 427 GLY A CA 1
ATOM 3518 C C . GLY A 1 427 ? 4.359 -29.484 7.703 1 96.19 427 GLY A C 1
ATOM 3519 O O . GLY A 1 427 ? 4.906 -29.984 8.695 1 96.19 427 GLY A O 1
ATOM 3520 N N . TYR A 1 428 ? 4.953 -29.406 6.551 1 97.75 428 TYR A N 1
ATOM 3521 C CA . TYR A 1 428 ? 6.332 -29.859 6.367 1 97.75 428 TYR A CA 1
ATOM 3522 C C . TYR A 1 428 ? 7.312 -28.703 6.57 1 97.75 428 TYR A C 1
ATOM 3524 O O . TYR A 1 428 ? 7.012 -27.562 6.227 1 97.75 428 TYR A O 1
ATOM 3532 N N . THR A 1 429 ? 8.508 -28.984 7.062 1 97.38 429 THR A N 1
ATOM 3533 C CA . THR A 1 429 ? 9.617 -28.047 7.086 1 97.38 429 THR A CA 1
ATOM 3534 C C . THR A 1 429 ? 10.336 -28.016 5.742 1 97.38 429 THR A C 1
ATOM 3536 O O . THR A 1 429 ? 10.211 -28.953 4.945 1 97.38 429 THR A O 1
ATOM 3539 N N . PRO A 1 430 ? 11.117 -26.984 5.473 1 97 430 PRO A N 1
ATOM 3540 C CA . PRO A 1 430 ? 11.914 -26.984 4.246 1 97 430 PRO A CA 1
ATOM 3541 C C . PRO A 1 430 ? 12.844 -28.188 4.137 1 97 430 PRO A C 1
ATOM 3543 O O . PRO A 1 430 ? 13.023 -28.734 3.051 1 97 430 PRO A O 1
ATOM 3546 N N . ASP A 1 431 ? 13.422 -28.594 5.25 1 97.25 431 ASP A N 1
ATOM 3547 C CA . ASP A 1 431 ? 14.32 -29.75 5.246 1 97.25 431 ASP A CA 1
ATOM 3548 C C . ASP A 1 431 ? 13.57 -31.031 4.914 1 97.25 431 ASP A C 1
ATOM 3550 O O . ASP A 1 431 ? 14.07 -31.875 4.164 1 97.25 431 ASP A O 1
ATOM 3554 N N . GLU A 1 432 ? 12.422 -31.203 5.469 1 97.44 432 GLU A N 1
ATOM 3555 C CA . GLU A 1 432 ? 11.609 -32.375 5.172 1 97.44 432 GLU A CA 1
ATOM 3556 C C . GLU A 1 432 ? 11.203 -32.406 3.701 1 97.44 432 GLU A C 1
ATOM 3558 O O . GLU A 1 432 ? 11.141 -33.5 3.094 1 97.44 432 GLU A O 1
ATOM 3563 N N . LEU A 1 433 ? 10.875 -31.281 3.16 1 98.31 433 LEU A N 1
ATOM 3564 C CA . LEU A 1 433 ? 10.57 -31.188 1.737 1 98.31 433 LEU A CA 1
ATOM 3565 C C . LEU A 1 433 ? 11.742 -31.688 0.896 1 98.31 433 LEU A C 1
ATOM 3567 O O . LEU A 1 433 ? 11.562 -32.531 0.016 1 98.31 433 LEU A O 1
ATOM 3571 N N . TRP A 1 434 ? 12.938 -31.25 1.18 1 98.19 434 TRP A N 1
ATOM 3572 C CA . TRP A 1 434 ? 14.102 -31.609 0.372 1 98.19 434 TRP A CA 1
ATOM 3573 C C . TRP A 1 434 ? 14.484 -33.062 0.598 1 98.19 434 TRP A C 1
ATOM 3575 O O . TRP A 1 434 ? 14.953 -33.75 -0.322 1 98.19 434 TRP A O 1
ATOM 3585 N N . GLN A 1 435 ? 14.297 -33.531 1.835 1 98.12 435 GLN A N 1
ATOM 3586 C CA . GLN A 1 435 ? 14.508 -34.969 2.068 1 98.12 435 GLN A CA 1
ATOM 3587 C C . GLN A 1 435 ? 13.602 -35.812 1.183 1 98.12 435 GLN A C 1
ATOM 3589 O O . GLN A 1 435 ? 14.023 -36.812 0.638 1 98.12 435 GLN A O 1
ATOM 3594 N N . THR 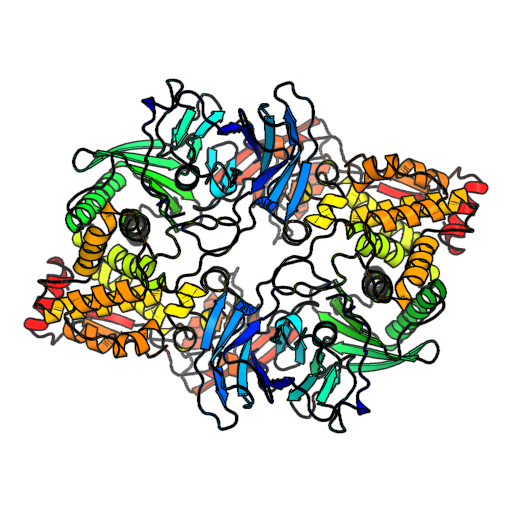A 1 436 ? 12.367 -35.375 1.062 1 98.5 436 THR A N 1
ATOM 3595 C CA . THR A 1 436 ? 11.414 -36.094 0.223 1 98.5 436 THR A CA 1
ATOM 3596 C C . THR A 1 436 ? 11.828 -36.031 -1.244 1 98.5 436 THR A C 1
ATOM 3598 O O . THR A 1 436 ? 11.789 -37.062 -1.95 1 98.5 436 THR A O 1
ATOM 3601 N N . ILE A 1 437 ? 12.25 -34.844 -1.719 1 98.69 437 ILE A N 1
ATOM 3602 C CA . ILE A 1 437 ? 12.695 -34.688 -3.1 1 98.69 437 ILE A CA 1
ATOM 3603 C C . ILE A 1 437 ? 13.891 -35.594 -3.373 1 98.69 437 ILE A C 1
ATOM 3605 O O . ILE A 1 437 ? 13.922 -36.312 -4.375 1 98.69 437 ILE A O 1
ATOM 3609 N N . GLU A 1 438 ? 14.812 -35.625 -2.465 1 98.69 438 GLU A N 1
ATOM 3610 C CA . GLU A 1 438 ? 16.031 -36.406 -2.625 1 98.69 438 GLU A CA 1
ATOM 3611 C C . GLU A 1 438 ? 15.719 -37.906 -2.6 1 98.69 438 GLU A C 1
ATOM 3613 O O . GLU A 1 438 ? 16.359 -38.688 -3.309 1 98.69 438 GLU A O 1
ATOM 3618 N N . THR A 1 439 ? 14.781 -38.25 -1.777 1 98.25 439 THR A N 1
ATOM 3619 C CA . THR A 1 439 ? 14.367 -39.656 -1.713 1 98.25 439 THR A CA 1
ATOM 3620 C C . THR A 1 439 ? 13.781 -40.094 -3.045 1 98.25 439 THR A C 1
ATOM 3622 O O . THR A 1 439 ? 14.125 -41.188 -3.555 1 98.25 439 THR A O 1
ATOM 3625 N N . VAL A 1 440 ? 12.922 -39.344 -3.625 1 98.56 440 VAL A N 1
ATOM 3626 C CA . VAL A 1 440 ? 12.281 -39.688 -4.887 1 98.56 440 VAL A CA 1
ATOM 3627 C C . VAL A 1 440 ? 13.305 -39.656 -6.016 1 98.56 440 VAL A C 1
ATOM 3629 O O . VAL A 1 440 ? 13.312 -40.531 -6.879 1 98.56 440 VAL A O 1
ATOM 3632 N N . ALA A 1 441 ? 14.172 -38.625 -5.992 1 98.25 441 ALA A N 1
ATOM 3633 C CA . ALA A 1 441 ? 15.195 -38.5 -7.023 1 98.25 441 ALA A CA 1
ATOM 3634 C C . ALA A 1 441 ? 16.312 -39.531 -6.836 1 98.25 441 ALA A C 1
ATOM 3636 O O . ALA A 1 441 ? 17.094 -39.781 -7.754 1 98.25 441 ALA A O 1
ATOM 3637 N N . ASP A 1 442 ? 16.406 -40.062 -5.621 1 98 442 ASP A N 1
ATOM 3638 C CA . ASP A 1 442 ? 17.484 -40.969 -5.23 1 98 442 ASP A CA 1
ATOM 3639 C C . ASP A 1 442 ? 18.859 -40.375 -5.48 1 98 442 ASP A C 1
ATOM 3641 O O . ASP A 1 442 ? 19.719 -40.969 -6.117 1 98 442 ASP A O 1
ATOM 3645 N N . GLU A 1 443 ? 18.984 -39.156 -5.082 1 97 443 GLU A N 1
ATOM 3646 C CA . GLU A 1 443 ? 20.203 -38.375 -5.285 1 97 443 GLU A CA 1
ATOM 3647 C C . GLU A 1 443 ? 20.359 -37.312 -4.203 1 97 443 GLU A C 1
ATOM 3649 O O . GLU A 1 443 ? 19.375 -36.75 -3.715 1 97 443 GLU A O 1
ATOM 3654 N N . ASN A 1 444 ? 21.641 -37.156 -3.734 1 97.81 444 ASN A N 1
ATOM 3655 C CA . ASN A 1 444 ? 21.938 -36 -2.908 1 97.81 444 ASN A CA 1
ATOM 3656 C C . ASN A 1 444 ? 21.906 -34.688 -3.725 1 97.81 444 ASN A C 1
ATOM 3658 O O . ASN A 1 444 ? 22.703 -34.531 -4.641 1 97.81 444 ASN A O 1
ATOM 3662 N N . LEU A 1 445 ? 21.031 -33.781 -3.432 1 98.19 445 LEU A N 1
ATOM 3663 C CA . LEU A 1 445 ? 20.828 -32.562 -4.227 1 98.19 445 LEU A CA 1
ATOM 3664 C C . LEU A 1 445 ? 21.219 -31.328 -3.434 1 98.19 445 LEU A C 1
ATOM 3666 O O . LEU A 1 445 ? 20.734 -30.234 -3.705 1 98.19 445 LEU A O 1
ATOM 3670 N N . SER A 1 446 ? 22.062 -31.469 -2.42 1 97.62 446 SER A N 1
ATOM 3671 C CA . SER A 1 446 ? 22.469 -30.359 -1.557 1 97.62 446 SER A CA 1
ATOM 3672 C C . SER A 1 446 ? 23.125 -29.25 -2.359 1 97.62 446 SER A C 1
ATOM 3674 O O . SER A 1 446 ? 22.797 -28.062 -2.166 1 97.62 446 SER A O 1
ATOM 3676 N N . THR A 1 447 ? 24.047 -29.609 -3.227 1 97.88 447 THR A N 1
ATOM 3677 C CA . THR A 1 447 ? 24.719 -28.609 -4.051 1 97.88 447 THR A CA 1
ATOM 3678 C C . THR A 1 447 ? 23.719 -27.938 -5.004 1 97.88 447 THR A C 1
ATOM 3680 O O . THR A 1 447 ? 23.781 -26.734 -5.215 1 97.88 447 THR A O 1
ATOM 3683 N N . TRP A 1 448 ? 22.891 -28.75 -5.559 1 97.62 448 TRP A N 1
ATOM 3684 C CA . TRP A 1 448 ? 21.859 -28.25 -6.461 1 97.62 448 TRP A CA 1
ATOM 3685 C C . TRP A 1 448 ? 20.938 -27.25 -5.746 1 97.62 448 TRP A C 1
ATOM 3687 O O . TRP A 1 448 ? 20.625 -26.188 -6.289 1 97.62 448 TRP A O 1
ATOM 3697 N N . ARG A 1 449 ? 20.5 -27.578 -4.578 1 98.06 449 ARG A N 1
ATOM 3698 C CA . ARG A 1 449 ? 19.688 -26.703 -3.738 1 98.06 449 ARG A CA 1
ATOM 3699 C C . ARG A 1 449 ? 20.391 -25.391 -3.453 1 98.06 449 ARG A C 1
ATOM 3701 O O . ARG A 1 449 ? 19.797 -24.328 -3.559 1 98.06 449 ARG A O 1
ATOM 3708 N N . GLU A 1 450 ? 21.641 -25.438 -3.094 1 97.56 450 GLU A N 1
ATOM 3709 C CA . GLU A 1 450 ? 22.438 -24.25 -2.787 1 97.56 450 GLU A CA 1
ATOM 3710 C C . GLU A 1 450 ? 22.547 -23.328 -3.998 1 97.56 450 GLU A C 1
ATOM 3712 O O . GLU A 1 450 ? 22.453 -22.109 -3.861 1 97.56 450 GLU A O 1
ATOM 3717 N N . GLN A 1 451 ? 22.688 -23.891 -5.156 1 98.06 451 GLN A N 1
ATOM 3718 C CA . GLN A 1 451 ? 22.922 -23.125 -6.367 1 98.06 451 GLN A CA 1
ATOM 3719 C C . GLN A 1 451 ? 21.625 -22.5 -6.891 1 98.06 451 GLN A C 1
ATOM 3721 O O . GLN A 1 451 ? 21.609 -21.328 -7.27 1 98.06 451 GLN A O 1
ATOM 3726 N N . PHE A 1 452 ? 20.5 -23.266 -6.859 1 98.38 452 PHE A N 1
ATOM 3727 C CA . PHE A 1 452 ? 19.359 -22.859 -7.672 1 98.38 452 PHE A CA 1
ATOM 3728 C C . PHE A 1 452 ? 18.188 -22.438 -6.793 1 98.38 452 PHE A C 1
ATOM 3730 O O . PHE A 1 452 ? 17.25 -21.797 -7.273 1 98.38 452 PHE A O 1
ATOM 3737 N N . ILE A 1 453 ? 18.219 -22.75 -5.477 1 98.5 453 ILE A N 1
ATOM 3738 C CA . ILE A 1 453 ? 17.141 -22.359 -4.562 1 98.5 453 ILE A CA 1
ATOM 3739 C C . ILE A 1 453 ? 17.641 -21.266 -3.613 1 98.5 453 ILE A C 1
ATOM 3741 O O . ILE A 1 453 ? 16.984 -20.234 -3.449 1 98.5 453 ILE A O 1
ATOM 3745 N N . GLU A 1 454 ? 18.828 -21.484 -3.006 1 97.38 454 GLU A N 1
ATOM 3746 C CA . GLU A 1 454 ? 19.406 -20.547 -2.055 1 97.38 454 GLU A CA 1
ATOM 3747 C C . GLU A 1 454 ? 20.281 -19.516 -2.762 1 97.38 454 GLU A C 1
ATOM 3749 O O . GLU A 1 454 ? 20.578 -18.453 -2.205 1 97.38 454 GLU A O 1
ATOM 3754 N N . GLY A 1 455 ? 20.734 -19.859 -3.941 1 97.25 455 GLY A N 1
ATOM 3755 C CA . GLY A 1 455 ? 21.609 -18.984 -4.719 1 97.25 455 GLY A CA 1
ATOM 3756 C C . GLY A 1 455 ? 20.953 -18.469 -5.988 1 97.25 455 GLY A C 1
ATOM 3757 O O . GLY A 1 455 ? 19.75 -18.641 -6.188 1 97.25 455 GLY A O 1
ATOM 3758 N N . THR A 1 456 ? 21.719 -17.828 -6.836 1 97.56 456 THR A N 1
ATOM 3759 C CA . THR A 1 456 ? 21.203 -17.188 -8.039 1 97.56 456 THR A CA 1
ATOM 3760 C C . THR A 1 456 ? 21.969 -17.641 -9.273 1 97.56 456 THR A C 1
ATOM 3762 O O . THR A 1 456 ? 22.094 -16.891 -10.242 1 97.56 456 THR A O 1
ATOM 3765 N N . VAL A 1 457 ? 22.531 -18.828 -9.141 1 98 457 VAL A N 1
ATOM 3766 C CA . VAL A 1 457 ? 23.219 -19.391 -10.297 1 98 457 VAL A CA 1
ATOM 3767 C C . VAL A 1 457 ? 22.234 -19.594 -11.445 1 98 457 VAL A C 1
ATOM 3769 O O . VAL A 1 457 ? 21.078 -19.969 -11.227 1 98 457 VAL A O 1
ATOM 3772 N N . GLU A 1 458 ? 22.719 -19.359 -12.688 1 97.75 458 GLU A N 1
ATOM 3773 C CA . GLU A 1 458 ? 21.859 -19.516 -13.867 1 97.75 458 GLU A CA 1
ATOM 3774 C C . GLU A 1 458 ? 21.359 -20.953 -14 1 97.75 458 GLU A C 1
ATOM 3776 O O . GLU A 1 458 ? 22.125 -21.906 -13.812 1 97.75 458 GLU A O 1
ATOM 3781 N N . LEU A 1 459 ? 20.094 -21.109 -14.281 1 98.38 459 LEU A N 1
ATOM 3782 C CA . LEU A 1 459 ? 19.516 -22.438 -14.438 1 98.38 459 LEU A CA 1
ATOM 3783 C C . LEU A 1 459 ? 20.047 -23.109 -15.695 1 98.38 459 LEU A C 1
ATOM 3785 O O . LEU A 1 459 ? 20.188 -22.469 -16.75 1 98.38 459 LEU A O 1
ATOM 3789 N N . PRO A 1 460 ? 20.438 -24.328 -15.594 1 98.06 460 PRO A N 1
ATOM 3790 C CA . PRO A 1 460 ? 20.938 -25.047 -16.766 1 98.06 460 PRO A CA 1
ATOM 3791 C C . PRO A 1 460 ? 19.828 -25.516 -17.703 1 98.06 460 PRO A C 1
ATOM 3793 O O . PRO A 1 460 ? 19.766 -26.703 -18.031 1 98.06 460 PRO A O 1
ATOM 3796 N N . LEU A 1 461 ? 19.016 -24.672 -18.219 1 97.94 461 LEU A N 1
ATOM 3797 C CA . LEU A 1 461 ? 17.797 -24.969 -18.969 1 97.94 461 LEU A CA 1
ATOM 3798 C C . LEU A 1 461 ? 18.109 -25.562 -20.328 1 97.94 461 LEU A C 1
ATOM 3800 O O . LEU A 1 461 ? 17.531 -26.578 -20.734 1 97.94 461 LEU A O 1
ATOM 3804 N N . GLN A 1 462 ? 19.016 -24.969 -21.062 1 95.5 462 GLN A N 1
ATOM 3805 C CA . GLN A 1 462 ? 19.359 -25.453 -22.406 1 95.5 462 GLN A CA 1
ATOM 3806 C C . GLN A 1 462 ? 19.859 -26.891 -22.344 1 95.5 462 GLN A C 1
ATOM 3808 O O . GLN A 1 462 ? 19.5 -27.719 -23.188 1 95.5 462 GLN A O 1
ATOM 3813 N N . GLU A 1 463 ? 20.719 -27.125 -21.422 1 96.62 463 GLU A N 1
ATOM 3814 C CA . GLU A 1 463 ? 21.281 -28.453 -21.25 1 96.62 463 GLU A CA 1
ATOM 3815 C C . GLU A 1 463 ? 20.188 -29.5 -21.062 1 96.62 463 GLU A C 1
ATOM 3817 O O . GLU A 1 463 ? 20.203 -30.547 -21.719 1 96.62 463 GLU A O 1
ATOM 3822 N N . TRP A 1 464 ? 19.25 -29.266 -20.234 1 97.44 464 TRP A N 1
ATOM 3823 C CA . TRP A 1 464 ? 18.234 -30.25 -19.891 1 97.44 464 TRP A CA 1
ATOM 3824 C C . TRP A 1 464 ? 17.172 -30.359 -21 1 97.44 464 TRP A C 1
ATOM 3826 O O . TRP A 1 464 ? 16.641 -31.438 -21.25 1 97.44 464 TRP A O 1
ATOM 3836 N N . LEU A 1 465 ? 16.859 -29.266 -21.672 1 97.62 465 LEU A N 1
ATOM 3837 C CA . LEU A 1 465 ? 15.93 -29.297 -22.781 1 97.62 465 LEU A CA 1
ATOM 3838 C C . LEU A 1 465 ? 16.5 -30.109 -23.953 1 97.62 465 LEU A C 1
ATOM 3840 O O . LEU A 1 465 ? 15.758 -30.797 -24.641 1 97.62 465 LEU A O 1
ATOM 3844 N N . THR A 1 466 ? 17.766 -30.047 -24.094 1 96.94 466 THR A N 1
ATOM 3845 C CA . THR A 1 466 ? 18.438 -30.828 -25.141 1 96.94 466 THR A CA 1
ATOM 3846 C C . THR A 1 466 ? 18.297 -32.312 -24.859 1 96.94 466 THR A C 1
ATOM 3848 O O . THR A 1 466 ? 18.156 -33.125 -25.797 1 96.94 466 THR A O 1
ATOM 3851 N N . LYS A 1 467 ? 18.297 -32.719 -23.609 1 97.19 467 LYS A N 1
ATOM 3852 C CA . LYS A 1 467 ? 18.188 -34.125 -23.234 1 97.19 467 LYS A CA 1
ATOM 3853 C C . LYS A 1 467 ? 16.859 -34.719 -23.656 1 97.19 467 LYS A C 1
ATOM 3855 O O . LYS A 1 467 ? 16.734 -35.938 -23.797 1 97.19 467 LYS A O 1
ATOM 3860 N N . VAL A 1 468 ? 15.906 -33.844 -23.891 1 97.06 468 VAL A N 1
ATOM 3861 C CA . VAL A 1 468 ? 14.602 -34.344 -24.312 1 97.06 468 VAL A CA 1
ATOM 3862 C C . VAL A 1 468 ? 14.336 -33.938 -25.766 1 97.06 468 VAL A C 1
ATOM 3864 O O . VAL A 1 468 ? 13.188 -33.906 -26.203 1 97.06 468 VAL A O 1
ATOM 3867 N N . GLY A 1 469 ? 15.328 -33.5 -26.453 1 96.31 469 GLY A N 1
ATOM 3868 C CA . GLY A 1 469 ? 15.25 -33.281 -27.875 1 96.31 469 GLY A CA 1
ATOM 3869 C C . GLY A 1 469 ? 14.711 -31.891 -28.234 1 96.31 469 GLY A C 1
ATOM 3870 O O . GLY A 1 469 ? 14.195 -31.688 -29.344 1 96.31 469 GLY A O 1
ATOM 3871 N N . LEU A 1 470 ? 14.703 -30.953 -27.359 1 97.06 470 LEU A N 1
ATOM 3872 C CA . LEU A 1 470 ? 14.25 -29.594 -27.625 1 97.06 470 LEU A CA 1
ATOM 3873 C C . LEU A 1 470 ? 15.438 -28.625 -27.719 1 97.06 470 LEU A C 1
ATOM 3875 O O . LEU A 1 470 ? 16.516 -28.922 -27.219 1 97.06 470 LEU A O 1
ATOM 3879 N N . GLU A 1 471 ? 15.25 -27.547 -28.344 1 95.75 471 GLU A N 1
ATOM 3880 C CA . GLU A 1 471 ? 16.266 -26.5 -28.438 1 95.75 471 GLU A CA 1
ATOM 3881 C C . GLU A 1 471 ? 15.641 -25.109 -28.406 1 95.75 471 GLU A C 1
ATOM 3883 O O . GLU A 1 471 ? 14.492 -24.938 -28.812 1 95.75 471 GLU A O 1
ATOM 3888 N N . LEU A 1 472 ? 16.391 -24.156 -27.891 1 94.88 472 LEU A N 1
ATOM 3889 C CA . LEU A 1 472 ? 16.047 -22.75 -27.922 1 94.88 472 LEU A CA 1
ATOM 3890 C C . LEU A 1 472 ? 16.594 -22.078 -29.188 1 94.88 472 LEU A C 1
ATOM 3892 O O . LEU A 1 472 ? 17.812 -22 -29.375 1 94.88 472 LEU A O 1
ATOM 3896 N N . VAL A 1 473 ? 15.672 -21.578 -29.953 1 94.25 473 VAL A N 1
ATOM 3897 C CA . VAL A 1 473 ? 16.078 -20.922 -31.203 1 94.25 473 VAL A CA 1
ATOM 3898 C C . VAL A 1 473 ? 15.891 -19.406 -31.078 1 94.25 473 VAL A C 1
ATOM 3900 O O . VAL A 1 473 ? 14.781 -18.922 -30.859 1 94.25 473 VAL A O 1
ATOM 3903 N N . PRO A 1 474 ? 16.969 -18.688 -31.156 1 92.44 474 PRO A N 1
ATOM 3904 C CA . PRO A 1 474 ? 16.844 -17.219 -31.078 1 92.44 474 PRO A CA 1
ATOM 3905 C C . PRO A 1 474 ? 16.078 -16.641 -32.25 1 92.44 474 PRO A C 1
ATOM 3907 O O . PRO A 1 474 ? 16.25 -17.078 -33.406 1 92.44 474 PRO A O 1
ATOM 3910 N N . GLN A 1 475 ? 15.219 -15.734 -31.984 1 89.06 475 GLN A N 1
ATOM 3911 C CA . GLN A 1 475 ? 14.5 -14.992 -33 1 89.06 475 GLN A CA 1
ATOM 3912 C C . GLN A 1 475 ? 15.102 -13.602 -33.219 1 89.06 475 GLN A C 1
ATOM 3914 O O . GLN A 1 475 ? 15.867 -13.125 -32.375 1 89.06 475 GLN A O 1
ATOM 3919 N N . ASP A 1 476 ? 14.82 -13.008 -34.344 1 77.44 476 ASP A N 1
ATOM 3920 C CA . ASP A 1 476 ? 15.32 -11.672 -34.625 1 77.44 476 ASP A CA 1
ATOM 3921 C C . ASP A 1 476 ? 14.898 -10.688 -33.531 1 77.44 476 ASP A C 1
ATOM 3923 O O . ASP A 1 476 ? 13.773 -10.766 -33.031 1 77.44 476 ASP A O 1
ATOM 3927 N N . ALA A 1 477 ? 15.992 -9.898 -33.188 1 80.38 477 ALA A N 1
ATOM 3928 C CA . ALA A 1 477 ? 15.734 -8.953 -32.125 1 80.38 477 ALA A CA 1
ATOM 3929 C C . ALA A 1 477 ? 16.281 -7.566 -32.469 1 80.38 477 ALA A C 1
ATOM 3931 O O . ALA A 1 477 ? 17.203 -7.441 -33.281 1 80.38 477 ALA A O 1
ATOM 3932 N N . LEU A 1 478 ? 15.695 -6.574 -31.984 1 87.56 478 LEU A N 1
ATOM 3933 C CA . LEU A 1 478 ? 16.125 -5.184 -32.062 1 87.56 478 LEU A CA 1
ATOM 3934 C C . LEU A 1 478 ? 17.391 -4.949 -31.25 1 87.56 478 LEU A C 1
ATOM 3936 O O . LEU A 1 478 ? 17.672 -5.699 -30.312 1 87.56 478 LEU A O 1
ATOM 3940 N N . PRO A 1 479 ? 18.141 -3.904 -31.688 1 93.44 479 PRO A N 1
ATOM 3941 C CA . PRO A 1 479 ? 19.234 -3.51 -30.797 1 93.44 479 PRO A CA 1
ATOM 3942 C C . PRO A 1 479 ? 18.781 -3.25 -29.359 1 93.44 479 PRO A C 1
ATOM 3944 O O . PRO A 1 479 ? 17.688 -2.709 -29.156 1 93.44 479 PRO A O 1
ATOM 3947 N N . TYR A 1 480 ? 19.641 -3.611 -28.5 1 95.12 480 TYR A N 1
ATOM 3948 C CA . TYR A 1 480 ? 19.281 -3.594 -27.094 1 95.12 480 TYR A CA 1
ATOM 3949 C C . TYR A 1 480 ? 19.422 -2.189 -26.5 1 95.12 480 TYR A C 1
ATOM 3951 O O . TYR A 1 480 ? 20.453 -1.544 -26.672 1 95.12 480 TYR A O 1
ATOM 3959 N N . THR A 1 481 ? 18.359 -1.696 -25.875 1 95.56 481 THR A N 1
ATOM 3960 C CA . THR A 1 481 ? 18.406 -0.391 -25.234 1 95.56 481 THR A CA 1
ATOM 3961 C C . THR A 1 481 ? 18.281 -0.537 -23.719 1 95.56 481 THR A C 1
ATOM 3963 O O . THR A 1 481 ? 18.75 0.32 -22.969 1 95.56 481 THR A O 1
ATOM 3966 N N . GLY A 1 482 ? 17.531 -1.536 -23.234 1 95.88 482 GLY A N 1
ATOM 3967 C CA . GLY A 1 482 ? 17.25 -1.728 -21.828 1 95.88 482 GLY A CA 1
ATOM 3968 C C . GLY A 1 482 ? 16.031 -0.946 -21.359 1 95.88 482 GLY A C 1
ATOM 3969 O O . GLY A 1 482 ? 15.836 -0.758 -20.156 1 95.88 482 GLY A O 1
ATOM 3970 N N . LEU A 1 483 ? 15.195 -0.439 -22.266 1 94.88 483 LEU A N 1
ATOM 3971 C CA . LEU A 1 483 ? 14.031 0.367 -21.922 1 94.88 483 LEU A CA 1
ATOM 3972 C C . LEU A 1 483 ? 12.75 -0.464 -22 1 94.88 483 LEU A C 1
ATOM 3974 O O . LEU A 1 483 ? 12.586 -1.273 -22.906 1 94.88 483 LEU A O 1
ATOM 3978 N N . GLN A 1 484 ? 11.945 -0.332 -20.969 1 93.31 484 GLN A N 1
ATOM 3979 C CA . GLN A 1 484 ? 10.57 -0.813 -21.016 1 93.31 484 GLN A CA 1
ATOM 3980 C C . GLN A 1 484 ? 9.578 0.347 -20.938 1 93.31 484 GLN A C 1
ATOM 3982 O O . GLN A 1 484 ? 9.773 1.291 -20.172 1 93.31 484 GLN A O 1
ATOM 3987 N N . PHE A 1 485 ? 8.523 0.321 -21.781 1 91.5 485 PHE A N 1
ATOM 3988 C CA . PHE A 1 485 ? 7.617 1.454 -21.891 1 91.5 485 PHE A CA 1
ATOM 3989 C C . PHE A 1 485 ? 6.246 1.11 -21.328 1 91.5 485 PHE A C 1
ATOM 3991 O O . PHE A 1 485 ? 5.867 -0.061 -21.266 1 91.5 485 PHE A O 1
ATOM 3998 N N . GLN A 1 486 ? 5.594 2.195 -20.875 1 88.06 486 GLN A N 1
ATOM 3999 C CA . GLN A 1 486 ? 4.191 2.068 -20.484 1 88.06 486 GLN A CA 1
ATOM 4000 C C . GLN A 1 486 ? 3.281 2.148 -21.719 1 88.06 486 GLN A C 1
ATOM 4002 O O . GLN A 1 486 ? 3.623 2.789 -22.703 1 88.06 486 GLN A O 1
ATOM 4007 N N . GLN A 1 487 ? 2.178 1.45 -21.641 1 72.25 487 GLN A N 1
ATOM 4008 C CA . GLN A 1 487 ? 1.216 1.475 -22.734 1 72.25 487 GLN A CA 1
ATOM 4009 C C . GLN A 1 487 ? 0.284 2.678 -22.625 1 72.25 487 GLN A C 1
ATOM 4011 O O . GLN A 1 487 ? -0.722 2.627 -21.906 1 72.25 487 GLN A O 1
ATOM 4016 N N . GLU A 1 488 ? 0.82 3.914 -22.891 1 66.5 488 G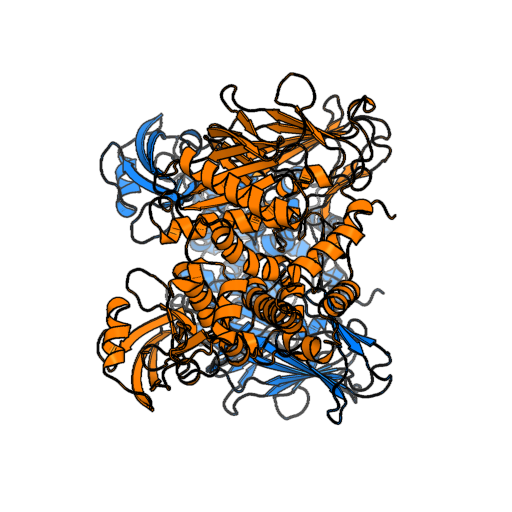LU A N 1
ATOM 4017 C CA . GLU A 1 488 ? -0.108 5.027 -22.719 1 66.5 488 GLU A CA 1
ATOM 4018 C C . GLU A 1 488 ? -0.159 5.906 -23.969 1 66.5 488 GLU A C 1
ATOM 4020 O O . GLU A 1 488 ? 0.817 6.586 -24.297 1 66.5 488 GLU A O 1
ATOM 4025 N N . GLN A 1 489 ? -1.385 6.078 -24.391 1 67.5 489 GLN A N 1
ATOM 4026 C CA . GLN A 1 489 ? -1.916 7.016 -25.375 1 67.5 489 GLN A CA 1
ATOM 4027 C C . GLN A 1 489 ? -0.828 7.473 -26.344 1 67.5 489 GLN A C 1
ATOM 4029 O O . GLN A 1 489 ? -0.669 8.672 -26.594 1 67.5 489 GLN A O 1
ATOM 4034 N N . GLY A 1 490 ? 0.022 6.586 -26.734 1 77.5 490 GLY A N 1
ATOM 4035 C CA . GLY A 1 490 ? 0.937 6.875 -27.828 1 77.5 490 GLY A CA 1
ATOM 4036 C C . GLY A 1 490 ? 2.252 7.469 -27.359 1 77.5 490 GLY A C 1
ATOM 4037 O O . GLY A 1 490 ? 3.223 7.52 -28.125 1 77.5 490 GLY A O 1
ATOM 4038 N N . SER A 1 491 ? 2.338 7.941 -26.094 1 85.19 491 SER A N 1
ATOM 4039 C CA . SER A 1 491 ? 3.584 8.5 -25.578 1 85.19 491 SER A CA 1
ATOM 4040 C C . SER A 1 491 ? 4.578 7.398 -25.219 1 85.19 491 SER A C 1
ATOM 4042 O O . SER A 1 491 ? 4.188 6.254 -24.984 1 85.19 491 SER A O 1
ATOM 4044 N N . LEU A 1 492 ? 5.914 7.723 -25.297 1 91.69 492 LEU A N 1
ATOM 4045 C CA . LEU A 1 492 ? 6.992 6.816 -24.922 1 91.69 492 LEU A CA 1
ATOM 4046 C C . LEU A 1 492 ? 7.457 7.086 -23.5 1 91.69 492 LEU A C 1
ATOM 4048 O O . LEU A 1 492 ? 8.594 7.516 -23.281 1 91.69 492 LEU A O 1
ATOM 4052 N N . GLN A 1 493 ? 6.547 6.738 -22.609 1 93.5 493 GLN A N 1
ATOM 4053 C CA . GLN A 1 493 ? 6.891 6.871 -21.203 1 93.5 493 GLN A CA 1
ATOM 4054 C C . GLN A 1 493 ? 7.621 5.633 -20.688 1 93.5 493 GLN A C 1
ATOM 4056 O O . GLN A 1 493 ? 7.148 4.508 -20.875 1 93.5 493 GLN A O 1
ATOM 4061 N N . ILE A 1 494 ? 8.789 5.84 -20.094 1 94.19 494 ILE A N 1
ATOM 4062 C CA . ILE A 1 494 ? 9.617 4.738 -19.609 1 94.19 494 ILE A CA 1
ATOM 4063 C C . ILE A 1 494 ? 9.008 4.148 -18.344 1 94.19 494 ILE A C 1
ATOM 4065 O O . ILE A 1 494 ? 8.812 4.859 -17.359 1 94.19 494 ILE A O 1
ATOM 4069 N N . LYS A 1 495 ? 8.688 2.861 -18.375 1 94.25 495 LYS A N 1
ATOM 4070 C CA . LYS A 1 495 ? 8.18 2.125 -17.234 1 94.25 495 LYS A CA 1
ATOM 4071 C C . LYS A 1 495 ? 9.32 1.634 -16.344 1 94.25 495 LYS A C 1
ATOM 4073 O O . LYS A 1 495 ? 9.234 1.709 -15.117 1 94.25 495 LYS A O 1
ATOM 4078 N N . ALA A 1 496 ? 10.367 1.128 -16.922 1 95.12 496 ALA A N 1
ATOM 4079 C CA . ALA A 1 496 ? 11.523 0.595 -16.203 1 95.12 496 ALA A CA 1
ATOM 4080 C C . ALA A 1 496 ? 12.781 0.683 -17.062 1 95.12 496 ALA A C 1
ATOM 4082 O O . ALA A 1 496 ? 12.711 0.661 -18.297 1 95.12 496 ALA A O 1
ATOM 4083 N N . VAL A 1 497 ? 13.875 0.871 -16.438 1 95.56 497 VAL A N 1
ATOM 4084 C CA . VAL A 1 497 ? 15.211 0.791 -17.031 1 95.56 497 VAL A CA 1
ATOM 4085 C C . VAL A 1 497 ? 15.945 -0.42 -16.469 1 95.56 497 VAL A C 1
ATOM 4087 O O . VAL A 1 497 ? 16.094 -0.554 -15.25 1 95.56 497 VAL A O 1
ATOM 4090 N N . LEU A 1 498 ? 16.375 -1.283 -17.328 1 95.25 498 LEU A N 1
ATOM 4091 C CA . LEU A 1 498 ? 17 -2.533 -16.891 1 95.25 498 LEU A CA 1
ATOM 4092 C C . LEU A 1 498 ? 18.422 -2.297 -16.406 1 95.25 498 LEU A C 1
ATOM 4094 O O . LEU A 1 498 ? 19.141 -1.474 -16.953 1 95.25 498 LEU A O 1
ATOM 4098 N N . ARG A 1 499 ? 18.828 -3.039 -15.383 1 93.31 499 ARG A N 1
ATOM 4099 C CA . ARG A 1 499 ? 20.156 -2.928 -14.766 1 93.31 499 ARG A CA 1
ATOM 4100 C C . ARG A 1 499 ? 21.25 -3.215 -15.781 1 93.31 499 ARG A C 1
ATOM 4102 O O . ARG A 1 499 ? 21.141 -4.137 -16.594 1 93.31 499 ARG A O 1
ATOM 4109 N N . ASP A 1 500 ? 22.359 -2.408 -15.734 1 91.69 500 ASP A N 1
ATOM 4110 C CA . ASP A 1 500 ? 23.562 -2.545 -16.547 1 91.69 500 ASP A CA 1
ATOM 4111 C C . ASP A 1 500 ? 23.25 -2.396 -18.031 1 91.69 500 ASP A C 1
ATOM 4113 O O . ASP A 1 500 ? 23.953 -2.945 -18.891 1 91.69 500 ASP A O 1
ATOM 4117 N N . SER A 1 501 ? 22.188 -1.717 -18.406 1 94.88 501 SER A N 1
ATOM 4118 C CA . SER A 1 501 ? 21.781 -1.511 -19.797 1 94.88 501 SER A CA 1
ATOM 4119 C C . SER A 1 501 ? 22.328 -0.203 -20.344 1 94.88 501 SER A C 1
ATOM 4121 O O . SER A 1 501 ? 22.812 0.646 -19.594 1 94.88 501 SER A O 1
ATOM 4123 N N . PRO A 1 502 ? 22.266 -0.059 -21.688 1 95.94 502 PRO A N 1
ATOM 4124 C CA . PRO A 1 502 ? 22.641 1.214 -22.312 1 95.94 502 PRO A CA 1
ATOM 4125 C C . PRO A 1 502 ? 21.828 2.393 -21.781 1 95.94 502 PRO A C 1
ATOM 4127 O O . PRO A 1 502 ? 22.375 3.475 -21.562 1 95.94 502 PRO A O 1
ATOM 4130 N N . ALA A 1 503 ? 20.578 2.189 -21.562 1 96.5 503 ALA A N 1
ATOM 4131 C CA . ALA A 1 503 ? 19.703 3.258 -21.062 1 96.5 503 ALA A CA 1
ATOM 4132 C C . ALA A 1 503 ? 20.125 3.705 -19.672 1 96.5 503 ALA A C 1
ATOM 4134 O O . ALA A 1 503 ? 20.109 4.902 -19.359 1 96.5 503 ALA A O 1
ATOM 4135 N N . GLU A 1 504 ? 20.375 2.754 -18.812 1 94.62 504 GLU A N 1
ATOM 4136 C CA . GLU A 1 504 ? 20.844 3.102 -17.469 1 94.62 504 GLU A CA 1
ATOM 4137 C C . GLU A 1 504 ? 22.125 3.93 -17.531 1 94.62 504 GLU A C 1
ATOM 4139 O O . GLU A 1 504 ? 22.25 4.938 -16.844 1 94.62 504 GLU A O 1
ATOM 4144 N N . GLN A 1 505 ? 23.078 3.52 -18.391 1 93.31 505 GLN A N 1
ATOM 4145 C CA . GLN A 1 505 ? 24.344 4.227 -18.547 1 93.31 505 GLN A CA 1
ATOM 4146 C C . GLN A 1 505 ? 24.125 5.641 -19.062 1 93.31 505 GLN A C 1
ATOM 4148 O O . GLN A 1 505 ? 24.859 6.562 -18.703 1 93.31 505 GLN A O 1
ATOM 4153 N N . ALA A 1 506 ? 23.078 5.734 -19.891 1 93.69 506 ALA A N 1
ATOM 4154 C CA . ALA A 1 506 ? 22.781 7.035 -20.484 1 93.69 506 ALA A CA 1
ATOM 4155 C C . ALA A 1 506 ? 22.078 7.945 -19.484 1 93.69 506 ALA A C 1
ATOM 4157 O O . ALA A 1 506 ? 21.875 9.133 -19.766 1 93.69 506 ALA A O 1
ATOM 4158 N N . GLY A 1 507 ? 21.641 7.434 -18.375 1 92 507 GLY A N 1
ATOM 4159 C CA . GLY A 1 507 ? 21.078 8.25 -17.312 1 92 507 GLY A CA 1
ATOM 4160 C C . GLY A 1 507 ? 19.562 8.391 -17.406 1 92 507 GLY A C 1
ATOM 4161 O O . GLY A 1 507 ? 18.969 9.266 -16.781 1 92 507 GLY A O 1
ATOM 4162 N N . LEU A 1 508 ? 18.906 7.547 -18.219 1 93.81 508 LEU A N 1
ATOM 4163 C CA . LEU A 1 508 ? 17.453 7.539 -18.297 1 93.81 508 LEU A CA 1
ATOM 4164 C C . LEU A 1 508 ? 16.844 6.871 -17.062 1 93.81 508 LEU A C 1
ATOM 4166 O O . LEU A 1 508 ? 17.5 6.043 -16.422 1 93.81 508 LEU A O 1
ATOM 4170 N N . GLY A 1 509 ? 15.641 7.293 -16.719 1 93.25 509 GLY A N 1
ATOM 4171 C CA . GLY A 1 509 ? 14.961 6.723 -15.57 1 93.25 509 GLY A CA 1
ATOM 4172 C C . GLY A 1 509 ? 13.477 6.52 -15.797 1 93.25 509 GLY A C 1
ATOM 4173 O O . GLY A 1 509 ? 12.898 7.098 -16.719 1 93.25 509 GLY A O 1
ATOM 4174 N N . ALA A 1 510 ? 12.914 5.652 -14.945 1 94.31 510 ALA A N 1
ATOM 4175 C CA . ALA A 1 510 ? 11.469 5.465 -14.984 1 94.31 510 ALA A CA 1
ATOM 4176 C C . ALA A 1 510 ? 10.734 6.797 -14.82 1 94.31 510 ALA A C 1
ATOM 4178 O O . ALA A 1 510 ? 11.133 7.633 -14.008 1 94.31 510 ALA A O 1
ATOM 4179 N N . GLY A 1 511 ? 9.664 6.984 -15.594 1 90.56 511 GLY A N 1
ATOM 4180 C CA . GLY A 1 511 ? 8.914 8.227 -15.57 1 90.56 511 GLY A CA 1
ATOM 4181 C C . GLY A 1 511 ? 9.312 9.195 -16.656 1 90.56 511 GLY A C 1
ATOM 4182 O O . GLY A 1 511 ? 8.555 10.109 -17 1 90.56 511 GLY A O 1
ATOM 4183 N N . ASP A 1 512 ? 10.523 9.055 -17.266 1 93.94 512 ASP A N 1
ATOM 4184 C CA . ASP A 1 512 ? 10.938 9.883 -18.391 1 93.94 512 ASP A CA 1
ATOM 4185 C C . ASP A 1 512 ? 10.055 9.641 -19.609 1 93.94 512 ASP A C 1
ATOM 4187 O O . ASP A 1 512 ? 9.539 8.539 -19.812 1 93.94 512 ASP A O 1
ATOM 4191 N N . GLU A 1 513 ? 9.867 10.711 -20.375 1 94.5 513 GLU A N 1
ATOM 4192 C CA . GLU A 1 513 ? 9.156 10.617 -21.641 1 94.5 513 GLU A CA 1
ATOM 4193 C C . GLU A 1 513 ? 10.062 10.961 -22.828 1 94.5 513 GLU A C 1
ATOM 4195 O O . GLU A 1 513 ? 10.469 12.117 -22.984 1 94.5 513 GLU A O 1
ATOM 4200 N N . ILE A 1 514 ? 10.383 10.008 -23.688 1 95.19 514 ILE A N 1
ATOM 4201 C CA . ILE A 1 514 ? 11.211 10.242 -24.859 1 95.19 514 ILE A CA 1
ATOM 4202 C C . ILE A 1 514 ? 10.375 10.922 -25.953 1 95.19 514 ILE A C 1
ATOM 4204 O O . ILE A 1 514 ? 9.305 10.422 -26.312 1 95.19 514 ILE A O 1
ATOM 4208 N N . ILE A 1 515 ? 10.93 12.07 -26.484 1 93.31 515 ILE A N 1
ATOM 4209 C CA . ILE A 1 515 ? 10.117 12.82 -27.438 1 93.31 515 ILE A CA 1
ATOM 4210 C C . ILE A 1 515 ? 10.812 12.844 -28.797 1 93.31 515 ILE A C 1
ATOM 4212 O O . ILE A 1 515 ? 10.172 13.109 -29.828 1 93.31 515 ILE A O 1
ATOM 4216 N N . ALA A 1 516 ? 12.195 12.578 -28.828 1 93.44 516 ALA A N 1
ATOM 4217 C CA . ALA A 1 516 ? 12.883 12.641 -30.109 1 93.44 516 ALA A CA 1
ATOM 4218 C C . ALA A 1 516 ? 14.055 11.664 -30.141 1 93.44 516 ALA A C 1
ATOM 4220 O O . ALA A 1 516 ? 14.734 11.453 -29.141 1 93.44 516 ALA A O 1
ATOM 4221 N N . LEU A 1 517 ? 14.273 11 -31.297 1 94.88 517 LEU A N 1
ATOM 4222 C CA . LEU A 1 517 ? 15.414 10.164 -31.656 1 94.88 517 LEU A CA 1
ATOM 4223 C C . LEU A 1 517 ? 16.203 10.789 -32.812 1 94.88 517 LEU A C 1
ATOM 4225 O O . LEU A 1 517 ? 15.688 10.883 -33.938 1 94.88 517 LEU A O 1
ATOM 4229 N N . ASN A 1 518 ? 17.406 11.156 -32.469 1 94.31 518 ASN A N 1
ATOM 4230 C CA . ASN A 1 518 ? 18.266 11.828 -33.438 1 94.31 518 ASN A CA 1
ATOM 4231 C C . ASN A 1 518 ? 17.578 13.039 -34.062 1 94.31 518 ASN A C 1
ATOM 4233 O O . ASN A 1 518 ? 17.562 13.203 -35.281 1 94.31 518 ASN A O 1
ATOM 4237 N N . GLY A 1 519 ? 16.891 13.719 -33.156 1 91.38 519 GLY A N 1
ATOM 4238 C CA . GLY A 1 519 ? 16.312 14.992 -33.562 1 91.38 519 GLY A CA 1
ATOM 4239 C C . GLY A 1 519 ? 14.953 14.867 -34.219 1 91.38 519 GLY A C 1
ATOM 4240 O O . GLY A 1 519 ? 14.305 15.867 -34.5 1 91.38 519 GLY A O 1
ATOM 4241 N N . TRP A 1 520 ? 14.484 13.703 -34.438 1 90.38 520 TRP A N 1
ATOM 4242 C CA . TRP A 1 520 ? 13.18 13.477 -35.031 1 90.38 520 TRP A CA 1
ATOM 4243 C C . TRP A 1 520 ? 12.172 13 -34 1 90.38 520 TRP A C 1
ATOM 4245 O O . TRP A 1 520 ? 12.492 12.164 -33.156 1 90.38 520 TRP A O 1
ATOM 4255 N N . ARG A 1 521 ? 10.961 13.539 -34.156 1 90.62 521 ARG A N 1
ATOM 4256 C CA . ARG A 1 521 ? 9.906 13.141 -33.219 1 90.62 521 ARG A CA 1
ATOM 4257 C C . ARG A 1 521 ? 9.672 11.633 -33.25 1 90.62 521 ARG A C 1
ATOM 4259 O O . ARG A 1 521 ? 9.703 11.031 -34.344 1 90.62 521 ARG A O 1
ATOM 4266 N N . VAL A 1 522 ? 9.492 11.016 -32.125 1 90.38 522 VAL A N 1
ATOM 4267 C CA . VAL A 1 522 ? 9.234 9.586 -32.062 1 90.38 522 VAL A CA 1
ATOM 4268 C C . VAL A 1 522 ? 8.102 9.297 -31.094 1 90.38 522 VAL A C 1
ATOM 4270 O O . VAL A 1 522 ? 8 9.938 -30.047 1 90.38 522 VAL A O 1
ATOM 4273 N N . LYS A 1 523 ? 7.176 8.422 -31.516 1 87.56 523 LYS A N 1
ATOM 4274 C CA . LYS A 1 523 ? 6.07 7.945 -30.688 1 87.56 523 LYS A CA 1
ATOM 4275 C C . LYS A 1 523 ? 6.168 6.441 -30.469 1 87.56 523 LYS A C 1
ATOM 4277 O O . LYS A 1 523 ? 7.055 5.781 -31 1 87.56 523 LYS A O 1
ATOM 4282 N N . ALA A 1 524 ? 5.363 5.902 -29.578 1 87.5 524 ALA A N 1
ATOM 4283 C CA . ALA A 1 524 ? 5.418 4.492 -29.188 1 87.5 524 ALA A CA 1
ATOM 4284 C C . ALA A 1 524 ? 5.293 3.59 -30.422 1 87.5 524 ALA A C 1
ATOM 4286 O O . ALA A 1 524 ? 5.996 2.582 -30.531 1 87.5 524 ALA A O 1
ATOM 4287 N N . GLN A 1 525 ? 4.523 3.932 -31.344 1 84 525 GLN A N 1
ATOM 4288 C CA . GLN A 1 525 ? 4.254 3.096 -32.5 1 84 525 GLN A CA 1
ATOM 4289 C C . GLN A 1 525 ? 5.445 3.08 -33.469 1 84 525 GLN A C 1
ATOM 4291 O O . GLN A 1 525 ? 5.625 2.129 -34.219 1 84 525 GLN A O 1
ATOM 4296 N N . ASP A 1 526 ? 6.301 4.109 -33.406 1 86 526 ASP A N 1
ATOM 4297 C CA . ASP A 1 526 ? 7.414 4.281 -34.312 1 86 526 ASP A CA 1
ATOM 4298 C C . ASP A 1 526 ? 8.703 3.686 -33.75 1 86 526 ASP A C 1
ATOM 4300 O O . ASP A 1 526 ? 9.664 3.457 -34.5 1 86 526 ASP A O 1
ATOM 4304 N N . TRP A 1 527 ? 8.75 3.443 -32.469 1 91.06 527 TRP A N 1
ATOM 4305 C CA . TRP A 1 527 ? 10.008 3.217 -31.766 1 91.06 527 TRP A CA 1
ATOM 4306 C C . TRP A 1 527 ? 10.75 2.012 -32.344 1 91.06 527 TRP A C 1
ATOM 4308 O O . TRP A 1 527 ? 11.922 2.113 -32.719 1 91.06 527 TRP A O 1
ATOM 4318 N N . SER A 1 528 ? 10.031 0.842 -32.469 1 89.81 528 SER A N 1
ATOM 4319 C CA . SER A 1 528 ? 10.664 -0.389 -32.938 1 89.81 528 SER A CA 1
ATOM 4320 C C . SER A 1 528 ? 11.125 -0.265 -34.375 1 89.81 528 SER A C 1
ATOM 4322 O O . SER A 1 528 ? 12.219 -0.724 -34.75 1 89.81 528 SER A O 1
ATOM 4324 N N . GLU A 1 529 ? 10.32 0.303 -35.219 1 89.5 529 GLU A N 1
ATOM 4325 C CA . GLU A 1 529 ? 10.664 0.474 -36.625 1 89.5 529 GLU A CA 1
ATOM 4326 C C . GLU A 1 529 ? 11.883 1.382 -36.812 1 89.5 529 GLU A C 1
ATOM 4328 O O . GLU A 1 529 ? 12.758 1.108 -37.625 1 89.5 529 GLU A O 1
ATOM 4333 N N . ARG A 1 530 ? 11.891 2.398 -36.062 1 91.06 530 ARG A N 1
ATOM 4334 C CA . ARG A 1 530 ? 13.016 3.322 -36.125 1 91.06 530 ARG A CA 1
ATOM 4335 C C . ARG A 1 530 ? 14.305 2.645 -35.656 1 91.06 530 ARG A C 1
ATOM 4337 O O . ARG A 1 530 ? 15.375 2.869 -36.219 1 91.06 530 ARG A O 1
ATOM 4344 N N . LEU A 1 531 ? 14.211 1.876 -34.594 1 91.94 531 LEU A N 1
ATOM 4345 C CA . LEU A 1 531 ? 15.391 1.235 -34.031 1 91.94 531 LEU A CA 1
ATOM 4346 C C . LEU A 1 531 ? 15.961 0.198 -35 1 91.94 531 LEU A C 1
ATOM 4348 O O . LEU A 1 531 ? 17.156 -0.093 -34.969 1 91.94 531 LEU A O 1
ATOM 4352 N N . ARG A 1 532 ? 15.172 -0.389 -35.844 1 91.31 532 ARG A N 1
ATOM 4353 C CA . ARG A 1 532 ? 15.594 -1.41 -36.812 1 91.31 532 ARG A CA 1
ATOM 4354 C C . ARG A 1 532 ? 16.609 -0.849 -37.781 1 91.31 532 ARG A C 1
ATOM 4356 O O . ARG A 1 532 ? 17.359 -1.604 -38.406 1 91.31 532 ARG A O 1
ATOM 4363 N N . GLU A 1 533 ? 16.594 0.418 -37.906 1 92.81 533 GLU A N 1
ATOM 4364 C CA . GLU A 1 533 ? 17.5 1.069 -38.844 1 92.81 533 GLU A CA 1
ATOM 4365 C C . GLU A 1 533 ? 18.922 1.102 -38.312 1 92.81 533 GLU A C 1
ATOM 4367 O O . GLU A 1 533 ? 19.859 1.453 -39.062 1 92.81 533 GLU A O 1
ATOM 4372 N N . TYR A 1 534 ? 19.078 0.667 -37.094 1 94.06 534 TYR A N 1
ATOM 4373 C CA . TYR A 1 534 ? 20.391 0.747 -36.469 1 94.06 534 TYR A CA 1
ATOM 4374 C C . TYR A 1 534 ? 20.891 -0.639 -36.062 1 94.06 534 TYR A C 1
ATOM 4376 O O . TYR A 1 534 ? 20.156 -1.621 -36.156 1 94.06 534 TYR A O 1
ATOM 4384 N N . THR A 1 535 ? 22.234 -0.642 -35.688 1 93 535 THR A N 1
ATOM 4385 C CA . THR A 1 535 ? 22.859 -1.886 -35.25 1 93 535 THR A CA 1
ATOM 4386 C C . THR A 1 535 ? 23.562 -1.697 -33.906 1 93 535 THR A C 1
ATOM 4388 O O . THR A 1 535 ? 23.812 -0.566 -33.5 1 93 535 THR A O 1
ATOM 4391 N N . ALA A 1 536 ? 23.922 -2.777 -33.312 1 95.06 536 ALA A N 1
ATOM 4392 C CA . ALA A 1 536 ? 24.656 -2.748 -32.031 1 95.06 536 ALA A CA 1
ATOM 4393 C C . ALA A 1 536 ? 25.969 -1.969 -32.188 1 95.06 536 ALA A C 1
ATOM 4395 O O . ALA A 1 536 ? 26.656 -2.074 -33.188 1 95.06 536 ALA A O 1
ATOM 4396 N N . GLY A 1 537 ? 26.203 -1.193 -31.141 1 96.19 537 GLY A N 1
ATOM 4397 C CA . GLY A 1 537 ? 27.422 -0.409 -31.141 1 96.19 537 GLY A CA 1
ATOM 4398 C C . GLY A 1 537 ? 27.219 1.013 -31.625 1 96.19 537 GLY A C 1
ATOM 4399 O O . GLY A 1 537 ? 28.016 1.898 -31.328 1 96.19 537 GLY A O 1
ATOM 4400 N N . GLU A 1 538 ? 26.188 1.269 -32.375 1 96.31 538 GLU A N 1
ATOM 4401 C CA . GLU A 1 538 ? 25.891 2.615 -32.875 1 96.31 538 GLU A CA 1
ATOM 4402 C C . GLU A 1 538 ? 25.344 3.492 -31.734 1 96.31 538 GLU A C 1
ATOM 4404 O O . GLU A 1 538 ? 24.766 2.988 -30.781 1 96.31 538 GLU A O 1
ATOM 4409 N N . THR A 1 539 ? 25.625 4.754 -31.922 1 97.5 539 THR A N 1
ATOM 4410 C CA . THR A 1 539 ? 25.156 5.734 -30.953 1 97.5 539 THR A CA 1
ATOM 4411 C C . THR A 1 539 ? 23.938 6.473 -31.484 1 97.5 539 THR A C 1
ATOM 4413 O O . THR A 1 539 ? 23.938 6.949 -32.625 1 97.5 539 THR A O 1
ATOM 4416 N N . ILE A 1 540 ? 22.875 6.52 -30.703 1 96.56 540 ILE A N 1
ATOM 4417 C CA . ILE A 1 540 ? 21.719 7.344 -31.031 1 96.56 540 ILE A CA 1
ATOM 4418 C C . ILE A 1 540 ? 21.594 8.492 -30.031 1 96.56 540 ILE A C 1
ATOM 4420 O O . ILE A 1 540 ? 22.031 8.359 -28.891 1 96.56 540 ILE A O 1
ATOM 4424 N N . HIS A 1 541 ? 21.016 9.602 -30.5 1 96.69 541 HIS A N 1
ATOM 4425 C CA . HIS A 1 541 ? 20.781 10.766 -29.656 1 96.69 541 HIS A CA 1
ATOM 4426 C C . HIS A 1 541 ? 19.328 10.875 -29.25 1 96.69 541 HIS A C 1
ATOM 4428 O O . HIS A 1 541 ? 18.438 10.914 -30.109 1 96.69 541 HIS A O 1
ATOM 4434 N N . LEU A 1 542 ? 19.062 10.891 -27.922 1 97.19 542 LEU A N 1
ATOM 4435 C CA . LEU A 1 542 ? 17.688 10.938 -27.422 1 97.19 542 LEU A CA 1
ATOM 4436 C C . LEU A 1 542 ? 17.406 12.273 -26.75 1 97.19 542 LEU A C 1
ATOM 4438 O O . LEU A 1 542 ? 18.281 12.852 -26.094 1 97.19 542 LEU A O 1
ATOM 4442 N N . THR A 1 543 ? 16.266 12.828 -26.922 1 95.88 543 THR A N 1
ATOM 4443 C CA . THR A 1 543 ? 15.711 13.953 -26.172 1 95.88 543 THR A CA 1
ATOM 4444 C C . THR A 1 543 ? 14.484 13.531 -25.391 1 95.88 543 THR A C 1
ATOM 4446 O O . THR A 1 543 ? 13.578 12.891 -25.922 1 95.88 543 THR A O 1
ATOM 4449 N N . TRP A 1 544 ? 14.445 13.789 -24.078 1 95.06 544 TRP A N 1
ATOM 4450 C CA . TRP A 1 544 ? 13.344 13.328 -23.234 1 95.06 544 TRP A CA 1
ATOM 4451 C C . TRP A 1 544 ? 13.016 14.359 -22.156 1 95.06 544 TRP A C 1
ATOM 4453 O O . TRP A 1 544 ? 13.797 15.281 -21.922 1 95.06 544 TRP A O 1
ATOM 4463 N N . PHE A 1 545 ? 11.828 14.297 -21.641 1 92.12 545 PHE A N 1
ATOM 4464 C CA . PHE A 1 545 ? 11.445 15.07 -20.469 1 92.12 545 PHE A CA 1
ATOM 4465 C C . PHE A 1 545 ? 11.695 14.273 -19.188 1 92.12 545 PHE A C 1
ATOM 4467 O O . PHE A 1 545 ? 11.25 13.133 -19.062 1 92.12 545 PHE A O 1
ATOM 4474 N N . HIS A 1 546 ? 12.445 14.844 -18.281 1 92.12 546 HIS A N 1
ATOM 4475 C CA . HIS A 1 546 ? 12.641 14.383 -16.906 1 92.12 546 HIS A CA 1
ATOM 4476 C C . HIS A 1 546 ? 12.047 15.375 -15.906 1 92.12 546 HIS A C 1
ATOM 4478 O O . HIS A 1 546 ? 12.547 16.484 -15.758 1 92.12 546 HIS A O 1
ATOM 4484 N N . ASP A 1 547 ? 11 14.953 -15.203 1 88.62 547 ASP A N 1
ATOM 4485 C CA . ASP A 1 547 ? 10.297 15.852 -14.297 1 88.62 547 ASP A CA 1
ATOM 4486 C C . ASP A 1 547 ? 9.984 17.172 -14.977 1 88.62 547 ASP A C 1
ATOM 4488 O O . ASP A 1 547 ? 10.25 18.25 -14.414 1 88.62 547 ASP A O 1
ATOM 4492 N N . GLN A 1 548 ? 9.555 17.188 -16.219 1 87 548 GLN A N 1
ATOM 4493 C CA . GLN A 1 548 ? 9.086 18.281 -17.062 1 87 548 GLN A CA 1
ATOM 4494 C C . GLN A 1 548 ? 10.242 19.156 -17.531 1 87 548 GLN A C 1
ATOM 4496 O O . GLN A 1 548 ? 10.031 20.234 -18.109 1 87 548 GLN A O 1
ATOM 4501 N N . GLN A 1 549 ? 11.453 18.703 -17.234 1 89.56 549 GLN A N 1
ATOM 4502 C CA . GLN A 1 549 ? 12.633 19.391 -17.75 1 89.56 549 GLN A CA 1
ATOM 4503 C C . GLN A 1 549 ? 13.195 18.656 -18.969 1 89.56 549 GLN A C 1
ATOM 4505 O O . GLN A 1 549 ? 13.32 17.438 -18.969 1 89.56 549 GLN A O 1
ATOM 4510 N N . LEU A 1 550 ? 13.414 19.422 -20.031 1 92.06 550 LEU A N 1
ATOM 4511 C CA . LEU A 1 550 ? 13.969 18.859 -21.266 1 92.06 550 LEU A CA 1
ATOM 4512 C C . LEU A 1 550 ? 15.422 18.453 -21.062 1 92.06 550 LEU A C 1
ATOM 4514 O O . LEU A 1 550 ? 16.234 19.234 -20.547 1 92.06 550 LEU A O 1
ATOM 4518 N N . GLN A 1 551 ? 15.727 17.219 -21.359 1 93.31 551 GLN A N 1
ATOM 4519 C CA . GLN A 1 551 ? 17.078 16.688 -21.312 1 93.31 551 GLN A CA 1
ATOM 4520 C C . GLN A 1 551 ? 17.438 15.984 -22.625 1 93.31 551 GLN A C 1
ATOM 4522 O O . GLN A 1 551 ? 16.562 15.656 -23.422 1 93.31 551 GLN A O 1
ATOM 4527 N N . SER A 1 552 ? 18.688 15.875 -22.875 1 93.94 552 SER A N 1
ATOM 4528 C CA . SER A 1 552 ? 19.172 15.125 -24.031 1 93.94 552 SER A CA 1
ATOM 4529 C C . SER A 1 552 ? 20.453 14.367 -23.703 1 93.94 552 SER A C 1
ATOM 4531 O O . SER A 1 552 ? 21.156 14.719 -22.75 1 93.94 552 SER A O 1
ATOM 4533 N N . GLY A 1 553 ? 20.688 13.312 -24.469 1 94.94 553 GLY A N 1
ATOM 4534 C CA . GLY A 1 553 ? 21.891 12.516 -24.25 1 94.94 553 GLY A CA 1
ATOM 4535 C C . GLY A 1 553 ? 22.062 11.414 -25.281 1 94.94 553 GLY A C 1
ATOM 4536 O O . GLY A 1 553 ? 21.188 11.195 -26.125 1 94.94 553 GLY A O 1
ATOM 4537 N N . ASP A 1 554 ? 23.234 10.812 -25.25 1 97 554 ASP A N 1
ATOM 4538 C CA . ASP A 1 554 ? 23.578 9.742 -26.172 1 97 554 ASP A CA 1
ATOM 4539 C C . ASP A 1 554 ? 23.375 8.375 -25.531 1 97 554 ASP A C 1
ATOM 4541 O O . ASP A 1 554 ? 23.594 8.211 -24.328 1 97 554 ASP A O 1
ATOM 4545 N N . LEU A 1 555 ? 22.938 7.426 -26.297 1 97.31 555 LEU A N 1
ATOM 4546 C CA . LEU A 1 555 ? 22.781 6.031 -25.906 1 97.31 555 LEU A CA 1
ATOM 4547 C C . LEU A 1 555 ? 23.484 5.105 -26.906 1 97.31 555 LEU A C 1
ATOM 4549 O O . LEU A 1 555 ? 23.234 5.164 -28.109 1 97.31 555 LEU A O 1
ATOM 4553 N N . ILE A 1 556 ? 24.422 4.344 -26.453 1 97.44 556 ILE A N 1
ATOM 4554 C CA . ILE A 1 556 ? 25.109 3.363 -27.281 1 97.44 556 ILE A CA 1
ATOM 4555 C C . ILE A 1 556 ? 24.312 2.055 -27.297 1 97.44 556 ILE A C 1
ATOM 4557 O O . ILE A 1 556 ? 24.172 1.402 -26.266 1 97.44 556 ILE A O 1
ATOM 4561 N N . LEU A 1 557 ? 23.797 1.666 -28.438 1 96.81 557 LEU A N 1
ATOM 4562 C CA . LEU A 1 557 ? 22.953 0.488 -28.578 1 96.81 557 LEU A CA 1
ATOM 4563 C C . LEU A 1 557 ? 23.734 -0.786 -28.281 1 96.81 557 LEU A C 1
ATOM 4565 O O . LEU A 1 557 ? 24.891 -0.929 -28.703 1 96.81 557 LEU A O 1
ATOM 4569 N N . GLY A 1 558 ? 23.109 -1.67 -27.484 1 95.62 558 GLY A N 1
ATOM 4570 C CA . GLY A 1 558 ? 23.75 -2.938 -27.156 1 95.62 558 GLY A CA 1
ATOM 4571 C C . GLY A 1 558 ? 23.375 -4.059 -28.109 1 95.62 558 GLY A C 1
ATOM 4572 O O . GLY A 1 558 ? 22.531 -3.881 -28.984 1 95.62 558 GLY A O 1
ATOM 4573 N N . GLU A 1 559 ? 24.109 -5.211 -27.906 1 93.81 559 GLU A N 1
ATOM 4574 C CA . GLU A 1 559 ? 23.781 -6.41 -28.672 1 93.81 559 GLU A CA 1
ATOM 4575 C C . GLU A 1 559 ? 22.359 -6.871 -28.375 1 93.81 559 GLU A C 1
ATOM 4577 O O . GLU A 1 559 ? 21.922 -6.867 -27.219 1 93.81 559 GLU A O 1
ATOM 4582 N N . PRO A 1 560 ? 21.672 -7.184 -29.469 1 91 560 PRO A N 1
ATOM 4583 C CA . PRO A 1 560 ? 20.312 -7.656 -29.234 1 91 560 PRO A CA 1
ATOM 4584 C C . PRO A 1 560 ? 20.234 -8.781 -28.203 1 91 560 PRO A C 1
ATOM 4586 O O . PRO A 1 560 ? 21.125 -9.633 -28.156 1 91 560 PRO A O 1
ATOM 4589 N N . GLN A 1 561 ? 19.281 -8.727 -27.359 1 87.88 561 GLN A N 1
ATOM 4590 C CA . GLN A 1 561 ? 18.891 -9.836 -26.5 1 87.88 561 GLN A CA 1
ATOM 4591 C C . GLN A 1 561 ? 17.797 -10.68 -27.156 1 87.88 561 GLN A C 1
ATOM 4593 O O . GLN A 1 561 ? 16.656 -10.234 -27.266 1 87.88 561 GLN A O 1
ATOM 4598 N N . PRO A 1 562 ? 18.141 -11.852 -27.516 1 86.12 562 PRO A N 1
ATOM 4599 C CA . PRO A 1 562 ? 17.188 -12.609 -28.344 1 86.12 562 PRO A CA 1
ATOM 4600 C C . PRO A 1 562 ? 15.953 -13.039 -27.578 1 86.12 562 PRO A C 1
ATOM 4602 O O . PRO A 1 562 ? 16.031 -13.305 -26.375 1 86.12 562 PRO A O 1
ATOM 4605 N N . HIS A 1 563 ? 14.852 -13 -28.266 1 90.69 563 HIS A N 1
ATOM 4606 C CA . HIS A 1 563 ? 13.656 -13.766 -27.906 1 90.69 563 HIS A CA 1
ATOM 4607 C C . HIS A 1 563 ? 13.742 -15.195 -28.438 1 90.69 563 HIS A C 1
ATOM 4609 O O . HIS A 1 563 ? 14.039 -15.406 -29.609 1 90.69 563 HIS A O 1
ATOM 4615 N N . TYR A 1 564 ? 13.484 -16.188 -27.5 1 93.19 564 TYR A N 1
ATOM 4616 C CA . TYR A 1 564 ? 13.688 -17.578 -27.891 1 93.19 564 TYR A CA 1
ATOM 4617 C C . TYR A 1 564 ? 12.352 -18.25 -28.203 1 93.19 564 TYR A C 1
ATOM 4619 O O . TYR A 1 564 ? 11.344 -17.969 -27.562 1 93.19 564 TYR A O 1
ATOM 4627 N N . ARG A 1 565 ? 12.406 -19.109 -29.141 1 94.38 565 ARG A N 1
ATOM 4628 C CA . ARG A 1 565 ? 11.336 -20.062 -29.391 1 94.38 565 ARG A CA 1
ATOM 4629 C C . ARG A 1 565 ? 11.797 -21.5 -29.156 1 94.38 565 ARG A C 1
ATOM 4631 O O . ARG A 1 565 ? 12.852 -21.906 -29.641 1 94.38 565 ARG A O 1
ATOM 4638 N N . LEU A 1 566 ? 11.055 -22.203 -28.422 1 95.19 566 LEU A N 1
ATOM 4639 C CA . LEU A 1 566 ? 11.352 -23.609 -28.141 1 95.19 566 LEU A CA 1
ATOM 4640 C C . LEU A 1 566 ? 10.805 -24.5 -29.25 1 95.19 566 LEU A C 1
ATOM 4642 O O . LEU A 1 566 ? 9.633 -24.391 -29.625 1 95.19 566 LEU A O 1
ATOM 4646 N N . GLN A 1 567 ? 11.633 -25.391 -29.797 1 94.12 567 GLN A N 1
ATOM 4647 C CA . GLN A 1 567 ? 11.195 -26.328 -30.828 1 94.12 567 GLN A CA 1
ATOM 4648 C C . GLN A 1 567 ? 11.969 -27.641 -30.75 1 94.12 567 GLN A C 1
ATOM 4650 O O . GLN A 1 567 ? 12.984 -27.719 -30.047 1 94.12 567 GLN A O 1
ATOM 4655 N N . CYS A 1 568 ? 11.438 -28.641 -31.438 1 94.19 568 CYS A N 1
ATOM 4656 C CA . CYS A 1 568 ? 12.133 -29.922 -31.516 1 94.19 568 CYS A CA 1
ATOM 4657 C C . CYS A 1 568 ? 13.406 -29.812 -32.344 1 94.19 568 CYS A C 1
ATOM 4659 O O . CYS A 1 568 ? 13.414 -29.156 -33.406 1 94.19 568 CYS A O 1
ATOM 4661 N N . ARG A 1 569 ? 14.398 -30.469 -31.859 1 94.56 569 ARG A N 1
ATOM 4662 C CA . ARG A 1 569 ? 15.648 -30.516 -32.625 1 94.56 569 ARG A CA 1
ATOM 4663 C C . ARG A 1 569 ? 15.508 -31.375 -33.875 1 94.56 569 ARG A C 1
ATOM 4665 O O . ARG A 1 569 ? 14.953 -32.469 -33.812 1 94.56 569 ARG A O 1
ATOM 4672 N N . ALA A 1 570 ? 16.141 -30.906 -34.906 1 91.81 570 ALA A N 1
ATOM 4673 C CA . ALA A 1 570 ? 16.094 -31.656 -36.156 1 91.81 570 ALA A CA 1
ATOM 4674 C C . ALA A 1 570 ? 16.906 -32.938 -36.062 1 91.81 570 ALA A C 1
ATOM 4676 O O . ALA A 1 570 ? 16.547 -33.969 -36.656 1 91.81 570 ALA A O 1
ATOM 4677 N N . ASP A 1 571 ? 17.891 -32.969 -35.312 1 94.06 571 ASP A N 1
ATOM 4678 C CA . ASP A 1 571 ? 18.781 -34.125 -35.188 1 94.06 571 ASP A CA 1
ATOM 4679 C C . ASP A 1 571 ? 18.531 -34.875 -33.875 1 94.06 571 ASP A C 1
ATOM 4681 O O . ASP A 1 571 ? 19.422 -35.531 -33.375 1 94.06 571 ASP A O 1
ATOM 4685 N N . ALA A 1 572 ? 17.344 -34.688 -33.312 1 95.12 572 ALA A N 1
ATOM 4686 C CA . ALA A 1 572 ? 17.016 -35.375 -32.062 1 95.12 572 ALA A CA 1
ATOM 4687 C C . ALA A 1 572 ? 17.172 -36.875 -32.219 1 95.12 572 ALA A C 1
ATOM 4689 O O . ALA A 1 572 ? 16.703 -37.438 -33.219 1 95.12 572 ALA A O 1
ATOM 4690 N N . THR A 1 573 ? 17.797 -37.562 -31.328 1 95.69 573 THR A N 1
ATOM 4691 C CA . THR A 1 573 ? 17.953 -39 -31.359 1 95.69 573 THR A CA 1
ATOM 4692 C C . THR A 1 573 ? 16.625 -39.688 -31.031 1 95.69 573 THR A C 1
ATOM 4694 O O . THR A 1 573 ? 15.711 -39.094 -30.484 1 95.69 573 THR A O 1
ATOM 4697 N N . PRO A 1 574 ? 16.562 -41 -31.359 1 94.12 574 PRO A N 1
ATOM 4698 C CA . PRO A 1 574 ? 15.352 -41.75 -31 1 94.12 574 PRO A CA 1
ATOM 4699 C C . PRO A 1 574 ? 15.078 -41.75 -29.5 1 94.12 574 PRO A C 1
ATOM 4701 O O . PRO A 1 574 ? 13.93 -41.656 -29.078 1 94.12 574 PRO A O 1
ATOM 4704 N N . SER A 1 575 ? 16.125 -41.812 -28.781 1 95.25 575 SER A N 1
ATOM 4705 C CA . SER A 1 575 ? 15.969 -41.812 -27.344 1 95.25 575 SER A CA 1
ATOM 4706 C C . SER A 1 575 ? 15.406 -40.469 -26.859 1 95.25 575 SER A C 1
ATOM 4708 O O . SER A 1 575 ? 14.523 -40.438 -26 1 95.25 575 SER A O 1
ATOM 4710 N N . GLN A 1 576 ? 15.883 -39.406 -27.391 1 95.31 576 GLN A N 1
ATOM 4711 C CA . GLN A 1 576 ? 15.398 -38.062 -27.047 1 95.31 576 GLN A CA 1
ATOM 4712 C C . GLN A 1 576 ? 13.922 -37.906 -27.391 1 95.31 576 GLN A C 1
ATOM 4714 O O . GLN A 1 576 ? 13.148 -37.344 -26.609 1 95.31 576 GLN A O 1
ATOM 4719 N N . ARG A 1 577 ? 13.562 -38.375 -28.469 1 93.94 577 ARG A N 1
ATOM 4720 C CA . ARG A 1 577 ? 12.172 -38.281 -28.906 1 93.94 577 ARG A CA 1
ATOM 4721 C C . ARG A 1 577 ? 11.266 -39.125 -28.016 1 93.94 577 ARG A C 1
ATOM 4723 O O . ARG A 1 577 ? 10.133 -38.719 -27.734 1 93.94 577 ARG A O 1
ATOM 4730 N N . ALA A 1 578 ? 11.766 -40.281 -27.656 1 94.44 578 ALA A N 1
ATOM 4731 C CA . ALA A 1 578 ? 11 -41.125 -26.766 1 94.44 578 ALA A CA 1
ATOM 4732 C C . ALA A 1 578 ? 10.781 -40.438 -25.406 1 94.44 578 ALA A C 1
ATOM 4734 O O . ALA A 1 578 ? 9.695 -40.562 -24.828 1 94.44 578 ALA A O 1
ATOM 4735 N N . HIS A 1 579 ? 11.797 -39.781 -24.938 1 95.94 579 HIS A N 1
ATOM 4736 C CA . HIS A 1 579 ? 11.68 -39.062 -23.672 1 95.94 579 HIS A CA 1
ATOM 4737 C C . HIS A 1 579 ? 10.672 -37.906 -23.797 1 95.94 579 HIS A C 1
ATOM 4739 O O . HIS A 1 579 ? 9.898 -37.688 -22.875 1 95.94 579 HIS A O 1
ATOM 4745 N N . LEU A 1 580 ? 10.703 -37.188 -24.906 1 95.94 580 LEU A N 1
ATOM 4746 C CA . LEU A 1 580 ? 9.773 -36.094 -25.141 1 95.94 580 LEU A CA 1
ATOM 4747 C C . LEU A 1 580 ? 8.336 -36.594 -25.141 1 95.94 580 LEU A C 1
ATOM 4749 O O . LEU A 1 580 ? 7.457 -36 -24.531 1 95.94 580 LEU A O 1
ATOM 4753 N N . GLU A 1 581 ? 8.117 -37.688 -25.812 1 94.38 581 GLU A N 1
ATOM 4754 C CA . GLU A 1 581 ? 6.785 -38.25 -25.906 1 94.38 581 GLU A CA 1
ATOM 4755 C C . GLU A 1 581 ? 6.293 -38.75 -24.547 1 94.38 581 GLU A C 1
ATOM 4757 O O . GLU A 1 581 ? 5.109 -38.625 -24.234 1 94.38 581 GLU A O 1
ATOM 4762 N N . ALA A 1 582 ? 7.191 -39.344 -23.781 1 95.19 582 ALA A N 1
ATOM 4763 C CA . ALA A 1 582 ? 6.828 -39.844 -22.453 1 95.19 582 ALA A CA 1
ATOM 4764 C C . ALA A 1 582 ? 6.477 -38.688 -21.516 1 95.19 582 ALA A C 1
ATOM 4766 O O . ALA A 1 582 ? 5.613 -38.812 -20.656 1 95.19 582 ALA A O 1
ATOM 4767 N N . TRP A 1 583 ? 7.141 -37.562 -21.719 1 95.94 583 TRP A N 1
ATOM 4768 C CA . TRP A 1 583 ? 6.949 -36.406 -20.891 1 95.94 583 TRP A CA 1
ATOM 4769 C C . TRP A 1 583 ? 5.676 -35.656 -21.281 1 95.94 583 TRP A C 1
ATOM 4771 O O . TRP A 1 583 ? 4.832 -35.375 -20.422 1 95.94 583 TRP A O 1
ATOM 4781 N N . LEU A 1 584 ? 5.445 -35.438 -22.578 1 94.56 584 LEU A N 1
ATOM 4782 C CA . LEU A 1 584 ? 4.379 -34.562 -23.047 1 94.56 584 LEU A CA 1
ATOM 4783 C C . LEU A 1 584 ? 3.191 -35.375 -23.547 1 94.56 584 LEU A C 1
ATOM 4785 O O . LEU A 1 584 ? 2.1 -34.844 -23.734 1 94.56 584 LEU A O 1
ATOM 4789 N N . GLY A 1 585 ? 3.389 -36.594 -23.703 1 83.56 585 GLY A N 1
ATOM 4790 C CA . GLY A 1 585 ? 2.314 -37.406 -24.234 1 83.56 585 GLY A CA 1
ATOM 4791 C C . GLY A 1 585 ? 2.389 -37.594 -25.734 1 83.56 585 GLY A C 1
ATOM 4792 O O . GLY A 1 585 ? 3.314 -37.094 -26.375 1 83.56 585 GLY A O 1
ATOM 4793 N N . ALA A 1 586 ? 1.436 -38.25 -26.234 1 71.5 586 ALA A N 1
ATOM 4794 C CA . ALA A 1 586 ? 1.438 -38.719 -27.609 1 71.5 586 ALA A CA 1
ATOM 4795 C C . ALA A 1 586 ? 1.396 -37.562 -28.594 1 71.5 586 ALA A C 1
ATOM 4797 O O . ALA A 1 586 ? 1.893 -37.656 -29.719 1 71.5 586 ALA A O 1
ATOM 4798 N N . THR A 1 587 ? 0.946 -36.531 -28.234 1 71.5 587 THR A N 1
ATOM 4799 C CA . THR A 1 587 ? 0.823 -35.375 -29.156 1 71.5 587 THR A CA 1
ATOM 4800 C C . THR A 1 587 ? 2.195 -34.812 -29.484 1 71.5 587 THR A C 1
ATOM 4802 O O . THR A 1 587 ? 2.326 -34 -30.422 1 71.5 587 THR A O 1
ATOM 4805 N N . ALA A 1 588 ? 3.123 -35.219 -28.859 1 79.38 588 ALA A N 1
ATOM 4806 C CA . ALA A 1 588 ? 4.484 -34.75 -29.125 1 79.38 588 ALA A CA 1
ATOM 4807 C C . ALA A 1 588 ? 4.992 -35.281 -30.469 1 79.38 588 ALA A C 1
ATOM 4809 O O . ALA A 1 588 ? 5.926 -34.719 -31.047 1 79.38 588 ALA A O 1
ATOM 4810 N N . THR A 1 589 ? 4.316 -36.219 -30.875 1 63.03 589 THR A N 1
ATOM 4811 C CA . THR A 1 589 ? 4.727 -36.812 -32.156 1 63.03 589 THR A CA 1
ATOM 4812 C C . THR A 1 589 ? 4.391 -35.844 -33.281 1 63.03 589 THR A C 1
ATOM 4814 O O . THR A 1 589 ? 4.922 -36 -34.406 1 63.03 589 THR A O 1
ATOM 4817 N N . GLN A 1 590 ? 3.584 -34.875 -32.969 1 66.12 590 GLN A N 1
ATOM 4818 C CA . GLN A 1 590 ? 3.203 -33.906 -34 1 66.12 590 GLN A CA 1
ATOM 4819 C C . GLN A 1 590 ? 4.203 -32.75 -34.062 1 66.12 590 GLN A C 1
ATOM 4821 O O . GLN A 1 590 ? 4.066 -31.859 -34.875 1 66.12 590 GLN A O 1
ATOM 4826 N N . LEU A 1 591 ? 5.188 -32.875 -33.344 1 72.44 591 LEU A N 1
ATOM 4827 C CA . LEU A 1 591 ? 6.195 -31.828 -33.312 1 72.44 591 LEU A CA 1
ATOM 4828 C C . LEU A 1 591 ? 7.277 -32.062 -34.344 1 72.44 591 LEU A C 1
ATOM 4830 O O . LEU A 1 591 ? 7.668 -33.219 -34.594 1 72.44 591 LEU A O 1
ATOM 4834 N N . MET B 1 1 ? 13.484 1.371 31.719 1 23.73 1 MET B N 1
ATOM 4835 C CA . MET B 1 1 ? 14.477 1.756 30.719 1 23.73 1 MET B CA 1
ATOM 4836 C C . MET B 1 1 ? 14.172 3.133 30.156 1 23.73 1 MET B C 1
ATOM 4838 O O . MET B 1 1 ? 13.398 3.252 29.188 1 23.73 1 MET B O 1
ATOM 4842 N N . THR B 1 2 ? 14.148 4.184 31 1 29.28 2 THR B N 1
ATOM 4843 C CA . THR B 1 2 ? 13.625 5.547 30.969 1 29.28 2 THR B CA 1
ATOM 4844 C C . THR B 1 2 ? 14.453 6.422 30.047 1 29.28 2 THR B C 1
ATOM 4846 O O . THR B 1 2 ? 14.609 7.621 30.281 1 29.28 2 THR B O 1
ATOM 4849 N N . HIS B 1 3 ? 15.391 5.785 29.172 1 34.22 3 HIS B N 1
ATOM 4850 C CA . HIS B 1 3 ? 16.297 6.711 28.5 1 34.22 3 HIS B CA 1
ATOM 4851 C C . HIS B 1 3 ? 15.57 7.582 27.5 1 34.22 3 HIS B C 1
ATOM 4853 O O . HIS B 1 3 ? 14.812 7.07 26.672 1 34.22 3 HIS B O 1
ATOM 4859 N N . THR B 1 4 ? 15.375 8.75 27.953 1 37.69 4 THR B N 1
ATOM 4860 C CA . THR B 1 4 ? 14.828 9.859 27.172 1 37.69 4 THR B CA 1
ATOM 4861 C C . THR B 1 4 ? 15.641 10.086 25.906 1 37.69 4 THR B C 1
ATOM 4863 O O . THR B 1 4 ? 16.859 10.258 25.953 1 37.69 4 THR B O 1
ATOM 4866 N N . ILE B 1 5 ? 15.188 9.922 24.797 1 42.06 5 ILE B N 1
ATOM 4867 C CA . ILE B 1 5 ? 15.75 9.742 23.469 1 42.06 5 ILE B CA 1
ATOM 4868 C C . ILE B 1 5 ? 16.578 10.961 23.078 1 42.06 5 ILE B C 1
ATOM 4870 O O . ILE B 1 5 ? 17.672 10.828 22.531 1 42.06 5 ILE B O 1
ATOM 4874 N N . ILE B 1 6 ? 16.031 12.266 23.172 1 42.69 6 ILE B N 1
ATOM 4875 C CA . ILE B 1 6 ? 16.688 13.312 22.391 1 42.69 6 ILE B CA 1
ATOM 4876 C C . ILE B 1 6 ? 17.766 13.992 23.219 1 42.69 6 ILE B C 1
ATOM 4878 O O . ILE B 1 6 ? 18.422 14.93 22.766 1 42.69 6 ILE B O 1
ATOM 4882 N N . HIS B 1 7 ? 17.906 13.773 24.531 1 40.22 7 HIS B N 1
ATOM 4883 C CA . HIS B 1 7 ? 18.922 14.594 25.172 1 40.22 7 HIS B CA 1
ATOM 4884 C C . HIS B 1 7 ? 20.312 13.992 25 1 40.22 7 HIS B C 1
ATOM 4886 O O . HIS B 1 7 ? 20.531 12.82 25.328 1 40.22 7 HIS B O 1
ATOM 4892 N N . PRO B 1 8 ? 21.141 14.688 24.172 1 44.69 8 PRO B N 1
ATOM 4893 C CA . PRO B 1 8 ? 22.516 14.219 23.969 1 44.69 8 PRO B CA 1
ATOM 4894 C C . PRO B 1 8 ? 23.266 14.023 25.281 1 44.69 8 PRO B C 1
ATOM 4896 O O . PRO B 1 8 ? 23.422 14.961 26.062 1 44.69 8 PRO B O 1
ATOM 4899 N N . SER B 1 9 ? 23.219 13 25.844 1 40.03 9 SER B N 1
ATOM 4900 C CA . SER B 1 9 ? 24.047 12.898 27.047 1 40.03 9 SER B CA 1
ATOM 4901 C C . SER B 1 9 ? 25.531 13.016 26.688 1 40.03 9 SER B C 1
ATOM 4903 O O . SER B 1 9 ? 26.375 13.219 27.562 1 40.03 9 SER B O 1
ATOM 4905 N N . SER B 1 10 ? 26.094 12.414 25.609 1 45.69 10 SER B N 1
ATOM 4906 C CA . SER B 1 10 ? 27.547 12.289 25.516 1 45.69 10 SER B CA 1
ATOM 4907 C C . SER B 1 10 ? 28.141 13.352 24.594 1 45.69 10 SER B C 1
ATOM 4909 O O . SER B 1 10 ? 27.562 13.672 23.562 1 45.69 10 SER B O 1
ATOM 4911 N N . SER B 1 11 ? 29.047 14.188 25.031 1 50.81 11 SER B N 1
ATOM 4912 C CA . SER B 1 11 ? 29.828 15.164 24.281 1 50.81 11 SER B CA 1
ATOM 4913 C C . SER B 1 11 ? 30.781 14.477 23.312 1 50.81 11 SER B C 1
ATOM 4915 O O . SER B 1 11 ? 31.234 13.359 23.562 1 50.81 11 SER B O 1
ATOM 4917 N N . LYS B 1 12 ? 31.047 14.891 22.031 1 58.03 12 LYS B N 1
ATOM 4918 C CA . LYS B 1 12 ? 31.922 14.453 20.953 1 58.03 12 LYS B CA 1
ATOM 4919 C C . LYS B 1 12 ? 33.312 14.133 21.484 1 58.03 12 LYS B C 1
ATOM 4921 O O . LYS B 1 12 ? 33.969 13.227 20.969 1 58.03 12 LYS B O 1
ATOM 4926 N N . SER B 1 13 ? 33.812 15 22.406 1 50.88 13 SER B N 1
ATOM 4927 C CA . SER B 1 13 ? 35.219 14.961 22.828 1 50.88 13 SER B CA 1
ATOM 4928 C C . SER B 1 13 ? 35.562 13.617 23.453 1 50.88 13 SER B C 1
ATOM 4930 O O . SER B 1 13 ? 36.719 13.195 23.453 1 50.88 13 SER B O 1
ATOM 4932 N N . SER B 1 14 ? 34.656 13 24.188 1 48.78 14 SER B N 1
ATOM 4933 C CA . SER B 1 14 ? 35.031 11.836 25 1 48.78 14 SER B CA 1
ATOM 4934 C C . SER B 1 14 ? 34.938 10.547 24.188 1 48.78 14 SER B C 1
ATOM 4936 O O . SER B 1 14 ? 35.281 9.477 24.688 1 48.78 14 SER B O 1
ATOM 4938 N N . PHE B 1 15 ? 34.469 10.648 22.953 1 57.16 15 PHE B N 1
ATOM 4939 C CA . PHE B 1 15 ? 34.125 9.438 22.219 1 57.16 15 PHE B CA 1
ATOM 4940 C C . PHE B 1 15 ? 35.25 9.016 21.281 1 57.16 15 PHE B C 1
ATOM 4942 O O . PHE B 1 15 ? 35.562 9.742 20.344 1 57.16 15 PHE B O 1
ATOM 4949 N N . GLU B 1 16 ? 36.219 8.164 21.703 1 58.28 16 GLU B N 1
ATOM 4950 C CA . GLU B 1 16 ? 37.375 7.742 20.922 1 58.28 16 GLU B CA 1
ATOM 4951 C C . GLU B 1 16 ? 36.969 6.918 19.703 1 58.28 16 GLU B C 1
ATOM 4953 O O . GLU B 1 16 ? 37.375 7.203 18.578 1 58.28 16 GLU B O 1
ATOM 4958 N N . SER B 1 17 ? 36.25 5.68 19.922 1 67.12 17 SER B N 1
ATOM 4959 C CA . SER B 1 17 ? 35.906 4.871 18.766 1 67.12 17 SER B CA 1
ATOM 4960 C C . SER B 1 17 ? 34.438 4.484 18.766 1 67.12 17 SER B C 1
ATOM 4962 O O . SER B 1 17 ? 33.969 3.879 19.719 1 67.12 17 SER B O 1
ATOM 4964 N N . PRO B 1 18 ? 33.719 4.855 17.672 1 77.88 18 PRO B N 1
ATOM 4965 C CA . PRO B 1 18 ? 32.281 4.543 17.672 1 77.88 18 PRO B CA 1
ATOM 4966 C C . PRO B 1 18 ? 32.031 3.045 17.547 1 77.88 18 PRO B C 1
ATOM 4968 O O . PRO B 1 18 ? 32.781 2.332 16.875 1 77.88 18 PRO B O 1
ATOM 4971 N N . ALA B 1 19 ? 31.062 2.588 18.25 1 84.81 19 ALA B N 1
ATOM 4972 C CA . ALA B 1 19 ? 30.625 1.194 18.156 1 84.81 19 ALA B CA 1
ATOM 4973 C C . ALA B 1 19 ? 30.062 0.882 16.781 1 84.81 19 ALA B C 1
ATOM 4975 O O . ALA B 1 19 ? 30.234 -0.226 16.266 1 84.81 19 ALA B O 1
ATOM 4976 N N . MET B 1 20 ? 29.453 1.849 16.172 1 94 20 MET B N 1
ATOM 4977 C CA . MET B 1 20 ? 28.875 1.725 14.836 1 94 20 MET B CA 1
ATOM 4978 C C . MET B 1 20 ? 29.359 2.857 13.93 1 94 20 MET B C 1
ATOM 4980 O O . MET B 1 20 ? 29.406 4.012 14.352 1 94 20 MET B O 1
ATOM 4984 N N . ALA B 1 21 ? 29.734 2.533 12.773 1 96.5 21 ALA B N 1
ATOM 4985 C CA . ALA B 1 21 ? 30.125 3.518 11.766 1 96.5 21 ALA B CA 1
ATOM 4986 C C . ALA B 1 21 ? 29.516 3.182 10.414 1 96.5 21 ALA B C 1
ATOM 4988 O O . ALA B 1 21 ? 29.656 2.059 9.922 1 96.5 21 ALA B O 1
ATOM 4989 N N . TYR B 1 22 ? 28.844 4.129 9.82 1 98.12 22 TYR B N 1
ATOM 4990 C CA . TYR B 1 22 ? 28.25 3.965 8.5 1 98.12 22 TYR B CA 1
ATOM 4991 C C . TYR B 1 22 ? 29.094 4.633 7.426 1 98.12 22 TYR B C 1
ATOM 4993 O O . TYR B 1 22 ? 29.75 5.648 7.684 1 98.12 22 TYR B O 1
ATOM 5001 N N . ARG B 1 23 ? 29.094 4.066 6.285 1 98.19 23 ARG B N 1
ATOM 5002 C CA . ARG B 1 23 ? 29.562 4.684 5.051 1 98.19 23 ARG B CA 1
ATOM 5003 C C . ARG B 1 23 ? 28.516 4.566 3.947 1 98.19 23 ARG B C 1
ATOM 5005 O O . ARG B 1 23 ? 28.031 3.469 3.656 1 98.19 23 ARG B O 1
ATOM 5012 N N . ILE B 1 24 ? 28.078 5.668 3.361 1 98.69 24 ILE B N 1
ATOM 5013 C CA . ILE B 1 24 ? 27.109 5.688 2.279 1 98.69 24 ILE B CA 1
ATOM 5014 C C . ILE B 1 24 ? 27.781 6.133 0.983 1 98.69 24 ILE B C 1
ATOM 5016 O O . ILE B 1 24 ? 28.328 7.234 0.908 1 98.69 24 ILE B O 1
ATOM 5020 N N . ASN B 1 25 ? 27.766 5.293 -0.029 1 98.31 25 ASN B N 1
ATOM 5021 C CA . ASN B 1 25 ? 28.359 5.578 -1.332 1 98.31 25 ASN B CA 1
ATOM 5022 C C . ASN B 1 25 ? 27.328 6.129 -2.309 1 98.31 25 ASN B C 1
ATOM 5024 O O . ASN B 1 25 ? 26.391 5.418 -2.711 1 98.31 25 ASN B O 1
ATOM 5028 N N . CYS B 1 26 ? 27.5 7.352 -2.75 1 96.19 26 CYS B N 1
ATOM 5029 C CA . CYS B 1 26 ? 26.625 8.062 -3.672 1 96.19 26 CYS B CA 1
ATOM 5030 C C . CYS B 1 26 ? 27.359 8.391 -4.973 1 96.19 26 CYS B C 1
ATOM 5032 O O . CYS B 1 26 ? 27.219 9.5 -5.496 1 96.19 26 CYS B O 1
ATOM 5034 N N . GLN B 1 27 ? 28.094 7.508 -5.531 1 94.81 27 GLN B N 1
ATOM 5035 C CA . GLN B 1 27 ? 28.938 7.844 -6.672 1 94.81 27 GLN B CA 1
ATOM 5036 C C . GLN B 1 27 ? 28.266 7.473 -7.988 1 94.81 27 GLN B C 1
ATOM 5038 O O . GLN B 1 27 ? 28.562 8.07 -9.031 1 94.81 27 GLN B O 1
ATOM 5043 N N . GLN B 1 28 ? 27.375 6.496 -7.953 1 93.5 28 GLN B N 1
ATOM 5044 C CA . GLN B 1 28 ? 26.781 6.008 -9.188 1 93.5 28 GLN B CA 1
ATOM 5045 C C . GLN B 1 28 ? 25.281 6.336 -9.242 1 93.5 28 GLN B C 1
ATOM 5047 O O . GLN B 1 28 ? 24.453 5.438 -9.242 1 93.5 28 GLN B O 1
ATOM 5052 N N . GLY B 1 29 ? 25.031 7.613 -9.539 1 93.75 29 GLY B N 1
ATOM 5053 C CA . GLY B 1 29 ? 23.672 8.125 -9.453 1 93.75 29 GLY B CA 1
ATOM 5054 C C . GLY B 1 29 ? 22.75 7.516 -10.477 1 93.75 29 GLY B C 1
ATOM 5055 O O . GLY B 1 29 ? 21.531 7.449 -10.258 1 93.75 29 GLY B O 1
ATOM 5056 N N . GLN B 1 30 ? 23.281 6.98 -11.586 1 90.62 30 GLN B N 1
ATOM 5057 C CA . GLN B 1 30 ? 22.453 6.418 -12.656 1 90.62 30 GLN B CA 1
ATOM 5058 C C . GLN B 1 30 ? 21.812 5.105 -12.219 1 90.62 30 GLN B C 1
ATOM 5060 O O . GLN B 1 30 ? 20.844 4.645 -12.844 1 90.62 30 GLN B O 1
ATOM 5065 N N . THR B 1 31 ? 22.328 4.457 -11.203 1 93 31 THR B N 1
ATOM 5066 C CA . THR B 1 31 ? 21.812 3.166 -10.766 1 93 31 THR B CA 1
ATOM 5067 C C . THR B 1 31 ? 20.656 3.354 -9.781 1 93 31 THR B C 1
ATOM 5069 O O . THR B 1 31 ? 19.875 2.426 -9.547 1 93 31 THR B O 1
ATOM 5072 N N . HIS B 1 32 ? 20.641 4.586 -9.125 1 96.88 32 HIS B N 1
ATOM 5073 C CA . HIS B 1 32 ? 19.688 4.902 -8.055 1 96.88 32 HIS B CA 1
ATOM 5074 C C . HIS B 1 32 ? 19.922 4.02 -6.836 1 96.88 32 HIS B C 1
ATOM 5076 O O . HIS B 1 32 ? 19 3.803 -6.039 1 96.88 32 HIS B O 1
ATOM 5082 N N . LEU B 1 33 ? 21.109 3.338 -6.703 1 97.69 33 LEU B N 1
ATOM 5083 C CA . LEU B 1 33 ? 21.438 2.477 -5.574 1 97.69 33 LEU B CA 1
ATOM 5084 C C . LEU B 1 33 ? 22.391 3.176 -4.617 1 97.69 33 LEU B C 1
ATOM 5086 O O . LEU B 1 33 ? 23.5 3.57 -5.016 1 97.69 33 LEU B O 1
ATOM 5090 N N . LEU B 1 34 ? 21.969 3.377 -3.385 1 98.62 34 LEU B N 1
ATOM 5091 C CA . LEU B 1 34 ? 22.859 3.787 -2.305 1 98.62 34 LEU B CA 1
ATOM 5092 C C . LEU B 1 34 ? 23.531 2.576 -1.667 1 98.62 34 LEU B C 1
ATOM 5094 O O . LEU B 1 34 ? 22.859 1.751 -1.038 1 98.62 34 LEU B O 1
ATOM 5098 N N . TRP B 1 35 ? 24.828 2.453 -1.823 1 98.62 35 TRP B N 1
ATOM 5099 C CA . TRP B 1 35 ? 25.547 1.37 -1.17 1 98.62 35 TRP B CA 1
ATOM 5100 C C . TRP B 1 35 ? 25.938 1.756 0.254 1 98.62 35 TRP B C 1
ATOM 5102 O O . TRP B 1 35 ? 26.531 2.812 0.477 1 98.62 35 TRP B O 1
ATOM 5112 N N . VAL B 1 36 ? 25.578 0.954 1.205 1 98.81 36 VAL B N 1
ATOM 5113 C CA . VAL B 1 36 ? 25.797 1.225 2.621 1 98.81 36 VAL B CA 1
ATOM 5114 C C . VAL B 1 36 ? 26.734 0.17 3.207 1 98.81 36 VAL B C 1
ATOM 5116 O O . VAL B 1 36 ? 26.562 -1.027 2.975 1 98.81 36 VAL B O 1
ATOM 5119 N N . THR B 1 37 ? 27.75 0.589 3.895 1 98.5 37 THR B N 1
ATOM 5120 C CA . THR B 1 37 ? 28.578 -0.28 4.715 1 98.5 37 THR B CA 1
ATOM 5121 C C . THR B 1 37 ? 28.453 0.083 6.191 1 98.5 37 THR B C 1
ATOM 5123 O O . THR B 1 37 ? 28.656 1.239 6.57 1 98.5 37 THR B O 1
ATOM 5126 N N . LEU B 1 38 ? 28.109 -0.812 7 1 98.31 38 LEU B N 1
ATOM 5127 C CA . LEU B 1 38 ? 28.031 -0.666 8.453 1 98.31 38 LEU B CA 1
ATOM 5128 C C . LEU B 1 38 ? 29.156 -1.452 9.125 1 98.31 38 LEU B C 1
ATOM 5130 O O . LEU B 1 38 ? 29.219 -2.678 9.008 1 98.31 38 LEU B O 1
ATOM 5134 N N . ARG B 1 39 ? 30.016 -0.773 9.773 1 97.12 39 ARG B N 1
ATOM 5135 C CA . ARG B 1 39 ? 31.094 -1.395 10.531 1 97.12 39 ARG B CA 1
ATOM 5136 C C . ARG B 1 39 ? 30.766 -1.436 12.023 1 97.12 39 ARG B C 1
ATOM 5138 O O . ARG B 1 39 ? 30.391 -0.421 12.609 1 97.12 39 ARG B O 1
ATOM 5145 N N . LEU B 1 40 ? 30.891 -2.588 12.586 1 95.31 40 LEU B N 1
ATOM 5146 C CA . LEU B 1 40 ? 30.766 -2.779 14.031 1 95.31 40 LEU B CA 1
ATOM 5147 C C . LEU B 1 40 ? 32.094 -3.197 14.641 1 95.31 40 LEU B C 1
ATOM 5149 O O . LEU B 1 40 ? 32.656 -4.223 14.266 1 95.31 40 LEU B O 1
ATOM 5153 N N . THR B 1 41 ? 32.562 -2.482 15.578 1 91.56 41 THR B N 1
ATOM 5154 C CA . THR B 1 41 ? 33.938 -2.633 16.047 1 91.56 41 THR B CA 1
ATOM 5155 C C . THR B 1 41 ? 34.094 -3.852 16.953 1 91.56 41 THR B C 1
ATOM 5157 O O . THR B 1 41 ? 35.031 -4.637 16.812 1 91.56 41 THR B O 1
ATOM 5160 N N . ALA B 1 42 ? 33.188 -4.035 17.953 1 89.38 42 ALA B N 1
ATOM 5161 C CA . ALA B 1 42 ? 33.375 -5.145 18.891 1 89.38 42 ALA B CA 1
ATOM 5162 C C . ALA B 1 42 ? 32.031 -5.57 19.5 1 89.38 42 ALA B C 1
ATOM 5164 O O . ALA B 1 42 ? 31.844 -5.504 20.703 1 89.38 42 ALA B O 1
ATOM 5165 N N . PRO B 1 43 ? 31.266 -6.152 18.625 1 90.38 43 PRO B N 1
ATOM 5166 C CA . PRO B 1 43 ? 30.016 -6.641 19.219 1 90.38 43 PRO B CA 1
ATOM 5167 C C . PRO B 1 43 ? 30.25 -7.766 20.219 1 90.38 43 PRO B C 1
ATOM 5169 O O . PRO B 1 43 ? 31.109 -8.625 20 1 90.38 43 PRO B O 1
ATOM 5172 N N . GLN B 1 44 ? 29.5 -7.734 21.328 1 91.5 44 GLN B N 1
ATOM 5173 C CA . GLN B 1 44 ? 29.641 -8.711 22.391 1 91.5 44 GLN B CA 1
ATOM 5174 C C . GLN B 1 44 ? 28.562 -9.781 22.328 1 91.5 44 GLN B C 1
ATOM 5176 O O . GLN B 1 44 ? 27.922 -10.086 23.344 1 91.5 44 GLN B O 1
ATOM 5181 N N . THR B 1 45 ? 28.203 -10.305 21.203 1 93.81 45 THR B N 1
ATOM 5182 C CA . THR B 1 45 ? 27.172 -11.312 20.984 1 93.81 45 THR B CA 1
ATOM 5183 C C . THR B 1 45 ? 27.625 -12.336 19.953 1 93.81 45 THR B C 1
ATOM 5185 O O . THR B 1 45 ? 28.547 -12.078 19.172 1 93.81 45 THR B O 1
ATOM 5188 N N . ASP B 1 46 ? 27.031 -13.531 20.016 1 96.31 46 ASP B N 1
ATOM 5189 C CA . ASP B 1 46 ? 27.297 -14.57 19.016 1 96.31 46 ASP B CA 1
ATOM 5190 C C . ASP B 1 46 ? 26.391 -14.398 17.797 1 96.31 46 ASP B C 1
ATOM 5192 O O . ASP B 1 46 ? 26.656 -14.977 16.734 1 96.31 46 ASP B O 1
ATOM 5196 N N . VAL B 1 47 ? 25.312 -13.688 18 1 97.56 47 VAL B N 1
ATOM 5197 C CA . VAL B 1 47 ? 24.375 -13.391 16.922 1 97.56 47 VAL B CA 1
ATOM 5198 C C . VAL B 1 47 ? 24.031 -11.898 16.922 1 97.56 47 VAL B C 1
ATOM 5200 O O . VAL B 1 47 ? 23.453 -11.398 17.891 1 97.56 47 VAL B O 1
ATOM 5203 N N . LEU B 1 48 ? 24.438 -11.227 15.906 1 96.88 48 LEU B N 1
ATOM 5204 C CA . LEU B 1 48 ? 24.125 -9.812 15.758 1 96.88 48 LEU B CA 1
ATOM 5205 C C . LEU B 1 48 ? 22.734 -9.625 15.156 1 96.88 48 LEU B C 1
ATOM 5207 O O . LEU B 1 48 ? 22.422 -10.203 14.109 1 96.88 48 LEU B O 1
ATOM 5211 N N . ASP B 1 49 ? 21.938 -8.844 15.828 1 97.94 49 ASP B N 1
ATOM 5212 C CA . ASP B 1 49 ? 20.578 -8.562 15.367 1 97.94 49 ASP B CA 1
ATOM 5213 C C . ASP B 1 49 ? 20.5 -7.199 14.688 1 97.94 49 ASP B C 1
ATOM 5215 O O . ASP B 1 49 ? 20.875 -6.184 15.273 1 97.94 49 ASP B O 1
ATOM 5219 N N . LEU B 1 50 ? 20.047 -7.137 13.438 1 98.44 50 LEU B N 1
ATOM 5220 C CA . LEU B 1 50 ? 19.953 -5.91 12.656 1 98.44 50 LEU B CA 1
ATOM 5221 C C . LEU B 1 50 ? 18.531 -5.688 12.164 1 98.44 50 LEU B C 1
ATOM 5223 O O . LEU B 1 50 ? 17.875 -6.629 11.719 1 98.44 50 LEU B O 1
ATOM 5227 N N . HIS B 1 51 ? 18.047 -4.426 12.242 1 98.69 51 HIS B N 1
ATOM 5228 C CA . HIS B 1 51 ? 16.719 -4.055 11.781 1 98.69 51 HIS B CA 1
ATOM 5229 C C . HIS B 1 51 ? 16.781 -2.848 10.852 1 98.69 51 HIS B C 1
ATOM 5231 O O . HIS B 1 51 ? 17.609 -1.952 11.031 1 98.69 51 HIS B O 1
ATOM 5237 N N . LEU B 1 52 ? 15.969 -2.838 9.859 1 98.81 52 LEU B N 1
ATOM 5238 C CA . LEU B 1 52 ? 15.664 -1.619 9.125 1 98.81 52 LEU B CA 1
ATOM 5239 C C . LEU B 1 52 ? 14.289 -1.076 9.516 1 98.81 52 LEU B C 1
ATOM 5241 O O . LEU B 1 52 ? 13.297 -1.809 9.492 1 98.81 52 LEU B O 1
ATOM 5245 N N . PRO B 1 53 ? 14.219 0.22 9.922 1 98.75 53 PRO B N 1
ATOM 5246 C CA . PRO B 1 53 ? 12.906 0.775 10.273 1 98.75 53 PRO B CA 1
ATOM 5247 C C . PRO B 1 53 ? 11.859 0.546 9.188 1 98.75 53 PRO B C 1
ATOM 5249 O O . PRO B 1 53 ? 12.195 0.476 8 1 98.75 53 PRO B O 1
ATOM 5252 N N . VAL B 1 54 ? 10.562 0.461 9.625 1 98.5 54 VAL B N 1
ATOM 5253 C CA . VAL B 1 54 ? 9.508 0.255 8.641 1 98.5 54 VAL B CA 1
ATOM 5254 C C . VAL B 1 54 ? 8.805 1.581 8.352 1 98.5 54 VAL B C 1
ATOM 5256 O O . VAL B 1 54 ? 7.91 1.645 7.5 1 98.5 54 VAL B O 1
ATOM 5259 N N . TRP B 1 55 ? 9.156 2.635 9.055 1 98.25 55 TRP B N 1
ATOM 5260 C CA . TRP B 1 55 ? 8.539 3.947 8.891 1 98.25 55 TRP B CA 1
ATOM 5261 C C . TRP B 1 55 ? 9.484 5.055 9.328 1 98.25 55 TRP B C 1
ATOM 5263 O O . TRP B 1 55 ? 10.562 4.781 9.875 1 98.25 55 TRP B O 1
ATOM 5273 N N . THR B 1 56 ? 9.211 6.328 8.977 1 98.31 56 THR B N 1
ATOM 5274 C CA . THR B 1 56 ? 9.953 7.52 9.367 1 98.31 56 THR B CA 1
ATOM 5275 C C . THR B 1 56 ? 9.141 8.375 10.336 1 98.31 56 THR B C 1
ATOM 5277 O O . THR B 1 56 ? 7.992 8.727 10.047 1 98.31 56 THR B O 1
ATOM 5280 N N . PRO B 1 57 ? 9.727 8.711 11.492 1 97.44 57 PRO B N 1
ATOM 5281 C CA . PRO B 1 57 ? 8.992 9.578 12.414 1 97.44 57 PRO B CA 1
ATOM 5282 C C . PRO B 1 57 ? 8.547 10.891 11.766 1 97.44 57 PRO B C 1
ATOM 5284 O O . PRO B 1 57 ? 9.336 11.539 11.078 1 97.44 57 PRO B O 1
ATOM 5287 N N . GLY B 1 58 ? 7.34 11.25 11.992 1 96.56 58 GLY B N 1
ATOM 5288 C CA . GLY B 1 58 ? 6.727 12.414 11.359 1 96.56 58 GLY B CA 1
ATOM 5289 C C . GLY B 1 58 ? 5.801 12.047 10.211 1 96.56 58 GLY B C 1
ATOM 5290 O O . GLY B 1 58 ? 5 12.867 9.766 1 96.56 58 GLY B O 1
ATOM 5291 N N . SER B 1 59 ? 5.934 10.875 9.75 1 96.12 59 SER B N 1
ATOM 5292 C CA . SER B 1 59 ? 5.07 10.297 8.719 1 96.12 59 SER B CA 1
ATOM 5293 C C . SER B 1 59 ? 4.469 8.977 9.18 1 96.12 59 SER B C 1
ATOM 5295 O O . SER B 1 59 ? 5.152 7.949 9.188 1 96.12 59 SER B O 1
ATOM 5297 N N . TYR B 1 60 ? 3.225 8.906 9.445 1 97.5 60 TYR B N 1
ATOM 5298 C CA . TYR B 1 60 ? 2.588 7.824 10.195 1 97.5 60 TYR B CA 1
ATOM 5299 C C . TYR B 1 60 ? 2.023 6.77 9.25 1 97.5 60 TYR B C 1
ATOM 5301 O O . TYR B 1 60 ? 0.818 6.504 9.25 1 97.5 60 TYR B O 1
ATOM 5309 N N . LEU B 1 61 ? 2.912 6.137 8.531 1 97.94 61 LEU B N 1
ATOM 5310 C CA . LEU B 1 61 ? 2.631 5.074 7.574 1 97.94 61 LEU B CA 1
ATOM 5311 C C . LEU B 1 61 ? 3.766 4.055 7.543 1 97.94 61 LEU B C 1
ATOM 5313 O O . LEU B 1 61 ? 4.934 4.426 7.41 1 97.94 61 LEU B O 1
ATOM 5317 N N . VAL B 1 62 ? 3.41 2.814 7.746 1 97.88 62 VAL B N 1
ATOM 5318 C CA . VAL B 1 62 ? 4.395 1.758 7.531 1 97.88 62 VAL B CA 1
ATOM 5319 C C . VAL B 1 62 ? 4.703 1.637 6.039 1 97.88 62 VAL B C 1
ATOM 5321 O O . VAL B 1 62 ? 3.811 1.361 5.234 1 97.88 62 VAL B O 1
ATOM 5324 N N . ARG B 1 63 ? 5.926 1.827 5.633 1 97.31 63 ARG B N 1
ATOM 5325 C CA . ARG B 1 63 ? 6.297 1.941 4.227 1 97.31 63 ARG B CA 1
ATOM 5326 C C . ARG B 1 63 ? 7.117 0.738 3.775 1 97.31 63 ARG B C 1
ATOM 5328 O O . ARG B 1 63 ? 7.344 0.547 2.58 1 97.31 63 ARG B O 1
ATOM 5335 N N . GLU B 1 64 ? 7.547 -0.155 4.629 1 97.5 64 GLU B N 1
ATOM 5336 C CA . GLU B 1 64 ? 8.305 -1.369 4.328 1 97.5 64 GLU B CA 1
ATOM 5337 C C . GLU B 1 64 ? 9.586 -1.048 3.574 1 97.5 64 GLU B C 1
ATOM 5339 O O . GLU B 1 64 ? 9.844 -1.605 2.506 1 97.5 64 GLU B O 1
ATOM 5344 N N . TYR B 1 65 ? 10.477 -0.329 4.148 1 98.38 65 TYR B N 1
ATOM 5345 C CA . TYR B 1 65 ? 11.688 0.129 3.482 1 98.38 65 TYR B CA 1
ATOM 5346 C C . TYR B 1 65 ? 12.547 -1.051 3.031 1 98.38 65 TYR B C 1
ATOM 5348 O O . TYR B 1 65 ? 13.25 -0.964 2.025 1 98.38 65 TYR B O 1
ATOM 5356 N N . ALA B 1 66 ? 12.383 -2.156 3.697 1 98.38 66 ALA B N 1
ATOM 5357 C CA . ALA B 1 66 ? 13.195 -3.334 3.396 1 98.38 66 ALA B CA 1
ATOM 5358 C C . ALA B 1 66 ? 12.898 -3.859 1.994 1 98.38 66 ALA B C 1
ATOM 5360 O O . ALA B 1 66 ? 13.672 -4.648 1.445 1 98.38 66 ALA B O 1
ATOM 5361 N N . ARG B 1 67 ? 11.82 -3.486 1.371 1 97.75 67 ARG B N 1
ATOM 5362 C CA . ARG B 1 67 ? 11.5 -3.928 0.017 1 97.75 67 ARG B CA 1
ATOM 5363 C C . ARG B 1 67 ? 12.531 -3.414 -0.982 1 97.75 67 ARG B C 1
ATOM 5365 O O . ARG B 1 67 ? 12.672 -3.967 -2.076 1 97.75 67 ARG B O 1
ATOM 5372 N N . HIS B 1 68 ? 13.297 -2.363 -0.617 1 97.94 68 HIS B N 1
ATOM 5373 C CA . HIS B 1 68 ? 14.266 -1.735 -1.504 1 97.94 68 HIS B CA 1
ATOM 5374 C C . HIS B 1 68 ? 15.672 -2.273 -1.251 1 97.94 68 HIS B C 1
ATOM 5376 O O . HIS B 1 68 ? 16.609 -1.957 -1.992 1 97.94 68 HIS B O 1
ATOM 5382 N N . LEU B 1 69 ? 15.828 -3.016 -0.148 1 98.25 69 LEU B N 1
ATOM 5383 C CA . LEU B 1 69 ? 17.156 -3.518 0.22 1 98.25 69 LEU B CA 1
ATOM 5384 C C . LEU B 1 69 ? 17.531 -4.727 -0.628 1 98.25 69 LEU B C 1
ATOM 5386 O O . LEU B 1 69 ? 16.703 -5.629 -0.83 1 98.25 69 LEU B O 1
ATOM 5390 N N . GLN B 1 70 ? 18.703 -4.777 -1.184 1 97.25 70 GLN B N 1
ATOM 5391 C CA . GLN B 1 70 ? 19.234 -5.898 -1.949 1 97.25 70 GLN B CA 1
ATOM 5392 C C . GLN B 1 70 ? 20.719 -6.102 -1.649 1 97.25 70 GLN B C 1
ATOM 5394 O O . GLN B 1 70 ? 21.359 -5.258 -1.011 1 97.25 70 GLN B O 1
ATOM 5399 N N . ASP B 1 71 ? 21.297 -7.285 -1.979 1 96.94 71 ASP B N 1
ATOM 5400 C CA . ASP B 1 71 ? 22.719 -7.621 -1.945 1 96.94 71 ASP B CA 1
ATOM 5401 C C . ASP B 1 71 ? 23.266 -7.543 -0.523 1 96.94 71 ASP B C 1
ATOM 5403 O O . ASP B 1 71 ? 24.359 -7.023 -0.304 1 96.94 71 ASP B O 1
ATOM 5407 N N . PHE B 1 72 ? 22.484 -7.949 0.451 1 97.94 72 PHE B N 1
ATOM 5408 C CA . PHE B 1 72 ? 22.938 -8.008 1.837 1 97.94 72 PHE B CA 1
ATOM 5409 C C . PHE B 1 72 ? 24.094 -9 1.992 1 97.94 72 PHE B C 1
ATOM 5411 O O . PHE B 1 72 ? 23.984 -10.148 1.546 1 97.94 72 PHE B O 1
ATOM 5418 N N . THR B 1 73 ? 25.203 -8.633 2.6 1 97.81 73 THR B N 1
ATOM 5419 C CA . THR B 1 73 ? 26.312 -9.508 2.936 1 97.81 73 THR B CA 1
ATOM 5420 C C . THR B 1 73 ? 26.906 -9.125 4.285 1 97.81 73 THR B C 1
ATOM 5422 O O . THR B 1 73 ? 26.75 -7.996 4.746 1 97.81 73 THR B O 1
ATOM 5425 N N . ALA B 1 74 ? 27.5 -10.047 4.914 1 98.44 74 ALA B N 1
ATOM 5426 C CA . ALA B 1 74 ? 28.234 -9.844 6.156 1 98.44 74 ALA B CA 1
ATOM 5427 C C . ALA B 1 74 ? 29.609 -10.531 6.102 1 98.44 74 ALA B C 1
ATOM 5429 O O . ALA B 1 74 ? 29.719 -11.633 5.566 1 98.44 74 ALA B O 1
ATOM 5430 N N . ALA B 1 75 ? 30.609 -9.859 6.617 1 98.31 75 ALA B N 1
ATOM 5431 C CA . ALA B 1 75 ? 31.969 -10.406 6.594 1 98.31 75 ALA B CA 1
ATOM 5432 C C . ALA B 1 75 ? 32.781 -9.906 7.789 1 98.31 75 ALA B C 1
ATOM 5434 O O . ALA B 1 75 ? 32.406 -8.906 8.414 1 98.31 75 ALA B O 1
ATOM 5435 N N . THR B 1 76 ? 33.812 -10.609 8.07 1 96.88 76 THR B N 1
ATOM 5436 C CA . THR B 1 76 ? 34.812 -10.148 9.055 1 96.88 76 THR B CA 1
ATOM 5437 C C . THR B 1 76 ? 35.625 -8.984 8.5 1 96.88 76 THR B C 1
ATOM 5439 O O . THR B 1 76 ? 35.469 -8.609 7.336 1 96.88 76 THR B O 1
ATOM 5442 N N . ALA B 1 77 ? 36.438 -8.43 9.406 1 93.12 77 ALA B N 1
ATOM 5443 C CA . ALA B 1 77 ? 37.25 -7.281 9.016 1 93.12 77 ALA B CA 1
ATOM 5444 C C . ALA B 1 77 ? 38.188 -7.637 7.852 1 93.12 77 ALA B C 1
ATOM 5446 O O . ALA B 1 77 ? 38.469 -6.793 7 1 93.12 77 ALA B O 1
ATOM 5447 N N . ASP B 1 78 ? 38.562 -8.945 7.773 1 92.69 78 ASP B N 1
ATOM 5448 C CA . ASP B 1 78 ? 39.5 -9.383 6.742 1 92.69 78 ASP B CA 1
ATOM 5449 C C . ASP B 1 78 ? 38.75 -9.82 5.48 1 92.69 78 ASP B C 1
ATOM 5451 O O . ASP B 1 78 ? 39.375 -10.25 4.508 1 92.69 78 ASP B O 1
ATOM 5455 N N . GLY B 1 79 ? 37.469 -9.812 5.578 1 94.62 79 GLY B N 1
ATOM 5456 C CA . GLY B 1 79 ? 36.688 -10.078 4.375 1 94.62 79 GLY B CA 1
ATOM 5457 C C . GLY B 1 79 ? 36.156 -11.492 4.328 1 94.62 79 GLY B C 1
ATOM 5458 O O . GLY B 1 79 ? 35.531 -11.883 3.336 1 94.62 79 GLY B O 1
ATOM 5459 N N . THR B 1 80 ? 36.344 -12.273 5.352 1 96.56 80 THR B N 1
ATOM 5460 C CA . THR B 1 80 ? 35.781 -13.617 5.383 1 96.56 80 THR B CA 1
ATOM 5461 C C . THR B 1 80 ? 34.281 -13.555 5.539 1 96.56 80 THR B C 1
ATOM 5463 O O . THR B 1 80 ? 33.75 -12.93 6.473 1 96.56 80 THR B O 1
ATOM 5466 N N . PRO B 1 81 ? 33.594 -14.211 4.641 1 97 81 PRO B N 1
ATOM 5467 C CA . PRO B 1 81 ? 32.125 -14.156 4.715 1 97 81 PRO B CA 1
ATOM 5468 C C . PRO B 1 81 ? 31.594 -14.766 6.004 1 97 81 PRO B C 1
ATOM 5470 O O . PRO B 1 81 ? 32.125 -15.766 6.488 1 97 81 PRO B O 1
ATOM 5473 N N . LEU B 1 82 ? 30.562 -14.172 6.535 1 97.81 82 LEU B N 1
ATOM 5474 C CA . LEU B 1 82 ? 29.828 -14.656 7.703 1 97.81 82 LEU B CA 1
ATOM 5475 C C . LEU B 1 82 ? 28.438 -15.148 7.312 1 97.81 82 LEU B C 1
ATOM 5477 O O . LEU B 1 82 ? 27.812 -14.594 6.398 1 97.81 82 LEU B O 1
ATOM 5481 N N . GLU B 1 83 ? 27.984 -16.141 8.055 1 96.88 83 GLU B N 1
ATOM 5482 C CA . GLU B 1 83 ? 26.625 -16.625 7.84 1 96.88 83 GLU B CA 1
ATOM 5483 C C . GLU B 1 83 ? 25.594 -15.633 8.352 1 96.88 83 GLU B C 1
ATOM 5485 O O . GLU B 1 83 ? 25.781 -15.023 9.406 1 96.88 83 GLU B O 1
ATOM 5490 N N . TRP B 1 84 ? 24.578 -15.461 7.578 1 97.62 84 TRP B N 1
ATOM 5491 C CA . TRP B 1 84 ? 23.469 -14.609 7.977 1 97.62 84 TRP B CA 1
ATOM 5492 C C . TRP B 1 84 ? 22.141 -15.211 7.52 1 97.62 84 TRP B C 1
ATOM 5494 O O . TRP B 1 84 ? 22.109 -16.078 6.648 1 97.62 84 TRP B O 1
ATOM 5504 N N . TRP B 1 85 ? 21.078 -14.805 8.203 1 96.44 85 TRP B N 1
ATOM 5505 C CA . TRP B 1 85 ? 19.734 -15.219 7.809 1 96.44 85 TRP B CA 1
ATOM 5506 C C . TRP B 1 85 ? 18.703 -14.148 8.148 1 96.44 85 TRP B C 1
ATOM 5508 O O . TRP B 1 85 ? 18.969 -13.258 8.961 1 96.44 85 TRP B O 1
ATOM 5518 N N . LYS B 1 86 ? 17.609 -14.078 7.465 1 96.38 86 LYS B N 1
ATOM 5519 C CA . LYS B 1 86 ? 16.5 -13.156 7.699 1 96.38 86 LYS B CA 1
ATOM 5520 C C . LYS B 1 86 ? 15.469 -13.758 8.648 1 96.38 86 LYS B C 1
ATOM 5522 O O . LYS B 1 86 ? 15.102 -14.93 8.516 1 96.38 86 LYS B O 1
ATOM 5527 N N . CYS B 1 87 ? 14.969 -12.93 9.562 1 97.12 87 CYS B N 1
ATOM 5528 C CA . CYS B 1 87 ? 14.008 -13.398 10.555 1 97.12 87 CYS B CA 1
ATOM 5529 C C . CYS B 1 87 ? 12.609 -12.898 10.234 1 97.12 87 CYS B C 1
ATOM 5531 O O . CYS B 1 87 ? 11.625 -13.633 10.414 1 97.12 87 CYS B O 1
ATOM 5533 N N . THR B 1 88 ? 12.477 -11.695 9.891 1 97.44 88 THR B N 1
ATOM 5534 C CA . THR B 1 88 ? 11.234 -11.055 9.484 1 97.44 88 THR B CA 1
ATOM 5535 C C . THR B 1 88 ? 11.469 -10.148 8.273 1 97.44 88 THR B C 1
ATOM 5537 O O . THR B 1 88 ? 12.586 -10.078 7.754 1 97.44 88 THR B O 1
ATOM 5540 N N . LYS B 1 89 ? 10.453 -9.484 7.871 1 97.31 89 LYS B N 1
ATOM 5541 C CA . LYS B 1 89 ? 10.508 -8.656 6.668 1 97.31 89 LYS B CA 1
ATOM 5542 C C . LYS B 1 89 ? 11.578 -7.578 6.793 1 97.31 89 LYS B C 1
ATOM 5544 O O . LYS B 1 89 ? 12.102 -7.102 5.785 1 97.31 89 LYS B O 1
ATOM 5549 N N . ASN B 1 90 ? 11.93 -7.188 8.047 1 98.5 90 ASN B N 1
ATOM 5550 C CA . ASN B 1 90 ? 12.852 -6.07 8.211 1 98.5 90 ASN B CA 1
ATOM 5551 C C . ASN B 1 90 ? 13.953 -6.395 9.219 1 98.5 90 ASN B C 1
ATOM 5553 O O . ASN B 1 90 ? 14.578 -5.492 9.773 1 98.5 90 ASN B O 1
ATOM 5557 N N . GLN B 1 91 ? 14.18 -7.699 9.492 1 98.62 91 GLN B N 1
ATOM 5558 C CA . GLN B 1 91 ? 15.148 -8.117 10.5 1 98.62 91 GLN B CA 1
ATOM 5559 C C . GLN B 1 91 ? 16.125 -9.148 9.93 1 98.62 91 GLN B C 1
ATOM 5561 O O . GLN B 1 91 ? 15.695 -10.156 9.359 1 98.62 91 GLN B O 1
ATOM 5566 N N . TRP B 1 92 ? 17.359 -8.938 10 1 98.62 92 TRP B N 1
ATOM 5567 C CA . TRP B 1 92 ? 18.453 -9.859 9.664 1 98.62 92 TRP B CA 1
ATOM 5568 C C . TRP B 1 92 ? 19.25 -10.227 10.906 1 98.62 92 TRP B C 1
ATOM 5570 O O . TRP B 1 92 ? 19.375 -9.422 11.836 1 98.62 92 TRP B O 1
ATOM 5580 N N . GLN B 1 93 ? 19.797 -11.367 10.898 1 98.5 93 GLN B N 1
ATOM 5581 C CA . GLN B 1 93 ? 20.75 -11.797 11.922 1 98.5 93 GLN B CA 1
ATOM 5582 C C . GLN B 1 93 ? 22.047 -12.312 11.305 1 98.5 93 GLN B C 1
ATOM 5584 O O . GLN B 1 93 ? 22.016 -12.891 10.211 1 98.5 93 GLN B O 1
ATOM 5589 N N . VAL B 1 94 ? 23.141 -12.078 11.93 1 98.25 94 VAL B N 1
ATOM 5590 C CA . VAL B 1 94 ? 24.469 -12.484 11.477 1 98.25 94 VAL B CA 1
ATOM 5591 C C . VAL B 1 94 ? 25.172 -13.266 12.578 1 98.25 94 VAL B C 1
ATOM 5593 O O . VAL B 1 94 ? 25.266 -12.797 13.719 1 98.25 94 VAL B O 1
ATOM 5596 N N . ALA B 1 95 ? 25.656 -14.469 12.219 1 97.81 95 ALA B N 1
ATOM 5597 C CA . ALA B 1 95 ? 26.547 -15.188 13.133 1 97.81 95 ALA B CA 1
ATOM 5598 C C . ALA B 1 95 ? 27.891 -14.492 13.25 1 97.81 95 ALA B C 1
ATOM 5600 O O . ALA B 1 95 ? 28.516 -14.18 12.234 1 97.81 95 ALA B O 1
ATOM 5601 N N . CYS B 1 96 ? 28.234 -14.141 14.477 1 95.12 96 CYS B N 1
ATOM 5602 C CA . CYS B 1 96 ? 29.516 -13.445 14.625 1 95.12 96 CYS B CA 1
ATOM 5603 C C . CYS B 1 96 ? 30.25 -13.922 15.859 1 95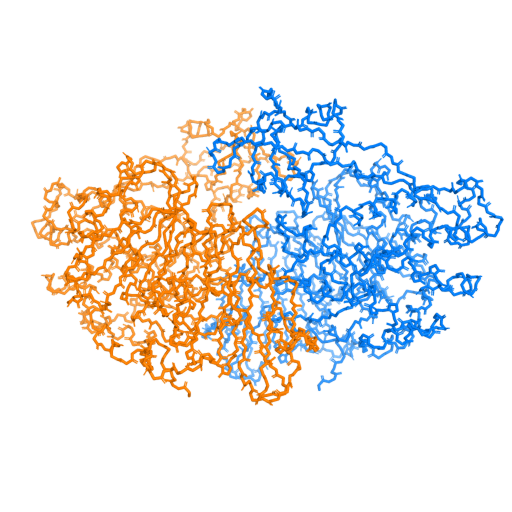.12 96 CYS B C 1
ATOM 5605 O O . CYS B 1 96 ? 29.781 -14.82 16.562 1 95.12 96 CYS B O 1
ATOM 5607 N N . THR B 1 97 ? 31.547 -13.578 16 1 94.94 97 THR B N 1
ATOM 5608 C CA . THR B 1 97 ? 32.375 -13.883 17.141 1 94.94 97 THR B CA 1
ATOM 5609 C C . THR B 1 97 ? 32.469 -12.688 18.094 1 94.94 97 THR B C 1
ATOM 5611 O O . THR B 1 97 ? 32.875 -11.594 17.688 1 94.94 97 THR B O 1
ATOM 5614 N N . PRO B 1 98 ? 32.125 -12.93 19.328 1 94.62 98 PRO B N 1
ATOM 5615 C CA . PRO B 1 98 ? 32.188 -11.812 20.266 1 94.62 98 PRO B CA 1
ATOM 5616 C C . PRO B 1 98 ? 33.531 -11.125 20.297 1 94.62 98 PRO B C 1
ATOM 5618 O O . PRO B 1 98 ? 34.562 -11.789 20.344 1 94.62 98 PRO B O 1
ATOM 5621 N N . GLY B 1 99 ? 33.469 -9.797 20.188 1 92.38 99 GLY B N 1
ATOM 5622 C CA . GLY B 1 99 ? 34.688 -9 20.344 1 92.38 99 GLY B CA 1
ATOM 5623 C C . GLY B 1 99 ? 35.406 -8.758 19.031 1 92.38 99 GLY B C 1
ATOM 5624 O O . GLY B 1 99 ? 36.375 -7.973 18.984 1 92.38 99 GLY B O 1
ATOM 5625 N N . LEU B 1 100 ? 34.969 -9.375 18.031 1 94.31 100 LEU B N 1
ATOM 5626 C CA . LEU B 1 100 ? 35.625 -9.195 16.734 1 94.31 100 LEU B CA 1
ATOM 5627 C C . LEU B 1 100 ? 34.812 -8.266 15.836 1 94.31 100 LEU B C 1
ATOM 5629 O O . LEU B 1 100 ? 33.594 -8.344 15.797 1 94.31 100 LEU B O 1
ATOM 5633 N N . GLU B 1 101 ? 35.594 -7.48 15.156 1 95.25 101 GLU B N 1
ATOM 5634 C CA . GLU B 1 101 ? 34.969 -6.52 14.234 1 95.25 101 GLU B CA 1
ATOM 5635 C C . GLU B 1 101 ? 34.312 -7.227 13.062 1 95.25 101 GLU B C 1
ATOM 5637 O O . GLU B 1 101 ? 34.781 -8.258 12.594 1 95.25 101 GLU B O 1
ATOM 5642 N N . LEU B 1 102 ? 33.188 -6.664 12.617 1 95.62 102 LEU B N 1
ATOM 5643 C CA . LEU B 1 102 ? 32.562 -7.168 11.398 1 95.62 102 LEU B CA 1
ATOM 5644 C C . LEU B 1 102 ? 31.953 -6.023 10.586 1 95.62 102 LEU B C 1
ATOM 5646 O O . LEU B 1 102 ? 31.812 -4.91 11.086 1 95.62 102 LEU B O 1
ATOM 5650 N N . LYS B 1 103 ? 31.703 -6.344 9.289 1 97.69 103 LYS B N 1
ATOM 5651 C CA . LYS B 1 103 ? 31.125 -5.406 8.336 1 97.69 103 LYS B CA 1
ATOM 5652 C C . LYS B 1 103 ? 29.875 -5.996 7.684 1 97.69 103 LYS B C 1
ATOM 5654 O O . LYS B 1 103 ? 29.859 -7.176 7.332 1 97.69 103 LYS B O 1
ATOM 5659 N N . VAL B 1 104 ? 28.875 -5.215 7.648 1 98.44 104 VAL B N 1
ATOM 5660 C CA . VAL B 1 104 ? 27.656 -5.523 6.887 1 98.44 104 VAL B CA 1
ATOM 5661 C C . VAL B 1 104 ? 27.547 -4.582 5.691 1 98.44 104 VAL B C 1
ATOM 5663 O O . VAL B 1 104 ? 27.766 -3.373 5.82 1 98.44 104 VAL B O 1
ATOM 5666 N N . ARG B 1 105 ? 27.281 -5.109 4.531 1 98.5 105 ARG B N 1
ATOM 5667 C CA . ARG B 1 105 ? 27.141 -4.32 3.312 1 98.5 105 ARG B CA 1
ATOM 5668 C C . ARG B 1 105 ? 25.828 -4.633 2.6 1 98.5 105 ARG B C 1
ATOM 5670 O O . ARG B 1 105 ? 25.422 -5.793 2.531 1 98.5 105 ARG B O 1
ATOM 5677 N N . TYR B 1 106 ? 25.172 -3.639 2.078 1 98.5 106 TYR B N 1
ATOM 5678 C CA . TYR B 1 106 ? 23.938 -3.775 1.316 1 98.5 106 TYR B CA 1
ATOM 5679 C C . TYR B 1 106 ? 23.688 -2.539 0.459 1 98.5 106 TYR B C 1
ATOM 5681 O O . TYR B 1 106 ? 24.391 -1.537 0.583 1 98.5 106 TYR B O 1
ATOM 5689 N N . ALA B 1 107 ? 22.719 -2.633 -0.431 1 98.38 107 ALA B N 1
ATOM 5690 C CA . ALA B 1 107 ? 22.312 -1.504 -1.261 1 98.38 107 ALA B CA 1
ATOM 5691 C C . ALA B 1 107 ? 20.828 -1.194 -1.064 1 98.38 107 ALA B C 1
ATOM 5693 O O . ALA B 1 107 ? 20.031 -2.098 -0.823 1 98.38 107 ALA B O 1
ATOM 5694 N N . ILE B 1 108 ? 20.469 0.07 -1.115 1 98.62 108 ILE B N 1
ATOM 5695 C CA . ILE B 1 108 ? 19.078 0.536 -1.04 1 98.62 108 ILE B CA 1
ATOM 5696 C C . ILE B 1 108 ? 18.703 1.25 -2.338 1 98.62 108 ILE B C 1
ATOM 5698 O O . ILE B 1 108 ? 19.375 2.215 -2.734 1 98.62 108 ILE B O 1
ATOM 5702 N N . TYR B 1 109 ? 17.703 0.732 -3.016 1 98.06 109 TYR B N 1
ATOM 5703 C CA . TYR B 1 109 ? 17.172 1.444 -4.168 1 98.06 109 TYR B CA 1
ATOM 5704 C C . TYR B 1 109 ? 16.453 2.723 -3.732 1 98.06 109 TYR B C 1
ATOM 5706 O O . TYR B 1 109 ? 15.531 2.68 -2.92 1 98.06 109 TYR B O 1
ATOM 5714 N N . ALA B 1 110 ? 16.906 3.863 -4.215 1 97.81 110 ALA B N 1
ATOM 5715 C CA . ALA B 1 110 ? 16.422 5.176 -3.791 1 97.81 110 ALA B CA 1
ATOM 5716 C C . ALA B 1 110 ? 15.938 5.996 -4.984 1 97.81 110 ALA B C 1
ATOM 5718 O O . ALA B 1 110 ? 16.672 6.852 -5.488 1 97.81 110 ALA B O 1
ATOM 5719 N N . HIS B 1 111 ? 14.672 5.875 -5.379 1 96.06 111 HIS B N 1
ATOM 5720 C CA . HIS B 1 111 ? 14.172 6.625 -6.523 1 96.06 111 HIS B CA 1
ATOM 5721 C C . HIS B 1 111 ? 12.781 7.191 -6.246 1 96.06 111 HIS B C 1
ATOM 5723 O O . HIS B 1 111 ? 11.984 7.367 -7.168 1 96.06 111 HIS B O 1
ATOM 5729 N N . GLU B 1 112 ? 12.531 7.418 -5.031 1 95.19 112 GLU B N 1
ATOM 5730 C CA . GLU B 1 112 ? 11.297 8.086 -4.617 1 95.19 112 GLU B CA 1
ATOM 5731 C C . GLU B 1 112 ? 11.594 9.43 -3.953 1 95.19 112 GLU B C 1
ATOM 5733 O O . GLU B 1 112 ? 12.008 9.477 -2.791 1 95.19 112 GLU B O 1
ATOM 5738 N N . LEU B 1 113 ? 11.289 10.438 -4.641 1 95.25 113 LEU B N 1
ATOM 5739 C CA . LEU B 1 113 ? 11.539 11.766 -4.074 1 95.25 113 LEU B CA 1
ATOM 5740 C C . LEU B 1 113 ? 10.344 12.227 -3.242 1 95.25 113 LEU B C 1
ATOM 5742 O O . LEU B 1 113 ? 9.281 12.531 -3.787 1 95.25 113 LEU B O 1
ATOM 5746 N N . SER B 1 114 ? 10.438 12.203 -2.008 1 96.75 114 SER B N 1
ATOM 5747 C CA . SER B 1 114 ? 9.555 12.758 -0.989 1 96.75 114 SER B CA 1
ATOM 5748 C C . SER B 1 114 ? 10.344 13.281 0.206 1 96.75 114 SER B C 1
ATOM 5750 O O . SER B 1 114 ? 11.578 13.25 0.202 1 96.75 114 SER B O 1
ATOM 5752 N N . VAL B 1 115 ? 9.609 13.766 1.191 1 97.88 115 VAL B N 1
ATOM 5753 C CA . VAL B 1 115 ? 10.289 14.32 2.357 1 97.88 115 VAL B CA 1
ATOM 5754 C C . VAL B 1 115 ? 10.578 13.211 3.363 1 97.88 115 VAL B C 1
ATOM 5756 O O . VAL B 1 115 ? 11.359 13.406 4.305 1 97.88 115 VAL B O 1
ATOM 5759 N N . ARG B 1 116 ? 10.016 11.992 3.213 1 97.38 116 ARG B N 1
ATOM 5760 C CA . ARG B 1 116 ? 10.148 10.945 4.227 1 97.38 116 ARG B CA 1
ATOM 5761 C C . ARG B 1 116 ? 10.914 9.75 3.688 1 97.38 116 ARG B C 1
ATOM 5763 O O . ARG B 1 116 ? 11.188 8.797 4.422 1 97.38 116 ARG B O 1
ATOM 5770 N N . THR B 1 117 ? 11.227 9.734 2.389 1 97.81 117 THR B N 1
ATOM 5771 C CA . THR B 1 117 ? 11.914 8.633 1.73 1 97.81 117 THR B CA 1
ATOM 5772 C C . THR B 1 117 ? 13.266 9.094 1.188 1 97.81 117 THR B C 1
ATOM 5774 O O . THR B 1 117 ? 13.922 9.945 1.785 1 97.81 117 THR B O 1
ATOM 5777 N N . SER B 1 118 ? 13.758 8.391 0.094 1 98 118 SER B N 1
ATOM 5778 C CA . SER B 1 118 ? 15.078 8.68 -0.462 1 98 118 SER B CA 1
ATOM 5779 C C . SER B 1 118 ? 15.023 8.789 -1.982 1 98 118 SER B C 1
ATOM 5781 O O . SER B 1 118 ? 14.18 8.164 -2.625 1 98 118 SER B O 1
ATOM 5783 N N . HIS B 1 119 ? 15.844 9.602 -2.52 1 97.88 119 HIS B N 1
ATOM 5784 C CA . HIS B 1 119 ? 15.977 9.82 -3.957 1 97.88 119 HIS B CA 1
ATOM 5785 C C . HIS B 1 119 ? 17.438 10.023 -4.355 1 97.88 119 HIS B C 1
ATOM 5787 O O . HIS B 1 119 ? 18.125 10.852 -3.758 1 97.88 119 HIS B O 1
ATOM 5793 N N . PHE B 1 120 ? 17.953 9.281 -5.289 1 97.81 120 PHE B N 1
ATOM 5794 C CA . PHE B 1 120 ? 19.344 9.328 -5.734 1 97.81 120 PHE B CA 1
ATOM 5795 C C . PHE B 1 120 ? 19.422 9.25 -7.258 1 97.81 120 PHE B C 1
ATOM 5797 O O . PHE B 1 120 ? 18.922 8.305 -7.863 1 97.81 120 PHE B O 1
ATOM 5804 N N . ASP B 1 121 ? 19.953 10.234 -7.863 1 94.44 121 ASP B N 1
ATOM 5805 C CA . ASP B 1 121 ? 20.203 10.242 -9.297 1 94.44 121 ASP B CA 1
ATOM 5806 C C . ASP B 1 121 ? 21.516 10.969 -9.617 1 94.44 121 ASP B C 1
ATOM 5808 O O . ASP B 1 121 ? 22.391 11.102 -8.758 1 94.44 121 ASP B O 1
ATOM 5812 N N . ARG B 1 122 ? 21.734 11.352 -10.805 1 92.5 122 ARG B N 1
ATOM 5813 C CA . ARG B 1 122 ? 23.016 11.891 -11.25 1 92.5 122 ARG B CA 1
ATOM 5814 C C . ARG B 1 122 ? 23.234 13.297 -10.703 1 92.5 122 ARG B C 1
ATOM 5816 O O . ARG B 1 122 ? 24.359 13.82 -10.758 1 92.5 122 ARG B O 1
ATOM 5823 N N . SER B 1 123 ? 22.188 13.836 -10.094 1 94.38 123 SER B N 1
ATOM 5824 C CA . SER B 1 123 ? 22.328 15.234 -9.695 1 94.38 123 SER B CA 1
ATOM 5825 C C . SER B 1 123 ? 22.375 15.375 -8.18 1 94.38 123 SER B C 1
ATOM 5827 O O . SER B 1 123 ? 22.812 16.406 -7.66 1 94.38 123 SER B O 1
ATOM 5829 N N . HIS B 1 124 ? 21.844 14.391 -7.492 1 97.81 124 HIS B N 1
ATOM 5830 C CA . HIS B 1 124 ? 21.844 14.5 -6.039 1 97.81 124 HIS B CA 1
ATOM 5831 C C . HIS B 1 124 ? 21.484 13.172 -5.383 1 97.81 124 HIS B C 1
ATOM 5833 O O . HIS B 1 124 ? 21.062 12.234 -6.062 1 97.81 124 HIS B O 1
ATOM 5839 N N . ALA B 1 125 ? 21.719 13.062 -4.109 1 98.62 125 ALA B N 1
ATOM 5840 C CA . ALA B 1 125 ? 21.188 12.047 -3.203 1 98.62 125 ALA B CA 1
ATOM 5841 C C . ALA B 1 125 ? 20.516 12.695 -1.994 1 98.62 125 ALA B C 1
ATOM 5843 O O . ALA B 1 125 ? 21.156 13.414 -1.227 1 98.62 125 ALA B O 1
ATOM 5844 N N . TYR B 1 126 ? 19.266 12.609 -1.879 1 98.75 126 TYR B N 1
ATOM 5845 C CA . TYR B 1 126 ? 18.531 12.93 -0.665 1 98.75 126 TYR B CA 1
ATOM 5846 C C . TYR B 1 126 ? 18.094 11.664 0.057 1 98.75 126 TYR B C 1
ATOM 5848 O O . TYR B 1 126 ? 17.5 10.766 -0.553 1 98.75 126 TYR B O 1
ATOM 5856 N N . PHE B 1 127 ? 18.375 11.57 1.343 1 98.75 127 PHE B N 1
ATOM 5857 C CA . PHE B 1 127 ? 17.875 10.383 2.021 1 98.75 127 PHE B CA 1
ATOM 5858 C C . PHE B 1 127 ? 17.594 10.672 3.49 1 98.75 127 PHE B C 1
ATOM 5860 O O . PHE B 1 127 ? 18.266 11.508 4.102 1 98.75 127 PHE B O 1
ATOM 5867 N N . ASN B 1 128 ? 16.531 10.062 4.02 1 98.69 128 ASN B N 1
ATOM 5868 C CA . ASN B 1 128 ? 16.25 9.914 5.445 1 98.69 128 ASN B CA 1
ATOM 5869 C C . ASN B 1 128 ? 16.875 8.648 6.016 1 98.69 128 ASN B C 1
ATOM 5871 O O . ASN B 1 128 ? 16.609 7.547 5.535 1 98.69 128 ASN B O 1
ATOM 5875 N N . PRO B 1 129 ? 17.656 8.742 7.039 1 98.75 129 PRO B N 1
ATOM 5876 C CA . PRO B 1 129 ? 18.375 7.566 7.543 1 98.75 129 PRO B CA 1
ATOM 5877 C C . PRO B 1 129 ? 17.438 6.445 7.98 1 98.75 129 PRO B C 1
ATOM 5879 O O . PRO B 1 129 ? 17.812 5.27 7.93 1 98.75 129 PRO B O 1
ATOM 5882 N N . ALA B 1 130 ? 16.219 6.73 8.391 1 98.56 130 ALA B N 1
ATOM 5883 C CA . ALA B 1 130 ? 15.25 5.688 8.727 1 98.56 130 ALA B CA 1
ATOM 5884 C C . ALA B 1 130 ? 15.062 4.723 7.559 1 98.56 130 ALA B C 1
ATOM 5886 O O . ALA B 1 130 ? 14.836 3.525 7.766 1 98.56 130 ALA B O 1
ATOM 5887 N N . ALA B 1 131 ? 15.164 5.215 6.332 1 98.56 131 ALA B N 1
ATOM 5888 C CA . ALA B 1 131 ? 14.898 4.418 5.137 1 98.56 131 ALA B CA 1
ATOM 5889 C C . ALA B 1 131 ? 16.172 3.758 4.621 1 98.56 131 ALA B C 1
ATOM 5891 O O . ALA B 1 131 ? 16.125 2.959 3.686 1 98.56 131 ALA B O 1
ATOM 5892 N N . VAL B 1 132 ? 17.328 4.043 5.203 1 98.75 132 VAL B N 1
ATOM 5893 C CA . VAL B 1 132 ? 18.578 3.656 4.559 1 98.75 132 VAL B CA 1
ATOM 5894 C C . VAL B 1 132 ? 19.453 2.908 5.555 1 98.75 132 VAL B C 1
ATOM 5896 O O . VAL B 1 132 ? 20.156 1.961 5.184 1 98.75 132 VAL B O 1
ATOM 5899 N N . CYS B 1 133 ? 19.422 3.279 6.848 1 98.88 133 CYS B N 1
ATOM 5900 C CA . CYS B 1 133 ? 20.422 2.799 7.809 1 98.88 133 CYS B CA 1
ATOM 5901 C C . CYS B 1 133 ? 19.828 1.725 8.711 1 98.88 133 CYS B C 1
ATOM 5903 O O . CYS B 1 133 ? 18.875 1.984 9.445 1 98.88 133 CYS B O 1
ATOM 5905 N N . LEU B 1 134 ? 20.438 0.562 8.734 1 98.69 134 LEU B N 1
ATOM 5906 C CA . LEU B 1 134 ? 20.094 -0.48 9.695 1 98.69 134 LEU B CA 1
ATOM 5907 C C . LEU B 1 134 ? 20.5 -0.067 11.109 1 98.69 134 LEU B C 1
ATOM 5909 O O . LEU B 1 134 ? 21.5 0.632 11.297 1 98.69 134 LEU B O 1
ATOM 5913 N N . TYR B 1 135 ? 19.75 -0.491 12.062 1 97.62 135 TYR B N 1
ATOM 5914 C CA . TYR B 1 135 ? 20.172 -0.256 13.438 1 97.62 135 TYR B CA 1
ATOM 5915 C C . TYR B 1 135 ? 20.297 -1.568 14.203 1 97.62 135 TYR B C 1
ATOM 5917 O O . TYR B 1 135 ? 19.734 -2.588 13.797 1 97.62 135 TYR B O 1
ATOM 5925 N N . VAL B 1 136 ? 21.125 -1.602 15.18 1 97.06 136 VAL B N 1
ATOM 5926 C CA . VAL B 1 136 ? 21.297 -2.668 16.156 1 97.06 136 VAL B CA 1
ATOM 5927 C C . VAL B 1 136 ? 20.625 -2.279 17.484 1 97.06 136 VAL B C 1
ATOM 5929 O O . VAL B 1 136 ? 21.078 -1.372 18.172 1 97.06 136 VAL B O 1
ATOM 5932 N N . PRO B 1 137 ? 19.578 -3.006 17.875 1 95.94 137 PRO B N 1
ATOM 5933 C CA . PRO B 1 137 ? 18.797 -2.586 19.031 1 95.94 137 PRO B CA 1
ATOM 5934 C C . PRO B 1 137 ? 19.656 -2.346 20.266 1 95.94 137 PRO B C 1
ATOM 5936 O O . PRO B 1 137 ? 19.453 -1.362 20.984 1 95.94 137 PRO B O 1
ATOM 5939 N N . GLN B 1 138 ? 20.688 -3.102 20.484 1 92.69 138 GLN B N 1
ATOM 5940 C CA . GLN B 1 138 ? 21.531 -3.004 21.672 1 92.69 138 GLN B CA 1
ATOM 5941 C C . GLN B 1 138 ? 22.422 -1.767 21.609 1 92.69 138 GLN B C 1
ATOM 5943 O O . GLN B 1 138 ? 22.953 -1.338 22.641 1 92.69 138 GLN B O 1
ATOM 5948 N N . TYR B 1 139 ? 22.609 -1.197 20.422 1 93.75 139 TYR B N 1
ATOM 5949 C CA . TYR B 1 139 ? 23.531 -0.08 20.266 1 93.75 139 TYR B CA 1
ATOM 5950 C C . TYR B 1 139 ? 22.781 1.204 19.938 1 93.75 139 TYR B C 1
ATOM 5952 O O . TYR B 1 139 ? 23.391 2.203 19.547 1 93.75 139 TYR B O 1
ATOM 5960 N N . ARG B 1 140 ? 21.531 1.231 20.062 1 94.44 140 ARG B N 1
ATOM 5961 C CA . ARG B 1 140 ? 20.688 2.346 19.641 1 94.44 140 ARG B CA 1
ATOM 5962 C C . ARG B 1 140 ? 21.062 3.625 20.375 1 94.44 140 ARG B C 1
ATOM 5964 O O . ARG B 1 140 ? 20.969 4.723 19.828 1 94.44 140 ARG B O 1
ATOM 5971 N N . ASP B 1 141 ? 21.516 3.518 21.625 1 94.12 141 ASP B N 1
ATOM 5972 C CA . ASP B 1 141 ? 21.781 4.68 22.453 1 94.12 141 ASP B CA 1
ATOM 5973 C C . ASP B 1 141 ? 23.266 5.039 22.453 1 94.12 141 ASP B C 1
ATOM 5975 O O . ASP B 1 141 ? 23.719 5.902 23.203 1 94.12 141 ASP B O 1
ATOM 5979 N N . GLN B 1 142 ? 24.016 4.41 21.578 1 93.31 142 GLN B N 1
ATOM 5980 C CA . GLN B 1 142 ? 25.438 4.688 21.5 1 93.31 142 GLN B CA 1
ATOM 5981 C C . GLN B 1 142 ? 25.75 5.684 20.375 1 93.31 142 GLN B C 1
ATOM 5983 O O . GLN B 1 142 ? 25.062 5.703 19.359 1 93.31 142 GLN B O 1
ATOM 5988 N N . PRO B 1 143 ? 26.797 6.48 20.625 1 94.69 143 PRO B N 1
ATOM 5989 C CA . PRO B 1 143 ? 27.203 7.387 19.562 1 94.69 143 PRO B CA 1
ATOM 5990 C C . PRO B 1 143 ? 27.672 6.645 18.312 1 94.69 143 PRO B C 1
ATOM 5992 O O . PRO B 1 143 ? 28.172 5.516 18.406 1 94.69 143 PRO B O 1
ATOM 5995 N N . LEU B 1 144 ? 27.547 7.309 17.203 1 96.5 144 LEU B N 1
ATOM 5996 C CA . LEU B 1 144 ? 27.922 6.707 15.93 1 96.5 144 LEU B CA 1
ATOM 5997 C C . LEU B 1 144 ? 28.406 7.773 14.953 1 96.5 144 LEU B C 1
ATOM 5999 O O . LEU B 1 144 ? 28.281 8.969 15.219 1 96.5 144 LEU B O 1
ATOM 6003 N N . THR B 1 145 ? 29.062 7.312 13.836 1 96.62 145 THR B N 1
ATOM 6004 C CA . THR B 1 145 ? 29.484 8.219 12.773 1 96.62 145 THR B CA 1
ATOM 6005 C C . THR B 1 145 ? 28.922 7.777 11.43 1 96.62 145 THR B C 1
ATOM 6007 O O . THR B 1 145 ? 28.531 6.621 11.266 1 96.62 145 THR B O 1
ATOM 6010 N N . ILE B 1 146 ? 28.797 8.648 10.555 1 98 146 ILE B N 1
ATOM 6011 C CA . ILE B 1 146 ? 28.359 8.391 9.188 1 98 146 ILE B CA 1
ATOM 6012 C C . ILE B 1 146 ? 29.219 9.18 8.203 1 98 146 ILE B C 1
ATOM 6014 O O . ILE B 1 146 ? 29.391 10.391 8.359 1 98 146 ILE B O 1
ATOM 6018 N N . THR B 1 147 ? 29.797 8.508 7.23 1 97.94 147 THR B N 1
ATOM 6019 C CA . THR B 1 147 ? 30.656 9.102 6.207 1 97.94 147 THR B CA 1
ATOM 6020 C C . THR B 1 147 ? 29.984 9.039 4.84 1 97.94 147 THR B C 1
ATOM 6022 O O . THR B 1 147 ? 29.469 7.984 4.445 1 97.94 147 THR B O 1
ATOM 6025 N N . ILE B 1 148 ? 30 10.125 4.102 1 98.44 148 ILE B N 1
ATOM 6026 C CA . ILE B 1 148 ? 29.391 10.203 2.773 1 98.44 148 ILE B CA 1
ATOM 6027 C C . ILE B 1 148 ? 30.484 10.18 1.708 1 98.44 148 ILE B C 1
ATOM 6029 O O . ILE B 1 148 ? 31.406 11.008 1.732 1 98.44 148 ILE B O 1
ATOM 6033 N N . GLU B 1 149 ? 30.406 9.234 0.848 1 97.88 149 GLU B N 1
ATOM 6034 C CA . GLU B 1 149 ? 31.25 9.195 -0.345 1 97.88 149 GLU B CA 1
ATOM 6035 C C . GLU B 1 149 ? 30.484 9.68 -1.575 1 97.88 149 GLU B C 1
ATOM 6037 O O . GLU B 1 149 ? 29.516 9.047 -1.996 1 97.88 149 GLU B O 1
ATOM 6042 N N . ALA B 1 150 ? 30.875 10.766 -2.158 1 97.06 150 ALA B N 1
ATOM 6043 C CA . ALA B 1 150 ? 30.203 11.383 -3.297 1 97.06 150 ALA B CA 1
ATOM 6044 C C . ALA B 1 150 ? 31.203 12.016 -4.254 1 97.06 150 ALA B C 1
ATOM 6046 O O . ALA B 1 150 ? 32.375 12.148 -3.92 1 97.06 150 ALA B O 1
ATOM 6047 N N . PRO B 1 151 ? 30.781 12.328 -5.492 1 95.75 151 PRO B N 1
ATOM 6048 C CA . PRO B 1 151 ? 31.672 13.07 -6.391 1 95.75 151 PRO B CA 1
ATOM 6049 C C . PRO B 1 151 ? 32.281 14.312 -5.734 1 95.75 151 PRO B C 1
ATOM 6051 O O . PRO B 1 151 ? 31.609 14.961 -4.918 1 95.75 151 PRO B O 1
ATOM 6054 N N . PRO B 1 152 ? 33.438 14.664 -6.102 1 93.62 152 PRO B N 1
ATOM 6055 C CA . PRO B 1 152 ? 34.156 15.734 -5.406 1 93.62 152 PRO B CA 1
ATOM 6056 C C . PRO B 1 152 ? 33.438 17.078 -5.496 1 93.62 152 PRO B C 1
ATOM 6058 O O . PRO B 1 152 ? 33.562 17.906 -4.586 1 93.62 152 PRO B O 1
ATOM 6061 N N . ASP B 1 153 ? 32.75 17.297 -6.496 1 94.12 153 ASP B N 1
ATOM 6062 C CA . ASP B 1 153 ? 32.094 18.594 -6.688 1 94.12 153 ASP B CA 1
ATOM 6063 C C . ASP B 1 153 ? 30.75 18.641 -5.973 1 94.12 153 ASP B C 1
ATOM 6065 O O . ASP B 1 153 ? 30.078 19.672 -5.98 1 94.12 153 ASP B O 1
ATOM 6069 N N . TRP B 1 154 ? 30.328 17.547 -5.367 1 97.25 154 TRP B N 1
ATOM 6070 C CA . TRP B 1 154 ? 29.062 17.516 -4.637 1 97.25 154 TRP B CA 1
ATOM 6071 C C . TRP B 1 154 ? 29.234 18.062 -3.227 1 97.25 154 TRP B C 1
ATOM 6073 O O . TRP B 1 154 ? 30.297 17.906 -2.611 1 97.25 154 TRP B O 1
ATOM 6083 N N . ARG B 1 155 ? 28.25 18.75 -2.758 1 96.06 155 ARG B N 1
ATOM 6084 C CA . ARG B 1 155 ? 28.172 19.234 -1.384 1 96.06 155 ARG B CA 1
ATOM 6085 C C . ARG B 1 155 ? 27.312 18.312 -0.519 1 96.06 155 ARG B C 1
ATOM 6087 O O . ARG B 1 155 ? 26.453 17.609 -1.029 1 96.06 155 ARG B O 1
ATOM 6094 N N . VAL B 1 156 ? 27.641 18.344 0.809 1 98 156 VAL B N 1
ATOM 6095 C CA . VAL B 1 156 ? 26.844 17.594 1.769 1 98 156 VAL B CA 1
ATOM 6096 C C . VAL B 1 156 ? 26.203 18.547 2.766 1 98 156 VAL B C 1
ATOM 6098 O O . VAL B 1 156 ? 26.891 19.344 3.418 1 98 156 VAL B O 1
ATOM 6101 N N . THR B 1 157 ? 24.875 18.562 2.832 1 98.38 157 THR B N 1
ATOM 6102 C CA . THR B 1 157 ? 24.125 19.344 3.811 1 98.38 157 THR B CA 1
ATOM 6103 C C . THR B 1 157 ? 23.344 18.422 4.746 1 98.38 157 THR B C 1
ATOM 6105 O O . THR B 1 157 ? 22.578 17.578 4.293 1 98.38 157 THR B O 1
ATOM 6108 N N . THR B 1 158 ? 23.516 18.547 6.047 1 98.56 158 THR B N 1
ATOM 6109 C CA . THR B 1 158 ? 22.828 17.828 7.113 1 98.56 158 THR B CA 1
ATOM 6110 C C . THR B 1 158 ? 22.891 18.625 8.422 1 98.56 158 THR B C 1
ATOM 6112 O O . THR B 1 158 ? 23.766 19.469 8.602 1 98.56 158 THR B O 1
ATOM 6115 N N . PRO B 1 159 ? 21.891 18.406 9.312 1 98.31 159 PRO B N 1
ATOM 6116 C CA . PRO B 1 159 ? 21.969 19.125 10.578 1 98.31 159 PRO B CA 1
ATOM 6117 C C . PRO B 1 159 ? 22.984 18.531 11.555 1 98.31 159 PRO B C 1
ATOM 6119 O O . PRO B 1 159 ? 23.266 19.125 12.594 1 98.31 159 PRO B O 1
ATOM 6122 N N . LEU B 1 160 ? 23.547 17.391 11.258 1 97.75 160 LEU B N 1
ATOM 6123 C CA . LEU B 1 160 ? 24.5 16.75 12.148 1 97.75 160 LEU B CA 1
ATOM 6124 C C . LEU B 1 160 ? 25.812 17.547 12.211 1 97.75 160 LEU B C 1
ATOM 6126 O O . LEU B 1 160 ? 26.156 18.25 11.258 1 97.75 160 LEU B O 1
ATOM 6130 N N . GLU B 1 161 ? 26.484 17.344 13.273 1 94.56 161 GLU B N 1
ATOM 6131 C CA . GLU B 1 161 ? 27.797 17.969 13.445 1 94.56 161 GLU B CA 1
ATOM 6132 C C . GLU B 1 161 ? 28.891 17.203 12.711 1 94.56 161 GLU B C 1
ATOM 6134 O O . GLU B 1 161 ? 28.875 15.969 12.688 1 94.56 161 GLU B O 1
ATOM 6139 N N . GLY B 1 162 ? 29.781 17.938 12.148 1 93.44 162 GLY B N 1
ATOM 6140 C CA . GLY B 1 162 ? 30.922 17.297 11.5 1 93.44 162 GLY B CA 1
ATOM 6141 C C . GLY B 1 162 ? 31.828 16.578 12.477 1 93.44 162 GLY B C 1
ATOM 6142 O O . GLY B 1 162 ? 31.984 17 13.625 1 93.44 162 GLY B O 1
ATOM 6143 N N . TRP B 1 163 ? 32.281 15.453 11.898 1 88.38 163 TRP B N 1
ATOM 6144 C CA . TRP B 1 163 ? 33.281 14.68 12.641 1 88.38 163 TRP B CA 1
ATOM 6145 C C . TRP B 1 163 ? 34.625 14.742 11.969 1 88.38 163 TRP B C 1
ATOM 6147 O O . TRP B 1 163 ? 34.844 14.188 10.891 1 88.38 163 TRP B O 1
ATOM 6157 N N . GLY B 1 164 ? 35.469 15.5 12.375 1 80.06 164 GLY B N 1
ATOM 6158 C CA . GLY B 1 164 ? 36.781 15.664 11.758 1 80.06 164 GLY B CA 1
ATOM 6159 C C . GLY B 1 164 ? 36.812 16.797 10.758 1 80.06 164 GLY B C 1
ATOM 6160 O O . GLY B 1 164 ? 35.969 17.703 10.789 1 80.06 164 GLY B O 1
ATOM 6161 N N . GLU B 1 165 ? 37.875 16.75 9.812 1 81.5 165 GLU B N 1
ATOM 6162 C CA . GLU B 1 165 ? 38.125 17.922 8.977 1 81.5 165 GLU B CA 1
ATOM 6163 C C . GLU B 1 165 ? 37.781 17.641 7.512 1 81.5 165 GLU B C 1
ATOM 6165 O O . GLU B 1 165 ? 37.844 18.531 6.668 1 81.5 165 GLU B O 1
ATOM 6170 N N . ASP B 1 166 ? 37.312 16.516 7.191 1 82.12 166 ASP B N 1
ATOM 6171 C CA . ASP B 1 166 ? 37.125 16.141 5.789 1 82.12 166 ASP B CA 1
ATOM 6172 C C . ASP B 1 166 ? 35.812 16.688 5.246 1 82.12 166 ASP B C 1
ATOM 6174 O O . ASP B 1 166 ? 35.594 16.719 4.031 1 82.12 166 ASP B O 1
ATOM 6178 N N . GLY B 1 167 ? 34.938 17.156 6.109 1 88.38 167 GLY B N 1
ATOM 6179 C CA . GLY B 1 167 ? 33.656 17.688 5.695 1 88.38 167 GLY B CA 1
ATOM 6180 C C . GLY B 1 167 ? 32.719 16.641 5.141 1 88.38 167 GLY B C 1
ATOM 6181 O O . GLY B 1 167 ? 31.688 16.969 4.52 1 88.38 167 GLY B O 1
ATOM 6182 N N . ARG B 1 168 ? 33.062 15.383 5.359 1 95.31 168 ARG B N 1
ATOM 6183 C CA . ARG B 1 168 ? 32.281 14.297 4.789 1 95.31 168 ARG B CA 1
ATOM 6184 C C . ARG B 1 168 ? 31.844 13.297 5.863 1 95.31 168 ARG B C 1
ATOM 6186 O O . ARG B 1 168 ? 31.031 12.406 5.605 1 95.31 168 ARG B O 1
ATOM 6193 N N . THR B 1 169 ? 32.375 13.414 7.008 1 96.56 169 THR B N 1
ATOM 6194 C CA . THR B 1 169 ? 32.062 12.531 8.125 1 96.56 169 THR B CA 1
ATOM 6195 C C . THR B 1 169 ? 31.344 13.305 9.227 1 96.56 169 THR B C 1
ATOM 6197 O O . THR B 1 169 ? 31.766 14.398 9.602 1 96.56 169 THR B O 1
ATOM 6200 N N . PHE B 1 170 ? 30.297 12.742 9.758 1 97.31 170 PHE B N 1
ATOM 6201 C CA . PHE B 1 170 ? 29.453 13.391 10.75 1 97.31 170 PHE B CA 1
ATOM 6202 C C . PHE B 1 170 ? 29.219 12.469 11.945 1 97.31 170 PHE B C 1
ATOM 6204 O O . PHE B 1 170 ? 29.438 11.258 11.852 1 97.31 170 PHE B O 1
ATOM 6211 N N . TRP B 1 171 ? 28.828 13.102 13.031 1 94.25 171 TRP B N 1
ATOM 6212 C CA . TRP B 1 171 ? 28.641 12.383 14.281 1 94.25 171 TRP B CA 1
ATOM 6213 C C . TRP B 1 171 ? 27.203 12.539 14.789 1 94.25 171 TRP B C 1
ATOM 6215 O O . TRP B 1 171 ? 26.594 13.594 14.617 1 94.25 171 TRP B O 1
ATOM 6225 N N . ALA B 1 172 ? 26.625 11.461 15.352 1 96 172 ALA B N 1
ATOM 6226 C CA . ALA B 1 172 ? 25.359 11.484 16.062 1 96 172 ALA B CA 1
ATOM 6227 C C . ALA B 1 172 ? 25.484 10.852 17.438 1 96 172 ALA B C 1
ATOM 6229 O O . ALA B 1 172 ? 26.156 9.828 17.594 1 96 172 ALA B O 1
ATOM 6230 N N . PRO B 1 173 ? 24.906 11.398 18.453 1 95.06 173 PRO B N 1
ATOM 6231 C CA . PRO B 1 173 ? 25 10.844 19.812 1 95.06 173 PRO B CA 1
ATOM 6232 C C . PRO B 1 173 ? 24.25 9.523 19.969 1 95.06 173 PRO B C 1
ATOM 6234 O O . PRO B 1 173 ? 24.516 8.773 20.906 1 95.06 173 PRO B O 1
ATOM 6237 N N . ASN B 1 174 ? 23.328 9.227 19.156 1 96.19 174 ASN B N 1
ATOM 6238 C CA . ASN B 1 174 ? 22.562 7.988 19.141 1 96.19 174 ASN B CA 1
ATOM 6239 C C . ASN B 1 174 ? 21.859 7.785 17.797 1 96.19 174 ASN B C 1
ATOM 6241 O O . ASN B 1 174 ? 21.906 8.656 16.938 1 96.19 174 ASN B O 1
ATOM 6245 N N . TYR B 1 175 ? 21.219 6.629 17.625 1 97.38 175 TYR B N 1
ATOM 6246 C CA . TYR B 1 175 ? 20.562 6.273 16.375 1 97.38 175 TYR B CA 1
ATOM 6247 C C . TYR B 1 175 ? 19.359 7.156 16.109 1 97.38 175 TYR B C 1
ATOM 6249 O O . TYR B 1 175 ? 19.062 7.508 14.969 1 97.38 175 TYR B O 1
ATOM 6257 N N . ASP B 1 176 ? 18.594 7.539 17.125 1 97.5 176 ASP B N 1
ATOM 6258 C CA . ASP B 1 176 ? 17.406 8.359 16.953 1 97.5 176 ASP B CA 1
ATOM 6259 C C . ASP B 1 176 ? 17.75 9.711 16.328 1 97.5 176 ASP B C 1
ATOM 6261 O O . ASP B 1 176 ? 17.016 10.203 15.469 1 97.5 176 ASP B O 1
ATOM 6265 N N . LEU B 1 177 ? 18.781 10.297 16.766 1 97.62 177 LEU B N 1
ATOM 6266 C CA . LEU B 1 177 ? 19.172 11.578 16.188 1 97.62 177 LEU B CA 1
ATOM 6267 C C . LEU B 1 177 ? 19.672 11.406 14.758 1 97.62 177 LEU B C 1
ATOM 6269 O O . LEU B 1 177 ? 19.484 12.281 13.914 1 97.62 177 LEU B O 1
ATOM 6273 N N . LEU B 1 178 ? 20.328 10.281 14.531 1 98.31 178 LEU B N 1
ATOM 6274 C CA . LEU B 1 178 ? 20.672 10 13.141 1 98.31 178 LEU B CA 1
ATOM 6275 C C . LEU B 1 178 ? 19.422 9.969 12.266 1 98.31 178 LEU B C 1
ATOM 6277 O O . LEU B 1 178 ? 19.375 10.625 11.227 1 98.31 178 LEU B O 1
ATOM 6281 N N . VAL B 1 179 ? 18.438 9.219 12.688 1 98.38 179 VAL B N 1
ATOM 6282 C CA . VAL B 1 179 ? 17.188 9.07 11.953 1 98.38 179 VAL B CA 1
ATOM 6283 C C . VAL B 1 179 ? 16.531 10.438 11.766 1 98.38 179 VAL B C 1
ATOM 6285 O O . VAL B 1 179 ? 15.922 10.703 10.727 1 98.38 179 VAL B O 1
ATOM 6288 N N . ASP B 1 180 ? 16.672 11.305 12.695 1 98.25 180 ASP B N 1
ATOM 6289 C CA . ASP B 1 180 ? 16.016 12.609 12.688 1 98.25 180 ASP B CA 1
ATOM 6290 C C . ASP B 1 180 ? 16.859 13.641 11.938 1 98.25 180 ASP B C 1
ATOM 6292 O O . ASP B 1 180 ? 16.672 14.852 12.102 1 98.25 180 ASP B O 1
ATOM 6296 N N . SER B 1 181 ? 17.859 13.234 11.188 1 98.69 181 SER B N 1
ATOM 6297 C CA . SER B 1 181 ? 18.766 14.133 10.484 1 98.69 181 SER B CA 1
ATOM 6298 C C . SER B 1 181 ? 18.891 13.75 9.016 1 98.69 181 SER B C 1
ATOM 6300 O O . SER B 1 181 ? 19.812 13.023 8.641 1 98.69 181 SER B O 1
ATOM 6302 N N . PRO B 1 182 ? 18.078 14.297 8.125 1 98.69 182 PRO B N 1
ATOM 6303 C CA . PRO B 1 182 ? 18.172 13.969 6.703 1 98.69 182 PRO B CA 1
ATOM 6304 C C . PRO B 1 182 ? 19.438 14.523 6.051 1 98.69 182 PRO B C 1
ATOM 6306 O O . PRO B 1 182 ? 20.109 15.383 6.629 1 98.69 182 PRO B O 1
ATOM 6309 N N . PHE B 1 183 ? 19.781 13.984 4.871 1 98.81 183 PHE B N 1
ATOM 6310 C CA . PHE B 1 183 ? 20.953 14.406 4.117 1 98.81 183 PHE B CA 1
ATOM 6311 C C . PHE B 1 183 ? 20.562 14.852 2.711 1 98.81 183 PHE B C 1
ATOM 6313 O O . PHE B 1 183 ? 19.797 14.164 2.027 1 98.81 183 PHE B O 1
ATOM 6320 N N . GLU B 1 184 ? 20.953 15.977 2.279 1 98.81 184 GLU B N 1
ATOM 6321 C CA . GLU B 1 184 ? 21 16.406 0.885 1 98.81 184 GLU B CA 1
ATOM 6322 C C . GLU B 1 184 ? 22.438 16.453 0.372 1 98.81 184 GLU B C 1
ATOM 6324 O O . GLU B 1 184 ? 23.266 17.203 0.896 1 98.81 184 GLU B O 1
ATOM 6329 N N . VAL B 1 185 ? 22.734 15.617 -0.566 1 98.69 185 VAL B N 1
ATOM 6330 C CA . VAL B 1 185 ? 24.078 15.5 -1.152 1 98.69 185 VAL B CA 1
ATOM 6331 C C . VAL B 1 185 ? 24 15.75 -2.656 1 98.69 185 VAL B C 1
ATOM 6333 O O . VAL B 1 185 ? 23.266 15.062 -3.373 1 98.69 185 VAL B O 1
ATOM 6336 N N . GLY B 1 186 ? 24.672 16.703 -3.098 1 98 186 GLY B N 1
ATOM 6337 C CA . GLY B 1 186 ? 24.594 16.922 -4.535 1 98 186 GLY B CA 1
ATOM 6338 C C . GLY B 1 186 ? 25 18.328 -4.949 1 98 186 GLY B C 1
ATOM 6339 O O . GLY B 1 186 ? 25.906 18.906 -4.363 1 98 186 GLY B O 1
ATOM 6340 N N . THR B 1 187 ? 24.375 18.844 -6 1 95.94 187 THR B N 1
ATOM 6341 C CA . THR B 1 187 ? 24.719 20.125 -6.613 1 95.94 187 THR B CA 1
ATOM 6342 C C . THR B 1 187 ? 23.781 21.219 -6.137 1 95.94 187 THR B C 1
ATOM 6344 O O . THR B 1 187 ? 23.688 22.281 -6.766 1 95.94 187 THR B O 1
ATOM 6347 N N . HIS B 1 188 ? 23.141 21.031 -5.074 1 97.75 188 HIS B N 1
ATOM 6348 C CA . HIS B 1 188 ? 22.172 21.984 -4.555 1 97.75 188 HIS B CA 1
ATOM 6349 C C . HIS B 1 188 ? 22.844 23.281 -4.121 1 97.75 188 HIS B C 1
ATOM 6351 O O . HIS B 1 188 ? 24.047 23.312 -3.844 1 97.75 188 HIS B O 1
ATOM 6357 N N . GLY B 1 189 ? 22.031 24.422 -4.176 1 97.88 189 GLY B N 1
ATOM 6358 C CA . GLY B 1 189 ? 22.484 25.688 -3.637 1 97.88 189 GLY B CA 1
ATOM 6359 C C . GLY B 1 189 ? 22.359 25.781 -2.127 1 97.88 189 GLY B C 1
ATOM 6360 O O . GLY B 1 189 ? 21.422 25.234 -1.542 1 97.88 189 GLY B O 1
ATOM 6361 N N . ILE B 1 190 ? 23.375 26.438 -1.51 1 98.19 190 ILE B N 1
ATOM 6362 C CA . ILE B 1 190 ? 23.344 26.656 -0.067 1 98.19 190 ILE B CA 1
ATOM 6363 C C . ILE B 1 190 ? 23.344 28.141 0.23 1 98.19 190 ILE B C 1
ATOM 6365 O O . ILE B 1 190 ? 24.266 28.875 -0.189 1 98.19 190 ILE B O 1
ATOM 6369 N N . TYR B 1 191 ? 22.359 28.641 0.897 1 98.56 191 TYR B N 1
ATOM 6370 C CA . TYR B 1 191 ? 22.219 30.031 1.319 1 98.56 191 TYR B CA 1
ATOM 6371 C C . TYR B 1 191 ? 22.234 30.141 2.84 1 98.56 191 TYR B C 1
ATOM 6373 O O . TYR B 1 191 ? 21.516 29.422 3.527 1 98.56 191 TYR B O 1
ATOM 6381 N N . THR B 1 192 ? 23.047 31.031 3.359 1 98.25 192 THR B N 1
ATOM 6382 C CA . THR B 1 192 ? 23.172 31.172 4.805 1 98.25 192 THR B CA 1
ATOM 6383 C C . THR B 1 192 ? 22.578 32.5 5.27 1 98.25 192 THR B C 1
ATOM 6385 O O . THR B 1 192 ? 22.609 33.5 4.531 1 98.25 192 THR B O 1
ATOM 6388 N N . PHE B 1 193 ? 22.016 32.531 6.453 1 98.5 193 PHE B N 1
ATOM 6389 C CA . PHE B 1 193 ? 21.5 33.719 7.098 1 98.5 193 PHE B CA 1
ATOM 6390 C C . PHE B 1 193 ? 21.453 33.531 8.609 1 98.5 193 PHE B C 1
ATOM 6392 O O . PHE B 1 193 ? 21.734 32.469 9.125 1 98.5 193 PHE B O 1
ATOM 6399 N N . GLU B 1 194 ? 21.234 34.594 9.297 1 98.25 194 GLU B N 1
ATOM 6400 C CA . GLU B 1 194 ? 21.234 34.594 10.758 1 98.25 194 GLU B CA 1
ATOM 6401 C C . GLU B 1 194 ? 19.922 35.156 11.312 1 98.25 194 GLU B C 1
ATOM 6403 O O . GLU B 1 194 ? 19.375 36.125 10.773 1 98.25 194 GLU B O 1
ATOM 6408 N N . VAL B 1 195 ? 19.422 34.531 12.297 1 98.31 195 VAL B N 1
ATOM 6409 C CA . VAL B 1 195 ? 18.297 35.031 13.078 1 98.31 195 VAL B CA 1
ATOM 6410 C C . VAL B 1 195 ? 18.594 34.906 14.562 1 98.31 195 VAL B C 1
ATOM 6412 O O . VAL B 1 195 ? 18.969 33.812 15.039 1 98.31 195 VAL B O 1
ATOM 6415 N N . ASP B 1 196 ? 18.469 36.031 15.328 1 97 196 ASP B N 1
ATOM 6416 C CA . ASP B 1 196 ? 18.719 36.094 16.766 1 97 196 ASP B CA 1
ATOM 6417 C C . ASP B 1 196 ? 20.094 35.531 17.094 1 97 196 ASP B C 1
ATOM 6419 O O . ASP B 1 196 ? 20.25 34.75 18.047 1 97 196 ASP B O 1
ATOM 6423 N N . GLY B 1 197 ? 21.016 35.75 16.25 1 96.75 197 GLY B N 1
ATOM 6424 C CA . GLY B 1 197 ? 22.391 35.375 16.469 1 96.75 197 GLY B CA 1
ATOM 6425 C C . GLY B 1 197 ? 22.672 33.906 16.172 1 96.75 197 GLY B C 1
ATOM 6426 O O . GLY B 1 197 ? 23.781 33.406 16.438 1 96.75 197 GLY B O 1
ATOM 6427 N N . LYS B 1 198 ? 21.781 33.188 15.672 1 97.75 198 LYS B N 1
ATOM 6428 C CA . LYS B 1 198 ? 21.953 31.781 15.359 1 97.75 198 LYS B CA 1
ATOM 6429 C C . LYS B 1 198 ? 22.031 31.562 13.852 1 97.75 198 LYS B C 1
ATOM 6431 O O . LYS B 1 198 ? 21.234 32.125 13.094 1 97.75 198 LYS B O 1
ATOM 6436 N N . PRO B 1 199 ? 22.969 30.812 13.406 1 98.12 199 PRO B N 1
ATOM 6437 C CA . PRO B 1 199 ? 23.125 30.547 11.969 1 98.12 199 PRO B CA 1
ATOM 6438 C C . PRO B 1 199 ? 22.031 29.641 11.422 1 98.12 199 PRO B C 1
ATOM 6440 O O . PRO B 1 199 ? 21.625 28.688 12.094 1 98.12 199 PRO B O 1
ATOM 6443 N N . HIS B 1 200 ? 21.531 29.906 10.219 1 98.75 200 HIS B N 1
ATOM 6444 C CA . HIS B 1 200 ? 20.594 29.109 9.445 1 98.75 200 HIS B CA 1
ATOM 6445 C C . HIS B 1 200 ? 21.125 28.828 8.039 1 98.75 200 HIS B C 1
ATOM 6447 O O . HIS B 1 200 ? 21.875 29.641 7.496 1 98.75 200 HIS B O 1
ATOM 6453 N N . GLU B 1 201 ? 20.797 27.703 7.516 1 98.56 201 GLU B N 1
ATOM 6454 C CA . GLU B 1 201 ? 21.109 27.344 6.133 1 98.56 201 GLU B CA 1
ATOM 6455 C C . GLU B 1 201 ? 19.844 26.953 5.371 1 98.56 201 GLU B C 1
ATOM 6457 O O . GLU B 1 201 ? 18.953 26.297 5.914 1 98.56 201 GLU B O 1
ATOM 6462 N N . LEU B 1 202 ? 19.703 27.406 4.164 1 98.81 202 LEU B N 1
ATOM 6463 C CA . LEU B 1 202 ? 18.703 26.969 3.203 1 98.81 202 LEU B CA 1
ATOM 6464 C C . LEU B 1 202 ? 19.344 26.25 2.021 1 98.81 202 LEU B C 1
ATOM 6466 O O . LEU B 1 202 ? 19.984 26.891 1.179 1 98.81 202 LEU B O 1
ATOM 6470 N N . ALA B 1 203 ? 19.219 24.922 2.012 1 98.81 203 ALA B N 1
ATOM 6471 C CA . ALA B 1 203 ? 19.703 24.109 0.909 1 98.81 203 ALA B CA 1
ATOM 6472 C C . ALA B 1 203 ? 18.609 23.875 -0.135 1 98.81 203 ALA B C 1
ATOM 6474 O O . ALA B 1 203 ? 17.578 23.266 0.156 1 98.81 203 ALA B O 1
ATOM 6475 N N . VAL B 1 204 ? 18.797 24.328 -1.392 1 98.75 204 VAL B N 1
ATOM 6476 C CA . VAL B 1 204 ? 17.766 24.281 -2.416 1 98.75 204 VAL B CA 1
ATOM 6477 C C . VAL B 1 204 ? 18.219 23.422 -3.582 1 98.75 204 VAL B C 1
ATOM 6479 O O . VAL B 1 204 ? 19.234 23.719 -4.23 1 98.75 204 VAL B O 1
ATOM 6482 N N . TRP B 1 205 ? 17.531 22.344 -3.828 1 98.19 205 TRP B N 1
ATOM 6483 C CA . TRP B 1 205 ? 17.781 21.5 -4.988 1 98.19 205 TRP B CA 1
ATOM 6484 C C . TRP B 1 205 ? 16.703 21.688 -6.051 1 98.19 205 TRP B C 1
ATOM 6486 O O . TRP B 1 205 ? 15.516 21.766 -5.727 1 98.19 205 TRP B O 1
ATOM 6496 N N . GLY B 1 206 ? 17.094 21.688 -7.285 1 95.19 206 GLY B N 1
ATOM 6497 C CA . GLY B 1 206 ? 16.188 21.844 -8.414 1 95.19 206 GLY B CA 1
ATOM 6498 C C . GLY B 1 206 ? 16.203 23.234 -9.016 1 95.19 206 GLY B C 1
ATOM 6499 O O . GLY B 1 206 ? 16.812 24.141 -8.453 1 95.19 206 GLY B O 1
ATOM 6500 N N . LYS B 1 207 ? 15.617 23.375 -10.234 1 93.5 207 LYS B N 1
ATOM 6501 C CA . LYS B 1 207 ? 15.531 24.656 -10.938 1 93.5 207 LYS B CA 1
ATOM 6502 C C . LYS B 1 207 ? 14.086 25.125 -11.047 1 93.5 207 LYS B C 1
ATOM 6504 O O . LYS B 1 207 ? 13.164 24.297 -11.109 1 93.5 207 LYS B O 1
ATOM 6509 N N . GLY B 1 208 ? 13.906 26.406 -10.977 1 94 208 GLY B N 1
ATOM 6510 C CA . GLY B 1 208 ? 12.602 27.031 -11.086 1 94 208 GLY B CA 1
ATOM 6511 C C . GLY B 1 208 ? 12.648 28.547 -10.938 1 94 208 GLY B C 1
ATOM 6512 O O . GLY B 1 208 ? 13.641 29.188 -11.305 1 94 208 GLY B O 1
ATOM 6513 N N . ASN B 1 209 ? 11.562 29.109 -10.562 1 95.88 209 ASN B N 1
ATOM 6514 C CA . ASN B 1 209 ? 11.516 30.562 -10.43 1 95.88 209 ASN B CA 1
ATOM 6515 C C . ASN B 1 209 ? 11.656 31 -8.977 1 95.88 209 ASN B C 1
ATOM 6517 O O . ASN B 1 209 ? 11.031 31.984 -8.555 1 95.88 209 ASN B O 1
ATOM 6521 N N . PHE B 1 210 ? 12.391 30.219 -8.203 1 96.06 210 PHE B N 1
ATOM 6522 C CA . PHE B 1 210 ? 12.68 30.484 -6.797 1 96.06 210 PHE B CA 1
ATOM 6523 C C . PHE B 1 210 ? 13.641 31.656 -6.652 1 96.06 210 PHE B C 1
ATOM 6525 O O . PHE B 1 210 ? 14.641 31.719 -7.367 1 96.06 210 PHE B O 1
ATOM 6532 N N . ASP B 1 211 ? 13.328 32.594 -5.809 1 96.25 211 ASP B N 1
ATOM 6533 C CA . ASP B 1 211 ? 14.188 33.719 -5.457 1 96.25 211 ASP B CA 1
ATOM 6534 C C . ASP B 1 211 ? 14.68 33.625 -4.016 1 96.25 211 ASP B C 1
ATOM 6536 O O . ASP B 1 211 ? 13.953 33.969 -3.08 1 96.25 211 ASP B O 1
ATOM 6540 N N . PRO B 1 212 ? 15.93 33.281 -3.799 1 97.25 212 PRO B N 1
ATOM 6541 C CA . PRO B 1 212 ? 16.422 33.031 -2.445 1 97.25 212 PRO B CA 1
ATOM 6542 C C . PRO B 1 212 ? 16.406 34.281 -1.571 1 97.25 212 PRO B C 1
ATOM 6544 O O . PRO B 1 212 ? 16.156 34.188 -0.366 1 97.25 212 PRO B O 1
ATOM 6547 N N . LYS B 1 213 ? 16.703 35.406 -2.092 1 97.44 213 LYS B N 1
ATOM 6548 C CA . LYS B 1 213 ? 16.734 36.625 -1.297 1 97.44 213 LYS B CA 1
ATOM 6549 C C . LYS B 1 213 ? 15.367 36.938 -0.696 1 97.44 213 LYS B C 1
ATOM 6551 O O . LYS B 1 213 ? 15.258 37.188 0.504 1 97.44 213 LYS B O 1
ATOM 6556 N N . ARG B 1 214 ? 14.367 36.906 -1.531 1 97.56 214 ARG B N 1
ATOM 6557 C CA . ARG B 1 214 ? 13.008 37.125 -1.061 1 97.56 214 ARG B CA 1
ATOM 6558 C C . ARG B 1 214 ? 12.578 36.094 -0.044 1 97.56 214 ARG B C 1
ATOM 6560 O O . ARG B 1 214 ? 12.039 36.406 1.012 1 97.56 214 ARG B O 1
ATOM 6567 N N . ALA B 1 215 ? 12.805 34.875 -0.429 1 98.25 215 ALA B N 1
ATOM 6568 C CA . ALA B 1 215 ? 12.391 33.781 0.431 1 98.25 215 ALA B CA 1
ATOM 6569 C C . ALA B 1 215 ? 13.055 33.875 1.8 1 98.25 215 ALA B C 1
ATOM 6571 O O . ALA B 1 215 ? 12.406 33.688 2.83 1 98.25 215 ALA B O 1
ATOM 6572 N N . ILE B 1 216 ? 14.336 34.125 1.846 1 98.62 216 ILE B N 1
ATOM 6573 C CA . ILE B 1 216 ? 15.102 34.188 3.09 1 98.62 216 ILE B CA 1
ATOM 6574 C C . ILE B 1 216 ? 14.57 35.312 3.969 1 98.62 216 ILE B C 1
ATOM 6576 O O . ILE B 1 216 ? 14.398 35.156 5.176 1 98.62 216 ILE B O 1
ATOM 6580 N N . ALA B 1 217 ? 14.328 36.469 3.383 1 98.62 217 ALA B N 1
ATOM 6581 C CA . ALA B 1 217 ? 13.773 37.562 4.141 1 98.62 217 ALA B CA 1
ATOM 6582 C C . ALA B 1 217 ? 12.461 37.188 4.809 1 98.62 217 ALA B C 1
ATOM 6584 O O . ALA B 1 217 ? 12.227 37.531 5.973 1 98.62 217 ALA B O 1
ATOM 6585 N N . ASP B 1 218 ? 11.625 36.594 4.082 1 98.75 218 ASP B N 1
ATOM 6586 C CA . ASP B 1 218 ? 10.32 36.188 4.602 1 98.75 218 ASP B CA 1
ATOM 6587 C C . ASP B 1 218 ? 10.453 35.062 5.633 1 98.75 218 ASP B C 1
ATOM 6589 O O . ASP B 1 218 ? 9.75 35.062 6.645 1 98.75 218 ASP B O 1
ATOM 6593 N N . ILE B 1 219 ? 11.367 34.094 5.422 1 98.88 219 ILE B N 1
ATOM 6594 C CA . ILE B 1 219 ? 11.633 33 6.371 1 98.88 219 ILE B CA 1
ATOM 6595 C C . ILE B 1 219 ? 12.141 33.594 7.688 1 98.88 219 ILE B C 1
ATOM 6597 O O . ILE B 1 219 ? 11.734 33.156 8.766 1 98.88 219 ILE B O 1
ATOM 6601 N N . GLN B 1 220 ? 13 34.562 7.59 1 98.81 220 GLN B N 1
ATOM 6602 C CA . GLN B 1 220 ? 13.516 35.219 8.789 1 98.81 220 GLN B CA 1
ATOM 6603 C C . GLN B 1 220 ? 12.383 35.812 9.625 1 98.81 220 GLN B C 1
ATOM 6605 O O . GLN B 1 220 ? 12.367 35.656 10.852 1 98.81 220 GLN B O 1
ATOM 6610 N N . ARG B 1 221 ? 11.414 36.438 8.961 1 98.62 221 ARG B N 1
ATOM 6611 C CA . ARG B 1 221 ? 10.273 37.031 9.664 1 98.62 221 ARG B CA 1
ATOM 6612 C C . ARG B 1 221 ? 9.445 35.938 10.352 1 98.62 221 ARG B C 1
ATOM 6614 O O . ARG B 1 221 ? 8.953 36.125 11.469 1 98.62 221 ARG B O 1
ATOM 6621 N N . ILE B 1 222 ? 9.266 34.812 9.695 1 98.81 222 ILE B N 1
ATOM 6622 C CA . ILE B 1 222 ? 8.523 33.688 10.266 1 98.81 222 ILE B CA 1
ATOM 6623 C C . ILE B 1 222 ? 9.25 33.156 11.508 1 98.81 222 ILE B C 1
ATOM 6625 O O . ILE B 1 222 ? 8.633 32.969 12.555 1 98.81 222 ILE B O 1
ATOM 6629 N N . ILE B 1 223 ? 10.578 32.969 11.398 1 98.88 223 ILE B N 1
ATOM 6630 C CA . ILE B 1 223 ? 11.398 32.469 12.5 1 98.88 223 ILE B CA 1
ATOM 6631 C C . ILE B 1 223 ? 11.305 33.406 13.688 1 98.88 223 ILE B C 1
ATOM 6633 O O . ILE B 1 223 ? 11.078 32.969 14.82 1 98.88 223 ILE B O 1
ATOM 6637 N N . GLU B 1 224 ? 11.43 34.719 13.414 1 98.62 224 GLU B N 1
ATOM 6638 C CA . GLU B 1 224 ? 11.375 35.719 14.469 1 98.62 224 GLU B CA 1
ATOM 6639 C C . GLU B 1 224 ? 10.016 35.719 15.172 1 98.62 224 GLU B C 1
ATOM 6641 O O . GLU B 1 224 ? 9.945 35.812 16.406 1 98.62 224 GLU B O 1
ATOM 6646 N N . THR B 1 225 ? 9 35.625 14.367 1 98.12 225 THR B N 1
ATOM 6647 C CA . THR B 1 225 ? 7.645 35.594 14.914 1 98.12 225 THR B CA 1
ATOM 6648 C C . THR B 1 225 ? 7.445 34.406 15.82 1 98.12 225 THR B C 1
ATOM 6650 O O . THR B 1 225 ? 6.961 34.531 16.938 1 98.12 225 THR B O 1
ATOM 6653 N N . GLU B 1 226 ? 7.848 33.219 15.406 1 98.44 226 GLU B N 1
ATOM 6654 C CA . GLU B 1 226 ? 7.66 32 16.203 1 98.44 226 GLU B CA 1
ATOM 6655 C C . GLU B 1 226 ? 8.57 31.984 17.422 1 98.44 226 GLU B C 1
ATOM 6657 O O . GLU B 1 226 ? 8.18 31.516 18.5 1 98.44 226 GLU B O 1
ATOM 6662 N N . ALA B 1 227 ? 9.805 32.5 17.25 1 98.12 227 ALA B N 1
ATOM 6663 C CA . ALA B 1 227 ? 10.719 32.625 18.391 1 98.12 227 ALA B CA 1
ATOM 6664 C C . ALA B 1 227 ? 10.102 33.469 19.5 1 98.12 227 ALA B C 1
ATOM 6666 O O . ALA B 1 227 ? 10.289 33.188 20.688 1 98.12 227 ALA B O 1
ATOM 6667 N N . SER B 1 228 ? 9.398 34.5 19.125 1 97.31 228 SER B N 1
ATOM 6668 C CA . SER B 1 228 ? 8.797 35.406 20.094 1 97.31 228 SER B CA 1
ATOM 6669 C C . SER B 1 228 ? 7.703 34.719 20.906 1 97.31 228 SER B C 1
ATOM 6671 O O . SER B 1 228 ? 7.406 35.125 22.031 1 97.31 228 SER B O 1
ATOM 6673 N N . PHE B 1 229 ? 7.039 33.688 20.312 1 96.88 229 PHE B N 1
ATOM 6674 C CA . PHE B 1 229 ? 6 32.938 21.031 1 96.88 229 PHE B CA 1
ATOM 6675 C C . PHE B 1 229 ? 6.582 32.188 22.219 1 96.88 229 PHE B C 1
ATOM 6677 O O . PHE B 1 229 ? 5.91 32 23.234 1 96.88 229 PHE B O 1
ATOM 6684 N N . PHE B 1 230 ? 7.828 31.688 22.094 1 95.62 230 PHE B N 1
ATOM 6685 C CA . PHE B 1 230 ? 8.328 30.703 23.047 1 95.62 230 PHE B CA 1
ATOM 6686 C C . PHE B 1 230 ? 9.547 31.234 23.781 1 95.62 230 PHE B C 1
ATOM 6688 O O . PHE B 1 230 ? 10.141 30.531 24.609 1 95.62 230 PHE B O 1
ATOM 6695 N N . GLY B 1 231 ? 9.984 32.406 23.516 1 93.69 231 GLY B N 1
ATOM 6696 C CA . GLY B 1 231 ? 11.047 33.062 24.266 1 93.69 231 GLY B CA 1
ATOM 6697 C C . GLY B 1 231 ? 12.43 32.781 23.703 1 93.69 231 GLY B C 1
ATOM 6698 O O . GLY B 1 231 ? 13.422 32.844 24.422 1 93.69 231 GLY B O 1
ATOM 6699 N N . GLY B 1 232 ? 12.508 32.469 22.391 1 95.44 232 GLY B N 1
ATOM 6700 C CA . GLY B 1 232 ? 13.805 32.281 21.75 1 95.44 232 GLY B CA 1
ATOM 6701 C C . GLY B 1 232 ? 13.891 31.016 20.938 1 95.44 232 GLY B C 1
ATOM 6702 O O . GLY B 1 232 ? 12.883 30.344 20.703 1 95.44 232 GLY B O 1
ATOM 6703 N N . LEU B 1 233 ? 15.062 30.766 20.422 1 97.38 233 LEU B N 1
ATOM 6704 C CA . LEU B 1 233 ? 15.312 29.625 19.547 1 97.38 233 LEU B CA 1
ATOM 6705 C C . LEU B 1 233 ? 16.078 28.531 20.297 1 97.38 233 LEU B C 1
ATOM 6707 O O . LEU B 1 233 ? 17.203 28.766 20.734 1 97.38 233 LEU B O 1
ATOM 6711 N N . PRO B 1 234 ? 15.602 27.297 20.469 1 95.56 234 PRO B N 1
ATOM 6712 C CA . PRO B 1 234 ? 16.188 26.266 21.312 1 95.56 234 PRO B CA 1
ATOM 6713 C C . PRO B 1 234 ? 17.188 25.391 20.562 1 95.56 234 PRO B C 1
ATOM 6715 O O . PRO B 1 234 ? 17.203 24.172 20.734 1 95.56 234 PRO B O 1
ATOM 6718 N N . TYR B 1 235 ? 17.969 25.922 19.625 1 96.19 235 TYR B N 1
ATOM 6719 C CA . TYR B 1 235 ? 18.984 25.188 18.875 1 96.19 235 TYR B CA 1
ATOM 6720 C C . TYR B 1 235 ? 20.203 26.062 18.609 1 96.19 235 TYR B C 1
ATOM 6722 O O . TYR B 1 235 ? 20.156 27.281 18.797 1 96.19 235 TYR B O 1
ATOM 6730 N N . ASP B 1 236 ? 21.312 25.453 18.172 1 96.5 236 ASP B N 1
ATOM 6731 C CA . ASP B 1 236 ? 22.531 26.203 17.828 1 96.5 236 ASP B CA 1
ATOM 6732 C C . ASP B 1 236 ? 22.562 26.531 16.344 1 96.5 236 ASP B C 1
ATOM 6734 O O . ASP B 1 236 ? 23.062 27.594 15.945 1 96.5 236 ASP B O 1
ATOM 6738 N N . ARG B 1 237 ? 22.031 25.656 15.594 1 97.31 237 ARG B N 1
ATOM 6739 C CA . ARG B 1 237 ? 22 25.766 14.141 1 97.31 237 ARG B CA 1
ATOM 6740 C C . ARG B 1 237 ? 20.766 25.062 13.578 1 97.31 237 ARG B C 1
ATOM 6742 O O . ARG B 1 237 ? 20.297 24.062 14.133 1 97.31 237 ARG B O 1
ATOM 6749 N N . TYR B 1 238 ? 20.188 25.641 12.508 1 98.62 238 TYR B N 1
ATOM 6750 C CA . TYR B 1 238 ? 19.016 25.047 11.906 1 98.62 238 TYR B CA 1
ATOM 6751 C C . TYR B 1 238 ? 19.141 24.984 10.383 1 98.62 238 TYR B C 1
ATOM 6753 O O . TYR B 1 238 ? 19.641 25.922 9.766 1 98.62 238 TYR B O 1
ATOM 6761 N N . VAL B 1 239 ? 18.703 23.891 9.766 1 98.81 239 VAL B N 1
ATOM 6762 C CA . VAL B 1 239 ? 18.891 23.672 8.336 1 98.81 239 VAL B CA 1
ATOM 6763 C C . VAL B 1 239 ? 17.531 23.484 7.66 1 98.81 239 VAL B C 1
ATOM 6765 O O . VAL B 1 239 ? 16.734 22.656 8.094 1 98.81 239 VAL B O 1
ATOM 6768 N N . PHE B 1 240 ? 17.203 24.281 6.609 1 98.88 240 PHE B N 1
ATOM 6769 C CA . PHE B 1 240 ? 16.094 24.047 5.703 1 98.88 240 PHE B CA 1
ATOM 6770 C C . PHE B 1 240 ? 16.547 23.344 4.438 1 98.88 240 PHE B C 1
ATOM 6772 O O . PHE B 1 240 ? 17.484 23.797 3.771 1 98.88 240 PHE B O 1
ATOM 6779 N N . ILE B 1 241 ? 15.945 22.234 4.09 1 98.88 241 ILE B N 1
ATOM 6780 C CA . ILE B 1 241 ? 16.156 21.562 2.811 1 98.88 241 ILE B CA 1
ATOM 6781 C C . ILE B 1 241 ? 14.922 21.719 1.933 1 98.88 241 ILE B C 1
ATOM 6783 O O . ILE B 1 241 ? 13.82 21.344 2.328 1 98.88 241 ILE B O 1
ATOM 6787 N N . LEU B 1 242 ? 15.039 22.328 0.754 1 98.81 242 LEU B N 1
ATOM 6788 C CA . LEU B 1 242 ? 13.922 22.625 -0.136 1 98.81 242 LEU B CA 1
ATOM 6789 C C . LEU B 1 242 ? 14.141 21.984 -1.505 1 98.81 242 LEU B C 1
ATOM 6791 O O . LEU B 1 242 ? 15.148 22.234 -2.162 1 98.81 242 LEU B O 1
ATOM 6795 N N . HIS B 1 243 ? 13.25 21.141 -1.95 1 98.56 243 HIS B N 1
ATOM 6796 C CA . HIS B 1 243 ? 13.258 20.547 -3.283 1 98.56 243 HIS B CA 1
ATOM 6797 C C . HIS B 1 243 ? 12.219 21.203 -4.184 1 98.56 243 HIS B C 1
ATOM 6799 O O . HIS B 1 243 ? 11.031 21.25 -3.838 1 98.56 243 HIS B O 1
ATOM 6805 N N . LEU B 1 244 ? 12.641 21.719 -5.316 1 97.38 244 LEU B N 1
ATOM 6806 C CA . LEU B 1 244 ? 11.773 22.281 -6.344 1 97.38 244 LEU B CA 1
ATOM 6807 C C . LEU B 1 244 ? 11.375 21.219 -7.359 1 97.38 244 LEU B C 1
ATOM 6809 O O . LEU B 1 244 ? 12.211 20.734 -8.125 1 97.38 244 LEU B O 1
ATOM 6813 N N . THR B 1 245 ? 10.117 20.844 -7.34 1 95.31 245 THR B N 1
ATOM 6814 C CA . THR B 1 245 ? 9.656 19.766 -8.203 1 95.31 245 THR B CA 1
ATOM 6815 C C . THR B 1 245 ? 8.461 20.203 -9.039 1 95.31 245 THR B C 1
ATOM 6817 O O . THR B 1 245 ? 7.957 21.312 -8.875 1 95.31 245 THR B O 1
ATOM 6820 N N . HIS B 1 246 ? 8.125 19.375 -10.062 1 90.69 246 HIS B N 1
ATOM 6821 C CA . HIS B 1 246 ? 7 19.703 -10.938 1 90.69 246 HIS B CA 1
ATOM 6822 C C . HIS B 1 246 ? 5.676 19.609 -10.18 1 90.69 246 HIS B C 1
ATOM 6824 O O . HIS B 1 246 ? 4.754 20.391 -10.438 1 90.69 246 HIS B O 1
ATOM 6830 N N . LYS B 1 247 ? 5.641 18.516 -9.516 1 84.69 247 LYS B N 1
ATOM 6831 C CA . LYS B 1 247 ? 4.434 18.328 -8.711 1 84.69 247 LYS B CA 1
ATOM 6832 C C . LYS B 1 247 ? 4.781 18.016 -7.262 1 84.69 247 LYS B C 1
ATOM 6834 O O . LYS B 1 247 ? 5.895 17.578 -6.961 1 84.69 247 LYS B O 1
ATOM 6839 N N . GLY B 1 248 ? 4.352 18.797 -6.254 1 83.94 248 GLY B N 1
ATOM 6840 C CA . GLY B 1 248 ? 4.594 18.422 -4.871 1 83.94 248 GLY B CA 1
ATOM 6841 C C . GLY B 1 248 ? 4.266 19.531 -3.885 1 83.94 248 GLY B C 1
ATOM 6842 O O . GLY B 1 248 ? 4.359 20.703 -4.215 1 83.94 248 GLY B O 1
ATOM 6843 N N . TYR B 1 249 ? 3.975 19.141 -2.828 1 94.06 249 TYR B N 1
ATOM 6844 C CA . TYR B 1 249 ? 3.709 20.016 -1.686 1 94.06 249 TYR B CA 1
ATOM 6845 C C . TYR B 1 249 ? 3.777 19.234 -0.379 1 94.06 249 TYR B C 1
ATOM 6847 O O . TYR B 1 249 ? 3.07 18.234 -0.205 1 94.06 249 TYR B O 1
ATOM 6855 N N . GLY B 1 250 ? 4.68 19.609 0.475 1 96.75 250 GLY B N 1
ATOM 6856 C CA . GLY B 1 250 ? 4.723 18.953 1.776 1 96.75 250 GLY B CA 1
ATOM 6857 C C . GLY B 1 250 ? 6.047 19.141 2.49 1 96.75 250 GLY B C 1
ATOM 6858 O O . GLY B 1 250 ? 6.992 19.688 1.923 1 96.75 250 GLY B O 1
ATOM 6859 N N . GLY B 1 251 ? 6.07 18.75 3.703 1 98.38 251 GLY B N 1
ATOM 6860 C CA . GLY B 1 251 ? 7.273 18.844 4.516 1 98.38 251 GLY B CA 1
ATOM 6861 C C . GLY B 1 251 ? 7.363 17.766 5.582 1 98.38 251 GLY B C 1
ATOM 6862 O O . GLY B 1 251 ? 6.426 17 5.762 1 98.38 251 GLY B O 1
ATOM 6863 N N . LEU B 1 252 ? 8.477 17.703 6.113 1 98.69 252 LEU B N 1
ATOM 6864 C CA . LEU B 1 252 ? 8.742 16.844 7.266 1 98.69 252 LEU B CA 1
ATOM 6865 C C . LEU B 1 252 ? 9.656 17.547 8.266 1 98.69 252 LEU B C 1
ATOM 6867 O O . LEU B 1 252 ? 10.711 18.062 7.891 1 98.69 252 LEU B O 1
ATOM 6871 N N . GLU B 1 253 ? 9.227 17.578 9.469 1 98.5 253 GLU B N 1
ATOM 6872 C CA . GLU B 1 253 ? 9.969 18.25 10.531 1 98.5 253 GLU B CA 1
ATOM 6873 C C . GLU B 1 253 ? 11.031 17.328 11.133 1 98.5 253 GLU B C 1
ATOM 6875 O O . GLU B 1 253 ? 10.828 16.109 11.211 1 98.5 253 GLU B O 1
ATOM 6880 N N . HIS B 1 254 ? 12.07 17.844 11.531 1 98.25 254 HIS B N 1
ATOM 6881 C CA . HIS B 1 254 ? 13.133 17.203 12.305 1 98.25 254 HIS B CA 1
ATOM 6882 C C . HIS B 1 254 ? 13.555 18.078 13.484 1 98.25 254 HIS B C 1
ATOM 6884 O O . HIS B 1 254 ? 13.008 19.172 13.672 1 98.25 254 HIS B O 1
ATOM 6890 N N . LEU B 1 255 ? 14.445 17.594 14.32 1 97.31 255 LEU B N 1
ATOM 6891 C CA . LEU B 1 255 ? 14.805 18.297 15.547 1 97.31 255 LEU B CA 1
ATOM 6892 C C . LEU B 1 255 ? 15.422 19.641 15.234 1 97.31 255 LEU B C 1
ATOM 6894 O O . LEU B 1 255 ? 15.07 20.656 15.852 1 97.31 255 LEU B O 1
ATOM 6898 N N . ASN B 1 256 ? 16.375 19.703 14.297 1 98.19 256 ASN B N 1
ATOM 6899 C CA . ASN B 1 256 ? 17.062 20.938 13.969 1 98.19 256 ASN B CA 1
ATOM 6900 C C . ASN B 1 256 ? 17.109 21.188 12.469 1 98.19 256 ASN B C 1
ATOM 6902 O O . ASN B 1 256 ? 18.078 21.719 11.945 1 98.19 256 ASN B O 1
ATOM 6906 N N . SER B 1 257 ? 16.094 20.703 11.812 1 98.75 257 SER B N 1
ATOM 6907 C CA . SER B 1 257 ? 15.945 20.906 10.375 1 98.75 257 SER B CA 1
ATOM 6908 C C . SER B 1 257 ? 14.523 20.594 9.922 1 98.75 257 SER B C 1
ATOM 6910 O O . SER B 1 257 ? 13.688 20.172 10.727 1 98.75 257 SER B O 1
ATOM 6912 N N . CYS B 1 258 ? 14.219 20.859 8.727 1 98.81 258 CYS B N 1
ATOM 6913 C CA . CYS B 1 258 ? 13.016 20.359 8.055 1 98.81 258 CYS B CA 1
ATOM 6914 C C . CYS B 1 258 ? 13.266 20.203 6.559 1 98.81 258 CYS B C 1
ATOM 6916 O O . CYS B 1 258 ? 14.148 20.844 5.996 1 98.81 258 CYS B O 1
ATOM 6918 N N . SER B 1 259 ? 12.586 19.281 5.988 1 98.81 259 SER B N 1
ATOM 6919 C CA . SER B 1 259 ? 12.586 19.062 4.543 1 98.81 259 SER B CA 1
ATOM 6920 C C . SER B 1 259 ? 11.289 19.562 3.914 1 98.81 259 SER B C 1
ATOM 6922 O O . SER B 1 259 ? 10.203 19.344 4.457 1 98.81 259 SER B O 1
ATOM 6924 N N . LEU B 1 260 ? 11.422 20.281 2.807 1 98.75 260 LEU B N 1
ATOM 6925 C CA . LEU B 1 260 ? 10.289 20.844 2.088 1 98.75 260 LEU B CA 1
ATOM 6926 C C . LEU B 1 260 ? 10.305 20.422 0.622 1 98.75 260 LEU B C 1
ATOM 6928 O O . LEU B 1 260 ? 11.375 20.297 0.021 1 98.75 260 LEU B O 1
ATOM 6932 N N . ILE B 1 261 ? 9.203 20.188 0.081 1 98.38 261 ILE B N 1
ATOM 6933 C CA . ILE B 1 261 ? 9 20 -1.352 1 98.38 261 ILE B CA 1
ATOM 6934 C C . ILE B 1 261 ? 7.93 20.969 -1.854 1 98.38 261 ILE B C 1
ATOM 6936 O O . ILE B 1 261 ? 6.875 21.109 -1.231 1 98.38 261 ILE B O 1
ATOM 6940 N N . PHE B 1 262 ? 8.195 21.688 -2.906 1 97.69 262 PHE B N 1
ATOM 6941 C CA . PHE B 1 262 ? 7.266 22.688 -3.432 1 97.69 262 PHE B CA 1
ATOM 6942 C C . PHE B 1 262 ? 7.371 22.766 -4.949 1 97.69 262 PHE B C 1
ATOM 6944 O O . PHE B 1 262 ? 8.398 22.422 -5.527 1 97.69 262 PHE B O 1
ATOM 6951 N N . HIS B 1 263 ? 6.316 23.25 -5.586 1 95.5 263 HIS B N 1
ATOM 6952 C CA . HIS B 1 263 ? 6.242 23.406 -7.035 1 95.5 263 HIS B CA 1
ATOM 6953 C C . HIS B 1 263 ? 7.246 24.438 -7.527 1 95.5 263 HIS B C 1
ATOM 6955 O O . HIS B 1 263 ? 7.234 25.594 -7.082 1 95.5 263 HIS B O 1
ATOM 6961 N N . ARG B 1 264 ? 8.07 24.094 -8.477 1 95.56 264 ARG B N 1
ATOM 6962 C CA . ARG B 1 264 ? 9.242 24.875 -8.859 1 95.56 264 ARG B CA 1
ATOM 6963 C C . ARG B 1 264 ? 8.828 26.219 -9.453 1 95.56 264 ARG B C 1
ATOM 6965 O O . ARG B 1 264 ? 9.602 27.172 -9.422 1 95.56 264 ARG B O 1
ATOM 6972 N N . PHE B 1 265 ? 7.566 26.406 -10 1 93.62 265 PHE B N 1
ATOM 6973 C CA . PHE B 1 265 ? 7.172 27.656 -10.641 1 93.62 265 PHE B CA 1
ATOM 6974 C C . PHE B 1 265 ? 6.105 28.375 -9.828 1 93.62 265 PHE B C 1
ATOM 6976 O O . PHE B 1 265 ? 5.434 29.266 -10.336 1 93.62 265 PHE B O 1
ATOM 6983 N N . GLY B 1 266 ? 5.914 27.953 -8.602 1 93.81 266 GLY B N 1
ATOM 6984 C CA . GLY B 1 266 ? 4.867 28.531 -7.773 1 93.81 266 GLY B CA 1
ATOM 6985 C C . GLY B 1 266 ? 5.305 29.781 -7.043 1 93.81 266 GLY B C 1
ATOM 6986 O O . GLY B 1 266 ? 4.473 30.516 -6.492 1 93.81 266 GLY B O 1
ATOM 6987 N N . PHE B 1 267 ? 6.496 30.297 -7.129 1 94.62 267 PHE B N 1
ATOM 6988 C CA . PHE B 1 267 ? 7.055 31.297 -6.23 1 94.62 267 PHE B CA 1
ATOM 6989 C C . PHE B 1 267 ? 6.719 32.719 -6.707 1 94.62 267 PHE B C 1
ATOM 6991 O O . PHE B 1 267 ? 6.863 33.688 -5.961 1 94.62 267 PHE B O 1
ATOM 6998 N N . GLN B 1 268 ? 6.219 32.844 -7.945 1 93.06 268 GLN B N 1
ATOM 6999 C CA . GLN B 1 268 ? 5.906 34.156 -8.477 1 93.06 268 GLN B CA 1
ATOM 7000 C C . GLN B 1 268 ? 4.398 34.406 -8.492 1 93.06 268 GLN B C 1
ATOM 7002 O O . GLN B 1 268 ? 3.943 35.5 -8.812 1 93.06 268 GLN B O 1
ATOM 7007 N N . GLN B 1 269 ? 3.668 33.438 -8.188 1 92.5 269 GLN B N 1
ATOM 7008 C CA . GLN B 1 269 ? 2.223 33.562 -8.039 1 92.5 269 GLN B CA 1
ATOM 7009 C C . GLN B 1 269 ? 1.838 33.844 -6.59 1 92.5 269 GLN B C 1
ATOM 7011 O O . GLN B 1 269 ? 2.115 33.031 -5.703 1 92.5 269 GLN B O 1
ATOM 7016 N N . PRO B 1 270 ? 1.179 34.875 -6.355 1 93.06 270 PRO B N 1
ATOM 7017 C CA . PRO B 1 270 ? 0.926 35.312 -4.977 1 93.06 270 PRO B CA 1
ATOM 7018 C C . PRO B 1 270 ? 0.23 34.219 -4.148 1 93.06 270 PRO B C 1
ATOM 7020 O O . PRO B 1 270 ? 0.636 33.969 -3.014 1 93.06 270 PRO B O 1
ATOM 7023 N N . GLU B 1 271 ? -0.771 33.625 -4.695 1 93.19 271 GLU B N 1
ATOM 7024 C CA . GLU B 1 271 ? -1.512 32.625 -3.949 1 93.19 271 GLU B CA 1
ATOM 7025 C C . GLU B 1 271 ? -0.63 31.422 -3.631 1 93.19 271 GLU B C 1
ATOM 7027 O O . GLU B 1 271 ? -0.681 30.875 -2.523 1 93.19 271 GLU B O 1
ATOM 7032 N N . GLN B 1 272 ? 0.165 31.016 -4.602 1 94.75 272 GLN B N 1
ATOM 7033 C CA . GLN B 1 272 ? 1.058 29.875 -4.391 1 94.75 272 GLN B CA 1
ATOM 7034 C C . GLN B 1 272 ? 2.178 30.234 -3.416 1 94.75 272 GLN B C 1
ATOM 7036 O O . GLN B 1 272 ? 2.576 29.406 -2.594 1 94.75 272 GLN B O 1
ATOM 7041 N N . TYR B 1 273 ? 2.689 31.422 -3.568 1 96.25 273 TYR B N 1
ATOM 7042 C CA . TYR B 1 273 ? 3.748 31.844 -2.656 1 96.25 273 TYR B CA 1
ATOM 7043 C C . TYR B 1 273 ? 3.248 31.875 -1.217 1 96.25 273 TYR B C 1
ATOM 7045 O O . TYR B 1 273 ? 3.979 31.516 -0.29 1 96.25 273 TYR B O 1
ATOM 7053 N N . CYS B 1 274 ? 1.978 32.344 -1.029 1 96.75 274 CYS B N 1
ATOM 7054 C CA . CYS B 1 274 ? 1.356 32.281 0.29 1 96.75 274 CYS B CA 1
ATOM 7055 C C . CYS B 1 274 ? 1.345 30.875 0.842 1 96.75 274 CYS B C 1
ATOM 7057 O O . CYS B 1 274 ? 1.636 30.656 2.02 1 96.75 274 CYS B O 1
ATOM 7059 N N . ARG B 1 275 ? 1.035 29.938 0.01 1 96.81 275 ARG B N 1
ATOM 7060 C CA . ARG B 1 275 ? 1.022 28.547 0.421 1 96.81 275 ARG B CA 1
ATOM 7061 C C . ARG B 1 275 ? 2.418 28.078 0.827 1 96.81 275 ARG B C 1
ATOM 7063 O O . ARG B 1 275 ? 2.566 27.281 1.753 1 96.81 275 ARG B O 1
ATOM 7070 N N . PHE B 1 276 ? 3.426 28.562 0.11 1 98.19 276 PHE B N 1
ATOM 7071 C CA . PHE B 1 276 ? 4.805 28.234 0.46 1 98.19 276 PHE B CA 1
ATOM 7072 C C . PHE B 1 276 ? 5.148 28.766 1.847 1 98.19 276 PHE B C 1
ATOM 7074 O O . PHE B 1 276 ? 5.75 28.062 2.658 1 98.19 276 PHE B O 1
ATOM 7081 N N . LEU B 1 277 ? 4.758 30 2.117 1 98.62 277 LEU B N 1
ATOM 7082 C CA . LEU B 1 277 ? 5.023 30.609 3.416 1 98.62 277 LEU B CA 1
ATOM 7083 C C . LEU B 1 277 ? 4.344 29.828 4.535 1 98.62 277 LEU B C 1
ATOM 7085 O O . LEU B 1 277 ? 4.934 29.625 5.598 1 98.62 277 LEU B O 1
ATOM 7089 N N . CYS B 1 278 ? 3.111 29.391 4.281 1 98.75 278 CYS B N 1
ATOM 7090 C CA . CYS B 1 278 ? 2.398 28.578 5.262 1 98.75 278 CYS B CA 1
ATOM 7091 C C . CYS B 1 278 ? 3.125 27.266 5.512 1 98.75 278 CYS B C 1
ATOM 7093 O O . CYS B 1 278 ? 3.189 26.781 6.648 1 98.75 278 CYS B O 1
ATOM 7095 N N . LEU B 1 279 ? 3.66 26.672 4.445 1 98.75 279 LEU B N 1
ATOM 7096 C CA . LEU B 1 279 ? 4.41 25.422 4.57 1 98.75 279 LEU B CA 1
ATOM 7097 C C . LEU B 1 279 ? 5.637 25.609 5.457 1 98.75 279 LEU B C 1
ATOM 7099 O O . LEU B 1 279 ? 5.914 24.781 6.328 1 98.75 279 LEU B O 1
ATOM 7103 N N . VAL B 1 280 ? 6.375 26.703 5.246 1 98.88 280 VAL B N 1
ATOM 7104 C CA . VAL B 1 280 ? 7.559 27 6.043 1 98.88 280 VAL B CA 1
ATOM 7105 C C . VAL B 1 280 ? 7.16 27.203 7.504 1 98.88 280 VAL B C 1
ATOM 7107 O O . VAL B 1 280 ? 7.793 26.641 8.406 1 98.88 280 VAL B O 1
ATOM 7110 N N . ALA B 1 281 ? 6.105 28 7.691 1 98.88 281 ALA B N 1
ATOM 7111 C CA . ALA B 1 281 ? 5.633 28.25 9.047 1 98.88 281 ALA B CA 1
ATOM 7112 C C . ALA B 1 281 ? 5.219 26.969 9.742 1 98.88 281 ALA B C 1
ATOM 7114 O O . ALA B 1 281 ? 5.512 26.75 10.922 1 98.88 281 ALA B O 1
ATOM 7115 N N . HIS B 1 282 ? 4.539 26.109 9.016 1 98.88 282 HIS B N 1
ATOM 7116 C CA . HIS B 1 282 ? 4.066 24.828 9.516 1 98.88 282 HIS B CA 1
ATOM 7117 C C . HIS B 1 282 ? 5.227 23.969 10.016 1 98.88 282 HIS B C 1
ATOM 7119 O O . HIS B 1 282 ? 5.219 23.5 11.156 1 98.88 282 HIS B O 1
ATOM 7125 N N . GLU B 1 283 ? 6.211 23.75 9.164 1 98.88 283 GLU B N 1
ATOM 7126 C CA . GLU B 1 283 ? 7.32 22.859 9.484 1 98.88 283 GLU B CA 1
ATOM 7127 C C . GLU B 1 283 ? 8.203 23.453 10.578 1 98.88 283 GLU B C 1
ATOM 7129 O O . GLU B 1 283 ? 8.742 22.719 11.406 1 98.88 283 GLU B O 1
ATOM 7134 N N . PHE B 1 284 ? 8.414 24.766 10.523 1 98.88 284 PHE B N 1
ATOM 7135 C CA . PHE B 1 284 ? 9.234 25.359 11.562 1 98.88 284 PHE B CA 1
ATOM 7136 C C . PHE B 1 284 ? 8.531 25.328 12.914 1 98.88 284 PHE B C 1
ATOM 7138 O O . PHE B 1 284 ? 9.164 25.141 13.953 1 98.88 284 PHE B O 1
ATOM 7145 N N . PHE B 1 285 ? 7.195 25.5 12.953 1 98.81 285 PHE B N 1
ATOM 7146 C CA . PHE B 1 285 ? 6.426 25.469 14.195 1 98.81 285 PHE B CA 1
ATOM 7147 C C . PHE B 1 285 ? 6.578 24.109 14.883 1 98.81 285 PHE B C 1
ATOM 7149 O O . PHE B 1 285 ? 6.574 24.031 16.109 1 98.81 285 PHE B O 1
ATOM 7156 N N . HIS B 1 286 ? 6.809 23.078 14.109 1 98.62 286 HIS B N 1
ATOM 7157 C CA . HIS B 1 286 ? 7.039 21.734 14.633 1 98.62 286 HIS B CA 1
ATOM 7158 C C . HIS B 1 286 ? 8.305 21.688 15.469 1 98.62 286 HIS B C 1
ATOM 7160 O O . HIS B 1 286 ? 8.5 20.734 16.25 1 98.62 286 HIS B O 1
ATOM 7166 N N . LEU B 1 287 ? 9.188 22.688 15.375 1 97.75 287 LEU B N 1
ATOM 7167 C CA . LEU B 1 287 ? 10.352 22.797 16.234 1 97.75 287 LEU B CA 1
ATOM 7168 C C . LEU B 1 287 ? 9.961 22.625 17.703 1 97.75 287 LEU B C 1
ATOM 7170 O O . LEU B 1 287 ? 10.68 21.984 18.469 1 97.75 287 LEU B O 1
ATOM 7174 N N . TRP B 1 288 ? 8.875 23.234 18.062 1 97.75 288 TRP B N 1
ATOM 7175 C CA . TRP B 1 288 ? 8.344 23.125 19.406 1 97.75 288 TRP B CA 1
ATOM 7176 C C . TRP B 1 288 ? 7.297 22.016 19.5 1 97.75 288 TRP B C 1
ATOM 7178 O O . TRP B 1 288 ? 7.457 21.062 20.25 1 97.75 288 TRP B O 1
ATOM 7188 N N . ASN B 1 289 ? 6.211 22.109 18.641 1 98.12 289 ASN B N 1
ATOM 7189 C CA . ASN B 1 289 ? 5.117 21.141 18.672 1 98.12 289 ASN B CA 1
ATOM 7190 C C . ASN B 1 289 ? 5.496 19.844 17.969 1 98.12 289 ASN B C 1
ATOM 7192 O O . ASN B 1 289 ? 5.508 19.781 16.734 1 98.12 289 ASN B O 1
ATOM 7196 N N . ILE B 1 290 ? 5.758 18.781 18.609 1 97.25 290 ILE B N 1
ATOM 7197 C CA . ILE B 1 290 ? 6.008 17.391 18.25 1 97.25 290 ILE B CA 1
ATOM 7198 C C . ILE B 1 290 ? 7.5 17.094 18.375 1 97.25 290 ILE B C 1
ATOM 7200 O O . ILE B 1 290 ? 7.883 15.977 18.75 1 97.25 290 ILE B O 1
ATOM 7204 N N . LYS B 1 291 ? 8.461 17.969 18 1 96.38 291 LYS B N 1
ATOM 7205 C CA . LYS B 1 291 ? 9.867 17.625 18.109 1 96.38 291 LYS B CA 1
ATOM 7206 C C . LYS B 1 291 ? 10.375 17.797 19.531 1 96.38 291 LYS B C 1
ATOM 7208 O O . LYS B 1 291 ? 11.344 17.156 19.938 1 96.38 291 LYS B O 1
ATOM 7213 N N . ARG B 1 292 ? 9.703 18.688 20.312 1 95.56 292 ARG B N 1
ATOM 7214 C CA . ARG B 1 292 ? 10.109 18.891 21.703 1 95.56 292 ARG B CA 1
ATOM 7215 C C . ARG B 1 292 ? 8.93 18.703 22.641 1 95.56 292 ARG B C 1
ATOM 7217 O O . ARG B 1 292 ? 9.062 18.031 23.672 1 95.56 292 ARG B O 1
ATOM 7224 N N . ILE B 1 293 ? 7.746 19.312 22.375 1 96.69 293 ILE B N 1
ATOM 7225 C CA . ILE B 1 293 ? 6.477 18.984 23.016 1 96.69 293 ILE B CA 1
ATOM 7226 C C . ILE B 1 293 ? 5.816 17.828 22.281 1 96.69 293 ILE B C 1
ATOM 7228 O O . ILE B 1 293 ? 5.223 18 21.219 1 96.69 293 ILE B O 1
ATOM 7232 N N . ARG B 1 294 ? 5.867 16.641 22.797 1 96.5 294 ARG B N 1
ATOM 7233 C CA . ARG B 1 294 ? 5.367 15.539 22 1 96.5 294 ARG B CA 1
ATOM 7234 C C . ARG B 1 294 ? 4.52 14.594 22.844 1 96.5 294 ARG B C 1
ATOM 7236 O O . ARG B 1 294 ? 4.688 14.516 24.062 1 96.5 294 ARG B O 1
ATOM 7243 N N . PRO B 1 295 ? 3.586 13.836 22.234 1 97.75 295 PRO B N 1
ATOM 7244 C CA . PRO B 1 295 ? 2.842 12.789 22.938 1 97.75 295 PRO B CA 1
ATOM 7245 C C . PRO B 1 295 ? 3.754 11.719 23.531 1 97.75 295 PRO B C 1
ATOM 7247 O O . PRO B 1 295 ? 4.797 11.398 22.953 1 97.75 295 PRO B O 1
ATOM 7250 N N . GLN B 1 296 ? 3.33 11.133 24.594 1 97.38 296 GLN B N 1
ATOM 7251 C CA . GLN B 1 296 ? 4.078 10.078 25.281 1 97.38 296 GLN B CA 1
ATOM 7252 C C . GLN B 1 296 ? 4.371 8.922 24.328 1 97.38 296 GLN B C 1
ATOM 7254 O O . GLN B 1 296 ? 5.426 8.289 24.422 1 97.38 296 GLN B O 1
ATOM 7259 N N . ALA B 1 297 ? 3.471 8.664 23.406 1 96.38 297 ALA B N 1
ATOM 7260 C CA . ALA B 1 297 ? 3.596 7.57 22.453 1 96.38 297 ALA B CA 1
ATOM 7261 C C . ALA B 1 297 ? 4.844 7.746 21.594 1 96.38 297 ALA B C 1
ATOM 7263 O O . ALA B 1 297 ? 5.328 6.781 20.984 1 96.38 297 ALA B O 1
ATOM 7264 N N . PHE B 1 298 ? 5.402 8.938 21.5 1 96.38 298 PHE B N 1
ATOM 7265 C CA . PHE B 1 298 ? 6.543 9.219 20.625 1 96.38 298 PHE B CA 1
ATOM 7266 C C . PHE B 1 298 ? 7.781 9.547 21.453 1 96.38 298 PHE B C 1
ATOM 7268 O O . PHE B 1 298 ? 8.742 10.117 20.938 1 96.38 298 PHE B O 1
ATOM 7275 N N . GLU B 1 299 ? 7.727 9.242 22.75 1 94.31 299 GLU B N 1
ATOM 7276 C CA . GLU B 1 299 ? 8.891 9.422 23.609 1 94.31 299 GLU B CA 1
ATOM 7277 C C . GLU B 1 299 ? 10.016 8.469 23.234 1 94.31 299 GLU B C 1
ATOM 7279 O O . GLU B 1 299 ? 11.18 8.867 23.141 1 94.31 299 GLU B O 1
ATOM 7284 N N . VAL B 1 300 ? 9.641 7.238 23.062 1 94.62 300 VAL B N 1
ATOM 7285 C CA . VAL B 1 300 ? 10.531 6.188 22.594 1 94.62 300 VAL B CA 1
ATOM 7286 C C . VAL B 1 300 ? 9.945 5.547 21.328 1 94.62 300 VAL B C 1
ATOM 7288 O O . VAL B 1 300 ? 8.891 4.922 21.375 1 94.62 300 VAL B O 1
ATOM 7291 N N . PHE B 1 301 ? 10.656 5.629 20.281 1 96.56 301 PHE B N 1
ATOM 7292 C CA . PHE B 1 301 ? 10.125 5.148 19.016 1 96.56 301 PHE B CA 1
ATOM 7293 C C . PHE B 1 301 ? 10.281 3.639 18.891 1 96.56 301 PHE B C 1
ATOM 7295 O O . PHE B 1 301 ? 11.312 3.082 19.281 1 96.56 301 PHE B O 1
ATOM 7302 N N . ASP B 1 302 ? 9.266 3.012 18.5 1 97.81 302 ASP B N 1
ATOM 7303 C CA . ASP B 1 302 ? 9.336 1.674 17.922 1 97.81 302 ASP B CA 1
ATOM 7304 C C . ASP B 1 302 ? 9.461 1.74 16.406 1 97.81 302 ASP B C 1
ATOM 7306 O O . ASP B 1 302 ? 8.492 2.045 15.711 1 97.81 302 ASP B O 1
ATOM 7310 N N . TYR B 1 303 ? 10.648 1.433 15.914 1 98.31 303 TYR B N 1
ATOM 7311 C CA . TYR B 1 303 ? 10.922 1.583 14.484 1 98.31 303 TYR B CA 1
ATOM 7312 C C . TYR B 1 303 ? 10.391 0.386 13.703 1 98.31 303 TYR B C 1
ATOM 7314 O O . TYR B 1 303 ? 10.398 0.393 12.469 1 98.31 303 TYR B O 1
ATOM 7322 N N . ASP B 1 304 ? 9.93 -0.679 14.391 1 97.75 304 ASP B N 1
ATOM 7323 C CA . ASP B 1 304 ? 9.531 -1.92 13.727 1 97.75 304 ASP B CA 1
ATOM 7324 C C . ASP B 1 304 ? 8.016 -2.006 13.578 1 97.75 304 ASP B C 1
ATOM 7326 O O . ASP B 1 304 ? 7.5 -2.916 12.93 1 97.75 304 ASP B O 1
ATOM 7330 N N . SER B 1 305 ? 7.297 -1.018 14.203 1 97.12 305 SER B N 1
ATOM 7331 C CA . SER B 1 305 ? 5.84 -1.092 14.18 1 97.12 305 SER B CA 1
ATOM 7332 C C . SER B 1 305 ? 5.215 0.288 14.352 1 97.12 305 SER B C 1
ATOM 7334 O O . SER B 1 305 ? 5.918 1.27 14.602 1 97.12 305 SER B O 1
ATOM 7336 N N . GLU B 1 306 ? 3.863 0.345 14.242 1 97.88 306 GLU B N 1
ATOM 7337 C CA . GLU B 1 306 ? 3.104 1.576 14.445 1 97.88 306 GLU B CA 1
ATOM 7338 C C . GLU B 1 306 ? 3.219 2.066 15.891 1 97.88 306 GLU B C 1
ATOM 7340 O O . GLU B 1 306 ? 3.252 1.262 16.828 1 97.88 306 GLU B O 1
ATOM 7345 N N . ASN B 1 307 ? 3.289 3.361 16.031 1 98.12 307 ASN B N 1
ATOM 7346 C CA . ASN B 1 307 ? 3.232 4.035 17.328 1 98.12 307 ASN B CA 1
ATOM 7347 C C . ASN B 1 307 ? 1.936 4.824 17.5 1 98.12 307 ASN B C 1
ATOM 7349 O O . ASN B 1 307 ? 1.771 5.891 16.906 1 98.12 307 ASN B O 1
ATOM 7353 N N . TYR B 1 308 ? 1.001 4.371 18.375 1 98 308 TYR B N 1
ATOM 7354 C CA . TYR B 1 308 ? -0.369 4.871 18.359 1 98 308 TYR B CA 1
ATOM 7355 C C . TYR B 1 308 ? -0.533 6.035 19.328 1 98 308 TYR B C 1
ATOM 7357 O O . TYR B 1 308 ? 0 6.004 20.438 1 98 308 TYR B O 1
ATOM 7365 N N . THR B 1 309 ? -1.167 7.055 18.922 1 98.06 309 THR B N 1
ATOM 7366 C CA . THR B 1 309 ? -1.59 8.164 19.766 1 98.06 309 THR B CA 1
ATOM 7367 C C . THR B 1 309 ? -2.938 8.711 19.312 1 98.06 309 THR B C 1
ATOM 7369 O O . THR B 1 309 ? -3.297 8.586 18.141 1 98.06 309 THR B O 1
ATOM 7372 N N . THR B 1 310 ? -3.695 9.281 20.188 1 98.19 310 THR B N 1
ATOM 7373 C CA . THR B 1 310 ? -4.965 9.922 19.859 1 98.19 310 THR B CA 1
ATOM 7374 C C . THR B 1 310 ? -4.793 11.438 19.766 1 98.19 310 THR B C 1
ATOM 7376 O O . THR B 1 310 ? -5.781 12.18 19.719 1 98.19 310 THR B O 1
ATOM 7379 N N . SER B 1 311 ? -3.539 11.938 19.703 1 98.56 311 SER B N 1
ATOM 7380 C CA . SER B 1 311 ? -3.324 13.367 19.906 1 98.56 311 SER B CA 1
ATOM 7381 C C . SER B 1 311 ? -2.742 14.023 18.656 1 98.56 311 SER B C 1
ATOM 7383 O O . SER B 1 311 ? -2.223 15.141 18.719 1 98.56 311 SER B O 1
ATOM 7385 N N . LEU B 1 312 ? -2.812 13.391 17.469 1 98.56 312 LEU B N 1
ATOM 7386 C CA . LEU B 1 312 ? -2.262 14.016 16.281 1 98.56 312 LEU B CA 1
ATOM 7387 C C . LEU B 1 312 ? -3.059 15.258 15.891 1 98.56 312 LEU B C 1
ATOM 7389 O O . LEU B 1 312 ? -2.539 16.156 15.219 1 98.56 312 LEU B O 1
ATOM 7393 N N . TRP B 1 313 ? -4.336 15.367 16.344 1 98.62 313 TRP B N 1
ATOM 7394 C CA . TRP B 1 313 ? -5.109 16.578 16.094 1 98.62 313 TRP B CA 1
ATOM 7395 C C . TRP B 1 313 ? -4.449 17.781 16.75 1 98.62 313 TRP B C 1
ATOM 7397 O O . TRP B 1 313 ? -4.508 18.891 16.219 1 98.62 313 TRP B O 1
ATOM 7407 N N . PHE B 1 314 ? -3.832 17.594 17.906 1 98.75 314 PHE B N 1
ATOM 7408 C CA . PHE B 1 314 ? -3.131 18.688 18.578 1 98.75 314 PHE B CA 1
ATOM 7409 C C . PHE B 1 314 ? -1.793 18.969 17.891 1 98.75 314 PHE B C 1
ATOM 7411 O O . PHE B 1 314 ? -1.419 20.125 17.703 1 98.75 314 PHE B O 1
ATOM 7418 N N . VAL B 1 315 ? -1.096 17.938 17.516 1 98.38 315 VAL B N 1
ATOM 7419 C CA . VAL B 1 315 ? 0.222 18.047 16.891 1 98.38 315 VAL B CA 1
ATOM 7420 C C . VAL B 1 315 ? 0.094 18.734 15.531 1 98.38 315 VAL B C 1
ATOM 7422 O O . VAL B 1 315 ? 0.71 19.766 15.289 1 98.38 315 VAL B O 1
ATOM 7425 N N . GLU B 1 316 ? -0.733 18.188 14.688 1 98.5 316 GLU B N 1
ATOM 7426 C CA . GLU B 1 316 ? -0.825 18.625 13.305 1 98.5 316 GLU B CA 1
ATOM 7427 C C . GLU B 1 316 ? -1.946 19.656 13.125 1 98.5 316 GLU B C 1
ATOM 7429 O O . GLU B 1 316 ? -1.806 20.609 12.359 1 98.5 316 GLU B O 1
ATOM 7434 N N . GLY B 1 317 ? -3.092 19.469 13.773 1 98.62 317 GLY B N 1
ATOM 7435 C CA . GLY B 1 317 ? -4.219 20.375 13.641 1 98.62 317 GLY B CA 1
ATOM 7436 C C . GLY B 1 317 ? -3.932 21.766 14.18 1 98.62 317 GLY B C 1
ATOM 7437 O O . GLY B 1 317 ? -4.141 22.766 13.477 1 98.62 317 GLY B O 1
ATOM 7438 N N . VAL B 1 318 ? -3.406 21.812 15.375 1 98.81 318 VAL B N 1
ATOM 7439 C CA . VAL B 1 318 ? -3.049 23.094 15.977 1 98.81 318 VAL B CA 1
ATOM 7440 C C . VAL B 1 318 ? -1.972 23.781 15.133 1 98.81 318 VAL B C 1
ATOM 7442 O O . VAL B 1 318 ? -2.02 24.984 14.922 1 98.81 318 VAL B O 1
ATOM 7445 N N . THR B 1 319 ? -1.024 22.953 14.641 1 98.81 319 THR B N 1
ATOM 7446 C CA . THR B 1 319 ? 0.006 23.5 13.766 1 98.81 319 THR B CA 1
ATOM 7447 C C . THR B 1 319 ? -0.611 24.062 12.492 1 98.81 319 THR B C 1
ATOM 7449 O O . THR B 1 319 ? -0.22 25.141 12.031 1 98.81 319 THR B O 1
ATOM 7452 N N . SER B 1 320 ? -1.573 23.422 11.969 1 98.69 320 SER B N 1
ATOM 7453 C CA . SER B 1 320 ? -2.242 23.875 10.75 1 98.69 320 SER B CA 1
ATOM 7454 C C . SER B 1 320 ? -3.033 25.156 10.984 1 98.69 320 SER B C 1
ATOM 7456 O O . SER B 1 320 ? -3.203 25.969 10.078 1 98.69 320 SER B O 1
ATOM 7458 N N . TYR B 1 321 ? -3.539 25.375 12.203 1 98.69 321 TYR B N 1
ATOM 7459 C CA . TYR B 1 321 ? -4.211 26.609 12.578 1 98.69 321 TYR B CA 1
ATOM 7460 C C . TYR B 1 321 ? -3.229 27.781 12.602 1 98.69 321 TYR B C 1
ATOM 7462 O O . TYR B 1 321 ? -3.479 28.828 12 1 98.69 321 TYR B O 1
ATOM 7470 N N . PHE B 1 322 ? -2.1 27.594 13.172 1 98.75 322 PHE B N 1
ATOM 7471 C CA . PHE B 1 322 ? -1.142 28.672 13.359 1 98.75 322 PHE B CA 1
ATOM 7472 C C . PHE B 1 322 ? -0.347 28.922 12.086 1 98.75 322 PHE B C 1
ATOM 7474 O O . PHE B 1 322 ? 0.099 30.047 11.836 1 98.75 322 PHE B O 1
ATOM 7481 N N . ASP B 1 323 ? -0.193 27.844 11.25 1 98.62 323 ASP B N 1
ATOM 7482 C CA . ASP B 1 323 ? 0.659 28 10.07 1 98.62 323 ASP B CA 1
ATOM 7483 C C . ASP B 1 323 ? 0.083 29.031 9.109 1 98.62 323 ASP B C 1
ATOM 7485 O O . ASP B 1 323 ? 0.813 29.609 8.297 1 98.62 323 ASP B O 1
ATOM 7489 N N . GLN B 1 324 ? -1.208 29.328 9.211 1 97.69 324 GLN B N 1
ATOM 7490 C CA . GLN B 1 324 ? -1.827 30.375 8.398 1 97.69 324 GLN B CA 1
ATOM 7491 C C . GLN B 1 324 ? -1.785 31.719 9.117 1 97.69 324 GLN B C 1
ATOM 7493 O O . GLN B 1 324 ? -1.633 32.781 8.477 1 97.69 324 GLN B O 1
ATOM 7498 N N . LEU B 1 325 ? -1.872 31.766 10.398 1 98.06 325 LEU B N 1
ATOM 7499 C CA . LEU B 1 325 ? -1.906 32.969 11.195 1 98.06 325 LEU B CA 1
ATOM 7500 C C . LEU B 1 325 ? -0.511 33.594 11.328 1 98.06 325 LEU B C 1
ATOM 7502 O O . LEU B 1 325 ? -0.357 34.812 11.383 1 98.06 325 LEU B O 1
ATOM 7506 N N . ILE B 1 326 ? 0.514 32.781 11.375 1 98.5 326 ILE B N 1
ATOM 7507 C CA . ILE B 1 326 ? 1.882 33.219 11.633 1 98.5 326 ILE B CA 1
ATOM 7508 C C . ILE B 1 326 ? 2.35 34.125 10.508 1 98.5 326 ILE B C 1
ATOM 7510 O O . ILE B 1 326 ? 2.824 35.25 10.766 1 98.5 326 ILE B O 1
ATOM 7514 N N . PRO B 1 327 ? 2.219 33.719 9.234 1 98.19 327 PRO B N 1
ATOM 7515 C CA . PRO B 1 327 ? 2.607 34.688 8.188 1 98.19 327 PRO B CA 1
ATOM 7516 C C . PRO B 1 327 ? 1.79 35.969 8.227 1 98.19 327 PRO B C 1
ATOM 7518 O O . PRO B 1 327 ? 2.305 37.031 7.895 1 98.19 327 PRO B O 1
ATOM 7521 N N . LEU B 1 328 ? 0.516 35.844 8.617 1 97.5 328 LEU B N 1
ATOM 7522 C CA . LEU B 1 328 ? -0.305 37.031 8.789 1 97.5 328 LEU B CA 1
ATOM 7523 C C . LEU B 1 328 ? 0.285 37.969 9.859 1 97.5 328 LEU B C 1
ATOM 7525 O O . LEU B 1 328 ? 0.478 39.156 9.625 1 97.5 328 LEU B O 1
ATOM 7529 N N . TRP B 1 329 ? 0.582 37.406 11.016 1 97.38 329 TRP B N 1
ATOM 7530 C CA . TRP B 1 329 ? 1.106 38.188 12.148 1 97.38 329 TRP B CA 1
ATOM 7531 C C . TRP B 1 329 ? 2.506 38.688 11.852 1 97.38 329 TRP B C 1
ATOM 7533 O O . TRP B 1 329 ? 2.928 39.719 12.414 1 97.38 329 TRP B O 1
ATOM 7543 N N . ALA B 1 330 ? 3.221 38 10.945 1 97.31 330 ALA B N 1
ATOM 7544 C CA . ALA B 1 330 ? 4.555 38.438 10.531 1 97.31 330 ALA B CA 1
ATOM 7545 C C . ALA B 1 330 ? 4.473 39.531 9.477 1 97.31 330 ALA B C 1
ATOM 7547 O O . ALA B 1 330 ? 5.5 40.062 9.039 1 97.31 330 ALA B O 1
ATOM 7548 N N . GLY B 1 331 ? 3.27 39.844 9.016 1 96.19 331 GLY B N 1
ATOM 7549 C CA . GLY B 1 331 ? 3.062 40.938 8.039 1 96.19 331 GLY B CA 1
ATOM 7550 C C . GLY B 1 331 ? 3.342 40.5 6.613 1 96.19 331 GLY B C 1
ATOM 7551 O O . GLY B 1 331 ? 3.627 41.312 5.754 1 96.19 331 GLY B O 1
ATOM 7552 N N . LEU B 1 332 ? 3.32 39.219 6.355 1 97.12 332 LEU B N 1
ATOM 7553 C CA . LEU B 1 332 ? 3.711 38.719 5.047 1 97.12 332 LEU B CA 1
ATOM 7554 C C . LEU B 1 332 ? 2.51 38.656 4.105 1 97.12 332 LEU B C 1
ATOM 7556 O O . LEU B 1 332 ? 2.674 38.656 2.885 1 97.12 332 LEU B O 1
ATOM 7560 N N . PHE B 1 333 ? 1.307 38.5 4.645 1 93.75 333 PHE B N 1
ATOM 7561 C CA . PHE B 1 333 ? 0.082 38.75 3.893 1 93.75 333 PHE B CA 1
ATOM 7562 C C . PHE B 1 333 ? -0.993 39.344 4.785 1 93.75 333 PHE B C 1
ATOM 7564 O O . PHE B 1 333 ? -0.77 39.562 5.977 1 93.75 333 PHE B O 1
ATOM 7571 N N . ASP B 1 334 ? -2.174 39.688 4.168 1 93.5 334 ASP B N 1
ATOM 7572 C CA . ASP B 1 334 ? -3.146 40.531 4.879 1 93.5 334 ASP B CA 1
ATOM 7573 C C . ASP B 1 334 ? -4.344 39.688 5.332 1 93.5 334 ASP B C 1
ATOM 7575 O O . ASP B 1 334 ? -4.41 38.5 5.062 1 93.5 334 ASP B O 1
ATOM 7579 N N . ALA B 1 335 ? -5.199 40.344 6.121 1 94.06 335 ALA B N 1
ATOM 7580 C CA . ALA B 1 335 ? -6.348 39.688 6.742 1 94.06 335 ALA B CA 1
ATOM 7581 C C . ALA B 1 335 ? -7.277 39.094 5.691 1 94.06 335 ALA B C 1
ATOM 7583 O O . ALA B 1 335 ? -7.797 37.969 5.867 1 94.06 335 ALA B O 1
ATOM 7584 N N . PRO B 1 336 ? -7.551 39.781 4.539 1 93 336 PRO B N 1
ATOM 7585 C CA . PRO B 1 336 ? -8.391 39.156 3.506 1 93 336 PRO B CA 1
ATOM 7586 C C . PRO B 1 336 ? -7.816 37.844 2.986 1 93 336 PRO B C 1
ATOM 7588 O O . PRO B 1 336 ? -8.57 36.906 2.729 1 93 336 PRO B O 1
ATOM 7591 N N . THR B 1 337 ? -6.512 37.812 2.873 1 94.31 337 THR B N 1
ATOM 7592 C CA . THR B 1 337 ? -5.867 36.594 2.434 1 94.31 337 THR B CA 1
ATOM 7593 C C . THR B 1 337 ? -6.105 35.469 3.438 1 94.31 337 THR B C 1
ATOM 7595 O O . THR B 1 337 ? -6.438 34.344 3.051 1 94.31 337 THR B O 1
ATOM 7598 N N . TYR B 1 338 ? -5.934 35.781 4.684 1 96.38 338 TYR B N 1
ATOM 7599 C CA . TYR B 1 338 ? -6.184 34.781 5.715 1 96.38 338 TYR B CA 1
ATOM 7600 C C . TYR B 1 338 ? -7.629 34.312 5.672 1 96.38 338 TYR B C 1
ATOM 7602 O O . TYR B 1 338 ? -7.895 33.125 5.793 1 96.38 338 TYR B O 1
ATOM 7610 N N . LEU B 1 339 ? -8.562 35.219 5.586 1 96.19 339 LEU B N 1
ATOM 7611 C CA . LEU B 1 339 ? -9.977 34.844 5.578 1 96.19 339 LEU B CA 1
ATOM 7612 C C . LEU B 1 339 ? -10.297 33.969 4.379 1 96.19 339 LEU B C 1
ATOM 7614 O O . LEU B 1 339 ? -11.156 33.062 4.469 1 96.19 339 LEU B O 1
ATOM 7618 N N . LYS B 1 340 ? -9.664 34.188 3.27 1 95.25 340 LYS B N 1
ATOM 7619 C CA . LYS B 1 340 ? -9.836 33.344 2.109 1 95.25 340 LYS B CA 1
ATOM 7620 C C . LYS B 1 340 ? -9.344 31.922 2.404 1 95.25 340 LYS B C 1
ATOM 7622 O O . LYS B 1 340 ? -10.008 30.938 2.072 1 95.25 340 LYS B O 1
ATOM 7627 N N . LEU B 1 341 ? -8.148 31.781 2.988 1 96.88 341 LEU B N 1
ATOM 7628 C CA . LEU B 1 341 ? -7.605 30.484 3.363 1 96.88 341 LEU B CA 1
ATOM 7629 C C . LEU B 1 341 ? -8.547 29.75 4.32 1 96.88 341 LEU B C 1
ATOM 7631 O O . LEU B 1 341 ? -8.805 28.562 4.152 1 96.88 341 LEU B O 1
ATOM 7635 N N . LEU B 1 342 ? -9.008 30.469 5.301 1 97.69 342 LEU B N 1
ATOM 7636 C CA . LEU B 1 342 ? -9.922 29.875 6.273 1 97.69 342 LEU B CA 1
ATOM 7637 C C . LEU B 1 342 ? -11.227 29.453 5.605 1 97.69 342 LEU B C 1
ATOM 7639 O O . LEU B 1 342 ? -11.805 28.422 5.953 1 97.69 342 LEU B O 1
ATOM 7643 N N . SER B 1 343 ? -11.719 30.281 4.656 1 97.06 343 SER B N 1
ATOM 7644 C CA . SER B 1 343 ? -12.906 29.906 3.889 1 97.06 343 SER B CA 1
ATOM 7645 C C . SER B 1 343 ? -12.711 28.578 3.182 1 97.06 343 SER B C 1
ATOM 7647 O O . SER B 1 343 ? -13.609 27.734 3.166 1 97.06 343 SER B O 1
ATOM 7649 N N . ASP B 1 344 ? -11.57 28.406 2.596 1 96.62 344 ASP B N 1
ATOM 7650 C CA . ASP B 1 344 ? -11.266 27.156 1.898 1 96.62 344 ASP B CA 1
ATOM 7651 C C . ASP B 1 344 ? -11.297 25.969 2.855 1 96.62 344 ASP B C 1
ATOM 7653 O O . ASP B 1 344 ? -11.844 24.922 2.521 1 96.62 344 ASP B O 1
ATOM 7657 N N . SER B 1 345 ? -10.703 26.109 4.023 1 97.88 345 SER B N 1
ATOM 7658 C CA . SER B 1 345 ? -10.719 25.062 5.035 1 97.88 345 SER B CA 1
ATOM 7659 C C . SER B 1 345 ? -12.148 24.719 5.457 1 97.88 345 SER B C 1
ATOM 7661 O O . SER B 1 345 ? -12.508 23.547 5.574 1 97.88 345 SER B O 1
ATOM 7663 N N . LEU B 1 346 ? -12.945 25.75 5.695 1 97.56 346 LEU B N 1
ATOM 7664 C CA . LEU B 1 346 ? -14.328 25.562 6.121 1 97.56 346 LEU B CA 1
ATOM 7665 C C . LEU B 1 346 ? -15.133 24.812 5.059 1 97.56 346 LEU B C 1
ATOM 7667 O O . LEU B 1 346 ? -15.891 23.906 5.379 1 97.56 346 LEU B O 1
ATOM 7671 N N . ASN B 1 347 ? -14.953 25.188 3.844 1 96.44 347 ASN B N 1
ATOM 7672 C CA . ASN B 1 347 ? -15.672 24.531 2.76 1 96.44 347 ASN B CA 1
ATOM 7673 C C . ASN B 1 347 ? -15.273 23.062 2.629 1 96.44 347 ASN B C 1
ATOM 7675 O O . ASN B 1 347 ? -16.125 22.203 2.441 1 96.44 347 ASN B O 1
ATOM 7679 N N . ARG B 1 348 ? -14.008 22.781 2.727 1 96.81 348 ARG B N 1
ATOM 7680 C CA . ARG B 1 348 ? -13.57 21.391 2.695 1 96.81 348 ARG B CA 1
ATOM 7681 C C . ARG B 1 348 ? -14.195 20.594 3.836 1 96.81 348 ARG B C 1
ATOM 7683 O O . ARG B 1 348 ? -14.617 19.453 3.645 1 96.81 348 ARG B O 1
ATOM 7690 N N . TYR B 1 349 ? -14.227 21.156 5.027 1 97.25 349 TYR B N 1
ATOM 7691 C CA . TYR B 1 349 ? -14.828 20.516 6.188 1 97.25 349 TYR B CA 1
ATOM 7692 C C . TYR B 1 349 ? -16.312 20.234 5.949 1 97.25 349 TYR B C 1
ATOM 7694 O O . TYR B 1 349 ? -16.766 19.109 6.121 1 97.25 349 TYR B O 1
ATOM 7702 N N . PHE B 1 350 ? -17.047 21.25 5.449 1 95 350 PHE B N 1
ATOM 7703 C CA . PHE B 1 350 ? -18.5 21.125 5.289 1 95 350 PHE B CA 1
ATOM 7704 C C . PHE B 1 350 ? -18.844 20.141 4.184 1 95 350 PHE B C 1
ATOM 7706 O O . PHE B 1 350 ? -19.891 19.5 4.219 1 95 350 PHE B O 1
ATOM 7713 N N . HIS B 1 351 ? -17.953 19.938 3.271 1 93.56 351 HIS B N 1
ATOM 7714 C CA . HIS B 1 351 ? -18.25 19.078 2.127 1 93.56 351 HIS B CA 1
ATOM 7715 C C . HIS B 1 351 ? -17.656 17.688 2.312 1 93.56 351 HIS B C 1
ATOM 7717 O O . HIS B 1 351 ? -17.516 16.922 1.35 1 93.56 351 HIS B O 1
ATOM 7723 N N . THR B 1 352 ? -17.234 17.297 3.508 1 95.62 352 THR B N 1
ATOM 7724 C CA . THR B 1 352 ? -16.703 15.969 3.82 1 95.62 352 THR B CA 1
ATOM 7725 C C . THR B 1 352 ? -17.672 15.203 4.715 1 95.62 352 THR B C 1
ATOM 7727 O O . THR B 1 352 ? -17.688 15.406 5.93 1 95.62 352 THR B O 1
ATOM 7730 N N . PRO B 1 353 ? -18.422 14.273 4.145 1 95.06 353 PRO B N 1
ATOM 7731 C CA . PRO B 1 353 ? -19.375 13.508 4.953 1 95.06 353 PRO B CA 1
ATOM 7732 C C . PRO B 1 353 ? -18.688 12.664 6.027 1 95.06 353 PRO B C 1
ATOM 7734 O O . PRO B 1 353 ? -19.281 12.383 7.07 1 95.06 353 PRO B O 1
ATOM 7737 N N . GLY B 1 354 ? -17.453 12.32 5.848 1 96.94 354 GLY B N 1
ATOM 7738 C CA . GLY B 1 354 ? -16.688 11.539 6.812 1 96.94 354 GLY B CA 1
ATOM 7739 C C . GLY B 1 354 ? -16.609 12.195 8.172 1 96.94 354 GLY B C 1
ATOM 7740 O O . GLY B 1 354 ? -16.266 11.539 9.164 1 96.94 354 GLY B O 1
ATOM 7741 N N . ARG B 1 355 ? -16.906 13.531 8.273 1 96.81 355 ARG B N 1
ATOM 7742 C CA . ARG B 1 355 ? -16.828 14.25 9.539 1 96.81 355 ARG B CA 1
ATOM 7743 C C . ARG B 1 355 ? -17.875 13.727 10.523 1 96.81 355 ARG B C 1
ATOM 7745 O O . ARG B 1 355 ? -17.75 13.93 11.734 1 96.81 355 ARG B O 1
ATOM 7752 N N . PHE B 1 356 ? -18.922 12.977 10.023 1 96.62 356 PHE B N 1
ATOM 7753 C CA . PHE B 1 356 ? -19.953 12.398 10.883 1 96.62 356 PHE B CA 1
ATOM 7754 C C . PHE B 1 356 ? -19.625 10.938 11.203 1 96.62 356 PHE B C 1
ATOM 7756 O O . PHE B 1 356 ? -20.406 10.266 11.883 1 96.62 356 PHE B O 1
ATOM 7763 N N . VAL B 1 357 ? -18.516 10.445 10.742 1 97.31 357 VAL B N 1
ATOM 7764 C CA . VAL B 1 357 ? -18.219 9.023 10.859 1 97.31 357 VAL B CA 1
ATOM 7765 C C . VAL B 1 357 ? -16.984 8.836 11.758 1 97.31 357 VAL B C 1
ATOM 7767 O O . VAL B 1 357 ? -16.969 7.949 12.609 1 97.31 357 VAL B O 1
ATOM 7770 N N . GLN B 1 358 ? -15.992 9.602 11.594 1 97.88 358 GLN B N 1
ATOM 7771 C CA . GLN B 1 358 ? -14.727 9.422 12.312 1 97.88 358 GLN B CA 1
ATOM 7772 C C . GLN B 1 358 ? -14.422 10.617 13.203 1 97.88 358 GLN B C 1
ATOM 7774 O O . GLN B 1 358 ? -14.43 11.758 12.742 1 97.88 358 GLN B O 1
ATOM 7779 N N . SER B 1 359 ? -14.18 10.383 14.469 1 98.19 359 SER B N 1
ATOM 7780 C CA . SER B 1 359 ? -13.797 11.422 15.406 1 98.19 359 SER B CA 1
ATOM 7781 C C . SER B 1 359 ? -12.336 11.828 15.211 1 98.19 359 SER B C 1
ATOM 7783 O O . SER B 1 359 ? -11.594 11.156 14.5 1 98.19 359 SER B O 1
ATOM 7785 N N . LEU B 1 360 ? -11.961 12.922 15.805 1 98.38 360 LEU B N 1
ATOM 7786 C CA . LEU B 1 360 ? -10.578 13.391 15.727 1 98.38 360 LEU B CA 1
ATOM 7787 C C . LEU B 1 360 ? -9.641 12.438 16.453 1 98.38 360 LEU B C 1
ATOM 7789 O O . LEU B 1 360 ? -8.516 12.195 15.992 1 98.38 360 LEU B O 1
ATOM 7793 N N . SER B 1 361 ? -10.07 11.977 17.609 1 98.25 361 SER B N 1
ATOM 7794 C CA . SER B 1 361 ? -9.289 10.992 18.344 1 98.25 361 SER B CA 1
ATOM 7795 C C . SER B 1 361 ? -9.031 9.75 17.5 1 98.25 361 SER B C 1
ATOM 7797 O O . SER B 1 361 ? -7.895 9.281 17.406 1 98.25 361 SER B O 1
ATOM 7799 N N . ALA B 1 362 ? -10.039 9.242 16.859 1 98.06 362 ALA B N 1
ATOM 7800 C CA . ALA B 1 362 ? -9.906 8.062 16 1 98.06 362 ALA B CA 1
ATOM 7801 C C . ALA B 1 362 ? -9.062 8.367 14.766 1 98.06 362 ALA B C 1
ATOM 7803 O O . ALA B 1 362 ? -8.297 7.516 14.305 1 98.06 362 ALA B O 1
ATOM 7804 N N . ALA B 1 363 ? -9.266 9.539 14.219 1 98.44 363 ALA B N 1
ATOM 7805 C CA . ALA B 1 363 ? -8.469 9.945 13.062 1 98.44 363 ALA B CA 1
ATOM 7806 C C . ALA B 1 363 ? -6.977 9.945 13.398 1 98.44 363 ALA B C 1
ATOM 7808 O O . ALA B 1 363 ? -6.148 9.523 12.586 1 98.44 363 ALA B O 1
ATOM 7809 N N . SER B 1 364 ? -6.656 10.406 14.578 1 98.56 364 SER B N 1
ATOM 7810 C CA . SER B 1 364 ? -5.273 10.406 15.047 1 98.56 364 SER B CA 1
ATOM 7811 C C . SER B 1 364 ? -4.746 8.984 15.219 1 98.56 364 SER B C 1
ATOM 7813 O O . SER B 1 364 ? -3.654 8.664 14.742 1 98.56 364 SER B O 1
ATOM 7815 N N . PHE B 1 365 ? -5.535 8.172 15.844 1 98.25 365 PHE B N 1
ATOM 7816 C CA . PHE B 1 365 ? -5.145 6.801 16.156 1 98.25 365 PHE B CA 1
ATOM 7817 C C . PHE B 1 365 ? -4.977 5.977 14.883 1 98.25 365 PHE B C 1
ATOM 7819 O O . PHE B 1 365 ? -4.008 5.227 14.75 1 98.25 365 PHE B O 1
ATOM 7826 N N . ASP B 1 366 ? -5.867 6.164 13.93 1 98 366 ASP B N 1
ATOM 7827 C CA . ASP B 1 366 ? -5.938 5.328 12.734 1 98 366 ASP B CA 1
ATOM 7828 C C . ASP B 1 366 ? -5.191 5.973 11.57 1 98 366 ASP B C 1
ATOM 7830 O O . ASP B 1 366 ? -5.34 5.555 10.422 1 98 366 ASP B O 1
ATOM 7834 N N . ALA B 1 367 ? -4.43 7.008 11.867 1 97.81 367 ALA B N 1
ATOM 7835 C CA . ALA B 1 367 ? -3.664 7.648 10.797 1 97.81 367 ALA B CA 1
ATOM 7836 C C . ALA B 1 367 ? -2.898 6.617 9.977 1 97.81 367 ALA B C 1
ATOM 7838 O O . ALA B 1 367 ? -2.828 6.723 8.75 1 97.81 367 ALA B O 1
ATOM 7839 N N . TRP B 1 368 ? -2.461 5.586 10.586 1 97.81 368 TRP B N 1
ATOM 7840 C CA . TRP B 1 368 ? -1.581 4.559 10.039 1 97.81 368 TRP B CA 1
ATOM 7841 C C . TRP B 1 368 ? -2.275 3.783 8.93 1 97.81 368 TRP B C 1
ATOM 7843 O O . TRP B 1 368 ? -1.618 3.258 8.023 1 97.81 368 TRP B O 1
ATOM 7853 N N . ILE B 1 369 ? -3.605 3.686 8.906 1 97.94 369 ILE B N 1
ATOM 7854 C CA . ILE B 1 369 ? -4.27 2.783 7.969 1 97.94 369 ILE B CA 1
ATOM 7855 C C . ILE B 1 369 ? -5.367 3.535 7.215 1 97.94 369 ILE B C 1
ATOM 7857 O O . ILE B 1 369 ? -5.957 3.002 6.273 1 97.94 369 ILE B O 1
ATOM 7861 N N . LYS B 1 370 ? -5.66 4.793 7.516 1 97.25 370 LYS B N 1
ATOM 7862 C CA . LYS B 1 370 ? -6.762 5.473 6.84 1 97.25 370 LYS B CA 1
ATOM 7863 C C . LYS B 1 370 ? -6.277 6.727 6.121 1 97.25 370 LYS B C 1
ATOM 7865 O O . LYS B 1 370 ? -6.102 6.723 4.902 1 97.25 370 LYS B O 1
ATOM 7870 N N . LEU B 1 371 ? -5.777 7.762 6.895 1 95.94 371 LEU B N 1
ATOM 7871 C CA . LEU B 1 371 ? -5.445 9.047 6.285 1 95.94 371 LEU B CA 1
ATOM 7872 C C . LEU B 1 371 ? -4.391 8.875 5.195 1 95.94 371 LEU B C 1
ATOM 7874 O O . LEU B 1 371 ? -4.484 9.484 4.129 1 95.94 371 LEU B O 1
ATOM 7878 N N . TYR B 1 372 ? -3.445 8.078 5.449 1 94.75 372 TYR B N 1
ATOM 7879 C CA . TYR B 1 372 ? -2.32 7.969 4.531 1 94.75 372 TYR B CA 1
ATOM 7880 C C . TYR B 1 372 ? -2.529 6.824 3.549 1 94.75 372 TYR B C 1
ATOM 7882 O O . TYR B 1 372 ? -1.615 6.457 2.809 1 94.75 372 TYR B O 1
ATOM 7890 N N . ARG B 1 373 ? -3.658 6.211 3.574 1 94.88 373 ARG B N 1
ATOM 7891 C CA . ARG B 1 373 ? -4.086 5.211 2.6 1 94.88 373 ARG B CA 1
ATOM 7892 C C . ARG B 1 373 ? -5.441 5.574 2.002 1 94.88 373 ARG B C 1
ATOM 7894 O O . ARG B 1 373 ? -6.406 4.82 2.137 1 94.88 373 ARG B O 1
ATOM 7901 N N . PRO B 1 374 ? -5.492 6.629 1.302 1 93.75 374 PRO B N 1
ATOM 7902 C CA . PRO B 1 374 ? -6.797 7.082 0.816 1 93.75 374 PRO B CA 1
ATOM 7903 C C . PRO B 1 374 ? -7.352 6.195 -0.298 1 93.75 374 PRO B C 1
ATOM 7905 O O . PRO B 1 374 ? -6.586 5.602 -1.061 1 93.75 374 PRO B O 1
ATOM 7908 N N . ASP B 1 375 ? -8.617 6.059 -0.42 1 92.25 375 ASP B N 1
ATOM 7909 C CA . ASP B 1 375 ? -9.352 5.426 -1.511 1 92.25 375 ASP B CA 1
ATOM 7910 C C . ASP B 1 375 ? -10.609 6.219 -1.86 1 92.25 375 ASP B C 1
ATOM 7912 O O . ASP B 1 375 ? -10.758 7.367 -1.443 1 92.25 375 ASP B O 1
ATOM 7916 N N . GLU B 1 376 ? -11.43 5.719 -2.695 1 93.12 376 GLU B N 1
ATOM 7917 C CA . GLU B 1 376 ? -12.586 6.445 -3.225 1 93.12 376 GLU B CA 1
ATOM 7918 C C . GLU B 1 376 ? -13.625 6.691 -2.139 1 93.12 376 GLU B C 1
ATOM 7920 O O . GLU B 1 376 ? -14.484 7.57 -2.279 1 93.12 376 GLU B O 1
ATOM 7925 N N . ASN B 1 377 ? -13.586 5.941 -1.04 1 95.12 377 ASN B N 1
ATOM 7926 C CA . ASN B 1 377 ? -14.57 6.07 0.024 1 95.12 377 ASN B CA 1
ATOM 7927 C C . ASN B 1 377 ? -14.039 6.91 1.183 1 95.12 377 ASN B C 1
ATOM 7929 O O . ASN B 1 377 ? -14.773 7.199 2.131 1 95.12 377 ASN B O 1
ATOM 7933 N N . SER B 1 378 ? -12.82 7.312 1.154 1 96.12 378 SER B N 1
ATOM 7934 C CA . SER B 1 378 ? -12.188 8.031 2.252 1 96.12 378 SER B CA 1
ATOM 7935 C C . SER B 1 378 ? -12.961 9.297 2.607 1 96.12 378 SER B C 1
ATOM 7937 O O . SER B 1 378 ? -13.148 9.602 3.785 1 96.12 378 SER B O 1
ATOM 7939 N N . ILE B 1 379 ? -13.438 9.984 1.625 1 95.56 379 ILE B N 1
ATOM 7940 C CA . ILE B 1 379 ? -14.156 11.234 1.858 1 95.56 379 ILE B CA 1
ATOM 7941 C C . ILE B 1 379 ? -15.414 10.961 2.674 1 95.56 379 ILE B C 1
ATOM 7943 O O . ILE B 1 379 ? -15.859 11.82 3.445 1 95.56 379 ILE B O 1
ATOM 7947 N N . ASN B 1 380 ? -15.992 9.719 2.588 1 96.44 380 ASN B N 1
ATOM 7948 C CA . ASN B 1 380 ? -17.234 9.352 3.244 1 96.44 380 ASN B CA 1
ATOM 7949 C C . ASN B 1 380 ? -17 8.781 4.637 1 96.44 380 ASN B C 1
ATOM 7951 O O . ASN B 1 380 ? -17.906 8.719 5.461 1 96.44 380 ASN B O 1
ATOM 7955 N N . SER B 1 381 ? -15.781 8.359 4.902 1 96.75 381 SER B N 1
ATOM 7956 C CA . SER B 1 381 ? -15.609 7.52 6.082 1 96.75 381 SER B CA 1
ATOM 7957 C C . SER B 1 381 ? -14.531 8.07 7.008 1 96.75 381 SER B C 1
ATOM 7959 O O . SER B 1 381 ? -14.352 7.582 8.125 1 96.75 381 SER B O 1
ATOM 7961 N N . GLN B 1 382 ? -13.844 9.102 6.566 1 96.56 382 GLN B N 1
ATOM 7962 C CA . GLN B 1 382 ? -12.711 9.57 7.348 1 96.56 382 GLN B CA 1
ATOM 7963 C C . GLN B 1 382 ? -12.703 11.094 7.453 1 96.56 382 GLN B C 1
ATOM 7965 O O . GLN B 1 382 ? -13.383 11.773 6.684 1 96.56 382 GLN B O 1
ATOM 7970 N N . MET B 1 383 ? -11.992 11.516 8.438 1 96.62 383 MET B N 1
ATOM 7971 C CA . MET B 1 383 ? -11.75 12.945 8.641 1 96.62 383 MET B CA 1
ATOM 7972 C C . MET B 1 383 ? -10.266 13.219 8.883 1 96.62 383 MET B C 1
ATOM 7974 O O . MET B 1 383 ? -9.617 12.492 9.641 1 96.62 383 MET B O 1
ATOM 7978 N N . SER B 1 384 ? -9.734 14.25 8.219 1 97.62 384 SER B N 1
ATOM 7979 C CA . SER B 1 384 ? -8.352 14.656 8.422 1 97.62 384 SER B CA 1
ATOM 7980 C C . SER B 1 384 ? -8.156 15.305 9.789 1 97.62 384 SER B C 1
ATOM 7982 O O . SER B 1 384 ? -8.836 16.281 10.117 1 97.62 384 SER B O 1
ATOM 7984 N N . TYR B 1 385 ? -7.191 14.836 10.531 1 98.19 385 TYR B N 1
ATOM 7985 C CA . TYR B 1 385 ? -6.91 15.477 11.812 1 98.19 385 TYR B CA 1
ATOM 7986 C C . TYR B 1 385 ? -6.188 16.797 11.609 1 98.19 385 TYR B C 1
ATOM 7988 O O . TYR B 1 385 ? -6.117 17.625 12.531 1 98.19 385 TYR B O 1
ATOM 7996 N N . TYR B 1 386 ? -5.648 17.062 10.398 1 98.25 386 TYR B N 1
ATOM 7997 C CA . TYR B 1 386 ? -5.16 18.391 10.055 1 98.25 386 TYR B CA 1
ATOM 7998 C C . TYR B 1 386 ? -6.312 19.391 9.961 1 98.25 386 TYR B C 1
ATOM 8000 O O . TYR B 1 386 ? -6.305 20.422 10.625 1 98.25 386 TYR B O 1
ATOM 8008 N N . LEU B 1 387 ? -7.266 19.031 9.062 1 98.5 387 LEU B N 1
ATOM 8009 C CA . LEU B 1 387 ? -8.344 19.938 8.703 1 98.5 387 LEU B CA 1
ATOM 8010 C C . LEU B 1 387 ? -9.266 20.188 9.891 1 98.5 387 LEU B C 1
ATOM 8012 O O . LEU B 1 387 ? -9.469 21.328 10.305 1 98.5 387 LEU B O 1
ATOM 8016 N N . LYS B 1 388 ? -9.875 19.125 10.422 1 98.75 388 LYS B N 1
ATOM 8017 C CA . LYS B 1 388 ? -10.773 19.297 11.562 1 98.75 388 LYS B CA 1
ATOM 8018 C C . LYS B 1 388 ? -10.008 19.781 12.789 1 98.75 388 LYS B C 1
ATOM 8020 O O . LYS B 1 388 ? -10.539 20.547 13.602 1 98.75 388 LYS B O 1
ATOM 8025 N N . GLY B 1 389 ? -8.75 19.297 12.93 1 98.75 389 GLY B N 1
ATOM 8026 C CA . GLY B 1 389 ? -7.914 19.797 14.016 1 98.75 389 GLY B CA 1
ATOM 8027 C C . GLY B 1 389 ? -7.684 21.281 13.945 1 98.75 389 GLY B C 1
ATOM 8028 O O . GLY B 1 389 ? -7.684 21.969 14.977 1 98.75 389 GLY B O 1
ATOM 8029 N N . GLU B 1 390 ? -7.477 21.828 12.766 1 98.81 390 GLU B N 1
ATOM 8030 C CA . GLU B 1 390 ? -7.328 23.266 12.547 1 98.81 390 GLU B CA 1
ATOM 8031 C C . GLU B 1 390 ? -8.555 24.031 13.047 1 98.81 390 GLU B C 1
ATOM 8033 O O . GLU B 1 390 ? -8.422 25.047 13.719 1 98.81 390 GLU B O 1
ATOM 8038 N N . LEU B 1 391 ? -9.719 23.516 12.727 1 98.81 391 LEU B N 1
ATOM 8039 C CA . LEU B 1 391 ? -10.953 24.203 13.062 1 98.81 391 LEU B CA 1
ATOM 8040 C C . LEU B 1 391 ? -11.258 24.078 14.555 1 98.81 391 LEU B C 1
ATOM 8042 O O . LEU B 1 391 ? -11.805 25 15.164 1 98.81 391 LEU B O 1
ATOM 8046 N N . VAL B 1 392 ? -10.922 22.953 15.133 1 98.75 392 VAL B N 1
ATOM 8047 C CA . VAL B 1 392 ? -11.039 22.781 16.578 1 98.75 392 VAL B CA 1
ATOM 8048 C C . VAL B 1 392 ? -10.094 23.734 17.297 1 98.75 392 VAL B C 1
ATOM 8050 O O . VAL B 1 392 ? -10.453 24.328 18.312 1 98.75 392 VAL B O 1
ATOM 8053 N N . ALA B 1 393 ? -8.867 23.875 16.781 1 98.81 393 ALA B N 1
ATOM 8054 C CA . ALA B 1 393 ? -7.902 24.828 17.344 1 98.81 393 ALA B CA 1
ATOM 8055 C C . ALA B 1 393 ? -8.438 26.25 17.266 1 98.81 393 ALA B C 1
ATOM 8057 O O . ALA B 1 393 ? -8.258 27.031 18.203 1 98.81 393 ALA B O 1
ATOM 8058 N N . LEU B 1 394 ? -9.07 26.594 16.141 1 98.75 394 LEU B N 1
ATOM 8059 C CA . LEU B 1 394 ? -9.711 27.891 15.977 1 98.75 394 LEU B CA 1
ATOM 8060 C C . LEU B 1 394 ? -10.727 28.125 17.094 1 98.75 394 LEU B C 1
ATOM 8062 O O . LEU B 1 394 ? -10.703 29.188 17.734 1 98.75 394 LEU B O 1
ATOM 8066 N N . LEU B 1 395 ? -11.586 27.156 17.359 1 98.75 395 LEU B N 1
ATOM 8067 C CA . LEU B 1 395 ? -12.633 27.281 18.359 1 98.75 395 LEU B CA 1
ATOM 8068 C C . LEU B 1 395 ? -12.039 27.422 19.766 1 98.75 395 LEU B C 1
ATOM 8070 O O . LEU B 1 395 ? -12.477 28.25 20.547 1 98.75 395 LEU B O 1
ATOM 8074 N N . LEU B 1 396 ? -11.039 26.578 20.062 1 98.69 396 LEU B N 1
ATOM 8075 C CA . LEU B 1 396 ? -10.398 26.641 21.359 1 98.69 396 LEU B CA 1
ATOM 8076 C C . LEU B 1 396 ? -9.695 27.969 21.578 1 98.69 396 LEU B C 1
ATOM 8078 O O . LEU B 1 396 ? -9.773 28.562 22.656 1 98.69 396 LEU B O 1
ATOM 8082 N N . ASP B 1 397 ? -8.977 28.469 20.547 1 98.69 397 ASP B N 1
ATOM 8083 C CA . ASP B 1 397 ? -8.258 29.734 20.656 1 98.69 397 ASP B CA 1
ATOM 8084 C C . ASP B 1 397 ? -9.227 30.891 20.875 1 98.69 397 ASP B C 1
ATOM 8086 O O . ASP B 1 397 ? -9.016 31.719 21.781 1 98.69 397 ASP B O 1
ATOM 8090 N N . LEU B 1 398 ? -10.289 31 20.078 1 98.38 398 LEU B N 1
ATOM 8091 C CA . LEU B 1 398 ? -11.266 32.062 20.234 1 98.38 398 LEU B CA 1
ATOM 8092 C C . LEU B 1 398 ? -11.914 32 21.609 1 98.38 398 LEU B C 1
ATOM 8094 O O . LEU B 1 398 ? -12.141 33.062 22.234 1 98.38 398 LEU B O 1
ATOM 8098 N N . ARG B 1 399 ? -12.227 30.781 22.062 1 97.94 399 ARG B N 1
ATOM 8099 C CA . ARG B 1 399 ? -12.82 30.609 23.375 1 97.94 399 ARG B CA 1
ATOM 8100 C C . ARG B 1 399 ? -11.922 31.188 24.469 1 97.94 399 ARG B C 1
ATOM 8102 O O . ARG B 1 399 ? -12.375 31.953 25.312 1 97.94 399 ARG B O 1
ATOM 8109 N N . ILE B 1 400 ? -10.664 30.859 24.453 1 98.38 400 ILE B N 1
ATOM 8110 C CA . ILE B 1 400 ? -9.711 31.328 25.438 1 98.38 400 ILE B CA 1
ATOM 8111 C C . ILE B 1 400 ? -9.523 32.844 25.312 1 98.38 400 ILE B C 1
ATOM 8113 O O . ILE B 1 400 ? -9.594 33.562 26.297 1 98.38 400 ILE B O 1
ATOM 8117 N N . ARG B 1 401 ? -9.32 33.375 24.078 1 97.94 401 ARG B N 1
ATOM 8118 C CA . ARG B 1 401 ? -9.078 34.812 23.828 1 97.94 401 ARG B CA 1
ATOM 8119 C C . ARG B 1 401 ? -10.242 35.656 24.312 1 97.94 401 ARG B C 1
ATOM 8121 O O . ARG B 1 401 ? -10.039 36.688 24.969 1 97.94 401 ARG B O 1
ATOM 8128 N N . LEU B 1 402 ? -11.445 35.25 23.969 1 97.5 402 LEU B N 1
ATOM 8129 C CA . LEU B 1 402 ? -12.617 36.062 24.312 1 97.5 402 LEU B CA 1
ATOM 8130 C C . LEU B 1 402 ? -12.875 36.031 25.812 1 97.5 402 LEU B C 1
ATOM 8132 O O . LEU B 1 402 ? -13.227 37.062 26.406 1 97.5 402 LEU B O 1
ATOM 8136 N N . ASN B 1 403 ? -12.664 34.875 26.469 1 96.62 403 ASN B N 1
ATOM 8137 C CA . ASN B 1 403 ? -12.906 34.75 27.906 1 96.62 403 ASN B CA 1
ATOM 8138 C C . ASN B 1 403 ? -11.906 35.562 28.703 1 96.62 403 ASN B C 1
ATOM 8140 O O . ASN B 1 403 ? -12.195 35.969 29.844 1 96.62 403 ASN B O 1
ATOM 8144 N N . PHE B 1 404 ? -10.758 35.906 28.109 1 97.69 404 PHE B N 1
ATOM 8145 C CA . PHE B 1 404 ? -9.727 36.625 28.859 1 97.69 404 PHE B CA 1
ATOM 8146 C C . PHE B 1 404 ? -9.352 37.906 28.156 1 97.69 404 PHE B C 1
ATOM 8148 O O . PHE B 1 404 ? -8.25 38.438 28.344 1 97.69 404 PHE B O 1
ATOM 8155 N N . ASN B 1 405 ? -10.242 38.375 27.281 1 96.69 405 ASN B N 1
ATOM 8156 C CA . ASN B 1 405 ? -10.047 39.625 26.547 1 96.69 405 ASN B CA 1
ATOM 8157 C C . ASN B 1 405 ? -8.672 39.688 25.906 1 96.69 405 ASN B C 1
ATOM 8159 O O . ASN B 1 405 ? -7.949 40.656 26.047 1 96.69 405 ASN B O 1
ATOM 8163 N N . HIS B 1 406 ? -8.234 38.5 25.344 1 96.38 406 HIS B N 1
ATOM 8164 C CA . HIS B 1 406 ? -7.051 38.344 24.5 1 96.38 406 HIS B CA 1
ATOM 8165 C C . HIS B 1 406 ? -5.773 38.375 25.328 1 96.38 406 HIS B C 1
ATOM 8167 O O . HIS B 1 406 ? -4.676 38.531 24.781 1 96.38 406 HIS B O 1
ATOM 8173 N N . GLN B 1 407 ? -5.875 38.281 26.672 1 96.88 407 GLN B N 1
ATOM 8174 C CA . GLN B 1 407 ? -4.695 38.188 27.516 1 96.88 407 GLN B CA 1
ATOM 8175 C C . GLN B 1 407 ? -4.117 36.781 27.484 1 96.88 407 GLN B C 1
ATOM 8177 O O . GLN B 1 407 ? -2.951 36.562 27.828 1 96.88 407 GLN B O 1
ATOM 8182 N N . ARG B 1 408 ? -4.973 35.781 27.156 1 97.75 408 ARG B N 1
ATOM 8183 C CA . ARG B 1 408 ? -4.57 34.406 26.953 1 97.75 408 ARG B CA 1
ATOM 8184 C C . ARG B 1 408 ? -5.004 33.875 25.578 1 97.75 408 ARG B C 1
ATOM 8186 O O . ARG B 1 408 ? -5.898 34.469 24.953 1 97.75 408 ARG B O 1
ATOM 8193 N N . SER B 1 409 ? -4.359 32.938 25.141 1 97.81 409 SER B N 1
ATOM 8194 C CA . SER B 1 409 ? -4.672 32.281 23.875 1 97.81 409 SER B CA 1
ATOM 8195 C C . SER B 1 409 ? -4.25 30.797 23.891 1 97.81 409 SER B C 1
ATOM 8197 O O . SER B 1 409 ? -3.748 30.312 24.906 1 97.81 409 SER B O 1
ATOM 8199 N N . LEU B 1 410 ? -4.516 30.109 22.812 1 98.5 410 LEU B N 1
ATOM 8200 C CA . LEU B 1 410 ? -4.098 28.719 22.672 1 98.5 410 LEU B CA 1
ATOM 8201 C C . LEU B 1 410 ? -2.58 28.594 22.719 1 98.5 410 LEU B C 1
ATOM 8203 O O . LEU B 1 410 ? -2.047 27.547 23.094 1 98.5 410 LEU B O 1
ATOM 8207 N N . LEU B 1 411 ? -1.797 29.625 22.422 1 98.38 411 LEU B N 1
ATOM 8208 C CA . LEU B 1 411 ? -0.341 29.625 22.516 1 98.38 411 LEU B CA 1
ATOM 8209 C C . LEU B 1 411 ? 0.105 29.438 23.969 1 98.38 411 LEU B C 1
ATOM 8211 O O . LEU B 1 411 ? 1.175 28.875 24.219 1 98.38 411 LEU B O 1
ATOM 8215 N N . ASP B 1 412 ? -0.732 29.891 24.891 1 98.56 412 ASP B N 1
ATOM 8216 C CA . ASP B 1 412 ? -0.391 29.719 26.297 1 98.56 412 ASP B CA 1
ATOM 8217 C C . ASP B 1 412 ? -0.406 28.25 26.688 1 98.56 412 ASP B C 1
ATOM 8219 O O . ASP B 1 412 ? 0.344 27.828 27.578 1 98.56 412 ASP B O 1
ATOM 8223 N N . VAL B 1 413 ? -1.304 27.453 26.078 1 98.62 413 VAL B N 1
ATOM 8224 C CA . VAL B 1 413 ? -1.292 26.016 26.281 1 98.62 413 VAL B CA 1
ATOM 8225 C C . VAL B 1 413 ? 0.056 25.438 25.859 1 98.62 413 VAL B C 1
ATOM 8227 O O . VAL B 1 413 ? 0.683 24.688 26.609 1 98.62 413 VAL B O 1
ATOM 8230 N N . LEU B 1 414 ? 0.546 25.797 24.688 1 98.44 414 LEU B N 1
ATOM 8231 C CA . LEU B 1 414 ? 1.821 25.312 24.172 1 98.44 414 LEU B CA 1
ATOM 8232 C C . LEU B 1 414 ? 2.977 25.781 25.047 1 98.44 414 LEU B C 1
ATOM 8234 O O . LEU B 1 414 ? 3.904 25 25.312 1 98.44 414 LEU B O 1
ATOM 8238 N N . ARG B 1 415 ? 2.939 27.047 25.516 1 97.94 415 ARG B N 1
ATOM 8239 C CA . ARG B 1 415 ? 3.992 27.562 26.391 1 97.94 415 ARG B CA 1
ATOM 8240 C C . ARG B 1 415 ? 4.051 26.797 27.703 1 97.94 415 ARG B C 1
ATOM 8242 O O . ARG B 1 415 ? 5.137 26.516 28.203 1 97.94 415 ARG B O 1
ATOM 8249 N N . ARG B 1 416 ? 2.926 26.484 28.203 1 97.5 416 ARG B N 1
ATOM 8250 C CA . ARG B 1 416 ? 2.889 25.719 29.453 1 97.5 416 ARG B CA 1
ATOM 8251 C C . ARG B 1 416 ? 3.445 24.312 29.25 1 97.5 416 ARG B C 1
ATOM 8253 O O . ARG B 1 416 ? 4.176 23.797 30.109 1 97.5 416 ARG B O 1
ATOM 8260 N N . LEU B 1 417 ? 3 23.688 28.188 1 97.81 417 LEU B N 1
ATOM 8261 C CA . LEU B 1 417 ? 3.547 22.375 27.875 1 97.81 417 LEU B CA 1
ATOM 8262 C C . LEU B 1 417 ? 5.055 22.453 27.672 1 97.81 417 LEU B C 1
ATOM 8264 O O . LEU B 1 417 ? 5.793 21.562 28.109 1 97.81 417 LEU B O 1
ATOM 8268 N N . TRP B 1 418 ? 5.5 23.484 26.953 1 96 418 TRP B N 1
ATOM 8269 C CA . TRP B 1 418 ? 6.922 23.703 26.703 1 96 418 TRP B CA 1
ATOM 8270 C C . TRP B 1 418 ? 7.684 23.844 28.031 1 96 418 TRP B C 1
ATOM 8272 O O . TRP B 1 418 ? 8.727 23.219 28.219 1 96 418 TRP B O 1
ATOM 8282 N N . GLN B 1 419 ? 7.211 24.562 28.922 1 94 419 GLN B N 1
ATOM 8283 C CA . GLN B 1 419 ? 7.844 24.781 30.219 1 94 419 GLN B CA 1
ATOM 8284 C C . GLN B 1 419 ? 7.922 23.484 31.016 1 94 419 GLN B C 1
ATOM 8286 O O . GLN B 1 419 ? 8.93 23.219 31.672 1 94 419 GLN B O 1
ATOM 8291 N N . ARG B 1 420 ? 6.93 22.797 30.922 1 92.56 420 ARG B N 1
ATOM 8292 C CA . ARG B 1 420 ? 6.844 21.562 31.703 1 92.56 420 ARG B CA 1
ATOM 8293 C C . ARG B 1 420 ? 7.785 20.5 31.156 1 92.56 420 ARG B C 1
ATOM 8295 O O . ARG B 1 420 ? 8.406 19.766 31.922 1 92.56 420 ARG B O 1
ATOM 8302 N N . TYR B 1 421 ? 7.871 20.422 29.844 1 90 421 TYR B N 1
ATOM 8303 C CA . TYR B 1 421 ? 8.5 19.25 29.266 1 90 421 TYR B CA 1
ATOM 8304 C C . TYR B 1 421 ? 9.836 19.594 28.625 1 90 421 TYR B C 1
ATOM 8306 O O . TYR B 1 421 ? 10.578 18.703 28.188 1 90 421 TYR B O 1
ATOM 8314 N N . CYS B 1 422 ? 10.234 20.812 28.5 1 84.94 422 CYS B N 1
ATOM 8315 C CA . CYS B 1 422 ? 11.445 21.234 27.797 1 84.94 422 CYS B CA 1
ATOM 8316 C C . CYS B 1 422 ? 12.688 20.672 28.469 1 84.94 422 CYS B C 1
ATOM 8318 O O . CYS B 1 422 ? 13.656 20.312 27.797 1 84.94 422 CYS B O 1
ATOM 8320 N N . GLU B 1 423 ? 12.617 20.484 29.75 1 82.25 423 GLU B N 1
ATOM 8321 C CA . GLU B 1 423 ? 13.805 20.062 30.469 1 82.25 423 GLU B CA 1
ATOM 8322 C C . GLU B 1 423 ? 13.883 18.531 30.547 1 82.25 423 GLU B C 1
ATOM 8324 O O . GLU B 1 423 ? 14.961 17.953 30.438 1 82.25 423 GLU B O 1
ATOM 8329 N N . THR B 1 424 ? 12.766 17.891 30.672 1 84.25 424 THR B N 1
ATOM 8330 C CA . THR B 1 424 ? 12.766 16.453 30.953 1 84.25 424 THR B CA 1
ATOM 8331 C C . THR B 1 424 ? 12.797 15.656 29.641 1 84.25 424 THR B C 1
ATOM 8333 O O . THR B 1 424 ? 13.297 14.531 29.609 1 84.25 424 THR B O 1
ATOM 8336 N N . GLY B 1 425 ? 12.273 16.203 28.625 1 85.19 425 GLY B N 1
ATOM 8337 C CA . GLY B 1 425 ? 12.172 15.477 27.375 1 85.19 425 GLY B CA 1
ATOM 8338 C C . GLY B 1 425 ? 11.078 14.422 27.375 1 85.19 425 GLY B C 1
ATOM 8339 O O . GLY B 1 425 ? 10.922 13.672 26.406 1 85.19 425 GLY B O 1
ATOM 8340 N N . GLU B 1 426 ? 10.312 14.344 28.422 1 92.56 426 GLU B N 1
ATOM 8341 C CA . GLU B 1 426 ? 9.211 13.398 28.531 1 92.56 426 GLU B CA 1
ATOM 8342 C C . GLU B 1 426 ? 8.039 13.812 27.641 1 92.56 426 GLU B C 1
ATOM 8344 O O . GLU B 1 426 ? 7.887 14.992 27.312 1 92.56 426 GLU B O 1
ATOM 8349 N N . GLY B 1 427 ? 7.234 12.828 27.234 1 96.25 427 GLY B N 1
ATOM 8350 C CA . GLY B 1 427 ? 6.031 13.109 26.469 1 96.25 427 GLY B CA 1
ATOM 8351 C C . GLY B 1 427 ? 4.797 13.273 27.344 1 96.25 427 GLY B C 1
ATOM 8352 O O . GLY B 1 427 ? 4.754 12.781 28.469 1 96.25 427 GLY B O 1
ATOM 8353 N N . TYR B 1 428 ? 3.811 13.961 26.844 1 97.75 428 TYR B N 1
ATOM 8354 C CA . TYR B 1 428 ? 2.568 14.148 27.578 1 97.75 428 TYR B CA 1
ATOM 8355 C C . TYR B 1 428 ? 1.553 13.07 27.234 1 97.75 428 TYR B C 1
ATOM 8357 O O . TYR B 1 428 ? 1.498 12.609 26.078 1 97.75 428 TYR B O 1
ATOM 8365 N N . THR B 1 429 ? 0.699 12.695 28.172 1 97.44 429 THR B N 1
ATOM 8366 C CA . THR B 1 429 ? -0.465 11.852 27.906 1 97.44 429 THR B CA 1
ATOM 8367 C C . THR B 1 429 ? -1.632 12.688 27.391 1 97.44 429 THR B C 1
ATOM 8369 O O . THR B 1 429 ? -1.652 13.914 27.562 1 97.44 429 THR B O 1
ATOM 8372 N N . PRO B 1 430 ? -2.623 12.062 26.781 1 97 430 PRO B N 1
ATOM 8373 C CA . PRO B 1 430 ? -3.812 12.812 26.375 1 97 430 PRO B CA 1
ATOM 8374 C C . PRO B 1 430 ? -4.492 13.523 27.547 1 97 430 PRO B C 1
ATOM 8376 O O . PRO B 1 430 ? -4.965 14.656 27.391 1 97 430 PRO B O 1
ATOM 8379 N N . ASP B 1 431 ? -4.516 12.898 28.688 1 97.25 431 ASP B N 1
ATOM 8380 C CA . ASP B 1 431 ? -5.137 13.508 29.859 1 97.25 431 ASP B CA 1
ATOM 8381 C C . ASP B 1 431 ? -4.355 14.734 30.328 1 97.25 431 ASP B C 1
ATOM 8383 O O . ASP B 1 431 ? -4.949 15.75 30.703 1 97.25 431 ASP B O 1
ATOM 8387 N N . GLU B 1 432 ? -3.068 14.641 30.344 1 97.5 432 GLU B N 1
ATOM 8388 C CA . GLU B 1 432 ? -2.238 15.781 30.719 1 97.5 432 GLU B CA 1
ATOM 8389 C C . GLU B 1 432 ? -2.414 16.938 29.75 1 97.5 432 GLU B C 1
ATOM 8391 O O . GLU B 1 432 ? -2.402 18.109 30.156 1 97.5 432 GLU B O 1
ATOM 8396 N N . LEU B 1 433 ? -2.527 16.625 28.484 1 98.31 433 LEU B N 1
ATOM 8397 C CA . LEU B 1 433 ? -2.801 17.656 27.484 1 98.31 433 LEU B CA 1
ATOM 8398 C C . LEU B 1 433 ? -4.094 18.391 27.797 1 98.31 433 LEU B C 1
ATOM 8400 O O . LEU B 1 433 ? -4.117 19.625 27.844 1 98.31 433 LEU B O 1
ATOM 8404 N N . TRP B 1 434 ? -5.152 17.703 28.094 1 98.19 434 TRP B N 1
ATOM 8405 C CA . TRP B 1 434 ? -6.449 18.328 28.328 1 98.19 434 TRP B CA 1
ATOM 8406 C C . TRP B 1 434 ? -6.461 19.062 29.672 1 98.19 434 TRP B C 1
ATOM 8408 O O . TRP B 1 434 ? -7.121 20.094 29.812 1 98.19 434 TRP B O 1
ATOM 8418 N N . GLN B 1 435 ? -5.742 18.5 30.656 1 98.19 435 GLN B N 1
ATOM 8419 C CA . GLN B 1 435 ? -5.594 19.234 31.906 1 98.19 435 GLN B CA 1
ATOM 8420 C C . GLN B 1 435 ? -4.953 20.609 31.672 1 98.19 435 GLN B C 1
ATOM 8422 O O . GLN B 1 435 ? -5.367 21.594 32.25 1 98.19 435 GLN B O 1
ATOM 8427 N N . THR B 1 436 ? -3.953 20.625 30.828 1 98.5 436 THR B N 1
ATOM 8428 C CA . THR B 1 436 ? -3.277 21.875 30.5 1 98.5 436 THR B CA 1
ATOM 8429 C C . THR B 1 436 ? -4.219 22.828 29.781 1 98.5 436 THR B C 1
ATOM 8431 O O . THR B 1 436 ? -4.273 24.031 30.094 1 98.5 436 THR B O 1
ATOM 8434 N N . ILE B 1 437 ? -4.996 22.312 28.797 1 98.75 437 ILE B N 1
ATOM 8435 C CA . ILE B 1 437 ? -5.945 23.125 28.047 1 98.75 437 ILE B CA 1
ATOM 8436 C C . ILE B 1 437 ? -6.98 23.719 29 1 98.75 437 ILE B C 1
ATOM 8438 O O . ILE B 1 437 ? -7.262 24.922 28.953 1 98.75 437 ILE B O 1
ATOM 8442 N N . GLU B 1 438 ? -7.465 22.922 29.891 1 98.69 438 GLU B N 1
ATOM 8443 C CA . GLU B 1 438 ? -8.492 23.344 30.828 1 98.69 438 GLU B CA 1
ATOM 8444 C C . GLU B 1 438 ? -7.945 24.375 31.828 1 98.69 438 GLU B C 1
ATOM 8446 O O . GLU B 1 438 ? -8.656 25.297 32.219 1 98.69 438 GLU B O 1
ATOM 8451 N N . THR B 1 439 ? -6.719 24.172 32.188 1 98.31 439 THR B N 1
ATOM 8452 C CA . THR B 1 439 ? -6.078 25.125 33.094 1 98.31 439 THR B CA 1
ATOM 8453 C C . THR B 1 439 ? -5.965 26.5 32.438 1 98.31 439 THR B C 1
ATOM 8455 O O . THR B 1 439 ? -6.293 27.516 33.062 1 98.31 439 THR B O 1
ATOM 8458 N N . VAL B 1 440 ? -5.539 26.562 31.219 1 98.56 440 VAL B N 1
ATOM 8459 C CA . VAL B 1 440 ? -5.367 27.828 30.5 1 98.56 440 VAL B CA 1
ATOM 8460 C C . VAL B 1 440 ? -6.734 28.453 30.219 1 98.56 440 VAL B C 1
ATOM 8462 O O . VAL B 1 440 ? -6.914 29.656 30.359 1 98.56 440 VAL B O 1
ATOM 8465 N N . ALA B 1 441 ? -7.688 27.609 29.812 1 98.31 441 ALA B N 1
ATOM 8466 C CA . ALA B 1 441 ? -9.031 28.078 29.5 1 98.31 441 ALA B CA 1
ATOM 8467 C C . ALA B 1 441 ? -9.797 28.438 30.781 1 98.31 441 ALA B C 1
ATOM 8469 O O . ALA B 1 441 ? -10.812 29.141 30.734 1 98.31 441 ALA B O 1
ATOM 8470 N N . ASP B 1 442 ? -9.336 27.891 31.922 1 98.06 442 ASP B N 1
ATOM 8471 C CA . ASP B 1 442 ? -10.008 28.031 33.219 1 98.06 442 ASP B CA 1
ATOM 8472 C C . ASP B 1 442 ? -11.461 27.562 33.125 1 98.06 442 ASP B C 1
ATOM 8474 O O . ASP B 1 442 ? -12.375 28.297 33.531 1 98.06 442 ASP B O 1
ATOM 8478 N N . GLU B 1 443 ? -11.641 26.453 32.531 1 97 443 GLU B N 1
ATOM 8479 C CA . GLU B 1 443 ? -12.953 25.859 32.312 1 97 443 GLU B CA 1
ATOM 8480 C C . GLU B 1 443 ? -12.875 24.344 32.219 1 97 443 GLU B C 1
ATOM 8482 O O . GLU B 1 443 ? -11.891 23.797 31.719 1 97 443 GLU B O 1
ATOM 8487 N N . ASN B 1 444 ? -13.898 23.672 32.844 1 97.81 444 ASN B N 1
ATOM 8488 C CA . ASN B 1 444 ? -14.047 22.234 32.594 1 97.81 444 ASN B CA 1
ATOM 8489 C C . ASN B 1 444 ? -14.555 21.984 31.172 1 97.81 444 ASN B C 1
ATOM 8491 O O . ASN B 1 444 ? -15.656 22.391 30.812 1 97.81 444 ASN B O 1
ATOM 8495 N N . LEU B 1 445 ? -13.805 21.312 30.344 1 98.19 445 LEU B N 1
ATOM 8496 C CA . LEU B 1 445 ? -14.133 21.125 28.922 1 98.19 445 LEU B CA 1
ATOM 8497 C C . LEU B 1 445 ? -14.414 19.656 28.625 1 98.19 445 LEU B C 1
ATOM 8499 O O . LEU B 1 445 ? -14.25 19.219 27.484 1 98.19 445 LEU B O 1
ATOM 8503 N N . SER B 1 446 ? -14.773 18.875 29.625 1 97.69 446 SER B N 1
ATOM 8504 C CA . SER B 1 446 ? -15 17.438 29.453 1 97.69 446 SER B CA 1
ATOM 8505 C C . SER B 1 446 ? -16.094 17.172 28.438 1 97.69 446 SER B C 1
ATOM 8507 O O . SER B 1 446 ? -15.938 16.297 27.578 1 97.69 446 SER B O 1
ATOM 8509 N N . THR B 1 447 ? -17.203 17.875 28.547 1 97.81 447 THR B N 1
ATOM 8510 C CA . THR B 1 447 ? -18.297 17.703 27.609 1 97.81 447 THR B CA 1
ATOM 8511 C C . THR B 1 447 ? -17.859 18.125 26.203 1 97.81 447 THR B C 1
ATOM 8513 O O . THR B 1 447 ? -18.219 17.469 25.219 1 97.81 447 THR B O 1
ATOM 8516 N N . TRP B 1 448 ? -17.156 19.203 26.156 1 97.62 448 TRP B N 1
ATOM 8517 C CA . TRP B 1 448 ? -16.641 19.719 24.891 1 97.62 448 TRP B CA 1
ATOM 8518 C C . TRP B 1 448 ? -15.727 18.688 24.234 1 97.62 448 TRP B C 1
ATOM 8520 O O . TRP B 1 448 ? -15.836 18.438 23.031 1 97.62 448 TRP B O 1
ATOM 8530 N N . ARG B 1 449 ? -14.828 18.125 24.969 1 98.06 449 ARG B N 1
ATOM 8531 C CA . ARG B 1 449 ? -13.914 17.078 24.516 1 98.06 449 ARG B CA 1
ATOM 8532 C C . ARG B 1 449 ? -14.688 15.875 23.984 1 98.06 449 ARG B C 1
ATOM 8534 O O . ARG B 1 449 ? -14.375 15.344 22.922 1 98.06 449 ARG B O 1
ATOM 8541 N N . GLU B 1 450 ? -15.68 15.422 24.688 1 97.5 450 GLU B N 1
ATOM 8542 C CA . GLU B 1 450 ? -16.5 14.281 24.297 1 97.5 450 GLU B CA 1
ATOM 8543 C C . GLU B 1 450 ? -17.219 14.523 22.969 1 97.5 450 GLU B C 1
ATOM 8545 O O . GLU B 1 450 ? -17.297 13.633 22.125 1 97.5 450 GLU B O 1
ATOM 8550 N N . GLN B 1 451 ? -17.672 15.727 22.781 1 98.06 451 GLN B N 1
ATOM 8551 C CA . GLN B 1 451 ? -18.484 16.047 21.609 1 98.06 451 GLN B CA 1
ATOM 8552 C C . GLN B 1 451 ? -17.609 16.25 20.375 1 98.06 451 GLN B C 1
ATOM 8554 O O . GLN B 1 451 ? -17.938 15.742 19.297 1 98.06 451 GLN B O 1
ATOM 8559 N N . PHE B 1 452 ? -16.438 16.938 20.531 1 98.38 452 PHE B N 1
ATOM 8560 C CA . PHE B 1 452 ? -15.773 17.453 19.328 1 98.38 452 PHE B CA 1
ATOM 8561 C C . PHE B 1 452 ? -14.461 16.719 19.078 1 98.38 452 PHE B C 1
ATOM 8563 O O . PHE B 1 452 ? -13.891 16.812 18 1 98.38 452 PHE B O 1
ATOM 8570 N N . ILE B 1 453 ? -13.93 15.969 20.078 1 98.5 453 ILE B N 1
ATOM 8571 C CA . ILE B 1 453 ? -12.672 15.234 19.922 1 98.5 453 ILE B CA 1
ATOM 8572 C C . ILE B 1 453 ? -12.961 13.734 19.859 1 98.5 453 ILE B C 1
ATOM 8574 O O . ILE B 1 453 ? -12.477 13.039 18.969 1 98.5 453 ILE B O 1
ATOM 8578 N N . GLU B 1 454 ? -13.781 13.227 20.812 1 97.38 454 GLU B N 1
ATOM 8579 C CA . GLU B 1 454 ? -14.117 11.812 20.891 1 97.38 454 GLU B CA 1
ATOM 8580 C C . GLU B 1 454 ? -15.359 11.492 20.062 1 97.38 454 GLU B C 1
ATOM 8582 O O . GLU B 1 454 ? -15.602 10.328 19.734 1 97.38 454 GLU B O 1
ATOM 8587 N N . GLY B 1 455 ? -16.156 12.5 19.812 1 97.19 455 GLY B N 1
ATOM 8588 C CA . GLY B 1 455 ? -17.391 12.336 19.062 1 97.19 455 GLY B CA 1
ATOM 8589 C C . GLY B 1 455 ? -17.375 13.031 17.719 1 97.19 455 GLY B C 1
ATOM 8590 O O . GLY B 1 455 ? -16.312 13.5 17.266 1 97.19 455 GLY B O 1
ATOM 8591 N N . THR B 1 456 ? -18.484 13.086 17.047 1 97.56 456 THR B N 1
ATOM 8592 C CA . THR B 1 456 ? -18.578 13.617 15.688 1 97.56 456 THR B CA 1
ATOM 8593 C C . THR B 1 456 ? -19.672 14.688 15.602 1 97.56 456 THR B C 1
ATOM 8595 O O . THR B 1 456 ? -20.281 14.875 14.547 1 97.56 456 THR B O 1
ATOM 8598 N N . VAL B 1 457 ? -19.906 15.289 16.75 1 98 457 VAL B N 1
ATOM 8599 C CA . VAL B 1 457 ? -20.891 16.375 16.75 1 98 457 VAL B CA 1
ATOM 8600 C C . VAL B 1 457 ? -20.375 17.516 15.867 1 98 457 VAL B C 1
ATOM 8602 O O . VAL B 1 457 ? -19.188 17.812 15.844 1 98 457 VAL B O 1
ATOM 8605 N N . GLU B 1 458 ? -21.328 18.188 15.156 1 97.75 458 GLU B N 1
ATOM 8606 C CA . GLU B 1 458 ? -20.969 19.297 14.273 1 97.75 458 GLU B CA 1
ATOM 8607 C C . GLU B 1 458 ? -20.312 20.422 15.055 1 97.75 458 GLU B C 1
ATOM 8609 O O . GLU B 1 458 ? -20.766 20.781 16.141 1 97.75 458 GLU B O 1
ATOM 8614 N N . LEU B 1 459 ? -19.234 20.953 14.539 1 98.38 459 LEU B N 1
ATOM 8615 C CA . LEU B 1 459 ? -18.547 22.062 15.203 1 98.38 459 LEU B CA 1
ATOM 8616 C C . LEU B 1 459 ? -19.375 23.328 15.164 1 98.38 459 LEU B C 1
ATOM 8618 O O . LEU B 1 459 ? -20.016 23.641 14.148 1 98.38 459 LEU B O 1
ATOM 8622 N N . PRO B 1 460 ? -19.484 24 16.266 1 98.06 460 PRO B N 1
ATOM 8623 C CA . PRO B 1 460 ? -20.266 25.234 16.297 1 98.06 460 PRO B CA 1
ATOM 8624 C C . PRO B 1 460 ? -19.516 26.422 15.68 1 98.06 460 PRO B C 1
ATOM 8626 O O . PRO B 1 460 ? -19.391 27.469 16.312 1 98.06 460 PRO B O 1
ATOM 8629 N N . LEU B 1 461 ? -19.125 26.391 14.453 1 97.94 461 LEU B N 1
ATOM 8630 C CA . LEU B 1 461 ? -18.234 27.328 13.789 1 97.94 461 LEU B CA 1
ATOM 8631 C C . LEU B 1 461 ? -18.938 28.656 13.547 1 97.94 461 LEU B C 1
ATOM 8633 O O . LEU B 1 461 ? -18.375 29.719 13.836 1 97.94 461 LEU B O 1
ATOM 8637 N N . GLN B 1 462 ? -20.141 28.656 13.031 1 95.44 462 GLN B N 1
ATOM 8638 C CA . GLN B 1 462 ? -20.875 29.891 12.75 1 95.44 462 GLN B CA 1
ATOM 8639 C C . GLN B 1 462 ? -21.062 30.719 14.016 1 95.44 462 GLN B C 1
ATOM 8641 O O . GLN B 1 462 ? -20.906 31.938 13.992 1 95.44 462 GLN B O 1
ATOM 8646 N N . GLU B 1 463 ? -21.453 30.047 15.047 1 96.62 463 GLU B N 1
ATOM 8647 C CA . GLU B 1 463 ? -21.672 30.703 16.328 1 96.62 463 GLU B CA 1
ATOM 8648 C C . GLU B 1 463 ? -20.422 31.453 16.781 1 96.62 463 GLU B C 1
ATOM 8650 O O . GLU B 1 463 ? -20.5 32.625 17.172 1 96.62 463 GLU B O 1
ATOM 8655 N N . TRP B 1 464 ? -19.297 30.859 16.734 1 97.44 464 TRP B N 1
ATOM 8656 C CA . TRP B 1 464 ? -18.078 31.438 17.25 1 97.44 464 TRP B CA 1
ATOM 8657 C C . TRP B 1 464 ? -17.516 32.5 16.297 1 97.44 464 TRP B C 1
ATOM 8659 O O . TRP B 1 464 ? -16.922 33.5 16.734 1 97.44 464 TRP B O 1
ATOM 8669 N N . LEU B 1 465 ? -17.672 32.312 15.008 1 97.56 465 LEU B N 1
ATOM 8670 C CA . LEU B 1 465 ? -17.25 33.312 14.031 1 97.56 465 LEU B CA 1
ATOM 8671 C C . LEU B 1 465 ? -18.062 34.594 14.164 1 97.56 465 LEU B C 1
ATOM 8673 O O . LEU B 1 465 ? -17.516 35.688 13.992 1 97.56 465 LEU B O 1
ATOM 8677 N N . THR B 1 466 ? -19.281 34.438 14.523 1 96.94 466 THR B N 1
ATOM 8678 C CA . THR B 1 466 ? -20.141 35.594 14.742 1 96.94 466 THR B CA 1
ATOM 8679 C C . THR B 1 466 ? -19.656 36.438 15.93 1 96.94 466 THR B C 1
ATOM 8681 O O . THR B 1 466 ? -19.734 37.656 15.922 1 96.94 466 THR B O 1
ATOM 8684 N N . LYS B 1 467 ? -19.094 35.781 16.922 1 97.12 467 LYS B N 1
ATOM 8685 C CA . LYS B 1 467 ? -18.625 36.438 18.141 1 97.12 467 LYS B CA 1
ATOM 8686 C C . LYS B 1 467 ? -17.469 37.375 17.812 1 97.12 467 LYS B C 1
ATOM 8688 O O . LYS B 1 467 ? -17.188 38.312 18.578 1 97.12 467 LYS B O 1
ATOM 8693 N N . VAL B 1 468 ? -16.844 37.156 16.703 1 97.06 468 VAL B N 1
ATOM 8694 C CA . VAL B 1 468 ? -15.734 38.031 16.328 1 97.06 468 VAL B CA 1
ATOM 8695 C C . VAL B 1 468 ? -16.109 38.844 15.094 1 97.06 468 VAL B C 1
ATOM 8697 O O . VAL B 1 468 ? -15.234 39.344 14.383 1 97.06 468 VAL B O 1
ATOM 8700 N N . GLY B 1 469 ? -17.344 38.875 14.766 1 96.25 469 GLY B N 1
ATOM 8701 C CA . GLY B 1 469 ? -17.859 39.781 13.742 1 96.25 469 GLY B CA 1
ATOM 8702 C C . GLY B 1 469 ? -17.734 39.219 12.336 1 96.25 469 GLY B C 1
ATOM 8703 O O . GLY B 1 469 ? -17.719 39.969 11.359 1 96.25 469 GLY B O 1
ATOM 8704 N N . LEU B 1 470 ? -17.562 37.938 12.148 1 97 470 LEU B N 1
ATOM 8705 C CA . LEU B 1 470 ? -17.484 37.312 10.836 1 97 470 LEU B CA 1
ATOM 8706 C C . LEU B 1 470 ? -18.766 36.531 10.531 1 97 470 LEU B C 1
ATOM 8708 O O . LEU B 1 470 ? -19.516 36.188 11.438 1 97 470 LEU B O 1
ATOM 8712 N N . GLU B 1 471 ? -19.016 36.312 9.32 1 95.75 471 GLU B N 1
ATOM 8713 C CA . GLU B 1 471 ? -20.156 35.5 8.891 1 95.75 471 GLU B CA 1
ATOM 8714 C C . GLU B 1 471 ? -19.812 34.688 7.656 1 95.75 471 GLU B C 1
ATOM 8716 O O . GLU B 1 471 ? -18.953 35.062 6.863 1 95.75 471 GLU B O 1
ATOM 8721 N N . LEU B 1 472 ? -20.469 33.531 7.547 1 94.81 472 LEU B N 1
ATOM 8722 C CA . LEU B 1 472 ? -20.422 32.656 6.363 1 94.81 472 LEU B CA 1
ATOM 8723 C C . LEU B 1 472 ? -21.5 33.062 5.363 1 94.81 472 LEU B C 1
ATOM 8725 O O . LEU B 1 472 ? -22.688 32.938 5.648 1 94.81 472 LEU B O 1
ATOM 8729 N N . VAL B 1 473 ? -21.031 33.438 4.191 1 94.12 473 VAL B N 1
ATOM 8730 C CA . VAL B 1 473 ? -21.984 33.844 3.154 1 94.12 473 VAL B CA 1
ATOM 8731 C C . VAL B 1 473 ? -22.031 32.781 2.064 1 94.12 473 VAL B C 1
ATOM 8733 O O . VAL B 1 473 ? -21.016 32.469 1.423 1 94.12 473 VAL B O 1
ATOM 8736 N N . PRO B 1 474 ? -23.172 32.156 1.894 1 92.38 474 PRO B N 1
ATOM 8737 C CA . PRO B 1 474 ? -23.281 31.156 0.832 1 92.38 474 PRO B CA 1
ATOM 8738 C C . PRO B 1 474 ? -23.141 31.75 -0.564 1 92.38 474 PRO B C 1
ATOM 8740 O O . PRO B 1 474 ? -23.641 32.844 -0.827 1 92.38 474 PRO B O 1
ATOM 8743 N N . GLN B 1 475 ? -22.406 31.078 -1.391 1 89.12 475 GLN B N 1
ATOM 8744 C CA . GLN B 1 475 ? -22.266 31.469 -2.793 1 89.12 475 GLN B CA 1
ATOM 8745 C C . GLN B 1 475 ? -23.141 30.594 -3.689 1 89.12 475 GLN B C 1
ATOM 8747 O O . GLN B 1 475 ? -23.609 29.531 -3.26 1 89.12 475 GLN B O 1
ATOM 8752 N N . ASP B 1 476 ? -23.406 31.062 -4.891 1 77.56 476 ASP B N 1
ATOM 8753 C CA . ASP B 1 476 ? -24.188 30.297 -5.84 1 77.56 476 ASP B CA 1
ATOM 8754 C C . ASP B 1 476 ? -23.562 28.922 -6.082 1 77.56 476 ASP B C 1
ATOM 8756 O O . ASP B 1 476 ? -22.344 28.797 -6.152 1 77.56 476 ASP B O 1
ATOM 8760 N N . ALA B 1 477 ? -24.578 27.953 -6.074 1 80.38 477 ALA B N 1
ATOM 8761 C CA . ALA B 1 477 ? -24.109 26.578 -6.23 1 80.38 477 ALA B CA 1
ATOM 8762 C C . ALA B 1 477 ? -24.969 25.812 -7.223 1 80.38 477 ALA B C 1
ATOM 8764 O O . ALA B 1 477 ? -26.141 26.172 -7.445 1 80.38 477 ALA B O 1
ATOM 8765 N N . LEU B 1 478 ? -24.438 24.906 -7.887 1 87.75 478 LEU B N 1
ATOM 8766 C CA . LEU B 1 478 ? -25.094 23.969 -8.789 1 87.75 478 LEU B CA 1
ATOM 8767 C C . LEU B 1 478 ? -25.969 22.984 -8.008 1 87.75 478 LEU B C 1
ATOM 8769 O O . LEU B 1 478 ? -25.75 22.766 -6.816 1 87.75 478 LEU B O 1
ATOM 8773 N N . PRO B 1 479 ? -27.016 22.484 -8.727 1 93.5 479 PRO B N 1
ATOM 8774 C CA . PRO B 1 479 ? -27.75 21.391 -8.094 1 93.5 479 PRO B CA 1
ATOM 8775 C C . PRO B 1 479 ? -26.828 20.266 -7.633 1 93.5 479 PRO B C 1
ATOM 8777 O O . PRO B 1 479 ? -25.859 19.938 -8.312 1 93.5 479 PRO B O 1
ATOM 8780 N N . TYR B 1 480 ? -27.219 19.719 -6.551 1 95.19 480 TYR B N 1
ATOM 8781 C CA . TYR B 1 480 ? -26.375 18.734 -5.883 1 95.19 480 TYR B CA 1
ATOM 8782 C C . TYR B 1 480 ? -26.516 17.359 -6.52 1 95.19 480 TYR B C 1
ATOM 8784 O O . TYR B 1 480 ? -27.641 16.875 -6.688 1 95.19 480 TYR B O 1
ATOM 8792 N N . THR B 1 481 ? -25.406 16.781 -6.914 1 95.62 481 THR B N 1
ATOM 8793 C CA . THR B 1 481 ? -25.422 15.43 -7.473 1 95.62 481 THR B CA 1
ATOM 8794 C C . THR B 1 481 ? -24.703 14.453 -6.539 1 95.62 481 THR B C 1
ATOM 8796 O O . THR B 1 481 ? -25 13.25 -6.543 1 95.62 481 THR B O 1
ATOM 8799 N N . GLY B 1 482 ? -23.672 14.891 -5.82 1 95.94 482 GLY B N 1
ATOM 8800 C CA . GLY B 1 482 ? -22.844 14.047 -4.977 1 95.94 482 GLY B CA 1
ATOM 8801 C C . GLY B 1 482 ? -21.703 13.391 -5.73 1 95.94 482 GLY B C 1
ATOM 8802 O O . GLY B 1 482 ? -21.109 12.422 -5.25 1 95.94 482 GLY B O 1
ATOM 8803 N N . LEU B 1 483 ? -21.375 13.875 -6.945 1 95 483 LEU B N 1
ATOM 8804 C CA . LEU B 1 483 ? -20.312 13.289 -7.77 1 95 483 LEU B CA 1
ATOM 8805 C C . LEU B 1 483 ? -19.047 14.117 -7.688 1 95 483 LEU B C 1
ATOM 8807 O O . LEU B 1 483 ? -19.094 15.352 -7.688 1 95 483 LEU B O 1
ATOM 8811 N N . GLN B 1 484 ? -17.938 13.438 -7.5 1 93.31 484 GLN B N 1
ATOM 8812 C CA . GLN B 1 484 ? -16.625 14.023 -7.691 1 93.31 484 GLN B CA 1
ATOM 8813 C C . GLN B 1 484 ? -15.898 13.375 -8.867 1 93.31 484 GLN B C 1
ATOM 8815 O O . GLN B 1 484 ? -15.945 12.148 -9.039 1 93.31 484 GLN B O 1
ATOM 8820 N N . PHE B 1 485 ? -15.234 14.172 -9.719 1 91.56 485 PHE B N 1
ATOM 8821 C CA . PHE B 1 485 ? -14.648 13.664 -10.953 1 91.56 485 PHE B CA 1
ATOM 8822 C C . PHE B 1 485 ? -13.125 13.711 -10.891 1 91.56 485 PHE B C 1
ATOM 8824 O O . PHE B 1 485 ? -12.555 14.523 -10.156 1 91.56 485 PHE B O 1
ATOM 8831 N N . GLN B 1 486 ? -12.555 12.773 -11.656 1 88.19 486 GLN B N 1
ATOM 8832 C CA . GLN B 1 486 ? -11.109 12.82 -11.875 1 88.19 486 GLN B CA 1
ATOM 8833 C C . GLN B 1 486 ? -10.75 13.844 -12.945 1 88.19 486 GLN B C 1
ATOM 8835 O O . GLN B 1 486 ? -11.547 14.125 -13.836 1 88.19 486 GLN B O 1
ATOM 8840 N N . GLN B 1 487 ? -9.586 14.438 -12.805 1 72.25 487 GLN B N 1
ATOM 8841 C CA . GLN B 1 487 ? -9.117 15.406 -13.789 1 72.25 487 GLN B CA 1
ATOM 8842 C C . GLN B 1 487 ? -8.453 14.719 -14.969 1 72.25 487 GLN B C 1
ATOM 8844 O O . GLN B 1 487 ? -7.258 14.406 -14.922 1 72.25 487 GLN B O 1
ATOM 8849 N N . GLU B 1 488 ? -9.266 14 -15.797 1 66.12 488 GLU B N 1
ATOM 8850 C CA . GLU B 1 488 ? -8.57 13.312 -16.875 1 66.12 488 GLU B CA 1
ATOM 8851 C C . GLU B 1 488 ? -9.148 13.695 -18.234 1 66.12 488 GLU B C 1
ATOM 8853 O O . GLU B 1 488 ? -10.328 13.477 -18.5 1 66.12 488 GLU B O 1
ATOM 8858 N N . GLN B 1 489 ? -8.188 13.961 -19.094 1 67.12 489 GLN B N 1
ATOM 8859 C CA . GLN B 1 489 ? -8.211 14.188 -20.531 1 67.12 489 GLN B CA 1
ATOM 8860 C C . GLN B 1 489 ? -9.641 14.375 -21.031 1 67.12 489 GLN B C 1
ATOM 8862 O O . GLN B 1 489 ? -10.055 13.727 -22 1 67.12 489 GLN B O 1
ATOM 8867 N N . GLY B 1 490 ? -10.445 15.102 -20.312 1 77.62 490 GLY B N 1
ATOM 8868 C CA . GLY B 1 490 ? -11.734 15.531 -20.828 1 77.62 490 GLY B CA 1
ATOM 8869 C C . GLY B 1 490 ? -12.859 14.57 -20.484 1 77.62 490 GLY B C 1
ATOM 8870 O O . GLY B 1 490 ? -14.031 14.93 -20.594 1 77.62 490 GLY B O 1
ATOM 8871 N N . SER B 1 491 ? -12.562 13.328 -20.047 1 85.38 491 SER B N 1
ATOM 8872 C CA . SER B 1 491 ? -13.602 12.367 -19.703 1 85.38 491 SER B CA 1
ATOM 8873 C C . SER B 1 491 ? -14.18 12.656 -18.312 1 85.38 491 SER B C 1
ATOM 8875 O O . SER B 1 491 ? -13.547 13.328 -17.5 1 85.38 491 SER B O 1
ATOM 8877 N N . LEU B 1 492 ? -15.484 12.266 -18.094 1 91.75 492 LEU B N 1
ATOM 8878 C CA . LEU B 1 492 ? -16.172 12.398 -16.812 1 91.75 492 LEU B CA 1
ATOM 8879 C C . LEU B 1 492 ? -16.094 11.102 -16.016 1 91.75 492 LEU B C 1
ATOM 8881 O O . LEU B 1 492 ? -17.109 10.461 -15.781 1 91.75 492 LEU B O 1
ATOM 8885 N N . GLN B 1 493 ? -14.867 10.852 -15.609 1 93.56 493 GLN B N 1
ATOM 8886 C CA . GLN B 1 493 ? -14.664 9.68 -14.766 1 93.56 493 GLN B CA 1
ATOM 8887 C C . GLN B 1 493 ? -14.922 10.008 -13.297 1 93.56 493 GLN B C 1
ATOM 8889 O O . GLN B 1 493 ? -14.352 10.961 -12.758 1 93.56 493 GLN B O 1
ATOM 8894 N N . ILE B 1 494 ? -15.797 9.234 -12.664 1 94.19 494 ILE B N 1
ATOM 8895 C CA . ILE B 1 494 ? -16.188 9.477 -11.273 1 94.19 494 ILE B CA 1
ATOM 8896 C C . ILE B 1 494 ? -15.055 9.055 -10.344 1 94.19 494 ILE B C 1
ATOM 8898 O O . ILE B 1 494 ? -14.625 7.898 -10.367 1 94.19 494 ILE B O 1
ATOM 8902 N N . LYS B 1 495 ? -14.562 9.992 -9.547 1 94.25 495 LYS B N 1
ATOM 8903 C CA . LYS B 1 495 ? -13.539 9.727 -8.539 1 94.25 495 LYS B CA 1
ATOM 8904 C C . LYS B 1 495 ? -14.156 9.211 -7.242 1 94.25 495 LYS B C 1
ATOM 8906 O O . LYS B 1 495 ? -13.633 8.289 -6.621 1 94.25 495 LYS B O 1
ATOM 8911 N N . ALA B 1 496 ? -15.25 9.797 -6.82 1 95.19 496 ALA B N 1
ATOM 8912 C CA . ALA B 1 496 ? -15.938 9.43 -5.586 1 95.19 496 ALA B CA 1
ATOM 8913 C C . ALA B 1 496 ? -17.422 9.773 -5.668 1 95.19 496 ALA B C 1
ATOM 8915 O O . ALA B 1 496 ? -17.812 10.688 -6.391 1 95.19 496 ALA B O 1
ATOM 8916 N N . VAL B 1 497 ? -18.219 9.016 -5.035 1 95.69 497 VAL B N 1
ATOM 8917 C CA . VAL B 1 497 ? -19.641 9.258 -4.812 1 95.69 497 VAL B CA 1
ATOM 8918 C C . VAL B 1 497 ? -19.891 9.531 -3.33 1 95.69 497 VAL B C 1
ATOM 8920 O O . VAL B 1 497 ? -19.547 8.711 -2.477 1 95.69 497 VAL B O 1
ATOM 8923 N N . LEU B 1 498 ? -20.453 10.656 -3.043 1 95.31 498 LEU B N 1
ATOM 8924 C CA . LEU B 1 498 ? -20.625 11.062 -1.652 1 95.31 498 LEU B CA 1
ATOM 8925 C C . LEU B 1 498 ? -21.781 10.297 -1.004 1 95.31 498 LEU B C 1
ATOM 8927 O O . LEU B 1 498 ? -22.797 10.031 -1.649 1 95.31 498 LEU B O 1
ATOM 8931 N N . ARG B 1 499 ? -21.656 9.977 0.281 1 93.25 499 ARG B N 1
ATOM 8932 C CA . ARG B 1 499 ? -22.641 9.227 1.047 1 93.25 499 ARG B CA 1
ATOM 8933 C C . ARG B 1 499 ? -23.969 9.961 1.088 1 93.25 499 ARG B C 1
ATOM 8935 O O . ARG B 1 499 ? -24 11.188 1.246 1 93.25 499 ARG B O 1
ATOM 8942 N N . ASP B 1 500 ? -25.109 9.203 0.941 1 91.62 500 ASP B N 1
ATOM 8943 C CA . ASP B 1 500 ? -26.484 9.68 1.027 1 91.62 500 ASP B CA 1
ATOM 8944 C C . ASP B 1 500 ? -26.766 10.719 -0.056 1 91.62 500 ASP B C 1
ATOM 8946 O O . ASP B 1 500 ? -27.641 11.578 0.119 1 91.62 500 ASP B O 1
ATOM 8950 N N . SER B 1 501 ? -26.062 10.711 -1.163 1 94.88 501 SER B N 1
ATOM 8951 C CA . SER B 1 501 ? -26.25 11.648 -2.266 1 94.88 501 SER B CA 1
ATOM 8952 C C . SER B 1 501 ? -27.188 11.086 -3.326 1 94.88 501 SER B C 1
ATOM 8954 O O . SER B 1 501 ? -27.469 9.883 -3.33 1 94.88 501 SER B O 1
ATOM 8956 N N . PRO B 1 502 ? -27.656 11.977 -4.223 1 96 502 PRO B N 1
ATOM 8957 C CA . PRO B 1 502 ? -28.453 11.516 -5.363 1 96 502 PRO B CA 1
ATOM 8958 C C . PRO B 1 502 ? -27.719 10.484 -6.219 1 96 502 PRO B C 1
ATOM 8960 O O . PRO B 1 502 ? -28.312 9.508 -6.672 1 96 502 PRO B O 1
ATOM 8963 N N . ALA B 1 503 ? -26.453 10.68 -6.418 1 96.56 503 ALA B N 1
ATOM 8964 C CA . ALA B 1 503 ? -25.672 9.766 -7.238 1 96.56 503 ALA B CA 1
ATOM 8965 C C . ALA B 1 503 ? -25.594 8.383 -6.602 1 96.56 503 ALA B C 1
ATOM 8967 O O . ALA B 1 503 ? -25.672 7.363 -7.297 1 96.56 503 ALA B O 1
ATOM 8968 N N . GLU B 1 504 ? -25.328 8.344 -5.316 1 94.69 504 GLU B N 1
ATOM 8969 C CA . GLU B 1 504 ? -25.312 7.059 -4.621 1 94.69 504 GLU B CA 1
ATOM 8970 C C . GLU B 1 504 ? -26.656 6.332 -4.781 1 94.69 504 GLU B C 1
ATOM 8972 O O . GLU B 1 504 ? -26.688 5.133 -5.066 1 94.69 504 GLU B O 1
ATOM 8977 N N . GLN B 1 505 ? -27.766 7.066 -4.621 1 93.31 505 GLN B N 1
ATOM 8978 C CA . GLN B 1 505 ? -29.094 6.488 -4.746 1 93.31 505 GLN B CA 1
ATOM 8979 C C . GLN B 1 505 ? -29.344 5.961 -6.156 1 93.31 505 GLN B C 1
ATOM 8981 O O . GLN B 1 505 ? -30.031 4.961 -6.34 1 93.31 505 GLN B O 1
ATOM 8986 N N . ALA B 1 506 ? -28.719 6.684 -7.09 1 93.69 506 ALA B N 1
ATOM 8987 C CA . ALA B 1 506 ? -28.906 6.301 -8.492 1 93.69 506 ALA B CA 1
ATOM 8988 C C . ALA B 1 506 ? -28.047 5.09 -8.844 1 93.69 506 ALA B C 1
ATOM 8990 O O . ALA B 1 506 ? -28.156 4.535 -9.938 1 93.69 506 ALA B O 1
ATOM 8991 N N . GLY B 1 507 ? -27.125 4.684 -7.98 1 92.12 507 GLY B N 1
ATOM 8992 C CA . GLY B 1 507 ? -26.359 3.473 -8.18 1 92.12 507 GLY B CA 1
ATOM 8993 C C . GLY B 1 507 ? -25.047 3.717 -8.906 1 92.12 507 GLY B C 1
ATOM 8994 O O . GLY B 1 507 ? -24.406 2.777 -9.391 1 92.12 507 GLY B O 1
ATOM 8995 N N . LEU B 1 508 ? -24.609 4.98 -9 1 94 508 LEU B N 1
ATOM 8996 C CA . LEU B 1 508 ? -23.312 5.297 -9.586 1 94 508 LEU B CA 1
ATOM 8997 C C . LEU B 1 508 ? -22.172 4.957 -8.617 1 94 508 LEU B C 1
ATOM 8999 O O . LEU B 1 508 ? -22.391 4.922 -7.402 1 94 508 LEU B O 1
ATOM 9003 N N . GLY B 1 509 ? -21.031 4.633 -9.18 1 93.38 509 GLY B N 1
ATOM 9004 C CA . GLY B 1 509 ? -19.875 4.293 -8.359 1 93.38 509 GLY B CA 1
ATOM 9005 C C . GLY B 1 509 ? -18.578 4.852 -8.898 1 93.38 509 GLY B C 1
ATOM 9006 O O . GLY B 1 509 ? -18.5 5.234 -10.07 1 93.38 509 GLY B O 1
ATOM 9007 N N . ALA B 1 510 ? -17.609 4.906 -8 1 94.44 510 ALA B N 1
ATOM 9008 C CA . ALA B 1 510 ? -16.266 5.309 -8.43 1 94.44 510 ALA B CA 1
ATOM 9009 C C . ALA B 1 510 ? -15.773 4.434 -9.578 1 94.44 510 ALA B C 1
ATOM 9011 O O . ALA B 1 510 ? -15.977 3.217 -9.57 1 94.44 510 ALA B O 1
ATOM 9012 N N . GLY B 1 511 ? -15.117 5.059 -10.562 1 90.62 511 GLY B N 1
ATOM 9013 C CA . GLY B 1 511 ? -14.633 4.34 -11.727 1 90.62 511 GLY B CA 1
ATOM 9014 C C . GLY B 1 511 ? -15.578 4.418 -12.914 1 90.62 511 GLY B C 1
ATOM 9015 O O . GLY B 1 511 ? -15.172 4.18 -14.055 1 90.62 511 GLY B O 1
ATOM 9016 N N . ASP B 1 512 ? -16.875 4.738 -12.711 1 93.94 512 ASP B N 1
ATOM 9017 C CA . ASP B 1 512 ? -17.828 4.93 -13.805 1 93.94 512 ASP B CA 1
ATOM 9018 C C . ASP B 1 512 ? -17.438 6.129 -14.664 1 93.94 512 ASP B C 1
ATOM 9020 O O . ASP B 1 512 ? -16.844 7.094 -14.164 1 93.94 512 ASP B O 1
ATOM 9024 N N . GLU B 1 513 ? -17.734 6 -15.953 1 94.5 513 GLU B N 1
ATOM 9025 C CA . GLU B 1 513 ? -17.547 7.105 -16.891 1 94.5 513 GLU B CA 1
ATOM 9026 C C . GLU B 1 513 ? -18.875 7.574 -17.469 1 94.5 513 GLU B C 1
ATOM 9028 O O . GLU B 1 513 ? -19.5 6.852 -18.25 1 94.5 513 GLU B O 1
ATOM 9033 N N . ILE B 1 514 ? -19.328 8.781 -17.156 1 95.19 514 ILE B N 1
ATOM 9034 C CA . ILE B 1 514 ? -20.562 9.336 -17.703 1 95.19 514 ILE B CA 1
ATOM 9035 C C . ILE B 1 514 ? -20.328 9.828 -19.125 1 95.19 514 ILE B C 1
ATOM 9037 O O . ILE B 1 514 ? -19.391 10.602 -19.375 1 95.19 514 ILE B O 1
ATOM 9041 N N . ILE B 1 515 ? -21.219 9.359 -20.062 1 93.38 515 ILE B N 1
ATOM 9042 C CA . ILE B 1 515 ? -20.969 9.695 -21.453 1 93.38 515 ILE B CA 1
ATOM 9043 C C . ILE B 1 515 ? -22.125 10.547 -22 1 93.38 515 ILE B C 1
ATOM 9045 O O . ILE B 1 515 ? -21.969 11.219 -23.031 1 93.38 515 ILE B O 1
ATOM 9049 N N . ALA B 1 516 ? -23.344 10.508 -21.297 1 93.44 516 ALA B N 1
ATOM 9050 C CA . ALA B 1 516 ? -24.469 11.281 -21.828 1 93.44 516 ALA B CA 1
ATOM 9051 C C . ALA B 1 516 ? -25.375 11.758 -20.703 1 93.44 516 ALA B C 1
ATOM 9053 O O . ALA B 1 516 ? -25.578 11.047 -19.719 1 93.44 516 ALA B O 1
ATOM 9054 N N . LEU B 1 517 ? -25.891 13 -20.812 1 94.94 517 LEU B N 1
ATOM 9055 C CA . LEU B 1 517 ? -26.922 13.617 -20 1 94.94 517 LEU B CA 1
ATOM 9056 C C . LEU B 1 517 ? -28.172 13.906 -20.812 1 94.94 517 LEU B C 1
ATOM 9058 O O . LEU B 1 517 ? -28.141 14.734 -21.734 1 94.94 517 LEU B O 1
ATOM 9062 N N . ASN B 1 518 ? -29.203 13.195 -20.422 1 94.31 518 ASN B N 1
ATOM 9063 C CA . ASN B 1 518 ? -30.469 13.312 -21.141 1 94.31 518 ASN B CA 1
ATOM 9064 C C . ASN B 1 518 ? -30.281 13.07 -22.641 1 94.31 518 ASN B C 1
ATOM 9066 O O . ASN B 1 518 ? -30.766 13.844 -23.469 1 94.31 518 ASN B O 1
ATOM 9070 N N . GLY B 1 519 ? -29.438 12.086 -22.875 1 91.44 519 GLY B N 1
ATOM 9071 C CA . GLY B 1 519 ? -29.297 11.617 -24.25 1 91.44 519 GLY B CA 1
ATOM 9072 C C . GLY B 1 519 ? -28.281 12.414 -25.047 1 91.44 519 GLY B C 1
ATOM 9073 O O . GLY B 1 519 ? -27.969 12.078 -26.188 1 91.44 519 GLY B O 1
ATOM 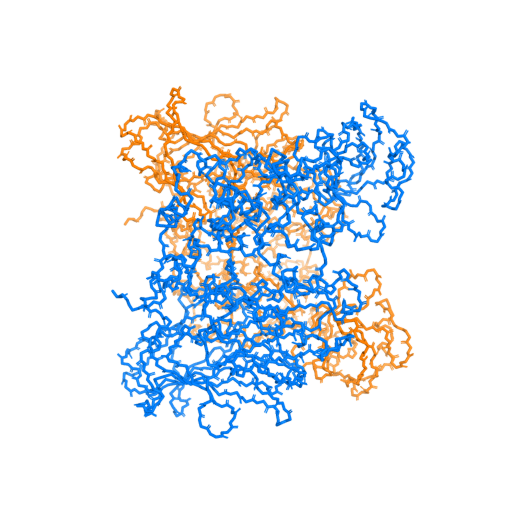9074 N N . TRP B 1 520 ? -27.719 13.43 -24.516 1 90.44 520 TRP B N 1
ATOM 9075 C CA . TRP B 1 520 ? -26.719 14.242 -25.188 1 90.44 520 TRP B CA 1
ATOM 9076 C C . TRP B 1 520 ? -25.328 13.977 -24.625 1 90.44 520 TRP B C 1
ATOM 9078 O O . TRP B 1 520 ? -25.156 13.859 -23.406 1 90.44 520 TRP B O 1
ATOM 9088 N N . ARG B 1 521 ? -24.375 13.93 -25.547 1 90.75 521 ARG B N 1
ATOM 9089 C CA . ARG B 1 521 ? -23 13.703 -25.109 1 90.75 521 ARG B CA 1
ATOM 9090 C C . ARG B 1 521 ? -22.547 14.789 -24.141 1 90.75 521 ARG B C 1
ATOM 9092 O O . ARG B 1 521 ? -22.859 15.961 -24.312 1 90.75 521 ARG B O 1
ATOM 9099 N N . VAL B 1 522 ? -21.844 14.406 -23.094 1 90.38 522 VAL B N 1
ATOM 9100 C CA . VAL B 1 522 ? -21.344 15.367 -22.125 1 90.38 522 VAL B CA 1
ATOM 9101 C C . VAL B 1 522 ? -19.891 15.047 -21.766 1 90.38 522 VAL B C 1
ATOM 9103 O O . VAL B 1 522 ? -19.531 13.875 -21.656 1 90.38 522 VAL B O 1
ATOM 9106 N N . LYS B 1 523 ? -19.062 16.094 -21.734 1 87.56 523 LYS B N 1
ATOM 9107 C CA . LYS B 1 523 ? -17.656 16 -21.312 1 87.56 523 LYS B CA 1
ATOM 9108 C C . LYS B 1 523 ? -17.406 16.828 -20.062 1 87.56 523 LYS B C 1
ATOM 9110 O O . LYS B 1 523 ? -18.297 17.516 -19.562 1 87.56 523 LYS B O 1
ATOM 9115 N N . ALA B 1 524 ? -16.25 16.672 -19.453 1 87.69 524 ALA B N 1
ATOM 9116 C CA . ALA B 1 524 ? -15.914 17.328 -18.203 1 87.69 524 ALA B CA 1
ATOM 9117 C C . ALA B 1 524 ? -16.109 18.844 -18.297 1 87.69 524 ALA B C 1
ATOM 9119 O O . ALA B 1 524 ? -16.609 19.469 -17.375 1 87.69 524 ALA B O 1
ATOM 9120 N N . GLN B 1 525 ? -15.82 19.406 -19.359 1 83.81 525 GLN B N 1
ATOM 9121 C CA . GLN B 1 525 ? -15.867 20.859 -19.531 1 83.81 525 GLN B CA 1
ATOM 9122 C C . GLN B 1 525 ? -17.297 21.359 -19.625 1 83.81 525 GLN B C 1
ATOM 9124 O O . GLN B 1 525 ? -17.594 22.516 -19.297 1 83.81 525 GLN B O 1
ATOM 9129 N N . ASP B 1 526 ? -18.25 20.484 -20 1 86.12 526 ASP B N 1
ATOM 9130 C CA . ASP B 1 526 ? -19.641 20.844 -20.25 1 86.12 526 ASP B CA 1
ATOM 9131 C C . ASP B 1 526 ? -20.484 20.609 -19 1 86.12 526 ASP B C 1
ATOM 9133 O O . ASP B 1 526 ? -21.594 21.141 -18.891 1 86.12 526 ASP B O 1
ATOM 9137 N N . TRP B 1 527 ? -20.016 19.828 -18.078 1 91.19 527 TRP B N 1
ATOM 9138 C CA . TRP B 1 527 ? -20.844 19.234 -17.031 1 91.19 527 TRP B CA 1
ATOM 9139 C C . TRP B 1 527 ? -21.531 20.328 -16.203 1 91.19 527 TRP B C 1
ATOM 9141 O O . TRP B 1 527 ? -22.75 20.328 -16.047 1 91.19 527 TRP B O 1
ATOM 9151 N N . SER B 1 528 ? -20.734 21.344 -15.711 1 89.81 528 SER B N 1
ATOM 9152 C CA . SER B 1 528 ? -21.266 22.375 -14.844 1 89.81 528 SER B CA 1
ATOM 9153 C C . SER B 1 528 ? -22.25 23.266 -15.594 1 89.81 528 SER B C 1
ATOM 9155 O O . SER B 1 528 ? -23.297 23.641 -15.055 1 89.81 528 SER B O 1
ATOM 9157 N N . GLU B 1 529 ? -21.938 23.641 -16.797 1 89.56 529 GLU B N 1
ATOM 9158 C CA . GLU B 1 529 ? -22.797 24.484 -17.594 1 89.56 529 GLU B CA 1
ATOM 9159 C C . GLU B 1 529 ? -24.125 23.797 -17.891 1 89.56 529 GLU B C 1
ATOM 9161 O O . GLU B 1 529 ? -25.188 24.422 -17.844 1 89.56 529 GLU B O 1
ATOM 9166 N N . ARG B 1 530 ? -24.031 22.578 -18.203 1 91.25 530 ARG B N 1
ATOM 9167 C CA . ARG B 1 530 ? -25.25 21.812 -18.484 1 91.25 530 ARG B CA 1
ATOM 9168 C C . ARG B 1 530 ? -26.125 21.703 -17.234 1 91.25 530 ARG B C 1
ATOM 9170 O O . ARG B 1 530 ? -27.359 21.766 -17.328 1 91.25 530 ARG B O 1
ATOM 9177 N N . LEU B 1 531 ? -25.516 21.469 -16.109 1 92 531 LEU B N 1
ATOM 9178 C CA . LEU B 1 531 ? -26.266 21.266 -14.867 1 92 531 LEU B CA 1
ATOM 9179 C C . LEU B 1 531 ? -26.969 22.562 -14.453 1 92 531 LEU B C 1
ATOM 9181 O O . LEU B 1 531 ? -28 22.516 -13.773 1 92 531 LEU B O 1
ATOM 9185 N N . ARG B 1 532 ? -26.484 23.719 -14.812 1 91.38 532 ARG B N 1
ATOM 9186 C CA . ARG B 1 532 ? -27.047 25.016 -14.461 1 91.38 532 ARG B CA 1
ATOM 9187 C C . ARG B 1 532 ? -28.438 25.188 -15.062 1 91.38 532 ARG B C 1
ATOM 9189 O O . ARG B 1 532 ? -29.234 26.016 -14.594 1 91.38 532 ARG B O 1
ATOM 9196 N N . GLU B 1 533 ? -28.688 24.422 -16.047 1 92.88 533 GLU B N 1
ATOM 9197 C CA . GLU B 1 533 ? -29.984 24.516 -16.719 1 92.88 533 GLU B CA 1
ATOM 9198 C C . GLU B 1 533 ? -31.078 23.859 -15.898 1 92.88 533 GLU B C 1
ATOM 9200 O O . GLU B 1 533 ? -32.281 24 -16.219 1 92.88 533 GLU B O 1
ATOM 9205 N N . TYR B 1 534 ? -30.688 23.234 -14.828 1 94.06 534 TYR B N 1
ATOM 9206 C CA . TYR B 1 534 ? -31.656 22.484 -14.023 1 94.06 534 TYR B CA 1
ATOM 9207 C C . TYR B 1 534 ? -31.719 23.031 -12.602 1 94.06 534 TYR B C 1
ATOM 9209 O O . TYR B 1 534 ? -30.906 23.875 -12.219 1 94.06 534 TYR B O 1
ATOM 9217 N N . THR B 1 535 ? -32.812 22.531 -11.867 1 93.06 535 THR B N 1
ATOM 9218 C CA . THR B 1 535 ? -33 22.938 -10.477 1 93.06 535 THR B CA 1
ATOM 9219 C C . THR B 1 535 ? -33.156 21.703 -9.586 1 93.06 535 THR B C 1
ATOM 9221 O O . THR B 1 535 ? -33.406 20.609 -10.07 1 93.06 535 THR B O 1
ATOM 9224 N N . ALA B 1 536 ? -33.062 21.922 -8.312 1 95.12 536 ALA B N 1
ATOM 9225 C CA . ALA B 1 536 ? -33.281 20.859 -7.336 1 95.12 536 ALA B CA 1
ATOM 9226 C C . ALA B 1 536 ? -34.656 20.219 -7.496 1 95.12 536 ALA B C 1
ATOM 9228 O O . ALA B 1 536 ? -35.625 20.906 -7.746 1 95.12 536 ALA B O 1
ATOM 9229 N N . GLY B 1 537 ? -34.594 18.906 -7.371 1 96.12 537 GLY B N 1
ATOM 9230 C CA . GLY B 1 537 ? -35.844 18.172 -7.484 1 96.12 537 GLY B CA 1
ATOM 9231 C C . GLY B 1 537 ? -36.094 17.625 -8.875 1 96.12 537 GLY B C 1
ATOM 9232 O O . GLY B 1 537 ? -36.875 16.672 -9.047 1 96.12 537 GLY B O 1
ATOM 9233 N N . GLU B 1 538 ? -35.5 18.172 -9.883 1 96.38 538 GLU B N 1
ATOM 9234 C CA . GLU B 1 538 ? -35.625 17.688 -11.242 1 96.38 538 GLU B CA 1
ATOM 9235 C C . GLU B 1 538 ? -34.875 16.375 -11.438 1 96.38 538 GLU B C 1
ATOM 9237 O O . GLU B 1 538 ? -33.875 16.125 -10.742 1 96.38 538 GLU B O 1
ATOM 9242 N N . THR B 1 539 ? -35.406 15.633 -12.367 1 97.56 539 THR B N 1
ATOM 9243 C CA . THR B 1 539 ? -34.781 14.359 -12.695 1 97.56 539 THR B CA 1
ATOM 9244 C C . THR B 1 539 ? -34 14.469 -14 1 97.56 539 THR B C 1
ATOM 9246 O O . THR B 1 539 ? -34.5 14.977 -15 1 97.56 539 THR B O 1
ATOM 9249 N N . ILE B 1 540 ? -32.75 14.047 -13.977 1 96.56 540 ILE B N 1
ATOM 9250 C CA . ILE B 1 540 ? -31.953 13.945 -15.203 1 96.56 540 ILE B CA 1
ATOM 9251 C C . ILE B 1 540 ? -31.656 12.477 -15.5 1 96.56 540 ILE B C 1
ATOM 9253 O O . ILE B 1 540 ? -31.594 11.648 -14.586 1 96.56 540 ILE B O 1
ATOM 9257 N N . HIS B 1 541 ? -31.5 12.18 -16.797 1 96.75 541 HIS B N 1
ATOM 9258 C CA . HIS B 1 541 ? -31.172 10.828 -17.234 1 96.75 541 HIS B CA 1
ATOM 9259 C C . HIS B 1 541 ? -29.703 10.719 -17.625 1 96.75 541 HIS B C 1
ATOM 9261 O O . HIS B 1 541 ? -29.219 11.469 -18.484 1 96.75 541 HIS B O 1
ATOM 9267 N N . LEU B 1 542 ? -28.969 9.781 -16.969 1 97.19 542 LEU B N 1
ATOM 9268 C CA . LEU B 1 542 ? -27.531 9.625 -17.219 1 97.19 542 LEU B CA 1
ATOM 9269 C C . LEU B 1 542 ? -27.25 8.297 -17.922 1 97.19 542 LEU B C 1
ATOM 9271 O O . LEU B 1 542 ? -27.906 7.289 -17.641 1 97.19 542 LEU B O 1
ATOM 9275 N N . THR B 1 543 ? -26.375 8.25 -18.844 1 95.88 543 THR B N 1
ATOM 9276 C CA . THR B 1 543 ? -25.797 7.055 -19.438 1 95.88 543 THR B CA 1
ATOM 9277 C C . THR B 1 543 ? -24.297 6.98 -19.141 1 95.88 543 THR B C 1
ATOM 9279 O O . THR B 1 543 ? -23.562 7.957 -19.328 1 95.88 543 THR B O 1
ATOM 9282 N N . TRP B 1 544 ? -23.812 5.867 -18.594 1 95.12 544 TRP B N 1
ATOM 9283 C CA . TRP B 1 544 ? -22.422 5.75 -18.188 1 95.12 544 TRP B CA 1
ATOM 9284 C C . TRP B 1 544 ? -21.906 4.34 -18.438 1 95.12 544 TRP B C 1
ATOM 9286 O O . TRP B 1 544 ? -22.672 3.412 -18.672 1 95.12 544 TRP B O 1
ATOM 9296 N N . PHE B 1 545 ? -20.609 4.211 -18.547 1 92.19 545 PHE B N 1
ATOM 9297 C CA . PHE B 1 545 ? -19.953 2.906 -18.578 1 92.19 545 PHE B CA 1
ATOM 9298 C C . PHE B 1 545 ? -19.562 2.465 -17.172 1 92.19 545 PHE B C 1
ATOM 9300 O O . PHE B 1 545 ? -18.922 3.213 -16.438 1 92.19 545 PHE B O 1
ATOM 9307 N N . HIS B 1 546 ? -20 1.28 -16.766 1 92.19 546 HIS B N 1
ATOM 9308 C CA . HIS B 1 546 ? -19.578 0.555 -15.578 1 92.19 546 HIS B CA 1
ATOM 9309 C C . HIS B 1 546 ? -18.828 -0.725 -15.945 1 92.19 546 HIS B C 1
ATOM 9311 O O . HIS B 1 546 ? -19.438 -1.663 -16.484 1 92.19 546 HIS B O 1
ATOM 9317 N N . ASP B 1 547 ? -17.562 -0.76 -15.625 1 88.88 547 ASP B N 1
ATOM 9318 C CA . ASP B 1 547 ? -16.734 -1.896 -16.031 1 88.88 547 ASP B CA 1
ATOM 9319 C C . ASP B 1 547 ? -16.938 -2.234 -17.5 1 88.88 547 ASP B C 1
ATOM 9321 O O . ASP B 1 547 ? -17.156 -3.395 -17.844 1 88.88 547 ASP B O 1
ATOM 9325 N N . GLN B 1 548 ? -17.016 -1.254 -18.391 1 87.25 548 GLN B N 1
ATOM 9326 C CA . GLN B 1 548 ? -17.094 -1.287 -19.844 1 87.25 548 GLN B CA 1
ATOM 9327 C C . GLN B 1 548 ? -18.469 -1.736 -20.312 1 87.25 548 GLN B C 1
ATOM 9329 O O . GLN B 1 548 ? -18.688 -1.996 -21.5 1 87.25 548 GLN B O 1
ATOM 9334 N N . GLN B 1 549 ? -19.375 -1.863 -19.359 1 89.69 549 GLN B N 1
ATOM 9335 C CA . GLN B 1 549 ? -20.766 -2.139 -19.703 1 89.69 549 GLN B CA 1
ATOM 9336 C C . GLN B 1 549 ? -21.609 -0.866 -19.672 1 89.69 549 GLN B C 1
ATOM 9338 O O . GLN B 1 549 ? -21.516 -0.079 -18.719 1 89.69 549 GLN B O 1
ATOM 9343 N N . LEU B 1 550 ? -22.344 -0.644 -20.75 1 92.06 550 LEU B N 1
ATOM 9344 C CA . LEU B 1 550 ? -23.203 0.528 -20.828 1 92.06 550 LEU B CA 1
ATOM 9345 C C . LEU B 1 550 ? -24.391 0.405 -19.875 1 92.06 550 LEU B C 1
ATOM 9347 O O . LEU B 1 550 ? -25.062 -0.626 -19.844 1 92.06 550 LEU B O 1
ATOM 9351 N N . GLN B 1 551 ? -24.578 1.39 -19.031 1 93.38 551 GLN B N 1
ATOM 9352 C CA . GLN B 1 551 ? -25.703 1.48 -18.109 1 93.38 551 GLN B CA 1
ATOM 9353 C C . GLN B 1 551 ? -26.391 2.834 -18.219 1 93.38 551 GLN B C 1
ATOM 9355 O O . GLN B 1 551 ? -25.828 3.783 -18.766 1 93.38 551 GLN B O 1
ATOM 9360 N N . SER B 1 552 ? -27.594 2.881 -17.812 1 94 552 SER B N 1
ATOM 9361 C CA . SER B 1 552 ? -28.344 4.133 -17.75 1 94 552 SER B CA 1
ATOM 9362 C C . SER B 1 552 ? -29.25 4.172 -16.531 1 94 552 SER B C 1
ATOM 9364 O O . SER B 1 552 ? -29.594 3.129 -15.969 1 94 552 SER B O 1
ATOM 9366 N N . GLY B 1 553 ? -29.578 5.375 -16.109 1 95 553 GLY B N 1
ATOM 9367 C CA . GLY B 1 553 ? -30.469 5.543 -14.969 1 95 553 GLY B CA 1
ATOM 9368 C C . GLY B 1 553 ? -30.812 6.996 -14.695 1 95 553 GLY B C 1
ATOM 9369 O O . GLY B 1 553 ? -30.281 7.898 -15.336 1 95 553 GLY B O 1
ATOM 9370 N N . ASP B 1 554 ? -31.75 7.168 -13.812 1 97 554 ASP B N 1
ATOM 9371 C CA . ASP B 1 554 ? -32.219 8.5 -13.438 1 97 554 ASP B CA 1
ATOM 9372 C C . ASP B 1 554 ? -31.562 8.969 -12.148 1 97 554 ASP B C 1
ATOM 9374 O O . ASP B 1 554 ? -31.281 8.164 -11.258 1 97 554 ASP B O 1
ATOM 9378 N N . LEU B 1 555 ? -31.312 10.234 -12.062 1 97.31 555 LEU B N 1
ATOM 9379 C CA . LEU B 1 555 ? -30.766 10.906 -10.883 1 97.31 555 LEU B CA 1
ATOM 9380 C C . LEU B 1 555 ? -31.625 12.109 -10.516 1 97.31 555 LEU B C 1
ATOM 9382 O O . LEU B 1 555 ? -31.859 12.992 -11.352 1 97.31 555 LEU B O 1
ATOM 9386 N N . ILE B 1 556 ? -32.188 12.133 -9.352 1 97.44 556 ILE B N 1
ATOM 9387 C CA . ILE B 1 556 ? -32.938 13.273 -8.867 1 97.44 556 ILE B CA 1
ATOM 9388 C C . ILE B 1 556 ? -32 14.289 -8.219 1 97.44 556 ILE B C 1
ATOM 9390 O O . ILE B 1 556 ? -31.359 13.992 -7.207 1 97.44 556 ILE B O 1
ATOM 9394 N N . LEU B 1 557 ? -31.891 15.453 -8.789 1 96.81 557 LEU B N 1
ATOM 9395 C CA . LEU B 1 557 ? -30.969 16.484 -8.328 1 96.81 557 LEU B CA 1
ATOM 9396 C C . LEU B 1 557 ? -31.359 16.984 -6.938 1 96.81 557 LEU B C 1
ATOM 9398 O O . LEU B 1 557 ? -32.531 17.188 -6.645 1 96.81 557 LEU B O 1
ATOM 9402 N N . GLY B 1 558 ? -30.359 17.109 -6.074 1 95.75 558 GLY B N 1
ATOM 9403 C CA . GLY B 1 558 ? -30.578 17.594 -4.723 1 95.75 558 GLY B CA 1
ATOM 9404 C C . GLY B 1 558 ? -30.406 19.094 -4.598 1 95.75 558 GLY B C 1
ATOM 9405 O O . GLY B 1 558 ? -30 19.766 -5.547 1 95.75 558 GLY B O 1
ATOM 9406 N N . GLU B 1 559 ? -30.797 19.578 -3.369 1 93.88 559 GLU B N 1
ATOM 9407 C CA . GLU B 1 559 ? -30.562 21 -3.064 1 93.88 559 GLU B CA 1
ATOM 9408 C C . GLU B 1 559 ? -29.078 21.328 -3.094 1 93.88 559 GLU B C 1
ATOM 9410 O O . GLU B 1 559 ? -28.25 20.562 -2.592 1 93.88 559 GLU B O 1
ATOM 9415 N N . PRO B 1 560 ? -28.812 22.438 -3.746 1 90.94 560 PRO B N 1
ATOM 9416 C CA . PRO B 1 560 ? -27.391 22.828 -3.785 1 90.94 560 PRO B CA 1
ATOM 9417 C C . PRO B 1 560 ? -26.75 22.859 -2.4 1 90.94 560 PRO B C 1
ATOM 9419 O O . PRO B 1 560 ? -27.391 23.234 -1.421 1 90.94 560 PRO B O 1
ATOM 9422 N N . GLN B 1 561 ? -25.578 22.375 -2.299 1 87.94 561 GLN B N 1
ATOM 9423 C CA . GLN B 1 561 ? -24.719 22.562 -1.139 1 87.94 561 GLN B CA 1
ATOM 9424 C C . GLN B 1 561 ? -23.812 23.781 -1.311 1 87.94 561 GLN B C 1
ATOM 9426 O O . GLN B 1 561 ? -22.906 23.781 -2.135 1 87.94 561 GLN B O 1
ATOM 9431 N N . PRO B 1 562 ? -24.047 24.75 -0.519 1 86.25 562 PRO B N 1
ATOM 9432 C CA . PRO B 1 562 ? -23.375 26.031 -0.794 1 86.25 562 PRO B CA 1
ATOM 9433 C C . PRO B 1 562 ? -21.875 25.969 -0.515 1 86.25 562 PRO B C 1
ATOM 9435 O O . PRO B 1 562 ? -21.438 25.266 0.391 1 86.25 562 PRO B O 1
ATOM 9438 N N . HIS B 1 563 ? -21.141 26.656 -1.355 1 90.75 563 HIS B N 1
ATOM 9439 C CA . HIS B 1 563 ? -19.797 27.109 -1.049 1 90.75 563 HIS B CA 1
ATOM 9440 C C . HIS B 1 563 ? -19.812 28.438 -0.29 1 90.75 563 HIS B C 1
ATOM 9442 O O . HIS B 1 563 ? -20.484 29.375 -0.701 1 90.75 563 HIS B O 1
ATOM 9448 N N . TYR B 1 564 ? -19.047 28.453 0.884 1 93.19 564 TYR B N 1
ATOM 9449 C CA . TYR B 1 564 ? -19.141 29.641 1.739 1 93.19 564 TYR B CA 1
ATOM 9450 C C . TYR B 1 564 ? -17.922 30.547 1.556 1 93.19 564 TYR B C 1
ATOM 9452 O O . TYR B 1 564 ? -16.812 30.062 1.321 1 93.19 564 TYR B O 1
ATOM 9460 N N . ARG B 1 565 ? -18.188 31.781 1.656 1 94.38 565 ARG B N 1
ATOM 9461 C CA . ARG B 1 565 ? -17.141 32.781 1.798 1 94.38 565 ARG B CA 1
ATOM 9462 C C . ARG B 1 565 ? -17.219 33.469 3.156 1 94.38 565 ARG B C 1
ATOM 9464 O O . ARG B 1 565 ? -18.297 33.938 3.564 1 94.38 565 ARG B O 1
ATOM 9471 N N . LEU B 1 566 ? -16.141 33.562 3.805 1 95.12 566 LEU B N 1
ATOM 9472 C CA . LEU B 1 566 ? -16.078 34.219 5.09 1 95.12 566 LEU B CA 1
ATOM 9473 C C . LEU B 1 566 ? -15.836 35.719 4.902 1 95.12 566 LEU B C 1
ATOM 9475 O O . LEU B 1 566 ? -14.938 36.125 4.16 1 95.12 566 LEU B O 1
ATOM 9479 N N . GLN B 1 567 ? -16.641 36.562 5.555 1 94.06 567 GLN B N 1
ATOM 9480 C CA . GLN B 1 567 ? -16.469 38.031 5.48 1 94.06 567 GLN B CA 1
ATOM 9481 C C . GLN B 1 567 ? -16.922 38.688 6.773 1 94.06 567 GLN B C 1
ATOM 9483 O O . GLN B 1 567 ? -17.578 38.062 7.613 1 94.06 567 GLN B O 1
ATOM 9488 N N . CYS B 1 568 ? -16.531 39.969 6.91 1 94.19 568 CYS B N 1
ATOM 9489 C CA . CYS B 1 568 ? -16.969 40.75 8.055 1 94.19 568 CYS B CA 1
ATOM 9490 C C . CYS B 1 568 ? -18.453 41.031 7.977 1 94.19 568 CYS B C 1
ATOM 9492 O O . CYS B 1 568 ? -18.969 41.375 6.902 1 94.19 568 CYS B O 1
ATOM 9494 N N . ARG B 1 569 ? -19.062 40.969 9.102 1 94.5 569 ARG B N 1
ATOM 9495 C CA . ARG B 1 569 ? -20.469 41.312 9.172 1 94.5 569 ARG B CA 1
ATOM 9496 C C . ARG B 1 569 ? -20.672 42.812 9.031 1 94.5 569 ARG B C 1
ATOM 9498 O O . ARG B 1 569 ? -19.938 43.594 9.656 1 94.5 569 ARG B O 1
ATOM 9505 N N . ALA B 1 570 ? -21.719 43.156 8.328 1 91.81 570 ALA B N 1
ATOM 9506 C CA . ALA B 1 570 ? -22.031 44.594 8.141 1 91.81 570 ALA B CA 1
ATOM 9507 C C . ALA B 1 570 ? -22.484 45.219 9.445 1 91.81 570 ALA B C 1
ATOM 9509 O O . ALA B 1 570 ? -22.219 46.406 9.703 1 91.81 570 ALA B O 1
ATOM 9510 N N . ASP B 1 571 ? -23.109 44.531 10.266 1 94.06 571 ASP B N 1
ATOM 9511 C CA . ASP B 1 571 ? -23.672 45.031 11.508 1 94.06 571 ASP B CA 1
ATOM 9512 C C . ASP B 1 571 ? -22.812 44.656 12.711 1 94.06 571 ASP B C 1
ATOM 9514 O O . ASP B 1 571 ? -23.312 44.531 13.828 1 94.06 571 ASP B O 1
ATOM 9518 N N . ALA B 1 572 ? -21.547 44.281 12.438 1 95.06 572 ALA B N 1
ATOM 9519 C CA . ALA B 1 572 ? -20.656 43.906 13.531 1 95.06 572 ALA B CA 1
ATOM 9520 C C . ALA B 1 572 ? -20.594 45 14.594 1 95.06 572 ALA B C 1
ATOM 9522 O O . ALA B 1 572 ? -20.453 46.188 14.258 1 95.06 572 ALA B O 1
ATOM 9523 N N . THR B 1 573 ? -20.719 44.688 15.844 1 95.69 573 THR B N 1
ATOM 9524 C CA . THR B 1 573 ? -20.625 45.625 16.938 1 95.69 573 THR B CA 1
ATOM 9525 C C . THR B 1 573 ? -19.172 46.094 17.125 1 95.69 573 THR B C 1
ATOM 9527 O O . THR B 1 573 ? -18.25 45.469 16.641 1 95.69 573 THR B O 1
ATOM 9530 N N . PRO B 1 574 ? -19.016 47.188 17.844 1 94.12 574 PRO B N 1
ATOM 9531 C CA . PRO B 1 574 ? -17.656 47.656 18.141 1 94.12 574 PRO B CA 1
ATOM 9532 C C . PRO B 1 574 ? -16.828 46.625 18.906 1 94.12 574 PRO B C 1
ATOM 9534 O O . PRO B 1 574 ? -15.641 46.438 18.656 1 94.12 574 PRO B O 1
ATOM 9537 N N . SER B 1 575 ? -17.484 45.969 19.766 1 95.25 575 SER B N 1
ATOM 9538 C CA . SER B 1 575 ? -16.812 44.938 20.531 1 95.25 575 SER B CA 1
ATOM 9539 C C . SER B 1 575 ? -16.359 43.781 19.609 1 95.25 575 SER B C 1
ATOM 9541 O O . SER B 1 575 ? -15.227 43.281 19.75 1 95.25 575 SER B O 1
ATOM 9543 N N . GLN B 1 576 ? -17.172 43.375 18.719 1 95.31 576 GLN B N 1
ATOM 9544 C CA . GLN B 1 576 ? -16.844 42.312 17.766 1 95.31 576 GLN B CA 1
ATOM 9545 C C . GLN B 1 576 ? -15.656 42.719 16.891 1 95.31 576 GLN B C 1
ATOM 9547 O O . GLN B 1 576 ? -14.742 41.938 16.656 1 95.31 576 GLN B O 1
ATOM 9552 N N . ARG B 1 577 ? -15.641 43.875 16.469 1 93.94 577 ARG B N 1
ATOM 9553 C CA . ARG B 1 577 ? -14.562 44.406 15.641 1 93.94 577 ARG B CA 1
ATOM 9554 C C . ARG B 1 577 ? -13.25 44.469 16.422 1 93.94 577 ARG B C 1
ATOM 9556 O O . ARG B 1 577 ? -12.188 44.188 15.867 1 93.94 577 ARG B O 1
ATOM 9563 N N . ALA B 1 578 ? -13.375 44.875 17.656 1 94.31 578 ALA B N 1
ATOM 9564 C CA . ALA B 1 578 ? -12.195 44.938 18.5 1 94.31 578 ALA B CA 1
ATOM 9565 C C . ALA B 1 578 ? -11.602 43.531 18.703 1 94.31 578 ALA B C 1
ATOM 9567 O O . ALA B 1 578 ? -10.375 43.375 18.703 1 94.31 578 ALA B O 1
ATOM 9568 N N . HIS B 1 579 ? -12.453 42.562 18.875 1 95.88 579 HIS B N 1
ATOM 9569 C CA . HIS B 1 579 ? -12 41.188 19.016 1 95.88 579 HIS B CA 1
ATOM 9570 C C . HIS B 1 579 ? -11.328 40.688 17.75 1 95.88 579 HIS B C 1
ATOM 9572 O O . HIS B 1 579 ? -10.312 40 17.812 1 95.88 579 HIS B O 1
ATOM 9578 N N . LEU B 1 580 ? -11.906 41 16.594 1 95.88 580 LEU B N 1
ATOM 9579 C CA . LEU B 1 580 ? -11.336 40.625 15.312 1 95.88 580 LEU B CA 1
ATOM 9580 C C . LEU B 1 580 ? -9.945 41.219 15.133 1 95.88 580 LEU B C 1
ATOM 9582 O O . LEU B 1 580 ? -9.016 40.5 14.711 1 95.88 580 LEU B O 1
ATOM 9586 N N . GLU B 1 581 ? -9.805 42.438 15.461 1 94.31 581 GLU B N 1
ATOM 9587 C CA . GLU B 1 581 ? -8.523 43.125 15.32 1 94.31 581 GLU B CA 1
ATOM 9588 C C . GLU B 1 581 ? -7.48 42.562 16.281 1 94.31 581 GLU B C 1
ATOM 9590 O O . GLU B 1 581 ? -6.309 42.438 15.914 1 94.31 581 GLU B O 1
ATOM 9595 N N . ALA B 1 582 ? -7.91 42.25 17.5 1 95.19 582 ALA B N 1
ATOM 9596 C CA . ALA B 1 582 ? -7 41.656 18.484 1 95.19 582 ALA B CA 1
ATOM 9597 C C . ALA B 1 582 ? -6.527 40.281 18.047 1 95.19 582 ALA B C 1
ATOM 9599 O O . ALA B 1 582 ? -5.391 39.875 18.312 1 95.19 582 ALA B O 1
ATOM 9600 N N . TRP B 1 583 ? -7.402 39.562 17.359 1 95.94 583 TRP B N 1
ATOM 9601 C CA . TRP B 1 583 ? -7.121 38.188 16.906 1 95.94 583 TRP B CA 1
ATOM 9602 C C . TRP B 1 583 ? -6.238 38.219 15.656 1 95.94 583 TRP B C 1
ATOM 9604 O O . TRP B 1 583 ? -5.199 37.562 15.625 1 95.94 583 TRP B O 1
ATOM 9614 N N . LEU B 1 584 ? -6.551 39.062 14.672 1 94.56 584 LEU B N 1
ATOM 9615 C CA . LEU B 1 584 ? -5.91 39 13.359 1 94.56 584 LEU B CA 1
ATOM 9616 C C . LEU B 1 584 ? -4.875 40.125 13.211 1 94.56 584 LEU B C 1
ATOM 9618 O O . LEU B 1 584 ? -4.043 40.062 12.305 1 94.56 584 LEU B O 1
ATOM 9622 N N . GLY B 1 585 ? -4.902 41 14.094 1 83.62 585 GLY B N 1
ATOM 9623 C CA . GLY B 1 585 ? -3.979 42.125 13.984 1 83.62 585 GLY B CA 1
ATOM 9624 C C . GLY B 1 585 ? -4.574 43.312 13.273 1 83.62 585 GLY B C 1
ATOM 9625 O O . GLY B 1 585 ? -5.75 43.281 12.891 1 83.62 585 GLY B O 1
ATOM 9626 N N . ALA B 1 586 ? -3.777 44.25 13.109 1 71.69 586 ALA B N 1
ATOM 9627 C CA . ALA B 1 586 ? -4.211 45.594 12.664 1 71.69 586 ALA B CA 1
ATOM 9628 C C . ALA B 1 586 ? -4.746 45.531 11.234 1 71.69 586 ALA B C 1
ATOM 9630 O O . ALA B 1 586 ? -5.605 46.344 10.859 1 71.69 586 ALA B O 1
ATOM 9631 N N . THR B 1 587 ? -4.391 44.656 10.523 1 71.19 587 THR B N 1
ATOM 9632 C CA . THR B 1 587 ? -4.82 44.594 9.125 1 71.19 587 THR B CA 1
ATOM 9633 C C . THR B 1 587 ? -6.293 44.219 9.031 1 71.19 587 THR B C 1
ATOM 9635 O O . THR B 1 587 ? -6.902 44.344 7.965 1 71.19 587 THR B O 1
ATOM 9638 N N . ALA B 1 588 ? -6.828 43.875 10.023 1 79.06 588 ALA B N 1
ATOM 9639 C CA . ALA B 1 588 ? -8.25 43.531 10.055 1 79.06 588 ALA B CA 1
ATOM 9640 C C . ALA B 1 588 ? -9.125 44.781 9.867 1 79.06 588 ALA B C 1
ATOM 9642 O O . ALA B 1 588 ? -10.289 44.656 9.477 1 79.06 588 ALA B O 1
ATOM 9643 N N . THR B 1 589 ? -8.5 45.812 10.078 1 62.53 589 THR B N 1
ATOM 9644 C CA . THR B 1 589 ? -9.25 47.062 9.922 1 62.53 589 THR B CA 1
ATOM 9645 C C . THR B 1 589 ? -9.547 47.312 8.453 1 62.53 589 THR B C 1
ATOM 9647 O O . THR B 1 589 ? -10.414 48.125 8.133 1 62.53 589 THR B O 1
ATOM 9650 N N . GLN B 1 590 ? -8.867 46.562 7.621 1 66.44 590 GLN B N 1
ATOM 9651 C CA . GLN B 1 590 ? -9.07 46.75 6.188 1 66.44 590 GLN B CA 1
ATOM 9652 C C . GLN B 1 590 ? -10.203 45.844 5.68 1 66.44 590 GLN B C 1
ATOM 9654 O O . GLN B 1 590 ? -10.539 45.875 4.492 1 66.44 590 GLN B O 1
ATOM 9659 N N . LEU B 1 591 ? -10.812 45.25 6.531 1 72.62 591 LEU B N 1
ATOM 9660 C CA . LEU B 1 591 ? -11.891 44.344 6.152 1 72.62 591 LEU B CA 1
ATOM 9661 C C . LEU B 1 591 ? -13.234 45.062 6.145 1 72.62 591 LEU B C 1
ATOM 9663 O O . LEU B 1 591 ? -13.484 45.938 7 1 72.62 591 LEU B O 1
#

Radius of gyration: 32.21 Å; Cα contacts (8 Å, |Δi|>4): 2548; chains: 2; bounding box: 75×92×72 Å

Secondary structure (DSSP, 8-state):
----TTS--S-GGG-SS-SEEEEEE---GGGTEEEEEEEES---SSEEEEE--SSBTTB-S---GGGGEEEEEEEETT--B--EEEEETTEEEEE--TT--EEEEEEEE-B--SSSSEEE-SSEEEE-HHHH--B-GGGTTS-EEEEEE--TT-EEE-SSEE-SSSSSEEEESSHHHHHT--EEEES-EEEEEEETTEEEEEEEES-SS--HHHHHHHHHHHHHHHHHHHTS---S-EEEEEEEESS-EEEEE-SSEEEEEEETT-TTSHHHHHHHHHHHHHHHHTTTBTTTB-BGGGTS--TTS----S-HIIIIIHHHHHHHHHHHHTTSS-HHHHHHHHHHHHHHHHT-GGGGT--HHHHHHGGGTTTTS--TTHHHH---TTHHHHHHHHHHHHHHHHHTTTS--HHHHHHHHHHHHTTT-PPBPHHHHHHHHHHHHTS--HHHHHHHTSS-PPP-HHHHHHHTTEEEEEEP-PPB--EEE--BTTBEEEEEE-TTSHHHHHT--TT-EEEEETTEE--HHHHHHHHTT--TT-EEEEEEEETTEEEEEEEEPBPP-PEEEEEE-TT--HHHHHHHHHHH-GGGGG-/----TTS--S-GGG-SS-SEEEEEE---GGGTEEEEEEEES---SSEEEEE--SSBTTB-S---GGGGEEEEEEEETT--B--EEEEETTEEEEE--TT--EEEEEEEE-B--SSSSEEE-SSEEEE-HHHH--B-GGGTTS-EEEEEE--TT-EEE-SSEE-SSSSSEEEESSHHHHHT--EEEES-EEEEEEETTEEEEEEEES-SS--HHHHHHHHHHHHHHHHHHHTS---S-EEEEEEEESS-EEEEE-SSEEEEEEETT-TTSHHHHHHHHHHHHHHHHTTTBTTTB-BGGGTS--TTS----S-HIIIIIHHHHHHHHHHHHTTSS-HHHHHHHHHHHHHHHHT-GGGGT--HHHHHHGGGTTTTS--TTHHHH---TTHHHHHHHHHHHHHHHHHTTTS--HHHHHHHHHHHHTTT-PPBPHHHHHHHHHHHHTS--HHHHHHHTSS-PPP-HHHHHHHTTEEEEEEP-PPB--EEE--BTTBEEEEEE-TTSHHHHHT--TT-EEEEETTEE--TTTHHHHHTT--TT-EEEEEEEETTEEEEEEEEPBPP-PEEEEEE-TT--HHHHHHHHHHH-GGGGG-

Organism: Thermosynechococcus vestitus (strain NIES-2133 / IAM M-273 / BP-1) (NCBI:txid197221)

Sequence (1182 aa):
MTHTIIHPSSSKSSFESPAMAYRINCQQGQTHLLWVTLRLTAPQTDVLDLHLPVWTPGSYLVREYARHLQDFTAATADGTPLEWWKCTKNQWQVACTPGLELKVRYAIYAHELSVRTSHFDRSHAYFNPAAVCLYVPQYRDQPLTITIEAPPDWRVTTPLEGWGEDGRTFWAPNYDLLVDSPFEVGTHGIYTFEVDGKPHELAVWGKGNFDPKRAIADIQRIIETEASFFGGLPYDRYVFILHLTHKGYGGLEHLNSCSLIFHRFGFQQPEQYCRFLCLVAHEFFHLWNIKRIRPQAFEVFDYDSENYTTSLWFVEGVTSYFDQLIPLWAGLFDAPTYLKLLSDSLNRYFHTPGRFVQSLSAASFDAWIKLYRPDENSINSQMSYYLKGELVALLLDLRIRLNFNHQRSLLDVLRRLWQRYCETGEGYTPDELWQTIETVADENLSTWREQFIEGTVELPLQEWLTKVGLELVPQDALPYTGLQFQQEQGSLQIKAVLRDSPAEQAGLGAGDEIIALNGWRVKAQDWSERLREYTAGETIHLTWFHDQQLQSGDLILGEPQPHYRLQCRADATPSQRAHLEAWLGATATQLMTHTIIHPSSSKSSFESPAMAYRINCQQGQTHLLWVTLRLTAPQTDVLDLHLPVWTPGSYLVREYARHLQDFTAATADGTPLEWWKCTKNQWQVACTPGLELKVRYAIYAHELSVRTSHFDRSHAYFNPAAVCLYVPQYRDQPLTITIEAPPDWRVTTPLEGWGEDGRTFWAPNYDLLVDSPFEVGTHGIYTFEVDGKPHELAVWGKGNFDPKRAIADIQRIIETEASFFGGLPYDRYVFILHLTHKGYGGLEHLNSCSLIFHRFGFQQPEQYCRFLCLVAHEFFHLWNIKRIRPQAFEVFDYDSENYTTSLWFVEGVTSYFDQLIPLWAGLFDAPTYLKLLSDSLNRYFHTPGRFVQSLSAASFDAWIKLYRPDENSINSQMSYYLKGELVALLLDLRIRLNFNHQRSLLDVLRRLWQRYCETGEGYTPDELWQTIETVADENLSTWREQFIEGTVELPLQEWLTKVGLELVPQDALPYTGLQFQQEQGSLQIKAVLRDSPAEQAGLGAGDEIIALNGWRVKAQDWSERLREYTA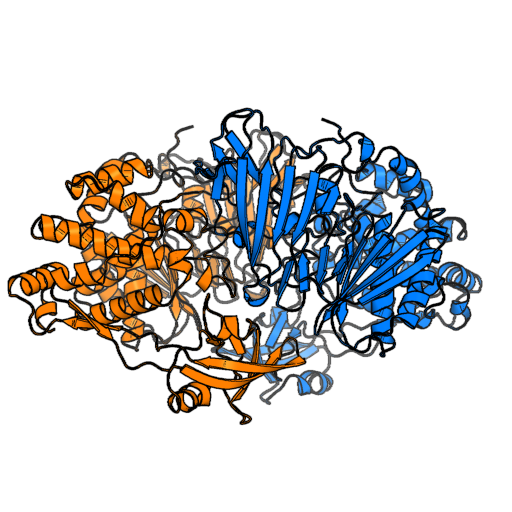GETIHLTWFHDQQLQSGDLILGEPQPHYRLQCRADATPSQRAHLEAWLGATATQL

Nearest PDB structures (foldseek):
  4fgm-assembly1_A  TM=9.481E-01  e=1.202E-62  Idiomarina loihiensis L2TR
  8j9d-assembly1_D  TM=8.577E-01  e=9.655E-38  Xanthomonas campestris pv. campestris str. B100
  7xyo-assembly1_A  TM=6.458E-01  e=8.812E-32  Myxococcus fulvus
  7xyo-assembly1_B  TM=6.578E-01  e=2.537E-30  Myxococcus fulvus
  6ydx-assembly1_A  TM=5.386E-01  e=7.830E-18  Homo sapiens